Protein AF-0000000077253679 (afdb_homodimer)

Secondary structure (DSSP, 8-state):
---------------------------------------------------------------------------------STT-S---------S---STTS------------SS----------------------------PPPPEEEEEHHHHHHHTTB-TTT--B--GGGEEEEP--TT--EEEEE-TT--EEEEESS---TTTTSHHHHHHHHHHHHHT--HHHHHHHHHHHTB----HHHHHHHIIIIIHHHHHHHHHHHHHHHHHHHHT-SSEEEEEEEEESSSTT--SEEEEEEEETTT--EEEEEEEEGGGSSSGGGHHHHHHHHHHHHHHHTT--EEEEEE---HHHHHHHHHH-TTSEEEE-HHHHHHHHHHHHHHHHTSTT-HHHHTTHHHHHHHHHHHHHTSTT-HHHHHHHHHTHHHHTTT--B-SS-SS--B-SSPPPPHHHHHHS-PPPTTSHHHHHHHHHHT-HHHHHHHTT-TT----HHHHHHHHHHHHHS-TTS---HHHHHHHHHHHHHHHHTTTTPPBPBB-SSTTBTPBPEEEEEETTTTEEEEEEPBPPPP-HHHHHHHHHHHHHHHH----/---------------------------------------------------------------------------------TTT-S------------TTSTT------------SS----------------------------PPPPEEEEEHHHHHHHTTB-TTT--B--GGGEEEEP--TT--EEEEE-TT--EEEEESS---TTTTSHHHHHHHHHHHHHT--HHHHHHHHHHHTB----HHHHHHHIIIIIHHHHHHHHHHHHHHHHHHHHT-S-EEEEEEEEESSSGGG-SEEEEEEEETTT--EEEEEEEEGGGSSSGGGHHHHHHHHHHHHHHHTT--EEEEEE---HHHHHHHHHH-TTSEEEE-HHHHHHHHHHHHHHHHTSTT-HHHHTTHHHHHHHHHHHHHTSTT-HHHHHHHHHTHHHHTTT--B-SS-SS--B-SSPPPPHHHHHHS-PPPTTSHHHHHHHHHHT-HHHHHHHTT-TT----HHHHHHHHHHHHHS-TTS---HHHHHHHHHHHHHHHHHSTTPPBPBB-SSTTBTSBPEEEEEETTTTEEEEEEPBPPPP-HHHHHHHHHHHHHHHHTT--

Radius of gyration: 37.74 Å; Cα contacts (8 Å, |Δi|>4): 1632; chains: 2; bounding box: 94×123×132 Å

pLDDT: mean 73.48, std 30.89, range [13.9, 98.5]

Foldseek 3Di:
DDPPDDCPPPDDDDDDDPDDDDDDDPPDDDDPPPCVDDDDPDPDDPPVPPDPCPDPPPPPCPPPPPPLPPCPVPPCPDPALFPPDDPPVPCPVLCPVCLVVVVDDDFPPDDDDDDDPDDPDPPPPPPPDDPPPPPPPPDDDPVLCFDDDDDDDDPVRVVVVLQADPPPRAGWDPVQWDWDDDLFQKTKTWTAGPVGDTDIDISADDFPPLSGPCQLVVLLVCQLQQHDVVVVVVVCVVVVHRGHDPVSSVVSCVPFVLVLLVVLLVVVLVVVLVVLLVDQEWEKEKDKDFLAPDQDGQKIKIWIATLSLLATNDIDIFGQVVDPGPLCRRVVRVVVGVVVSVVSVGNYAEYEYQPDPSVVVCCVPVPVNHAYAYALVSLLVVLLVLQVVLCPDPQQVVSVVCSVVLSVQLLVLLQPQQLDLLSSLVSSLCVLQVLQVHAADDDGDPDGGHPHDDHDPVSVVVDDGDDPPTSNSVSVNCSSVPPVSSVNSNRSNNNRHCVSVSVLVSLLCSNRPSVDDDDPSSNVSSNSSSSVQSSQFPPADFDFDCDDPRGPPGRWHWDQSPVVRDTDTDTHGDDGDDVSVSVSSSSSSVCSNPPVPD/DDDDDDDDDDDDDDDDDDDDYDDDDDDDDDDDDDDPDDDDDDPDDPPVDPDPCPPPPPPPCPPPPPPLPPPPVPPFPQQCPQQDRGCPVPCPVLCPVCLCPPVPDDFPPDDDDDDPPDDPDPPPPPPPDDPPPPPPPPPDPPVLCFDDDDDDDDPVRVVVVLQADPPPRAGWDPVQWDWDDDLFQKTKTWTAGPVGDTDIDISADDFPPLSGPCQLVVLLVCQLQQHDVVVVVVVCVVVVHRGHDPVSSVVSCVPFVLVLLVVLLVVVLVVVLVVLLVDQEWEKEKDKDFLAPDQDGQKIKIWIATLSLLATNDIDIFGQVVDPGPLCRRVVRVVVGVVVSVVSVGNYAEYEYQPDPSVVVCCVPVPVNHAYAYALVSLLVVLLVLQVVLCVDPQQVVSVVCSVVLSVQLLVLLVPQQLDLLSSLVSSLCVLQVLQPHAAADDGDPDGGRNRHDDDPVVVVPDDGDDPPTSNSVSVNCSSVPPVSSVNSNRSNNNRHCVSVSVLVSLLCSNRPSVDDDDPSSNVSSNSSSSVQSSQFPPADFDADCDDPRGPPGDWRWDQSPVVNDTDTDTHGDDGDDVSVSVSSVSSSVCSNPPVPD

Structure (mmCIF, N/CA/C/O backbone):
data_AF-0000000077253679-model_v1
#
loop_
_entity.id
_entity.type
_entity.pdbx_description
1 polymer 'Uncharacterized protein'
#
loop_
_atom_site.group_PDB
_atom_site.id
_atom_site.type_symbol
_atom_site.label_atom_id
_atom_site.label_alt_id
_atom_site.label_comp_id
_atom_site.label_asym_id
_atom_site.label_entity_id
_atom_site.label_seq_id
_atom_site.pdbx_PDB_ins_code
_atom_site.Cartn_x
_atom_site.Cartn_y
_atom_site.Cartn_z
_atom_site.occupancy
_atom_site.B_iso_or_equiv
_atom_site.auth_seq_id
_atom_site.auth_comp_id
_atom_site.auth_asym_id
_atom_site.auth_atom_id
_atom_site.pdbx_PDB_model_num
ATOM 1 N N . MET A 1 1 ? 0.491 -15.852 -62.094 1 17.28 1 MET A N 1
ATOM 2 C CA . MET A 1 1 ? 0.49 -14.469 -62.562 1 17.28 1 MET A CA 1
ATOM 3 C C . MET A 1 1 ? 0.121 -13.508 -61.438 1 17.28 1 MET A C 1
ATOM 5 O O . MET A 1 1 ? -0.646 -13.859 -60.531 1 17.28 1 MET A O 1
ATOM 9 N N . LEU A 1 2 ? 0.632 -12.109 -61.312 1 17.41 2 LEU A N 1
ATOM 10 C CA . LEU A 1 2 ? 1.216 -11 -60.562 1 17.41 2 LEU A CA 1
ATOM 11 C C . LEU A 1 2 ? 0.136 -10.023 -60.125 1 17.41 2 LEU A C 1
ATOM 13 O O . LEU A 1 2 ? 0.186 -9.516 -59 1 17.41 2 LEU A O 1
ATOM 17 N N . GLU A 1 3 ? -0.979 -9.617 -60.781 1 16.23 3 GLU A N 1
ATOM 18 C CA . GLU A 1 3 ? -1.181 -8.227 -61.156 1 16.23 3 GLU A CA 1
ATOM 19 C C . GLU A 1 3 ? -2.02 -7.484 -60.125 1 16.23 3 GLU A C 1
ATOM 21 O O . GLU A 1 3 ? -3.252 -7.527 -60.156 1 16.23 3 GLU A O 1
ATOM 26 N N . LEU A 1 4 ? -1.916 -7.57 -58.812 1 18.44 4 LEU A N 1
ATOM 27 C CA . LEU A 1 4 ? -2.861 -7.066 -57.844 1 18.44 4 LEU A CA 1
ATOM 28 C C . LEU A 1 4 ? -2.848 -5.543 -57.781 1 18.44 4 LEU A C 1
ATOM 30 O O . LEU A 1 4 ? -1.921 -4.941 -57.25 1 18.44 4 LEU A O 1
ATOM 34 N N . ALA A 1 5 ? -3.115 -4.844 -58.906 1 16.78 5 ALA A N 1
ATOM 35 C CA . ALA A 1 5 ? -2.893 -3.438 -59.219 1 16.78 5 ALA A CA 1
ATOM 36 C C . ALA A 1 5 ? -3.584 -2.525 -58.219 1 16.78 5 ALA A C 1
ATOM 38 O O . ALA A 1 5 ? -4.59 -2.904 -57.625 1 16.78 5 ALA A O 1
ATOM 39 N N . VAL A 1 6 ? -3.072 -1.157 -57.906 1 16.86 6 VAL A N 1
ATOM 40 C CA . VAL A 1 6 ? -2.625 0.014 -57.156 1 16.86 6 VAL A CA 1
ATOM 41 C C . VAL A 1 6 ? -3.682 1.113 -57.219 1 16.86 6 VAL A C 1
ATOM 43 O O . VAL A 1 6 ? -3.652 2.072 -56.469 1 16.86 6 VAL A O 1
ATOM 46 N N . ALA A 1 7 ? -4.844 1.039 -58 1 16.19 7 ALA A N 1
ATOM 47 C CA . ALA A 1 7 ? -5.164 2.279 -58.719 1 16.19 7 ALA A CA 1
ATOM 48 C C . ALA A 1 7 ? -5.828 3.285 -57.781 1 16.19 7 ALA A C 1
ATOM 50 O O . ALA A 1 7 ? -6.902 3.02 -57.219 1 16.19 7 ALA A O 1
ATOM 51 N N . ALA A 1 8 ? -5.016 4.262 -57.094 1 17.5 8 ALA A N 1
ATOM 52 C CA . ALA A 1 8 ? -5.051 5.391 -56.156 1 17.5 8 ALA A CA 1
ATOM 53 C C . ALA A 1 8 ? -5.918 6.523 -56.688 1 17.5 8 ALA A C 1
ATOM 55 O O . ALA A 1 8 ? -5.398 7.492 -57.25 1 17.5 8 ALA A O 1
ATOM 56 N N . HIS A 1 9 ? -7.07 6.301 -57.188 1 16.66 9 HIS A N 1
ATOM 57 C CA . HIS A 1 9 ? -7.609 7.414 -57.969 1 16.66 9 HIS A CA 1
ATOM 58 C C . HIS A 1 9 ? -7.84 8.641 -57.062 1 16.66 9 HIS A C 1
ATOM 60 O O . HIS A 1 9 ? -8.508 8.547 -56.031 1 16.66 9 HIS A O 1
ATOM 66 N N . LEU A 1 10 ? -6.965 9.742 -57.125 1 17.7 10 LEU A N 1
ATOM 67 C CA . LEU A 1 10 ? -6.641 11.055 -56.594 1 17.7 10 LEU A CA 1
ATOM 68 C C . LEU A 1 10 ? -7.77 12.047 -56.844 1 17.7 10 LEU A C 1
ATOM 70 O O . LEU A 1 10 ? -7.613 13.242 -56.594 1 17.7 10 LEU A O 1
ATOM 74 N N . ASP A 1 11 ? -9 11.68 -56.75 1 15.98 11 ASP A N 1
ATOM 75 C CA . ASP A 1 11 ? -9.828 12.688 -57.406 1 15.98 11 ASP A CA 1
ATOM 76 C C . ASP A 1 11 ? -9.742 14.023 -56.688 1 15.98 11 ASP A C 1
ATOM 78 O O . ASP A 1 11 ? -9.758 14.07 -55.438 1 15.98 11 ASP A O 1
ATOM 82 N N . THR A 1 12 ? -9.375 15.203 -57.312 1 17.55 12 THR A N 1
ATOM 83 C CA . THR A 1 12 ? -8.883 16.578 -57.281 1 17.55 12 THR A CA 1
ATOM 84 C C . THR A 1 12 ? -9.898 17.5 -56.656 1 17.55 12 THR A C 1
ATOM 86 O O . THR A 1 12 ? -9.562 18.266 -55.75 1 17.55 12 THR A O 1
ATOM 89 N N . PRO A 1 13 ? -10.875 18.062 -57.375 1 16.86 13 PRO A N 1
ATOM 90 C CA . PRO A 1 13 ? -10.828 19.5 -57.656 1 16.86 13 PRO A CA 1
ATOM 91 C C . PRO A 1 13 ? -11.625 20.328 -56.625 1 16.86 13 PRO A C 1
ATOM 93 O O . PRO A 1 13 ? -11.109 21.312 -56.094 1 16.86 13 PRO A O 1
ATOM 96 N N . THR A 1 14 ? -13.023 20.344 -56.656 1 15.98 14 THR A N 1
ATOM 97 C CA . THR A 1 14 ? -13.602 21.516 -57.312 1 15.98 14 THR A CA 1
ATOM 98 C C . THR A 1 14 ? -13.977 22.578 -56.281 1 15.98 14 THR A C 1
ATOM 100 O O . THR A 1 14 ? -13.617 23.75 -56.438 1 15.98 14 THR A O 1
ATOM 103 N N . PRO A 1 15 ? -15.289 22.656 -55.812 1 16.33 15 PRO A N 1
ATOM 104 C CA . PRO A 1 15 ? -16.094 23.797 -56.25 1 16.33 15 PRO A CA 1
ATOM 105 C C . PRO A 1 15 ? -16.125 24.938 -55.25 1 16.33 15 PRO A C 1
ATOM 107 O O . PRO A 1 15 ? -15.742 24.75 -54.094 1 16.33 15 PRO A O 1
ATOM 110 N N . LYS A 1 16 ? -17.297 25.688 -55.062 1 16.98 16 LYS A N 1
ATOM 111 C CA . LYS A 1 16 ? -17.75 27.047 -55.375 1 16.98 16 LYS A CA 1
ATOM 112 C C . LYS A 1 16 ? -17.75 27.922 -54.125 1 16.98 16 LYS A C 1
ATOM 114 O O . LYS A 1 16 ? -17.688 27.422 -53.031 1 16.98 16 LYS A O 1
ATOM 119 N N . SER A 1 17 ? -18.672 28.953 -54.125 1 16.48 17 SER A N 1
ATOM 120 C CA . SER A 1 17 ? -18.766 30.406 -54.219 1 16.48 17 SER A CA 1
ATOM 121 C C . SER A 1 17 ? -19.344 31 -52.938 1 16.48 17 SER A C 1
ATOM 123 O O . SER A 1 17 ? -19.828 32.125 -52.938 1 16.48 17 SER A O 1
ATOM 125 N N . VAL A 1 18 ? -19.047 30.484 -51.812 1 17.02 18 VAL A N 1
ATOM 126 C CA . VAL A 1 18 ? -19.984 30.859 -50.75 1 17.02 18 VAL A CA 1
ATOM 127 C C . VAL A 1 18 ? -19.922 32.375 -50.531 1 17.02 18 VAL A C 1
ATOM 129 O O . VAL A 1 18 ? -18.828 32.938 -50.312 1 17.02 18 VAL A O 1
ATOM 132 N N . ASP A 1 19 ? -21.047 33.062 -50.688 1 16.06 19 ASP A N 1
ATOM 133 C CA . ASP A 1 19 ? -21.406 34.469 -50.844 1 16.06 19 ASP A CA 1
ATOM 134 C C . ASP A 1 19 ? -21.172 35.25 -49.562 1 16.06 19 ASP A C 1
ATOM 136 O O . ASP A 1 19 ? -21.312 34.719 -48.469 1 16.06 19 ASP A O 1
ATOM 140 N N . PRO A 1 20 ? -20.891 36.594 -49.594 1 16.91 20 PRO A N 1
ATOM 141 C CA . PRO A 1 20 ? -20.172 37.688 -48.938 1 16.91 20 PRO A CA 1
ATOM 142 C C . PRO A 1 20 ? -20.984 38.344 -47.812 1 16.91 20 PRO A C 1
ATOM 144 O O . PRO A 1 20 ? -20.406 38.906 -46.906 1 16.91 20 PRO A O 1
ATOM 147 N N . GLN A 1 21 ? -22.406 38.312 -47.781 1 15.22 21 GLN A N 1
ATOM 148 C CA . GLN A 1 21 ? -22.891 39.688 -47.75 1 15.22 21 GLN A CA 1
ATOM 149 C C . GLN A 1 21 ? -22.719 40.312 -46.344 1 15.22 21 GLN A C 1
ATOM 151 O O . GLN A 1 21 ? -22.078 41.344 -46.188 1 15.22 21 GLN A O 1
ATOM 156 N N . SER A 1 22 ? -23.969 40.812 -45.688 1 15.41 22 SER A N 1
ATOM 157 C CA . SER A 1 22 ? -24.438 42.188 -45.562 1 15.41 22 SER A CA 1
ATOM 158 C C . SER A 1 22 ? -24.094 42.781 -44.188 1 15.41 22 SER A C 1
ATOM 160 O O . SER A 1 22 ? -23.453 43.812 -44.094 1 15.41 22 SER A O 1
ATOM 162 N N . SER A 1 23 ? -25.141 42.844 -43.25 1 15.89 23 SER A N 1
ATOM 163 C CA . SER A 1 23 ? -25.734 44.125 -42.875 1 15.89 23 SER A CA 1
ATOM 164 C C . SER A 1 23 ? -25.078 44.656 -41.594 1 15.89 23 SER A C 1
ATOM 166 O O . SER A 1 23 ? -24.422 43.938 -40.844 1 15.89 23 SER A O 1
ATOM 168 N N . VAL A 1 24 ? -25.906 45.562 -40.875 1 16.62 24 VAL A N 1
ATOM 169 C CA . VAL A 1 24 ? -25.938 46.938 -40.375 1 16.62 24 VAL A CA 1
ATOM 170 C C . VAL A 1 24 ? -25.516 47 -38.906 1 16.62 24 VAL A C 1
ATOM 172 O O . VAL A 1 24 ? -25.688 46 -38.188 1 16.62 24 VAL A O 1
ATOM 175 N N . LEU A 1 25 ? -25.016 48.125 -38.375 1 16.55 25 LEU A N 1
ATOM 176 C CA . LEU A 1 25 ? -24 48.812 -37.594 1 16.55 25 LEU A CA 1
ATOM 177 C C . LEU A 1 25 ? -24.453 48.969 -36.156 1 16.55 25 LEU A C 1
ATOM 179 O O . LEU A 1 25 ? -23.641 48.844 -35.219 1 16.55 25 LEU A O 1
ATOM 183 N N . THR A 1 26 ? -25.797 49.156 -35.781 1 16.03 26 THR A N 1
ATOM 184 C CA . THR A 1 26 ? -26.047 50.469 -35.156 1 16.03 26 THR A CA 1
ATOM 185 C C . THR A 1 26 ? -25.875 50.375 -33.625 1 16.03 26 THR A C 1
ATOM 187 O O . THR A 1 26 ? -26.688 49.75 -32.938 1 16.03 26 THR A O 1
ATOM 190 N N . MET A 1 27 ? -24.75 50.125 -33.062 1 17.03 27 MET A N 1
ATOM 191 C CA . MET A 1 27 ? -24.547 49.812 -31.656 1 17.03 27 MET A CA 1
ATOM 192 C C . MET A 1 27 ? -24.844 51.031 -30.781 1 17.03 27 MET A C 1
ATOM 194 O O . MET A 1 27 ? -24.125 52 -30.812 1 17.03 27 MET A O 1
ATOM 198 N N . GLN A 1 28 ? -26.141 51.312 -30.703 1 16.12 28 GLN A N 1
ATOM 199 C CA . GLN A 1 28 ? -26.594 52.531 -30.078 1 16.12 28 GLN A CA 1
ATOM 200 C C . GLN A 1 28 ? -26 52.688 -28.688 1 16.12 28 GLN A C 1
ATOM 202 O O . GLN A 1 28 ? -25.797 51.719 -27.969 1 16.12 28 GLN A O 1
ATOM 207 N N . GLY A 1 29 ? -25.609 53.938 -28.281 1 16 29 GLY A N 1
ATOM 208 C CA . GLY A 1 29 ? -24.688 54.719 -27.484 1 16 29 GLY A CA 1
ATOM 209 C C . GLY A 1 29 ? -25.078 54.75 -26.016 1 16 29 GLY A C 1
ATOM 210 O O . GLY A 1 29 ? -24.219 54.938 -25.141 1 16 29 GLY A O 1
ATOM 211 N N . ALA A 1 30 ? -26.484 54.688 -25.734 1 16.06 30 ALA A N 1
ATOM 212 C CA . ALA A 1 30 ? -26.891 55.844 -24.938 1 16.06 30 ALA A CA 1
ATOM 213 C C . ALA A 1 30 ? -26.375 55.75 -23.5 1 16.06 30 ALA A C 1
ATOM 215 O O . ALA A 1 30 ? -25.953 54.656 -23.062 1 16.06 30 ALA A O 1
ATOM 216 N N . ASP A 1 31 ? -26.953 56.562 -22.625 1 16.14 31 ASP A N 1
ATOM 217 C CA . ASP A 1 31 ? -26.703 57.625 -21.656 1 16.14 31 ASP A CA 1
ATOM 218 C C . ASP A 1 31 ? -26.75 57.094 -20.219 1 16.14 31 ASP A C 1
ATOM 220 O O . ASP A 1 31 ? -27.812 56.688 -19.734 1 16.14 31 ASP A O 1
ATOM 224 N N . ILE A 1 32 ? -25.875 56.156 -19.875 1 17.09 32 ILE A N 1
ATOM 225 C CA . ILE A 1 32 ? -25.875 55.438 -18.594 1 17.09 32 ILE A CA 1
ATOM 226 C C . ILE A 1 32 ? -25.781 56.438 -17.438 1 17.09 32 ILE A C 1
ATOM 228 O O . ILE A 1 32 ? -24.734 57.062 -17.234 1 17.09 32 ILE A O 1
ATOM 232 N N . HIS A 1 33 ? -26.953 57.188 -17.406 1 16.44 33 HIS A N 1
ATOM 233 C CA . HIS A 1 33 ? -26.969 58.281 -16.438 1 16.44 33 HIS A CA 1
ATOM 234 C C . HIS A 1 33 ? -26.531 57.812 -15.062 1 16.44 33 HIS A C 1
ATOM 236 O O . HIS A 1 33 ? -27.016 56.781 -14.578 1 16.44 33 HIS A O 1
ATOM 242 N N . MET A 1 34 ? -25.406 58.281 -14.648 1 17.33 34 MET A N 1
ATOM 243 C CA . MET A 1 34 ? -24.438 58.094 -13.57 1 17.33 34 MET A CA 1
ATOM 244 C C . MET A 1 34 ? -25.047 58.469 -12.227 1 17.33 34 MET A C 1
ATOM 246 O O . MET A 1 34 ? -24.344 58.531 -11.219 1 17.33 34 MET A O 1
ATOM 250 N N . GLY A 1 35 ? -26.5 58.406 -12.211 1 16.06 35 GLY A N 1
ATOM 251 C CA . GLY A 1 35 ? -26.844 59.344 -11.148 1 16.06 35 GLY A CA 1
ATOM 252 C C . GLY A 1 35 ? -26.234 58.969 -9.812 1 16.06 35 GLY A C 1
ATOM 253 O O . GLY A 1 35 ? -26.375 57.844 -9.359 1 16.06 35 GLY A O 1
ATOM 254 N N . ILE A 1 36 ? -25.25 59.656 -9.375 1 17.28 36 ILE A N 1
ATOM 255 C CA . ILE A 1 36 ? -24.266 59.625 -8.297 1 17.28 36 ILE A CA 1
ATOM 256 C C . ILE A 1 36 ? -24.953 59.844 -6.957 1 17.28 36 ILE A C 1
ATOM 258 O O . ILE A 1 36 ? -24.312 59.75 -5.902 1 17.28 36 ILE A O 1
ATOM 262 N N . THR A 1 37 ? -26.359 59.812 -6.996 1 16.36 37 THR A N 1
ATOM 263 C CA . THR A 1 37 ? -26.672 60.781 -5.949 1 16.36 37 THR A CA 1
ATOM 264 C C . THR A 1 37 ? -26.047 60.375 -4.625 1 16.36 37 THR A C 1
ATOM 266 O O . THR A 1 37 ? -25.75 59.188 -4.414 1 16.36 37 THR A O 1
ATOM 269 N N . LYS A 1 38 ? -26.172 61.375 -3.656 1 17.55 38 LYS A N 1
ATOM 270 C CA . LYS A 1 38 ? -25.5 62.031 -2.557 1 17.55 38 LYS A CA 1
ATOM 271 C C . LYS A 1 38 ? -25.484 61.188 -1.297 1 17.55 38 LYS A C 1
ATOM 273 O O . LYS A 1 38 ? -26.219 60.188 -1.216 1 17.55 38 LYS A O 1
ATOM 278 N N . SER A 1 39 ? -25.641 61.844 -0.185 1 16.95 39 SER A N 1
ATOM 279 C CA . SER A 1 39 ? -24.828 62.125 0.988 1 16.95 39 SER A CA 1
ATOM 280 C C . SER A 1 39 ? -25.266 61.281 2.189 1 16.95 39 SER A C 1
ATOM 282 O O . SER A 1 39 ? -24.422 60.781 2.93 1 16.95 39 SER A O 1
ATOM 284 N N . SER A 1 40 ? -26.594 61.188 2.516 1 17.2 40 SER A N 1
ATOM 285 C CA . SER A 1 40 ? -26.906 61.688 3.854 1 17.2 40 SER A CA 1
ATOM 286 C C . SER A 1 40 ? -26.625 60.625 4.914 1 17.2 40 SER A C 1
ATOM 288 O O . SER A 1 40 ? -26.828 59.438 4.672 1 17.2 40 SER A O 1
ATOM 290 N N . SER A 1 41 ? -25.938 61 6.008 1 18.66 41 SER A N 1
ATOM 291 C CA . SER A 1 41 ? -25.172 60.531 7.156 1 18.66 41 SER A CA 1
ATOM 292 C C . SER A 1 41 ? -26.062 59.875 8.188 1 18.66 41 SER A C 1
ATOM 294 O O . SER A 1 41 ? -25.578 59.406 9.234 1 18.66 41 SER A O 1
ATOM 296 N N . VAL A 1 42 ? -27.406 59.719 7.898 1 18.2 42 VAL A N 1
ATOM 297 C CA . VAL A 1 42 ? -28.141 59.938 9.141 1 18.2 42 VAL A CA 1
ATOM 298 C C . VAL A 1 42 ? -27.844 58.781 10.102 1 18.2 42 VAL A C 1
ATOM 300 O O . VAL A 1 42 ? -27.797 57.625 9.695 1 18.2 42 VAL A O 1
ATOM 303 N N . SER A 1 43 ? -27.422 59.125 11.312 1 17.44 43 SER A N 1
ATOM 304 C CA . SER A 1 43 ? -26.797 58.562 12.523 1 17.44 43 SER A CA 1
ATOM 305 C C . SER A 1 43 ? -27.734 57.594 13.234 1 17.44 43 SER A C 1
ATOM 307 O O . SER A 1 43 ? -27.297 56.875 14.125 1 17.44 43 SER A O 1
ATOM 309 N N . VAL A 1 44 ? -29.062 57.469 12.656 1 18.08 44 VAL A N 1
ATOM 310 C CA . VAL A 1 44 ? -29.969 57.438 13.797 1 18.08 44 VAL A CA 1
ATOM 311 C C . VAL A 1 44 ? -29.703 56.188 14.617 1 18.08 44 VAL A C 1
ATOM 313 O O . VAL A 1 44 ? -29.141 55.219 14.117 1 18.08 44 VAL A O 1
ATOM 316 N N . GLN A 1 45 ? -30.422 56.156 15.773 1 18.09 45 GLN A N 1
ATOM 317 C CA . GLN A 1 45 ? -30.484 55.781 17.188 1 18.09 45 GLN A CA 1
ATOM 318 C C . GLN A 1 45 ? -30.891 54.312 17.328 1 18.09 45 GLN A C 1
ATOM 320 O O . GLN A 1 45 ? -31.875 53.875 16.734 1 18.09 45 GLN A O 1
ATOM 325 N N . CYS A 1 46 ? -29.938 53.469 17.562 1 17.25 46 CYS A N 1
ATOM 326 C CA . CYS A 1 46 ? -29.797 52 17.594 1 17.25 46 CYS A CA 1
ATOM 327 C C . CYS A 1 46 ? -30.766 51.375 18.594 1 17.25 46 CYS A C 1
ATOM 329 O O . CYS A 1 46 ? -30.391 50.469 19.344 1 17.25 46 CYS A O 1
ATOM 331 N N . SER A 1 47 ? -31.969 52.062 18.75 1 17.83 47 SER A N 1
ATOM 332 C CA . SER A 1 47 ? -32.531 51.594 20.016 1 17.83 47 SER A CA 1
ATOM 333 C C . SER A 1 47 ? -32.906 50.094 19.938 1 17.83 47 SER A C 1
ATOM 335 O O . SER A 1 47 ? -33.562 49.656 19.016 1 17.83 47 SER A O 1
ATOM 337 N N . PRO A 1 48 ? -32.156 49.281 20.562 1 17.78 48 PRO A N 1
ATOM 338 C CA . PRO A 1 48 ? -32.062 47.844 20.531 1 17.78 48 PRO A CA 1
ATOM 339 C C . PRO A 1 48 ? -33.344 47.156 20.969 1 17.78 48 PRO A C 1
ATOM 341 O O . PRO A 1 48 ? -33.375 45.938 21.188 1 17.78 48 PRO A O 1
ATOM 344 N N . LYS A 1 49 ? -34.5 47.594 20.484 1 17.94 49 LYS A N 1
ATOM 345 C CA . LYS A 1 49 ? -35.688 47.125 21.203 1 17.94 49 LYS A CA 1
ATOM 346 C C . LYS A 1 49 ? -35.781 45.594 21.141 1 17.94 49 LYS A C 1
ATOM 348 O O . LYS A 1 49 ? -35.562 45 20.078 1 17.94 49 LYS A O 1
ATOM 353 N N . MET A 1 50 ? -35.875 44.906 22.281 1 18.78 50 MET A N 1
ATOM 354 C CA . MET A 1 50 ? -35.844 43.562 22.859 1 18.78 50 MET A CA 1
ATOM 355 C C . MET A 1 50 ? -37.062 42.75 22.406 1 18.78 50 MET A C 1
ATOM 357 O O . MET A 1 50 ? -38.031 42.625 23.125 1 18.78 50 MET A O 1
ATOM 361 N N . VAL A 1 51 ? -37.5 42.938 21.125 1 17.05 51 VAL A N 1
ATOM 362 C CA . VAL A 1 51 ? -38.875 42.469 20.969 1 17.05 51 VAL A CA 1
ATOM 363 C C . VAL A 1 51 ? -38.938 40.969 21.172 1 17.05 51 VAL A C 1
ATOM 365 O O . VAL A 1 51 ? -38.062 40.25 20.734 1 17.05 51 VAL A O 1
ATOM 368 N N . ASP A 1 52 ? -39.844 40.438 22.109 1 17.91 52 ASP A N 1
ATOM 369 C CA . ASP A 1 52 ? -40.25 39.219 22.781 1 17.91 52 ASP A CA 1
ATOM 370 C C . ASP A 1 52 ? -40.906 38.219 21.797 1 17.91 52 ASP A C 1
ATOM 372 O O . ASP A 1 52 ? -41.375 37.156 22.203 1 17.91 52 ASP A O 1
ATOM 376 N N . ALA A 1 53 ? -40.406 38 20.562 1 17.45 53 ALA A N 1
ATOM 377 C CA . ALA A 1 53 ? -41.281 37.375 19.562 1 17.45 53 ALA A CA 1
ATOM 378 C C . ALA A 1 53 ? -41.594 35.938 19.953 1 17.45 53 ALA A C 1
ATOM 380 O O . ALA A 1 53 ? -40.719 35.094 20.016 1 17.45 53 ALA A O 1
ATOM 381 N N . SER A 1 54 ? -42.656 35.625 20.719 1 18.16 54 SER A N 1
ATOM 382 C CA . SER A 1 54 ? -43.25 34.406 21.297 1 18.16 54 SER A CA 1
ATOM 383 C C . SER A 1 54 ? -43.781 33.469 20.203 1 18.16 54 SER A C 1
ATOM 385 O O . SER A 1 54 ? -44.438 32.5 20.5 1 18.16 54 SER A O 1
ATOM 387 N N . THR A 1 55 ? -43.375 33.5 18.938 1 17.67 55 THR A N 1
ATOM 388 C CA . THR A 1 55 ? -44.281 32.875 18 1 17.67 55 THR A CA 1
ATOM 389 C C . THR A 1 55 ? -44.438 31.375 18.312 1 17.67 55 THR A C 1
ATOM 391 O O . THR A 1 55 ? -43.438 30.688 18.578 1 17.67 55 THR A O 1
ATOM 394 N N . GLN A 1 56 ? -45.594 30.828 18.5 1 18.3 56 GLN A N 1
ATOM 395 C CA . GLN A 1 56 ? -46.312 29.641 18.906 1 18.3 56 GLN A CA 1
ATOM 396 C C . GLN A 1 56 ? -46.188 28.531 17.875 1 18.3 56 GLN A C 1
ATOM 398 O O . GLN A 1 56 ? -47.031 28.438 16.953 1 18.3 56 GLN A O 1
ATOM 403 N N . THR A 1 57 ? -45.094 28.297 17.203 1 18.16 57 THR A N 1
ATOM 404 C CA . THR A 1 57 ? -45.281 27.406 16.062 1 18.16 57 THR A CA 1
ATOM 405 C C . THR A 1 57 ? -45.688 26.016 16.531 1 18.16 57 THR A C 1
ATOM 407 O O . THR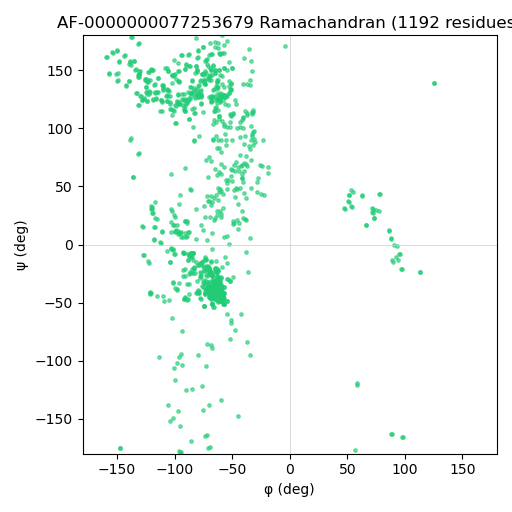 A 1 57 ? -45.156 25.5 17.516 1 18.16 57 THR A O 1
ATOM 410 N N . ASP A 1 58 ? -46.844 25.516 16.203 1 18.94 58 ASP A N 1
ATOM 411 C CA . ASP A 1 58 ? -47.625 24.297 16.406 1 18.94 58 ASP A CA 1
ATOM 412 C C . ASP A 1 58 ? -46.906 23.078 15.828 1 18.94 58 ASP A C 1
ATOM 414 O O . ASP A 1 58 ? -46.781 22.953 14.609 1 18.94 58 ASP A O 1
ATOM 418 N N . THR A 1 59 ? -45.75 22.719 16.297 1 18.69 59 THR A N 1
ATOM 419 C CA . THR A 1 59 ? -44.906 21.656 15.75 1 18.69 59 THR A CA 1
ATOM 420 C C . THR A 1 59 ? -45.625 20.297 15.852 1 18.69 59 THR A C 1
ATOM 422 O O . THR A 1 59 ? -45.938 19.844 16.953 1 18.69 59 THR A O 1
ATOM 425 N N . GLN A 1 60 ? -46.5 19.969 14.914 1 19.58 60 GLN A N 1
ATOM 426 C CA . GLN A 1 60 ? -47.094 18.641 14.836 1 19.58 60 GLN A CA 1
ATOM 427 C C . GLN A 1 60 ? -46 17.562 14.859 1 19.58 60 GLN A C 1
ATOM 429 O O . GLN A 1 60 ? -45.031 17.625 14.102 1 19.58 60 GLN A O 1
ATOM 434 N N . THR A 1 61 ? -45.781 16.844 15.93 1 19.97 61 THR A N 1
ATOM 435 C CA . THR A 1 61 ? -44.844 15.867 16.469 1 19.97 61 THR A CA 1
ATOM 436 C C . THR A 1 61 ? -44.906 14.562 15.68 1 19.97 61 THR A C 1
ATOM 438 O O . THR A 1 61 ? -44.312 13.562 16.094 1 19.97 61 THR A O 1
ATOM 441 N N . SER A 1 62 ? -45.031 14.617 14.336 1 19.69 62 SER A N 1
ATOM 442 C CA . SER A 1 62 ? -45.156 13.25 13.836 1 19.69 62 SER A CA 1
ATOM 443 C C . SER A 1 62 ? -43.969 12.391 14.258 1 19.69 62 SER A C 1
ATOM 445 O O . SER A 1 62 ? -42.812 12.766 14.047 1 19.69 62 SER A O 1
ATOM 447 N N . ASP A 1 63 ? -44.031 11.469 15.25 1 20.41 63 ASP A N 1
ATOM 448 C CA . ASP A 1 63 ? -43.25 10.641 16.172 1 20.41 63 ASP A CA 1
ATOM 449 C C . ASP A 1 63 ? -42.531 9.539 15.414 1 20.41 63 ASP A C 1
ATOM 451 O O . ASP A 1 63 ? -41.75 8.773 16.016 1 20.41 63 ASP A O 1
ATOM 455 N N . VAL A 1 64 ? -42.844 9.062 14.227 1 21.47 64 VAL A N 1
ATOM 456 C CA . VAL A 1 64 ? -42.469 7.66 14.039 1 21.47 64 VAL A CA 1
ATOM 457 C C . VAL A 1 64 ? -40.969 7.539 13.898 1 21.47 64 VAL A C 1
ATOM 459 O O . VAL A 1 64 ? -40.375 8.031 12.93 1 21.47 64 VAL A O 1
ATOM 462 N N . ALA A 1 65 ? -40.25 7.719 14.984 1 22.38 65 ALA A N 1
ATOM 463 C CA . ALA A 1 65 ? -38.781 7.574 15.047 1 22.38 65 ALA A CA 1
ATOM 464 C C . ALA A 1 65 ? -38.344 6.195 14.555 1 22.38 65 ALA A C 1
ATOM 466 O O . ALA A 1 65 ? -38.875 5.172 15.023 1 22.38 65 ALA A O 1
ATOM 467 N N . VAL A 1 66 ? -38.156 6 13.32 1 20.77 66 VAL A N 1
ATOM 468 C CA . VAL A 1 66 ? -37.656 4.785 12.695 1 20.77 66 VAL A CA 1
ATOM 469 C C . VAL A 1 66 ? -36.5 4.23 13.523 1 20.77 66 VAL A C 1
ATOM 471 O O . VAL A 1 66 ? -35.438 4.84 13.594 1 20.77 66 VAL A O 1
ATOM 474 N N . GLN A 1 67 ? -36.719 3.717 14.789 1 22.61 67 GLN A N 1
ATOM 475 C CA . GLN A 1 67 ? -35.75 3.059 15.656 1 22.61 67 GLN A CA 1
ATOM 476 C C . GLN A 1 67 ? -35.188 1.814 14.992 1 22.61 67 GLN A C 1
ATOM 478 O O . GLN A 1 67 ? -35.906 0.874 14.68 1 22.61 67 GLN A O 1
ATOM 483 N N . SER A 1 68 ? -34.438 1.89 14.008 1 22.81 68 SER A N 1
ATOM 484 C CA . SER A 1 68 ? -33.75 0.677 13.57 1 22.81 68 SER A CA 1
ATOM 485 C C . SER A 1 68 ? -33.188 -0.094 14.758 1 22.81 68 SER A C 1
ATOM 487 O O . SER A 1 68 ? -32.594 0.495 15.656 1 22.81 68 SER A O 1
ATOM 489 N N . ASP A 1 69 ? -33.844 -1.179 15.234 1 23.47 69 ASP A N 1
ATOM 490 C CA . ASP A 1 69 ? -33.688 -2.115 16.344 1 23.47 69 ASP A CA 1
ATOM 491 C C . ASP A 1 69 ? -32.281 -2.721 16.344 1 23.47 69 ASP A C 1
ATOM 493 O O . ASP A 1 69 ? -32.031 -3.771 16.938 1 23.47 69 ASP A O 1
ATOM 497 N N . VAL A 1 70 ? -31.453 -2.416 15.516 1 22.42 70 VAL A N 1
ATOM 498 C CA . VAL A 1 70 ? -30.234 -3.203 15.719 1 22.42 70 VAL A CA 1
ATOM 499 C C . VAL A 1 70 ? -29.812 -3.127 17.188 1 22.42 70 VAL A C 1
ATOM 501 O O . VAL A 1 70 ? -29.562 -2.037 17.703 1 22.42 70 VAL A O 1
ATOM 504 N N . ALA A 1 71 ? -30.328 -4.094 18 1 22.45 71 ALA A N 1
ATOM 505 C CA . ALA A 1 71 ? -30.031 -4.367 19.406 1 22.45 71 ALA A CA 1
ATOM 506 C C . ALA A 1 71 ? -28.531 -4.246 19.688 1 22.45 71 ALA A C 1
ATOM 508 O O . ALA A 1 71 ? -27.734 -5.078 19.234 1 22.45 71 ALA A O 1
ATOM 509 N N . LEU A 1 72 ? -28.031 -3.178 19.625 1 23.05 72 LEU A N 1
ATOM 510 C CA . LEU A 1 72 ? -26.719 -3.008 20.266 1 23.05 72 LEU A CA 1
ATOM 511 C C . LEU A 1 72 ? -26.719 -3.596 21.672 1 23.05 72 LEU A C 1
ATOM 513 O O . LEU A 1 72 ? -27.469 -3.133 22.547 1 23.05 72 LEU A O 1
ATOM 517 N N . GLN A 1 73 ? -26.922 -4.965 21.812 1 22.73 73 GLN A N 1
ATOM 518 C CA . GLN A 1 73 ? -26.781 -5.559 23.141 1 22.73 73 GLN A CA 1
ATOM 519 C C . GLN A 1 73 ? -25.703 -4.836 23.953 1 22.73 73 GLN A C 1
ATOM 521 O O . GLN A 1 73 ? -24.516 -5 23.703 1 22.73 73 GLN A O 1
ATOM 526 N N . TRP A 1 74 ? -26.094 -3.73 24.312 1 21.91 74 TRP A N 1
ATOM 527 C CA . TRP A 1 74 ? -25.422 -2.879 25.297 1 21.91 74 TRP A CA 1
ATOM 528 C C . TRP A 1 74 ? -25.391 -3.545 26.672 1 21.91 74 TRP A C 1
ATOM 530 O O . TRP A 1 74 ? -26.438 -3.82 27.25 1 21.91 74 TRP A O 1
ATOM 540 N N . ARG A 1 75 ? -24.797 -4.734 26.922 1 23.72 75 ARG A N 1
ATOM 541 C CA . ARG A 1 75 ? -24.766 -5.133 28.328 1 23.72 75 ARG A CA 1
ATOM 542 C C . ARG A 1 75 ? -24.5 -3.934 29.234 1 23.72 75 ARG A C 1
ATOM 544 O O . ARG A 1 75 ? -23.688 -3.074 28.906 1 23.72 75 ARG A O 1
ATOM 551 N N . GLY A 1 76 ? -25.453 -3.617 30.031 1 22.27 76 GLY A N 1
ATOM 552 C CA . GLY A 1 76 ? -25.672 -2.668 31.109 1 22.27 76 GLY A CA 1
ATOM 553 C C . GLY A 1 76 ? -24.5 -2.578 32.062 1 22.27 76 GLY A C 1
ATOM 554 O O . GLY A 1 76 ? -24.344 -3.432 32.938 1 22.27 76 GLY A O 1
ATOM 555 N N . VAL A 1 77 ? -23.312 -2.438 31.656 1 24.2 77 VAL A N 1
ATOM 556 C CA . VAL A 1 77 ? -22.453 -2.137 32.781 1 24.2 77 VAL A CA 1
ATOM 557 C C . VAL A 1 77 ? -23.047 -0.977 33.594 1 24.2 77 VAL A C 1
ATOM 559 O O . VAL A 1 77 ? -23.594 -0.033 33.031 1 24.2 77 VAL A O 1
ATOM 562 N N . GLY A 1 78 ? -23.484 -1.238 34.75 1 22 78 GLY A N 1
ATOM 563 C CA . GLY A 1 78 ? -23.922 -0.293 35.75 1 22 78 GLY A CA 1
ATOM 564 C C . GLY A 1 78 ? -23.156 1.019 35.719 1 22 78 GLY A C 1
ATOM 565 O O . GLY A 1 78 ? -21.938 1.027 35.625 1 22 78 GLY A O 1
ATOM 566 N N . ILE A 1 79 ? -23.734 1.986 35.188 1 23.66 79 ILE A N 1
ATOM 567 C CA . ILE A 1 79 ? -23.422 3.402 35.031 1 23.66 79 ILE A CA 1
ATOM 568 C C . ILE A 1 79 ? -23.125 4.016 36.406 1 23.66 79 ILE A C 1
ATOM 570 O O . ILE A 1 79 ? -24.047 4.332 37.156 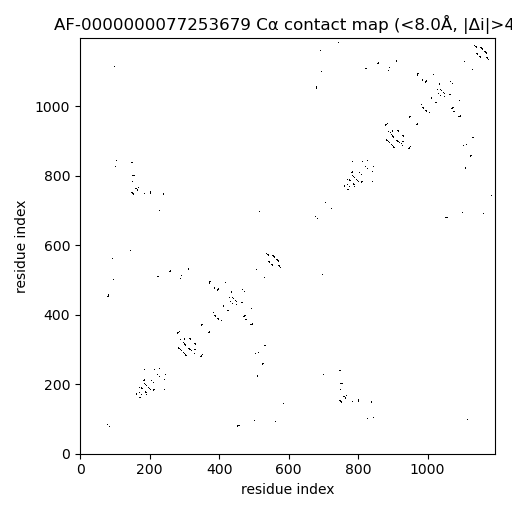1 23.66 79 ILE A O 1
ATOM 574 N N . ASP A 1 80 ? -22.219 3.305 37.281 1 22.33 80 ASP A N 1
ATOM 575 C CA . ASP A 1 80 ? -22.016 4.113 38.469 1 22.33 80 ASP A CA 1
ATOM 576 C C . ASP A 1 80 ? -21.547 5.523 38.125 1 22.33 80 ASP A C 1
ATOM 578 O O . ASP A 1 80 ? -20.672 5.695 37.281 1 22.33 80 ASP A O 1
ATOM 582 N N . HIS A 1 81 ? -22.312 6.535 38.125 1 23.59 81 HIS A N 1
ATOM 583 C CA . HIS A 1 81 ? -22.078 7.977 38.094 1 23.59 81 HIS A CA 1
ATOM 584 C C . HIS A 1 81 ? -20.828 8.344 38.906 1 23.59 81 HIS A C 1
ATOM 586 O O . HIS A 1 81 ? -20.594 9.523 39.188 1 23.59 81 HIS A O 1
ATOM 592 N N . SER A 1 82 ? -20.391 7.551 39.875 1 24.78 82 SER A N 1
ATOM 593 C CA . SER A 1 82 ? -19.141 7.902 40.531 1 24.78 82 SER A CA 1
ATOM 594 C C . SER A 1 82 ? -17.984 8.031 39.562 1 24.78 82 SER A C 1
ATOM 596 O O . SER A 1 82 ? -17.875 7.227 38.625 1 24.78 82 SER A O 1
ATOM 598 N N . TYR A 1 83 ? -17.094 9.281 39.5 1 24.19 83 TYR A N 1
ATOM 599 C CA . TYR A 1 83 ? -16.438 9.68 38.25 1 24.19 83 TYR A CA 1
ATOM 600 C C . TYR A 1 83 ? -15.984 8.469 37.469 1 24.19 83 TYR A C 1
ATOM 602 O O . TYR A 1 83 ? -16.25 8.375 36.25 1 24.19 83 TYR A O 1
ATOM 610 N N . CYS A 1 84 ? -14.789 7.93 37.812 1 22.8 84 CYS A N 1
ATOM 611 C CA . CYS A 1 84 ? -13.719 7.09 37.312 1 22.8 84 CYS A CA 1
ATOM 612 C C . CYS A 1 84 ? -14.18 5.648 37.156 1 22.8 84 CYS A C 1
ATOM 614 O O . CYS A 1 84 ? -13.383 4.766 36.812 1 22.8 84 CYS A O 1
ATOM 616 N N . SER A 1 85 ? -15.211 5.273 37.844 1 22.2 85 SER A N 1
ATOM 617 C CA . SER A 1 85 ? -14.938 3.848 37.969 1 22.2 85 SER A CA 1
ATOM 618 C C . SER A 1 85 ? -15.031 3.139 36.625 1 22.2 85 SER A C 1
ATOM 620 O O . SER A 1 85 ? -14.188 2.311 36.281 1 22.2 85 SER A O 1
ATOM 622 N N . LYS A 1 86 ? -16.312 2.678 36.344 1 23.02 86 LYS A N 1
ATOM 623 C CA . LYS A 1 86 ? -16.391 1.569 35.375 1 23.02 86 LYS A CA 1
ATOM 624 C C . LYS A 1 86 ? -16.031 2.023 33.969 1 23.02 86 LYS A C 1
ATOM 626 O O . LYS A 1 86 ? -16.391 3.129 33.562 1 23.02 86 LYS A O 1
ATOM 631 N N . SER A 1 87 ? -15.07 1.276 33.406 1 23.92 87 SER A N 1
ATOM 632 C CA . SER A 1 87 ? -14.328 1.376 32.156 1 23.92 87 SER A CA 1
ATOM 633 C C . SER A 1 87 ? -15.281 1.556 30.953 1 23.92 87 SER A C 1
ATOM 635 O O . SER A 1 87 ? -16.062 0.664 30.656 1 23.92 87 SER A O 1
ATOM 637 N N . VAL A 1 88 ? -16.078 2.637 31 1 23.45 88 VAL A N 1
ATOM 638 C CA . VAL A 1 88 ? -16.75 2.934 29.75 1 23.45 88 VAL A CA 1
ATOM 639 C C . VAL A 1 88 ? -15.852 2.553 28.578 1 23.45 88 VAL A C 1
ATOM 641 O O . VAL A 1 88 ? -14.734 3.064 28.438 1 23.45 88 VAL A O 1
ATOM 644 N N . GLU A 1 89 ? -16.078 1.319 28.234 1 25.88 89 GLU A N 1
ATOM 645 C CA . GLU A 1 89 ? -15.414 0.838 27.016 1 25.88 89 GLU A CA 1
ATOM 646 C C . GLU A 1 89 ? -15.602 1.818 25.859 1 25.88 89 GLU A C 1
ATOM 648 O O . GLU A 1 89 ? -16.719 2 25.375 1 25.88 89 GLU A O 1
ATOM 653 N N . THR A 1 90 ? -15.375 3.102 26.125 1 24.62 90 THR A N 1
ATOM 654 C CA . THR A 1 90 ? -15.242 4 24.984 1 24.62 90 THR A CA 1
ATOM 655 C C . THR A 1 90 ? -14.82 3.232 23.734 1 24.62 90 THR A C 1
ATOM 657 O O . THR A 1 90 ? -13.836 2.492 23.75 1 24.62 90 THR A O 1
ATOM 660 N N . VAL A 1 91 ? -15.844 2.816 23.062 1 24.69 91 VAL A N 1
ATOM 661 C CA . VAL A 1 91 ? -15.594 2.318 21.719 1 24.69 91 VAL A CA 1
ATOM 662 C C . VAL A 1 91 ? -14.633 3.254 20.984 1 24.69 91 VAL A C 1
ATOM 664 O O . VAL A 1 91 ? -15.055 4.262 20.422 1 24.69 91 VAL A O 1
ATOM 667 N N . GLU A 1 92 ? -13.93 4.062 21.734 1 26.44 92 GLU A N 1
ATOM 668 C CA . GLU A 1 92 ? -12.922 4.645 20.859 1 26.44 92 GLU A CA 1
ATOM 669 C C . GLU A 1 92 ? -12.367 3.605 19.891 1 26.44 92 GLU A C 1
ATOM 671 O O . GLU A 1 92 ? -11.727 2.637 20.297 1 26.44 92 GLU A O 1
ATOM 676 N N . THR A 1 93 ? -13.273 3.318 19.047 1 26.92 93 THR A N 1
ATOM 677 C CA . THR A 1 93 ? -12.734 2.516 17.953 1 26.92 93 THR A CA 1
ATOM 678 C C . THR A 1 93 ? -11.32 2.965 17.594 1 26.92 93 THR A C 1
ATOM 680 O O . THR A 1 93 ? -11.094 4.141 17.312 1 26.92 93 THR A O 1
ATOM 683 N N . ASP A 1 94 ? -10.445 2.781 18.406 1 27.23 94 ASP A N 1
ATOM 684 C CA . ASP A 1 94 ? -9.039 2.791 18.016 1 27.23 94 ASP A CA 1
ATOM 685 C C . ASP A 1 94 ? -8.875 2.496 16.531 1 27.23 94 ASP A C 1
ATOM 687 O O . ASP A 1 94 ? -8.742 1.338 16.125 1 27.23 94 ASP A O 1
ATOM 691 N N . PHE A 1 95 ? -9.766 3.145 15.891 1 26.81 95 PHE A N 1
ATOM 692 C CA . PHE A 1 95 ? -9.539 2.955 14.461 1 26.81 95 PHE A CA 1
ATOM 693 C C . PHE A 1 95 ? -8.078 3.205 14.109 1 26.81 95 PHE A C 1
ATOM 695 O O . PHE A 1 95 ? -7.699 4.328 13.766 1 26.81 95 PHE A O 1
ATOM 702 N N . GLU A 1 96 ? -7.23 3.189 15.039 1 28.66 96 GLU A N 1
ATOM 703 C CA . GLU A 1 96 ? -5.98 2.924 14.336 1 28.66 96 GLU A CA 1
ATOM 704 C C . GLU A 1 96 ? -6.215 2.045 13.109 1 28.66 96 GLU A C 1
ATOM 706 O O . GLU A 1 96 ? -6.832 0.983 13.211 1 28.66 96 GLU A O 1
ATOM 711 N N . ALA A 1 97 ? -6.527 2.68 12.094 1 28.22 97 ALA A N 1
ATOM 712 C CA . ALA A 1 97 ? -6.684 1.936 10.844 1 28.22 97 ALA A CA 1
ATOM 713 C C . ALA A 1 97 ? -5.988 0.581 10.93 1 28.22 97 ALA A C 1
ATOM 715 O O . ALA A 1 97 ? -4.758 0.512 11.016 1 28.22 97 ALA A O 1
ATOM 716 N N . ASN A 1 98 ? -6.441 -0.29 11.742 1 26.95 98 ASN A N 1
ATOM 717 C CA . ASN A 1 98 ? -6.137 -1.716 11.766 1 26.95 98 ASN A CA 1
ATOM 718 C C . ASN A 1 98 ? -5.793 -2.242 10.383 1 26.95 98 ASN A C 1
ATOM 720 O O . ASN A 1 98 ? -6.684 -2.607 9.609 1 26.95 98 ASN A O 1
ATOM 724 N N . SER A 1 99 ? -5.094 -1.566 9.836 1 27.8 99 SER A N 1
ATOM 725 C CA . SER A 1 99 ? -4.477 -2.266 8.711 1 27.8 99 SER A CA 1
ATOM 726 C C . SER A 1 99 ? -4.164 -3.715 9.07 1 27.8 99 SER A C 1
ATOM 728 O O . SER A 1 99 ? -3.412 -4.387 8.359 1 27.8 99 SER A O 1
ATOM 730 N N . GLN A 1 100 ? -4.367 -4.078 10.328 1 26.44 100 GLN A N 1
ATOM 731 C CA . GLN A 1 100 ? -4.027 -5.445 10.703 1 26.44 100 GLN A CA 1
ATOM 732 C C . GLN A 1 100 ? -4.668 -6.457 9.75 1 26.44 100 GLN A C 1
ATOM 734 O O . GLN A 1 100 ? -4.035 -7.445 9.375 1 26.44 100 GLN A O 1
ATOM 739 N N . ASP A 1 101 ? -6.078 -6.414 9.859 1 28.97 101 ASP A N 1
ATOM 740 C CA . ASP A 1 101 ? -6.734 -7.539 9.203 1 28.97 101 ASP A CA 1
ATOM 741 C C . ASP A 1 101 ? -6.492 -7.52 7.699 1 28.97 101 ASP A C 1
ATOM 743 O O . ASP A 1 101 ? -7.234 -8.141 6.938 1 28.97 101 ASP A O 1
ATOM 747 N N . LEU A 1 102 ? -6.043 -6.438 7.281 1 29.91 102 LEU A N 1
ATOM 748 C CA . LEU A 1 102 ? -6.219 -6.656 5.852 1 29.91 102 LEU A CA 1
ATOM 749 C C . LEU A 1 102 ? -5.805 -8.07 5.461 1 29.91 102 LEU A C 1
ATOM 751 O O . LEU A 1 102 ? -6.422 -8.688 4.586 1 29.91 102 LEU A O 1
ATOM 755 N N . PHE A 1 103 ? -4.355 -8.414 5.766 1 30 103 PHE A N 1
ATOM 756 C CA . PHE A 1 103 ? -4.008 -9.812 5.543 1 30 103 PHE A CA 1
ATOM 757 C C . PHE A 1 103 ? -3.914 -10.562 6.867 1 30 103 PHE A C 1
ATOM 759 O O . PHE A 1 103 ? -2.816 -10.883 7.328 1 30 103 PHE A O 1
ATOM 766 N N . CYS A 1 104 ? -4.488 -10.102 8.023 1 26.69 104 CYS A N 1
ATOM 767 C CA . CYS A 1 104 ? -4.398 -10.797 9.297 1 26.69 104 CYS A CA 1
ATOM 768 C C . CYS A 1 104 ? -4.566 -12.305 9.109 1 26.69 104 CYS A C 1
ATOM 770 O O . CYS A 1 104 ? -5.594 -12.758 8.609 1 26.69 104 CYS A O 1
ATOM 772 N N . SER A 1 105 ? -3.447 -13.078 9.25 1 24.14 105 SER A N 1
ATOM 773 C CA . SER A 1 105 ? -3.412 -14.414 9.836 1 24.14 105 SER A CA 1
ATOM 774 C C . SER A 1 105 ? -3.932 -14.398 11.273 1 24.14 105 SER A C 1
ATOM 776 O O . SER A 1 105 ? -4.02 -13.344 11.898 1 24.14 105 SER A O 1
ATOM 778 N N . ASN A 1 106 ? -3.992 -15.617 12.062 1 21.69 106 ASN A N 1
ATOM 779 C CA . ASN A 1 106 ? -4.551 -16.172 13.289 1 21.69 106 ASN A CA 1
ATOM 780 C C . ASN A 1 106 ? -4.023 -15.445 14.523 1 21.69 106 ASN A C 1
ATOM 782 O O . ASN A 1 106 ? -2.994 -14.773 14.461 1 21.69 106 ASN A O 1
ATOM 786 N N . ASN A 1 107 ? -4.738 -15.766 15.844 1 22.44 107 ASN A N 1
ATOM 787 C CA . ASN A 1 107 ? -5.137 -15.609 17.234 1 22.44 107 ASN A CA 1
ATOM 788 C C . ASN A 1 107 ? -3.992 -15.945 18.188 1 22.44 107 ASN A C 1
ATOM 790 O O . ASN A 1 107 ? -3.857 -17.094 18.625 1 22.44 107 ASN A O 1
ATOM 794 N N . ASN A 1 108 ? -2.725 -15.719 18.25 1 22.47 108 ASN A N 1
ATOM 795 C CA . ASN A 1 108 ? -2.039 -16.297 19.406 1 22.47 108 ASN A CA 1
ATOM 796 C C . ASN A 1 108 ? -2.484 -15.648 20.703 1 22.47 108 ASN A C 1
ATOM 798 O O . ASN A 1 108 ? -2.322 -14.445 20.891 1 22.47 108 ASN A O 1
ATOM 802 N N . SER A 1 109 ? -3.34 -16.312 21.531 1 21.97 109 SER A N 1
ATOM 803 C CA . SER A 1 109 ? -3.863 -16.203 22.891 1 21.97 109 SER A CA 1
ATOM 804 C C . SER A 1 109 ? -2.738 -16.219 23.922 1 21.97 109 SER A C 1
ATOM 806 O O . SER A 1 109 ? -2.234 -17.281 24.266 1 21.97 109 SER A O 1
ATOM 808 N N . SER A 1 110 ? -1.569 -15.641 24 1 23.22 110 SER A N 1
ATOM 809 C CA . SER A 1 110 ? -0.725 -15.766 25.188 1 23.22 110 SER A CA 1
ATOM 810 C C . SER A 1 110 ? -1.479 -15.359 26.453 1 23.22 110 SER A C 1
ATOM 812 O O . SER A 1 110 ? -2.121 -14.305 26.484 1 23.22 110 SER A O 1
ATOM 814 N N . GLU A 1 111 ? -1.59 -16.375 27.406 1 21.36 111 GLU A N 1
ATOM 815 C CA . GLU A 1 111 ? -1.947 -16.438 28.812 1 21.36 111 GLU A CA 1
ATOM 816 C C . GLU A 1 111 ? -1.113 -15.461 29.641 1 21.36 111 GLU A C 1
ATOM 818 O O . GLU A 1 111 ? 0.021 -15.141 29.281 1 21.36 111 GLU A O 1
ATOM 823 N N . MET A 1 112 ? -1.502 -14.992 30.812 1 21.84 112 MET A N 1
ATOM 824 C CA . MET A 1 112 ? -1.318 -14.062 31.922 1 21.84 112 MET A CA 1
ATOM 825 C C . MET A 1 112 ? -0.26 -14.578 32.875 1 21.84 112 MET A C 1
ATOM 827 O O . MET A 1 112 ? -0.021 -13.969 33.938 1 21.84 112 MET A O 1
ATOM 831 N N . SER A 1 113 ? 0.642 -15.688 32.906 1 20.86 113 SER A N 1
ATOM 832 C CA . SER A 1 113 ? 1.059 -15.953 34.281 1 20.86 113 SER A CA 1
ATOM 833 C C . SER A 1 113 ? 1.956 -14.844 34.812 1 20.86 113 SER A C 1
ATOM 835 O O . SER A 1 113 ? 2.598 -14.133 34.031 1 20.86 113 SER A O 1
ATOM 837 N N . PRO A 1 114 ? 2.416 -14.797 36.25 1 21.22 114 PRO A N 1
ATOM 838 C CA . PRO A 1 114 ? 2.912 -13.891 37.281 1 21.22 114 PRO A CA 1
ATOM 839 C C . PRO A 1 114 ? 4.344 -13.422 37.031 1 21.22 114 PRO A C 1
ATOM 841 O O . PRO A 1 114 ? 4.633 -12.227 37.125 1 21.22 114 PRO A O 1
ATOM 844 N N . GLN A 1 115 ? 5.551 -14.219 37.469 1 20.12 115 GLN A N 1
ATOM 845 C CA . GLN A 1 115 ? 6.402 -13.727 38.562 1 20.12 115 GLN A CA 1
ATOM 846 C C . GLN A 1 115 ? 7.188 -12.492 38.094 1 20.12 115 GLN A C 1
ATOM 848 O O . GLN A 1 115 ? 7.082 -11.43 38.719 1 20.12 115 GLN A O 1
ATOM 853 N N . CYS A 1 116 ? 8.742 -12.383 38.531 1 20.39 116 CYS A N 1
ATOM 854 C CA . CYS A 1 116 ? 10.188 -12.195 38.562 1 20.39 116 CYS A CA 1
ATOM 855 C C . CYS A 1 116 ? 10.734 -11.914 37.156 1 20.39 116 CYS A C 1
ATOM 857 O O . CYS A 1 116 ? 10.102 -12.266 36.156 1 20.39 116 CYS A O 1
ATOM 859 N N . SER A 1 117 ? 12.227 -11.477 37.094 1 23.48 117 SER A N 1
ATOM 860 C CA . SER A 1 117 ? 13.172 -10.82 36.188 1 23.48 117 SER A CA 1
ATOM 861 C C . SER A 1 117 ? 13.25 -11.531 34.844 1 23.48 117 SER A C 1
ATOM 863 O O . SER A 1 117 ? 14.117 -11.219 34.031 1 23.48 117 SER A O 1
ATOM 865 N N . GLN A 1 118 ? 12.656 -12.758 34.719 1 19.86 118 GLN A N 1
ATOM 866 C CA . GLN A 1 118 ? 13.078 -13.922 33.938 1 19.86 118 GLN A CA 1
ATOM 867 C C . GLN A 1 118 ? 13.109 -13.625 32.469 1 19.86 118 GLN A C 1
ATOM 869 O O . GLN A 1 118 ? 12.461 -12.688 31.984 1 19.86 118 GLN A O 1
ATOM 874 N N . SER A 1 119 ? 13.68 -14.711 31.625 1 20.84 119 SER A N 1
ATOM 875 C CA . SER A 1 119 ? 14.273 -15.047 30.328 1 20.84 119 SER A CA 1
ATOM 876 C C . SER A 1 119 ? 13.32 -14.742 29.188 1 20.84 119 SER A C 1
ATOM 878 O O . SER A 1 119 ? 12.102 -14.789 29.359 1 20.84 119 SER A O 1
ATOM 880 N N . ASP A 1 120 ? 13.844 -14.055 28.234 1 21.59 120 ASP A N 1
ATOM 881 C CA . ASP A 1 120 ? 13.422 -13.656 26.891 1 21.59 120 ASP A CA 1
ATOM 882 C C . ASP A 1 120 ? 12.719 -14.805 26.172 1 21.59 120 ASP A C 1
ATOM 884 O O . ASP A 1 120 ? 13.375 -15.742 25.703 1 21.59 120 ASP A O 1
ATOM 888 N N . SER A 1 121 ? 11.617 -15.328 26.797 1 23.08 121 SER A N 1
ATOM 889 C CA . SER A 1 121 ? 10.891 -16.531 26.391 1 23.08 121 SER A CA 1
ATOM 890 C C . SER A 1 121 ? 10.695 -16.562 24.875 1 23.08 121 SER A C 1
ATOM 892 O O . SER A 1 121 ? 10.195 -15.609 24.281 1 23.08 121 SER A O 1
ATOM 894 N N . GLU A 1 122 ? 11.492 -17.438 24.234 1 20.66 122 GLU A N 1
ATOM 895 C CA . GLU A 1 122 ? 11.508 -17.969 22.875 1 20.66 122 GLU A CA 1
ATOM 896 C C . GLU A 1 122 ? 10.094 -18.25 22.375 1 20.66 122 GLU A C 1
ATOM 898 O O . GLU A 1 122 ? 9.164 -18.391 23.172 1 20.66 122 GLU A O 1
ATOM 903 N N . PHE A 1 123 ? 9.984 -18.344 21.109 1 20.81 123 PHE A N 1
ATOM 904 C CA . PHE A 1 123 ? 8.852 -18.609 20.234 1 20.81 123 PHE A CA 1
ATOM 905 C C . PHE A 1 123 ? 8.148 -19.891 20.641 1 20.81 123 PHE A C 1
ATOM 907 O O . PHE A 1 123 ? 8.719 -20.984 20.547 1 20.81 123 PHE A O 1
ATOM 914 N N . ILE A 1 124 ? 7.719 -19.938 21.969 1 22.64 124 ILE A N 1
ATOM 915 C CA . ILE A 1 124 ? 7.047 -21.219 22.203 1 22.64 124 ILE A CA 1
ATOM 916 C C . ILE A 1 124 ? 5.969 -21.438 21.141 1 22.64 124 ILE A C 1
ATOM 918 O O . ILE A 1 124 ? 5.105 -20.578 20.953 1 22.64 124 ILE A O 1
ATOM 922 N N . LEU A 1 125 ? 6.215 -22.422 20.312 1 21.36 125 LEU A N 1
ATOM 923 C CA . LEU A 1 125 ? 5.379 -23.109 19.328 1 21.36 125 LEU A CA 1
ATOM 924 C C . LEU A 1 125 ? 4.023 -23.484 19.922 1 21.36 125 LEU A C 1
ATOM 926 O O . LEU A 1 125 ? 3.943 -24.344 20.812 1 21.36 125 LEU A O 1
ATOM 930 N N . SER A 1 126 ? 3.385 -22.547 20.562 1 22.91 126 SER A N 1
ATOM 931 C CA . SER A 1 126 ? 2.125 -23.094 21.062 1 22.91 126 SER A CA 1
ATOM 932 C C . SER A 1 126 ? 1.463 -24 20.047 1 22.91 126 SER A C 1
ATOM 934 O O . SER A 1 126 ? 1.451 -23.688 18.844 1 22.91 126 SER A O 1
ATOM 936 N N . SER A 1 127 ? 1.458 -25.297 20.344 1 20.98 127 SER A N 1
ATOM 937 C CA . SER A 1 127 ? 0.747 -26.406 19.703 1 20.98 127 SER A CA 1
ATOM 938 C C . SER A 1 127 ? -0.719 -26.062 19.469 1 20.98 127 SER A C 1
ATOM 940 O O . SER A 1 127 ? -1.526 -26.078 20.406 1 20.98 127 SER A O 1
ATOM 942 N N . SER A 1 128 ? -1.056 -24.953 19.078 1 22.72 128 SER A N 1
ATOM 943 C CA . SER A 1 128 ? -2.494 -24.922 18.844 1 22.72 128 SER A CA 1
ATOM 944 C C . SER A 1 128 ? -2.982 -26.25 18.25 1 22.72 128 SER A C 1
ATOM 946 O O . SER A 1 128 ? -2.295 -26.859 17.438 1 22.72 128 SER A O 1
ATOM 948 N N . PRO A 1 129 ? -3.779 -27.016 19.094 1 23.78 129 PRO A N 1
ATOM 949 C CA . PRO A 1 129 ? -4.41 -28.172 18.469 1 23.78 129 PRO A CA 1
ATOM 950 C C . PRO A 1 129 ? -4.809 -27.922 17.016 1 23.78 129 PRO A C 1
ATOM 952 O O . PRO A 1 129 ? -4.969 -26.766 16.609 1 23.78 129 PRO A O 1
ATOM 955 N N . GLY A 1 130 ? -4.539 -28.906 16.203 1 21.28 130 GLY A N 1
ATOM 956 C CA . GLY A 1 130 ? -4.844 -29.141 14.805 1 21.28 130 GLY A CA 1
ATOM 957 C C . GLY A 1 130 ? -6.25 -28.703 14.422 1 21.28 130 GLY A C 1
ATOM 958 O O . GLY A 1 130 ? -7.23 -29.281 14.898 1 21.28 130 GLY A O 1
ATOM 959 N N . LEU A 1 131 ? -6.574 -27.484 14.5 1 21.91 131 LEU A N 1
ATOM 960 C CA . LEU A 1 131 ? -7.848 -27.344 13.797 1 21.91 131 LEU A CA 1
ATOM 961 C C . LEU A 1 131 ? -7.953 -28.344 12.656 1 21.91 131 LEU A C 1
ATOM 963 O O . LEU A 1 131 ? -7.059 -28.438 11.812 1 21.91 131 LEU A O 1
ATOM 967 N N . SER A 1 132 ? -8.625 -29.406 12.961 1 21.56 132 SER A N 1
ATOM 968 C CA . SER A 1 132 ? -9.086 -30.375 11.969 1 21.56 132 SER A CA 1
ATOM 969 C C . SER A 1 132 ? -9.406 -29.688 10.641 1 21.56 132 SER A C 1
ATOM 971 O O . SER A 1 132 ? -9.781 -28.516 10.625 1 21.56 132 SER A O 1
ATOM 973 N N . GLN A 1 133 ? -8.609 -30.031 9.672 1 23.14 133 GLN A N 1
ATOM 974 C CA . GLN A 1 133 ? -9.055 -29.875 8.297 1 23.14 133 GLN A CA 1
ATOM 975 C C . GLN A 1 133 ? -10.578 -29.984 8.188 1 23.14 133 GLN A C 1
ATOM 977 O O . GLN A 1 133 ? -11.133 -31.078 8.352 1 23.14 133 GLN A O 1
ATOM 982 N N . SER A 1 134 ? -11.266 -29.172 8.977 1 23.53 134 SER A N 1
ATOM 983 C CA . SER A 1 134 ? -12.641 -29.359 8.531 1 23.53 134 SER A CA 1
ATOM 984 C C . SER A 1 134 ? -12.703 -29.641 7.039 1 23.53 134 SER A C 1
ATOM 986 O O . SER A 1 134 ? -12.125 -28.922 6.234 1 23.53 134 SER A O 1
ATOM 988 N N . THR A 1 135 ? -12.703 -30.844 6.754 1 23.84 135 THR A N 1
ATOM 989 C CA . THR A 1 135 ? -13.211 -31.344 5.484 1 23.84 135 THR A CA 1
ATOM 990 C C . THR A 1 135 ? -14.344 -30.469 4.961 1 23.84 135 THR A C 1
ATOM 992 O O . THR A 1 135 ? -15.289 -30.172 5.691 1 23.84 135 THR A O 1
ATOM 995 N N . PHE A 1 136 ? -13.93 -29.484 4.18 1 24.97 136 PHE A N 1
ATOM 996 C CA . PHE A 1 136 ? -15.016 -29 3.338 1 24.97 136 PHE A CA 1
ATOM 997 C C . PHE A 1 136 ? -16.078 -30.078 3.139 1 24.97 136 PHE A C 1
ATOM 999 O O . PHE A 1 136 ? -15.797 -31.125 2.529 1 24.97 136 PHE A O 1
ATOM 1006 N N . GLU A 1 137 ? -16.734 -30.391 4.199 1 24.88 137 GLU A N 1
ATOM 1007 C CA . GLU A 1 137 ? -17.938 -31.156 3.873 1 24.88 137 GLU A CA 1
ATOM 1008 C C . GLU A 1 137 ? -18.516 -30.719 2.531 1 24.88 137 GLU A C 1
ATOM 1010 O O . GLU A 1 137 ? -18.578 -29.531 2.229 1 24.88 137 GLU A O 1
ATOM 1015 N N . SER A 1 138 ? -18.438 -31.703 1.644 1 24.72 138 SER A N 1
ATOM 1016 C CA . SER A 1 138 ? -19.203 -31.75 0.402 1 24.72 138 SER A CA 1
ATOM 1017 C C . SER A 1 138 ? -20.625 -31.25 0.609 1 24.72 138 SER A C 1
ATOM 1019 O O . SER A 1 138 ? -21.469 -31.969 1.163 1 24.72 138 SER A O 1
ATOM 1021 N N . GLN A 1 139 ? -20.906 -30.203 1.274 1 25.95 139 GLN A N 1
ATOM 1022 C CA . GLN A 1 139 ? -22.328 -29.969 1.077 1 25.95 139 GLN A CA 1
ATOM 1023 C C . GLN A 1 139 ? -22.766 -30.422 -0.313 1 25.95 139 GLN A C 1
ATOM 1025 O O . GLN A 1 139 ? -21.953 -30.516 -1.231 1 25.95 139 GLN A O 1
ATOM 1030 N N . THR A 1 140 ? -24.062 -30.859 -0.374 1 26.2 140 THR A N 1
ATOM 1031 C CA . THR A 1 140 ? -24.875 -31.297 -1.491 1 26.2 140 THR A CA 1
ATOM 1032 C C . THR A 1 140 ? -24.578 -30.484 -2.746 1 26.2 140 THR A C 1
ATOM 1034 O O . THR A 1 140 ? -24.219 -29.312 -2.66 1 26.2 140 THR A O 1
ATOM 1037 N N . SER A 1 141 ? -24.5 -31.188 -3.887 1 28.95 141 SER A N 1
ATOM 1038 C CA . SER A 1 141 ? -24.25 -31.172 -5.324 1 28.95 141 SER A CA 1
ATOM 1039 C C . SER A 1 141 ? -25.047 -30.078 -6.012 1 28.95 141 SER A C 1
ATOM 1041 O O . SER A 1 141 ? -26.031 -30.344 -6.707 1 28.95 141 SER A O 1
ATOM 1043 N N . SER A 1 142 ? -25.5 -29.094 -5.324 1 31.61 142 SER A N 1
ATOM 1044 C CA . SER A 1 142 ? -26.016 -28.375 -6.484 1 31.61 142 SER A CA 1
ATOM 1045 C C . SER A 1 142 ? -24.938 -28.156 -7.531 1 31.61 142 SER A C 1
ATOM 1047 O O . SER A 1 142 ? -23.75 -28.109 -7.199 1 31.61 142 SER A O 1
ATOM 1049 N N . THR A 1 143 ? -25.031 -28.453 -8.766 1 35.09 143 THR A N 1
ATOM 1050 C CA . THR A 1 143 ? -24.188 -28.391 -9.953 1 35.09 143 THR A CA 1
ATOM 1051 C C . THR A 1 143 ? -23.359 -27.109 -9.953 1 35.09 143 THR A C 1
ATOM 1053 O O . THR A 1 143 ? -23.672 -26.156 -10.664 1 35.09 143 THR A O 1
ATOM 1056 N N . THR A 1 144 ? -23.078 -26.391 -8.859 1 41.94 144 THR A N 1
ATOM 1057 C CA . THR A 1 144 ? -22.312 -25.156 -8.945 1 41.94 144 THR A CA 1
ATOM 1058 C C . THR A 1 144 ? -20.891 -25.438 -9.43 1 41.94 144 THR A C 1
ATOM 1060 O O . THR A 1 144 ? -20.141 -26.188 -8.797 1 41.94 144 THR A O 1
ATOM 1063 N N . SER A 1 145 ? -20.547 -25.375 -10.695 1 50.25 145 SER A N 1
ATOM 1064 C CA . SER A 1 145 ? -19.359 -25.656 -11.484 1 50.25 145 SER A CA 1
ATOM 1065 C C . SER A 1 145 ? -18.125 -24.969 -10.898 1 50.25 145 SER A C 1
ATOM 1067 O O . SER A 1 145 ? -17.938 -23.766 -11.055 1 50.25 145 SER A O 1
ATOM 1069 N N . ILE A 1 146 ? -17.656 -25.297 -9.719 1 61.25 146 ILE A N 1
ATOM 1070 C CA . ILE A 1 146 ? -16.328 -24.922 -9.258 1 61.25 146 ILE A CA 1
ATOM 1071 C C . ILE A 1 146 ? -15.281 -25.328 -10.289 1 61.25 146 ILE A C 1
ATOM 1073 O O . ILE A 1 146 ? -15.383 -26.391 -10.898 1 61.25 146 ILE A O 1
ATOM 1077 N N . PRO A 1 147 ? -14.359 -24.297 -10.547 1 70.81 147 PRO A N 1
ATOM 1078 C CA . PRO A 1 147 ? -13.305 -24.688 -11.484 1 70.81 147 PRO A CA 1
ATOM 1079 C C . PRO A 1 147 ? -12.617 -26 -11.086 1 70.81 147 PRO A C 1
ATOM 1081 O O . PRO A 1 147 ? -12.57 -26.344 -9.906 1 70.81 147 PRO A O 1
ATOM 1084 N N . SER A 1 148 ? -12.367 -26.797 -12 1 86.88 148 SER A N 1
ATOM 1085 C CA . SER A 1 148 ? -11.625 -28.047 -11.781 1 86.88 148 SER A CA 1
ATOM 1086 C C . SER A 1 148 ? -10.336 -27.781 -11.008 1 86.88 148 SER A C 1
ATOM 1088 O O . SER A 1 148 ? -9.789 -26.688 -11.055 1 86.88 148 SER A O 1
ATOM 1090 N N . ARG A 1 149 ? -9.922 -28.844 -10.266 1 93.06 149 ARG A N 1
ATOM 1091 C CA . ARG A 1 149 ? -8.672 -28.734 -9.523 1 93.06 149 ARG A CA 1
ATOM 1092 C C . ARG A 1 149 ? -7.488 -28.547 -10.461 1 93.06 149 ARG A C 1
ATOM 1094 O O . ARG A 1 149 ? -7.438 -29.156 -11.531 1 93.06 149 ARG A O 1
ATOM 1101 N N . THR A 1 150 ? -6.637 -27.734 -9.984 1 96.56 150 THR A N 1
ATOM 1102 C CA . THR A 1 150 ? -5.426 -27.469 -10.75 1 96.56 150 THR A CA 1
ATOM 1103 C C . THR A 1 150 ? -4.18 -27.812 -9.93 1 96.56 150 THR A C 1
ATOM 1105 O O . THR A 1 150 ? -4.184 -27.672 -8.703 1 96.56 150 THR A O 1
ATOM 1108 N N . PHE A 1 151 ? -3.111 -28.25 -10.664 1 96.81 151 PHE A N 1
ATOM 1109 C CA . PHE A 1 151 ? -1.901 -28.703 -9.977 1 96.81 151 PHE A CA 1
ATOM 1110 C C . PHE A 1 151 ? -0.666 -28.062 -10.594 1 96.81 151 PHE A C 1
ATOM 1112 O O . PHE A 1 151 ? -0.641 -27.766 -11.789 1 96.81 151 PHE A O 1
ATOM 1119 N N . LEU A 1 152 ? 0.256 -27.812 -9.734 1 96.31 152 LEU A N 1
ATOM 1120 C CA . LEU A 1 152 ? 1.602 -27.469 -10.18 1 96.31 152 LEU A CA 1
ATOM 1121 C C . LEU A 1 152 ? 2.414 -28.719 -10.484 1 96.31 152 LEU A C 1
ATOM 1123 O O . LEU A 1 152 ? 2.678 -29.531 -9.594 1 96.31 152 LEU A O 1
ATOM 1127 N N . VAL A 1 153 ? 2.814 -28.859 -11.727 1 97.44 153 VAL A N 1
ATOM 1128 C CA . VAL A 1 153 ? 3.557 -30.047 -12.125 1 97.44 153 VAL A CA 1
ATOM 1129 C C . VAL A 1 153 ? 4.891 -29.641 -12.75 1 97.44 153 VAL A C 1
ATOM 1131 O O . VAL A 1 153 ? 4.93 -28.797 -13.641 1 97.44 153 VAL A O 1
ATOM 1134 N N . PHE A 1 154 ? 5.918 -30.25 -12.266 1 96.56 154 PHE A N 1
ATOM 1135 C CA . PHE A 1 154 ? 7.246 -29.969 -12.789 1 96.56 154 PHE A CA 1
ATOM 1136 C C . PHE A 1 154 ? 7.488 -30.734 -14.086 1 96.56 154 PHE A C 1
ATOM 1138 O O . PHE A 1 154 ? 6.965 -31.828 -14.273 1 96.56 154 PHE A O 1
ATOM 1145 N N . GLU A 1 155 ? 8.273 -30.156 -14.898 1 95.56 155 GLU A N 1
ATOM 1146 C CA . GLU A 1 155 ? 8.5 -30.688 -16.234 1 95.56 155 GLU A CA 1
ATOM 1147 C C . GLU A 1 155 ? 9.023 -32.125 -16.188 1 95.56 155 GLU A C 1
ATOM 1149 O O . GLU A 1 155 ? 8.57 -33 -16.938 1 95.56 155 GLU A O 1
ATOM 1154 N N . GLU A 1 156 ? 9.969 -32.438 -15.312 1 93.31 156 GLU A N 1
ATOM 1155 C CA . GLU A 1 156 ? 10.547 -33.781 -15.195 1 93.31 156 GLU A CA 1
ATOM 1156 C C . GLU A 1 156 ? 9.492 -34.781 -14.773 1 93.31 156 GLU A C 1
ATOM 1158 O O . GLU A 1 156 ? 9.508 -35.938 -15.227 1 93.31 156 GLU A O 1
ATOM 1163 N N . GLN A 1 157 ? 8.656 -34.406 -13.914 1 95.19 157 GLN A N 1
ATOM 1164 C CA . GLN A 1 157 ? 7.582 -35.281 -13.461 1 95.19 157 GLN A CA 1
ATOM 1165 C C . GLN A 1 157 ? 6.543 -35.5 -14.555 1 95.19 157 GLN A C 1
ATOM 1167 O O . GLN A 1 157 ? 5.941 -36.562 -14.648 1 95.19 157 GLN A O 1
ATOM 1172 N N . LEU A 1 158 ? 6.281 -34.469 -15.273 1 95.5 158 LEU A N 1
ATOM 1173 C CA . LEU A 1 158 ? 5.344 -34.594 -16.391 1 95.5 158 LEU A CA 1
ATOM 1174 C C . LEU A 1 158 ? 5.875 -35.531 -17.453 1 95.5 158 LEU A C 1
ATOM 1176 O O . LEU A 1 158 ? 5.113 -36.312 -18.031 1 95.5 158 LEU A O 1
ATOM 1180 N N . LYS A 1 159 ? 7.125 -35.5 -17.719 1 93.81 159 LYS A N 1
ATOM 1181 C CA . LYS A 1 159 ? 7.762 -36.375 -18.719 1 93.81 159 LYS A CA 1
ATOM 1182 C C . LYS A 1 159 ? 7.605 -37.844 -18.344 1 93.81 159 LYS A C 1
ATOM 1184 O O . LYS A 1 159 ? 7.477 -38.688 -19.219 1 93.81 159 LYS A O 1
ATOM 1189 N N . GLU A 1 160 ? 7.582 -38.094 -17.078 1 93.75 160 GLU A N 1
ATOM 1190 C CA . GLU A 1 160 ? 7.383 -39.438 -16.625 1 93.75 160 GLU A CA 1
ATOM 1191 C C . GLU A 1 160 ? 6.031 -40 -17.078 1 93.75 160 GLU A C 1
ATOM 1193 O O . GLU A 1 160 ? 5.914 -41.188 -17.422 1 93.75 160 GLU A O 1
ATOM 1198 N N . LEU A 1 161 ? 5.098 -39.125 -17.109 1 94.31 161 LEU A N 1
ATOM 1199 C CA . LEU A 1 161 ? 3.756 -39.531 -17.5 1 94.31 161 LEU A CA 1
ATOM 1200 C C . LEU A 1 161 ? 3.602 -39.562 -19.016 1 94.31 161 LEU A C 1
ATOM 1202 O O . LEU A 1 161 ? 2.699 -40.219 -19.531 1 94.31 161 LEU A O 1
ATOM 1206 N N . LEU A 1 162 ? 4.465 -38.875 -19.672 1 94.62 162 LEU A N 1
ATOM 1207 C CA . LEU A 1 162 ? 4.355 -38.719 -21.125 1 94.62 162 LEU A CA 1
ATOM 1208 C C . LEU A 1 162 ? 5.211 -39.781 -21.844 1 94.62 162 LEU A C 1
ATOM 1210 O O . LEU A 1 162 ? 5.336 -39.75 -23.062 1 94.62 162 LEU A O 1
ATOM 1214 N N . ASN A 1 163 ? 5.695 -40.719 -21.141 1 93.56 163 ASN A N 1
ATOM 1215 C CA . ASN A 1 163 ? 6.57 -41.719 -21.734 1 93.56 163 ASN A CA 1
ATOM 1216 C C . ASN A 1 163 ? 5.766 -42.844 -22.406 1 93.56 163 ASN A C 1
ATOM 1218 O O . ASN A 1 163 ? 6.312 -43.625 -23.172 1 93.56 163 ASN A O 1
ATOM 1222 N N . ARG A 1 164 ? 4.512 -42.875 -22.109 1 94.5 164 ARG A N 1
ATOM 1223 C CA . ARG A 1 164 ? 3.635 -43.906 -22.688 1 94.5 164 ARG A CA 1
ATOM 1224 C C . ARG A 1 164 ? 2.447 -43.25 -23.391 1 94.5 164 ARG A C 1
ATOM 1226 O O . ARG A 1 164 ? 1.898 -42.25 -22.906 1 94.5 164 ARG A O 1
ATOM 1233 N N . CYS A 1 165 ? 2.107 -43.812 -24.453 1 94.75 165 CYS A N 1
ATOM 1234 C CA . CYS A 1 165 ? 0.979 -43.312 -25.234 1 94.75 165 CYS A CA 1
ATOM 1235 C C . CYS A 1 165 ? -0.327 -43.469 -24.469 1 94.75 165 CYS A C 1
ATOM 1237 O O . CYS A 1 165 ? -0.638 -44.562 -23.984 1 94.75 165 CYS A O 1
ATOM 1239 N N . ALA A 1 166 ? -1.114 -42.5 -24.438 1 91.88 166 ALA A N 1
ATOM 1240 C CA . ALA A 1 166 ? -2.381 -42.5 -23.703 1 91.88 166 ALA A CA 1
ATOM 1241 C C . ALA A 1 166 ? -3.424 -43.344 -24.438 1 91.88 166 ALA A C 1
ATOM 1243 O O . ALA A 1 166 ? -4.375 -43.844 -23.828 1 91.88 166 ALA A O 1
ATOM 1244 N N . LYS A 1 167 ? -3.238 -43.562 -25.656 1 92.19 167 LYS A N 1
ATOM 1245 C CA . LYS A 1 167 ? -4.211 -44.281 -26.469 1 92.19 167 LYS A CA 1
ATOM 1246 C C . LYS A 1 167 ? -3.908 -45.781 -26.484 1 92.19 167 LYS A C 1
ATOM 1248 O O . LYS A 1 167 ? -4.809 -46.594 -26.297 1 92.19 167 LYS A O 1
ATOM 1253 N N . CYS A 1 168 ? -2.617 -46.125 -26.703 1 93.69 168 CYS A N 1
ATOM 1254 C CA . CYS A 1 168 ? -2.338 -47.562 -26.938 1 93.69 168 CYS A CA 1
ATOM 1255 C C . CYS A 1 168 ? -1.331 -48.062 -25.922 1 93.69 168 CYS A C 1
ATOM 1257 O O . CYS A 1 168 ? -1.114 -49.281 -25.828 1 93.69 168 CYS A O 1
ATOM 1259 N N . GLY A 1 169 ? -0.636 -47.219 -25.188 1 93.44 169 GLY A N 1
ATOM 1260 C CA . GLY A 1 169 ? 0.291 -47.656 -24.156 1 93.44 169 GLY A CA 1
ATOM 1261 C C . GLY A 1 169 ? 1.708 -47.844 -24.672 1 93.44 169 GLY A C 1
ATOM 1262 O O . GLY A 1 169 ? 2.617 -48.125 -23.891 1 93.44 169 GLY A O 1
ATOM 1263 N N . ALA A 1 170 ? 1.882 -47.594 -25.938 1 94.94 170 ALA A N 1
ATOM 1264 C CA . ALA A 1 170 ? 3.209 -47.75 -26.531 1 94.94 170 ALA A CA 1
ATOM 1265 C C . ALA A 1 170 ? 4.16 -46.656 -26.031 1 94.94 170 ALA A C 1
ATOM 1267 O O . ALA A 1 170 ? 3.725 -45.656 -25.484 1 94.94 170 ALA A O 1
ATOM 1268 N N . VAL A 1 171 ? 5.422 -46.906 -26.219 1 95 171 VAL A N 1
ATOM 1269 C CA . VAL A 1 171 ? 6.453 -45.969 -25.75 1 95 171 VAL A CA 1
ATOM 1270 C C . VAL A 1 171 ? 6.477 -44.75 -26.641 1 95 171 VAL A C 1
ATOM 1272 O O . VAL A 1 171 ? 6.242 -44.812 -27.844 1 95 171 VAL A O 1
ATOM 1275 N N . ILE A 1 172 ? 6.684 -43.656 -25.984 1 95.06 172 ILE A N 1
ATOM 1276 C CA . ILE A 1 172 ? 6.863 -42.375 -26.688 1 95.06 172 ILE A CA 1
ATOM 1277 C C . ILE A 1 172 ? 8.305 -41.906 -26.516 1 95.06 172 ILE A C 1
ATOM 1279 O O . ILE A 1 172 ? 8.781 -41.719 -25.406 1 95.06 172 ILE A O 1
ATOM 1283 N N . VAL A 1 173 ? 9 -41.656 -27.609 1 92.62 173 VAL A N 1
ATOM 1284 C CA . VAL A 1 173 ? 10.367 -41.125 -27.547 1 92.62 173 VAL A CA 1
ATOM 1285 C C . VAL A 1 173 ? 10.344 -39.625 -27.422 1 92.62 173 VAL A C 1
ATOM 1287 O O . VAL A 1 173 ? 9.461 -38.938 -27.953 1 92.62 173 VAL A O 1
ATOM 1290 N N . PRO A 1 174 ? 11.281 -39.094 -26.609 1 89.81 174 PRO A N 1
ATOM 1291 C CA . PRO A 1 174 ? 11.297 -37.656 -26.328 1 89.81 174 PRO A CA 1
ATOM 1292 C C . PRO A 1 174 ? 11.273 -36.812 -27.594 1 89.81 174 PRO A C 1
ATOM 1294 O O . PRO A 1 174 ? 10.688 -35.719 -27.609 1 89.81 174 PRO A O 1
ATOM 1297 N N . GLU A 1 175 ? 11.82 -37.25 -28.641 1 89.06 175 GLU A N 1
ATOM 1298 C CA . GLU A 1 175 ? 11.883 -36.5 -29.891 1 89.06 175 GLU A CA 1
ATOM 1299 C C . GLU A 1 175 ? 10.5 -36.344 -30.516 1 89.06 175 GLU A C 1
ATOM 1301 O O . GLU A 1 175 ? 10.266 -35.438 -31.312 1 89.06 175 GLU A O 1
ATOM 1306 N N . ASP A 1 176 ? 9.672 -37.25 -30.141 1 89.25 176 ASP A N 1
ATOM 1307 C CA . ASP A 1 176 ? 8.336 -37.25 -30.719 1 89.25 176 ASP A CA 1
ATOM 1308 C C . ASP A 1 176 ? 7.359 -36.469 -29.875 1 89.25 176 ASP A C 1
ATOM 1310 O O . ASP A 1 176 ? 6.148 -36.5 -30.094 1 89.25 176 ASP A O 1
ATOM 1314 N N . LEU A 1 177 ? 7.867 -35.844 -28.891 1 92.38 177 LEU A N 1
ATOM 1315 C CA . LEU A 1 177 ? 7.102 -34.875 -28.094 1 92.38 177 LEU A CA 1
ATOM 1316 C C . LEU A 1 177 ? 7.395 -33.469 -28.531 1 92.38 177 LEU A C 1
ATOM 1318 O O . LEU A 1 177 ? 8.414 -32.875 -28.156 1 92.38 177 LEU A O 1
ATOM 1322 N N . LYS A 1 178 ? 6.477 -32.844 -29.25 1 92.81 178 LYS A N 1
ATOM 1323 C CA . LYS A 1 178 ? 6.688 -31.484 -29.766 1 92.81 178 LYS A CA 1
ATOM 1324 C C . LYS A 1 178 ? 5.77 -30.484 -29.062 1 92.81 178 LYS A C 1
ATOM 1326 O O . LYS A 1 178 ? 4.547 -30.656 -29.047 1 92.81 178 LYS A O 1
ATOM 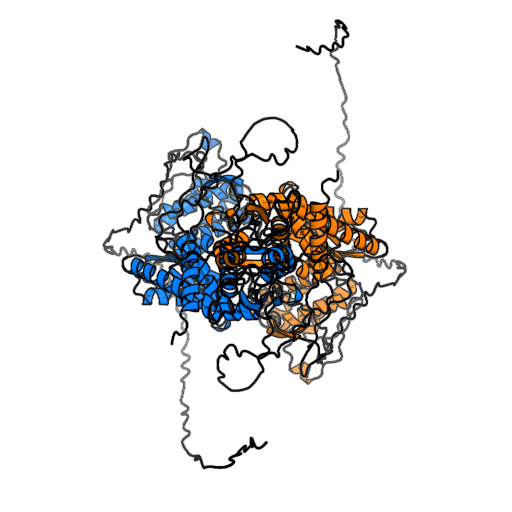1331 N N . GLU A 1 179 ? 6.375 -29.484 -28.453 1 93.5 179 GLU A N 1
ATOM 1332 C CA . GLU A 1 179 ? 5.605 -28.438 -27.781 1 93.5 179 GLU A CA 1
ATOM 1333 C C . GLU A 1 179 ? 5.164 -27.359 -28.75 1 93.5 179 GLU A C 1
ATOM 1335 O O . GLU A 1 179 ? 5.961 -26.875 -29.562 1 93.5 179 GLU A O 1
ATOM 1340 N N . ILE A 1 180 ? 3.918 -27.016 -28.672 1 86.31 180 ILE A N 1
ATOM 1341 C CA . ILE A 1 180 ? 3.406 -25.875 -29.406 1 86.31 180 ILE A CA 1
ATOM 1342 C C . ILE A 1 180 ? 3.578 -24.609 -28.562 1 86.31 180 ILE A C 1
ATOM 1344 O O . ILE A 1 180 ? 3.105 -24.531 -27.438 1 86.31 180 ILE A O 1
ATOM 1348 N N . GLN A 1 181 ? 4.129 -23.594 -29.203 1 79.75 181 GLN A N 1
ATOM 1349 C CA . GLN A 1 181 ? 4.496 -22.406 -28.453 1 79.75 181 GLN A CA 1
ATOM 1350 C C . GLN A 1 181 ? 3.381 -21.359 -28.5 1 79.75 181 GLN A C 1
ATOM 1352 O O . GLN A 1 181 ? 2.436 -21.484 -29.281 1 79.75 181 GLN A O 1
ATOM 1357 N N . LYS A 1 182 ? 3.373 -20.359 -27.625 1 73.75 182 LYS A N 1
ATOM 1358 C CA . LYS A 1 182 ? 2.572 -19.141 -27.594 1 73.75 182 LYS A CA 1
ATOM 1359 C C . LYS A 1 182 ? 1.156 -19.438 -27.094 1 73.75 182 LYS A C 1
ATOM 1361 O O . LYS A 1 182 ? 0.18 -18.969 -27.688 1 73.75 182 LYS A O 1
ATOM 1366 N N . ASP A 1 183 ? 1.086 -20.234 -26.062 1 80.38 183 ASP A N 1
ATOM 1367 C CA . ASP A 1 183 ? -0.238 -20.531 -25.531 1 80.38 183 ASP A CA 1
ATOM 1368 C C . ASP A 1 183 ? -0.352 -20.078 -24.078 1 80.38 183 ASP A C 1
ATOM 1370 O O . ASP A 1 183 ? -1.055 -20.703 -23.281 1 80.38 183 ASP A O 1
ATOM 1374 N N . GLY A 1 184 ? 0.406 -19 -23.797 1 91.19 184 GLY A N 1
ATOM 1375 C CA . GLY A 1 184 ? 0.302 -18.5 -22.438 1 91.19 184 GLY A CA 1
ATOM 1376 C C . GLY A 1 184 ? 0.663 -19.531 -21.375 1 91.19 184 GLY A C 1
ATOM 1377 O O . GLY A 1 184 ? 1.73 -20.141 -21.453 1 91.19 184 GLY A O 1
ATOM 1378 N N . SER A 1 185 ? -0.324 -19.828 -20.516 1 94.88 185 SER A N 1
ATOM 1379 C CA . SER A 1 185 ? -0.068 -20.766 -19.438 1 94.88 185 SER A CA 1
ATOM 1380 C C . SER A 1 185 ? -0.326 -22.203 -19.875 1 94.88 185 SER A C 1
ATOM 1382 O O . SER A 1 185 ? 0.056 -23.141 -19.188 1 94.88 185 SER A O 1
ATOM 1384 N N . GLN A 1 186 ? -0.909 -22.391 -21.016 1 94.75 186 GLN A N 1
ATOM 1385 C CA . GLN A 1 186 ? -1.247 -23.719 -21.5 1 94.75 186 GLN A CA 1
ATOM 1386 C C . GLN A 1 186 ? -0.044 -24.391 -22.156 1 94.75 186 GLN A C 1
ATOM 1388 O O . GLN A 1 186 ? 0.605 -23.797 -23.031 1 94.75 186 GLN A O 1
ATOM 1393 N N . LEU A 1 187 ? 0.25 -25.547 -21.703 1 95.38 187 LEU A N 1
ATOM 1394 C CA . LEU A 1 187 ? 1.207 -26.406 -22.391 1 95.38 187 LEU A CA 1
ATOM 1395 C C . LEU A 1 187 ? 0.499 -27.312 -23.391 1 95.38 187 LEU A C 1
ATOM 1397 O O . LEU A 1 187 ? -0.402 -28.078 -23.031 1 95.38 187 LEU A O 1
ATOM 1401 N N . THR A 1 188 ? 0.84 -27.188 -24.609 1 94.56 188 THR A N 1
ATOM 1402 C CA . THR A 1 188 ? 0.295 -28.031 -25.672 1 94.56 188 THR A CA 1
ATOM 1403 C C . THR A 1 188 ? 1.395 -28.875 -26.312 1 94.56 188 THR A C 1
ATOM 1405 O O . THR A 1 188 ? 2.4 -28.344 -26.781 1 94.56 188 THR A O 1
ATOM 1408 N N . LEU A 1 189 ? 1.14 -30.188 -26.312 1 95.38 189 LEU A N 1
ATOM 1409 C CA . LEU A 1 189 ? 2.117 -31.125 -26.859 1 95.38 189 LEU A CA 1
ATOM 1410 C C . LEU A 1 189 ? 1.509 -31.938 -28 1 95.38 189 LEU A C 1
ATOM 1412 O O . LEU A 1 189 ? 0.384 -32.438 -27.875 1 95.38 189 LEU A O 1
ATOM 1416 N N . GLU A 1 190 ? 2.221 -32 -29.078 1 95.81 190 GLU A N 1
ATOM 1417 C CA . GLU A 1 190 ? 1.918 -32.969 -30.141 1 95.81 190 GLU A CA 1
ATOM 1418 C C . GLU A 1 190 ? 2.723 -34.25 -29.953 1 95.81 190 GLU A C 1
ATOM 1420 O O . GLU A 1 190 ? 3.955 -34.219 -29.953 1 95.81 190 GLU A O 1
ATOM 1425 N N . ILE A 1 191 ? 1.988 -35.344 -29.891 1 95.69 191 ILE A N 1
ATOM 1426 C CA . ILE A 1 191 ? 2.629 -36.562 -29.469 1 95.69 191 ILE A CA 1
ATOM 1427 C C . ILE A 1 191 ? 2.434 -37.656 -30.547 1 95.69 191 ILE A C 1
ATOM 1429 O O . ILE A 1 191 ? 1.329 -37.812 -31.062 1 95.69 191 ILE A O 1
ATOM 1433 N N . THR A 1 192 ? 3.514 -38.281 -30.891 1 96.44 192 THR A N 1
ATOM 1434 C CA . THR A 1 192 ? 3.488 -39.469 -31.734 1 96.44 192 THR A CA 1
ATOM 1435 C C . THR A 1 192 ? 4.184 -40.625 -31.047 1 96.44 192 THR A C 1
ATOM 1437 O O . THR A 1 192 ? 5.34 -40.531 -30.641 1 96.44 192 THR A O 1
ATOM 1440 N N . CYS A 1 193 ? 3.428 -41.719 -30.906 1 95.56 193 CYS A N 1
ATOM 1441 C CA . CYS A 1 193 ? 4.008 -42.844 -30.203 1 95.56 193 CYS A CA 1
ATOM 1442 C C . CYS A 1 193 ? 4.629 -43.844 -31.172 1 95.56 193 CYS A C 1
ATOM 1444 O O . CYS A 1 193 ? 4.617 -43.625 -32.375 1 95.56 193 CYS A O 1
ATOM 1446 N N . ALA A 1 194 ? 5.184 -44.938 -30.672 1 94.5 194 ALA A N 1
ATOM 1447 C CA . ALA A 1 194 ? 5.867 -45.969 -31.453 1 94.5 194 ALA A CA 1
ATOM 1448 C C . ALA A 1 194 ? 4.887 -46.719 -32.344 1 94.5 194 ALA A C 1
ATOM 1450 O O . ALA A 1 194 ? 5.277 -47.25 -33.406 1 94.5 194 ALA A O 1
ATOM 1451 N N . ASN A 1 195 ? 3.641 -46.781 -32 1 95.62 195 ASN A N 1
ATOM 1452 C CA . ASN A 1 195 ? 2.615 -47.406 -32.812 1 95.62 195 ASN A CA 1
ATOM 1453 C C . ASN A 1 195 ? 1.968 -46.438 -33.781 1 95.62 195 ASN A C 1
ATOM 1455 O O . ASN A 1 195 ? 0.891 -46.688 -34.312 1 95.62 195 ASN A O 1
ATOM 1459 N N . ASN A 1 196 ? 2.5 -45.188 -33.875 1 94.44 196 ASN A N 1
ATOM 1460 C CA . ASN A 1 196 ? 2.109 -44.156 -34.812 1 94.44 196 ASN A CA 1
ATOM 1461 C C . ASN A 1 196 ? 0.761 -43.531 -34.469 1 94.44 196 ASN A C 1
ATOM 1463 O O . ASN A 1 196 ? 0.005 -43.094 -35.344 1 94.44 196 ASN A O 1
ATOM 1467 N N . CYS A 1 197 ? 0.4 -43.656 -33.188 1 94.94 197 CYS A N 1
ATOM 1468 C CA . CYS A 1 197 ? -0.703 -42.844 -32.688 1 94.94 197 CYS A CA 1
ATOM 1469 C C . CYS A 1 197 ? -0.305 -41.375 -32.656 1 94.94 197 CYS A C 1
ATOM 1471 O O . CYS A 1 197 ? 0.757 -41.031 -32.125 1 94.94 197 CYS A O 1
ATOM 1473 N N . THR A 1 198 ? -1.08 -40.531 -33.281 1 95.5 198 THR A N 1
ATOM 1474 C CA . THR A 1 198 ? -0.8 -39.125 -33.219 1 95.5 198 THR A CA 1
ATOM 1475 C C . THR A 1 198 ? -1.96 -38.375 -32.562 1 95.5 198 THR A C 1
ATOM 1477 O O . THR A 1 198 ? -3.117 -38.531 -32.969 1 95.5 198 THR A O 1
ATOM 1480 N N . TYR A 1 199 ? -1.672 -37.594 -31.5 1 94.5 199 TYR A N 1
ATOM 1481 C CA . TYR A 1 199 ? -2.701 -36.781 -30.859 1 94.5 199 TYR A CA 1
ATOM 1482 C C . TYR A 1 199 ? -2.09 -35.562 -30.156 1 94.5 199 TYR A C 1
ATOM 1484 O O . TYR A 1 199 ? -0.867 -35.469 -30.047 1 94.5 199 TYR A O 1
ATOM 1492 N N . ARG A 1 200 ? -2.961 -34.688 -29.844 1 93.56 200 ARG A N 1
ATOM 1493 C CA . ARG A 1 200 ? -2.566 -33.469 -29.141 1 93.56 200 ARG A CA 1
ATOM 1494 C C . ARG A 1 200 ? -3.023 -33.531 -27.672 1 93.56 200 ARG A C 1
ATOM 1496 O O . ARG A 1 200 ? -4.16 -33.906 -27.391 1 93.56 200 ARG A O 1
ATOM 1503 N N . TRP A 1 201 ? -2.086 -33.281 -26.781 1 94.94 201 TRP A N 1
ATOM 1504 C CA . TRP A 1 201 ? -2.424 -33.156 -25.359 1 94.94 201 TRP A CA 1
ATOM 1505 C C . TRP A 1 201 ? -2.252 -31.734 -24.891 1 94.94 201 TRP A C 1
ATOM 1507 O O . TRP A 1 201 ? -1.273 -31.062 -25.234 1 94.94 201 TRP A O 1
ATOM 1517 N N . GLN A 1 202 ? -3.217 -31.281 -24.109 1 94.38 202 GLN A N 1
ATOM 1518 C CA . GLN A 1 202 ? -3.186 -29.938 -23.531 1 94.38 202 GLN A CA 1
ATOM 1519 C C . GLN A 1 202 ? -3.303 -29.984 -22.016 1 94.38 202 GLN A C 1
ATOM 1521 O O . GLN A 1 202 ? -4.055 -30.797 -21.469 1 94.38 202 GLN A O 1
ATOM 1526 N N . SER A 1 203 ? -2.533 -29.125 -21.344 1 95.56 203 SER A N 1
ATOM 1527 C CA . SER A 1 203 ? -2.502 -29.125 -19.875 1 95.56 203 SER A CA 1
ATOM 1528 C C . SER A 1 203 ? -3.783 -28.531 -19.297 1 95.56 203 SER A C 1
ATOM 1530 O O . SER A 1 203 ? -4.008 -28.594 -18.094 1 95.56 203 SER A O 1
ATOM 1532 N N . GLN A 1 204 ? -4.555 -27.938 -20.172 1 93.88 204 GLN A N 1
ATOM 1533 C CA . GLN A 1 204 ? -5.777 -27.266 -19.75 1 93.88 204 GLN A CA 1
ATOM 1534 C C . GLN A 1 204 ? -6.918 -27.531 -20.734 1 93.88 204 GLN A C 1
ATOM 1536 O O . GLN A 1 204 ? -6.68 -27.812 -21.906 1 93.88 204 GLN A O 1
ATOM 1541 N N . PRO A 1 205 ? -8.18 -27.406 -20.156 1 90.69 205 PRO A N 1
ATOM 1542 C CA . PRO A 1 205 ? -9.305 -27.516 -21.094 1 90.69 205 PRO A CA 1
ATOM 1543 C C . PRO A 1 205 ? -9.328 -26.375 -22.109 1 90.69 205 PRO A C 1
ATOM 1545 O O . PRO A 1 205 ? -8.875 -25.266 -21.812 1 90.69 205 PRO A O 1
ATOM 1548 N N . SER A 1 206 ? -9.781 -26.703 -23.219 1 84.25 206 SER A N 1
ATOM 1549 C CA . SER A 1 206 ? -9.867 -25.688 -24.266 1 84.25 206 SER A CA 1
ATOM 1550 C C . SER A 1 206 ? -11.062 -24.766 -24.047 1 84.25 206 SER A C 1
ATOM 1552 O O . SER A 1 206 ? -12.117 -25.203 -23.594 1 84.25 206 SER A O 1
ATOM 1554 N N . LEU A 1 207 ? -10.812 -23.547 -24.141 1 83.12 207 LEU A N 1
ATOM 1555 C CA . LEU A 1 207 ? -11.859 -22.531 -24.094 1 83.12 207 LEU A CA 1
ATOM 1556 C C . LEU A 1 207 ? -11.711 -21.547 -25.25 1 83.12 207 LEU A C 1
ATOM 1558 O O . LEU A 1 207 ? -10.648 -20.953 -25.422 1 83.12 207 LEU A O 1
ATOM 1562 N N . SER A 1 208 ? -12.688 -21.516 -26 1 75.06 208 SER A N 1
ATOM 1563 C CA . SER A 1 208 ? -12.641 -20.719 -27.219 1 75.06 208 SER A CA 1
ATOM 1564 C C . SER A 1 208 ? -12.227 -19.281 -26.906 1 75.06 208 SER A C 1
ATOM 1566 O O . SER A 1 208 ? -12.711 -18.672 -25.953 1 75.06 208 SER A O 1
ATOM 1568 N N . GLY A 1 209 ? -11.305 -18.797 -27.609 1 72.12 209 GLY A N 1
ATOM 1569 C CA . GLY A 1 209 ? -10.945 -17.391 -27.562 1 72.12 209 GLY A CA 1
ATOM 1570 C C . GLY A 1 209 ? -9.891 -17.078 -26.531 1 72.12 209 GLY A C 1
ATOM 1571 O O . GLY A 1 209 ? -9.352 -15.969 -26.5 1 72.12 209 GLY A O 1
ATOM 1572 N N . THR A 1 210 ? -9.648 -18.016 -25.594 1 75.88 210 THR A N 1
ATOM 1573 C CA . THR A 1 210 ? -8.758 -17.656 -24.5 1 75.88 210 THR A CA 1
ATOM 1574 C C . THR A 1 210 ? -7.449 -18.438 -24.578 1 75.88 210 THR A C 1
ATOM 1576 O O . THR A 1 210 ? -6.527 -18.203 -23.797 1 75.88 210 THR A O 1
ATOM 1579 N N . ARG A 1 211 ? -7.297 -19.281 -25.609 1 77.88 211 ARG A N 1
ATOM 1580 C CA . ARG A 1 211 ? -6.117 -20.109 -25.781 1 77.88 211 ARG A CA 1
ATOM 1581 C C . ARG A 1 211 ? -5.809 -20.906 -24.516 1 77.88 211 ARG A C 1
ATOM 1583 O O . ARG A 1 211 ? -4.656 -20.984 -24.094 1 77.88 211 ARG A O 1
ATOM 1590 N N . GLY A 1 212 ? -6.922 -21.328 -23.859 1 86.56 212 GLY A N 1
ATOM 1591 C CA . GLY A 1 212 ? -6.797 -22.125 -22.641 1 86.56 212 GLY A CA 1
ATOM 1592 C C . GLY A 1 212 ? -7.551 -21.531 -21.469 1 86.56 212 GLY A C 1
ATOM 1593 O O . GLY A 1 212 ? -7.539 -20.312 -21.266 1 86.56 212 GLY A O 1
ATOM 1594 N N . THR A 1 213 ? -8.172 -22.406 -20.75 1 92.06 213 THR A N 1
ATOM 1595 C CA . THR A 1 213 ? -8.977 -22.031 -19.609 1 92.06 213 THR A CA 1
ATOM 1596 C C . THR A 1 213 ? -8.109 -21.406 -18.516 1 92.06 213 THR A C 1
ATOM 1598 O O . THR A 1 213 ? -8.539 -20.5 -17.797 1 92.06 213 THR A O 1
ATOM 1601 N N . GLY A 1 214 ? -6.949 -21.922 -18.453 1 94 214 GLY A N 1
ATOM 1602 C CA . GLY A 1 214 ? -6.035 -21.453 -17.422 1 94 214 GLY A CA 1
ATOM 1603 C C . GLY A 1 214 ? -5.645 -19.984 -17.609 1 94 214 GLY A C 1
ATOM 1604 O O . GLY A 1 214 ? -5.402 -19.281 -16.625 1 94 214 GLY A O 1
ATOM 1605 N N . ASN A 1 215 ? -5.559 -19.531 -18.812 1 95.19 215 ASN A N 1
ATOM 1606 C CA . ASN A 1 215 ? -5.219 -18.141 -19.078 1 95.19 215 ASN A CA 1
ATOM 1607 C C . ASN A 1 215 ? -6.266 -17.188 -18.5 1 95.19 215 ASN A C 1
ATOM 1609 O O . ASN A 1 215 ? -5.922 -16.188 -17.875 1 95.19 215 ASN A O 1
ATOM 1613 N N . LEU A 1 216 ? -7.453 -17.547 -18.719 1 95 216 LEU A N 1
ATOM 1614 C CA . LEU A 1 216 ? -8.555 -16.719 -18.234 1 95 216 LEU A CA 1
ATOM 1615 C C . LEU A 1 216 ? -8.656 -16.766 -16.719 1 95 216 LEU A C 1
ATOM 1617 O O . LEU A 1 216 ? -8.82 -15.734 -16.062 1 95 216 LEU A O 1
ATOM 1621 N N . LEU A 1 217 ? -8.555 -17.938 -16.203 1 95.88 217 LEU A N 1
ATOM 1622 C CA . LEU A 1 217 ? -8.68 -18.109 -14.766 1 95.88 217 LEU A CA 1
ATOM 1623 C C . LEU A 1 217 ? -7.523 -17.438 -14.039 1 95.88 217 LEU A C 1
ATOM 1625 O O . LEU A 1 217 ? -7.703 -16.891 -12.945 1 95.88 217 LEU A O 1
ATOM 1629 N N . LEU A 1 218 ? -6.383 -17.531 -14.617 1 96.69 218 LEU A N 1
ATOM 1630 C CA . LEU A 1 218 ? -5.234 -16.828 -14.047 1 96.69 218 LEU A CA 1
ATOM 1631 C C . LEU A 1 218 ? -5.477 -15.32 -14.008 1 96.69 218 LEU A C 1
ATOM 1633 O O . LEU A 1 218 ? -5.223 -14.672 -12.992 1 96.69 218 LEU A O 1
ATOM 1637 N N . CYS A 1 219 ? -5.93 -14.828 -15.078 1 96.81 219 CYS A N 1
ATOM 1638 C CA . CYS A 1 219 ? -6.211 -13.406 -15.18 1 96.81 219 CYS A CA 1
ATOM 1639 C C . CYS A 1 219 ? -7.199 -12.961 -14.102 1 96.81 219 CYS A C 1
ATOM 1641 O O . CYS A 1 219 ? -6.934 -12.016 -13.359 1 96.81 219 CYS A O 1
ATOM 1643 N N . ALA A 1 220 ? -8.281 -13.664 -14.008 1 97.62 220 ALA A N 1
ATOM 1644 C CA . ALA A 1 220 ? -9.312 -13.328 -13.031 1 97.62 220 ALA A CA 1
ATOM 1645 C C . ALA A 1 220 ? -8.789 -13.484 -11.602 1 97.62 220 ALA A C 1
ATOM 1647 O O . ALA A 1 220 ? -9.047 -12.633 -10.742 1 97.62 220 ALA A O 1
ATOM 1648 N N . SER A 1 221 ? -8.07 -14.562 -11.383 1 97.88 221 SER A N 1
ATOM 1649 C CA . SER A 1 221 ? -7.57 -14.836 -10.039 1 97.88 221 SER A CA 1
ATOM 1650 C C . SER A 1 221 ? -6.602 -13.75 -9.578 1 97.88 221 SER A C 1
ATOM 1652 O O . SER A 1 221 ? -6.586 -13.383 -8.398 1 97.88 221 SER A O 1
ATOM 1654 N N . VAL A 1 222 ? -5.797 -13.281 -10.461 1 98 222 VAL A N 1
ATOM 1655 C CA . VAL A 1 222 ? -4.855 -12.211 -10.141 1 98 222 VAL A CA 1
ATOM 1656 C C . VAL A 1 222 ? -5.621 -10.953 -9.742 1 98 222 VAL A C 1
ATOM 1658 O O . VAL A 1 222 ? -5.383 -10.391 -8.664 1 98 222 VAL A O 1
ATOM 1661 N N . LEU A 1 223 ? -6.582 -10.578 -10.492 1 97.81 223 LEU A N 1
ATOM 1662 C CA . LEU A 1 223 ? -7.328 -9.352 -10.234 1 97.81 223 LEU A CA 1
ATOM 1663 C C . LEU A 1 223 ? -8.195 -9.5 -8.992 1 97.81 223 LEU A C 1
ATOM 1665 O O . LEU A 1 223 ? -8.242 -8.602 -8.148 1 97.81 223 LEU A O 1
ATOM 1669 N N . PHE A 1 224 ? -8.859 -10.656 -8.82 1 97.88 224 PHE A N 1
ATOM 1670 C CA . PHE A 1 224 ? -9.812 -10.875 -7.738 1 97.88 224 PHE A CA 1
ATOM 1671 C C . PHE A 1 224 ? -9.102 -10.953 -6.395 1 97.88 224 PHE A C 1
ATOM 1673 O O . PHE A 1 224 ? -9.703 -10.711 -5.348 1 97.88 224 PHE A O 1
ATOM 1680 N N . SER A 1 225 ? -7.871 -11.32 -6.43 1 96.88 225 SER A N 1
ATOM 1681 C CA . SER A 1 225 ? -7.125 -11.445 -5.18 1 96.88 225 SER A CA 1
ATOM 1682 C C . SER A 1 225 ? -6.469 -10.117 -4.801 1 96.88 225 SER A C 1
ATOM 1684 O O . SER A 1 225 ? -5.965 -9.969 -3.686 1 96.88 225 SER A O 1
ATOM 1686 N N . GLY A 1 226 ? -6.41 -9.18 -5.691 1 95.19 226 GLY A N 1
ATOM 1687 C CA . GLY A 1 226 ? -5.781 -7.898 -5.43 1 95.19 226 GLY A CA 1
ATOM 1688 C C . GLY A 1 226 ? -4.289 -7.898 -5.688 1 95.19 226 GLY A C 1
ATOM 1689 O O . GLY A 1 226 ? -3.58 -6.977 -5.277 1 95.19 226 GLY A O 1
ATOM 1690 N N . ILE A 1 227 ? -3.783 -8.93 -6.324 1 96.38 227 ILE A N 1
ATOM 1691 C CA . ILE A 1 227 ? -2.367 -9.008 -6.668 1 96.38 227 ILE A CA 1
ATOM 1692 C C . ILE A 1 227 ? -2.094 -8.188 -7.926 1 96.38 227 ILE A C 1
ATOM 1694 O O . ILE A 1 227 ? -2.82 -8.297 -8.914 1 96.38 227 ILE A O 1
ATOM 1698 N N . HIS A 1 228 ? -1.11 -7.348 -7.809 1 94 228 HIS A N 1
ATOM 1699 C CA . HIS A 1 228 ? -0.697 -6.625 -9.008 1 94 228 HIS A CA 1
ATOM 1700 C C . HIS A 1 228 ? -0.012 -7.555 -10 1 94 228 HIS A C 1
ATOM 1702 O O . HIS A 1 228 ? 0.778 -8.414 -9.609 1 94 228 HIS A O 1
ATOM 1708 N N . PHE A 1 229 ? -0.252 -7.32 -11.227 1 95.75 229 PHE A N 1
ATOM 1709 C CA . PHE A 1 229 ? 0.231 -8.25 -12.242 1 95.75 229 PHE A CA 1
ATOM 1710 C C . PHE A 1 229 ? 1.754 -8.305 -12.242 1 95.75 229 PHE A C 1
ATOM 1712 O O . PHE A 1 229 ? 2.344 -9.359 -12.477 1 95.75 229 PHE A O 1
ATOM 1719 N N . SER A 1 230 ? 2.387 -7.184 -12.008 1 93 230 SER A N 1
ATOM 1720 C CA . SER A 1 230 ? 3.846 -7.176 -12.023 1 93 230 SER A CA 1
ATOM 1721 C C . SER A 1 230 ? 4.41 -8.102 -10.953 1 93 230 SER A C 1
ATOM 1723 O O . SER A 1 230 ? 5.43 -8.766 -11.164 1 93 230 SER A O 1
ATOM 1725 N N . LYS A 1 231 ? 3.832 -8.133 -9.797 1 94.5 231 LYS A N 1
ATOM 1726 C CA . LYS A 1 231 ? 4.258 -9.039 -8.742 1 94.5 231 LYS A CA 1
ATOM 1727 C C . LYS A 1 231 ? 3.996 -10.5 -9.125 1 94.5 231 LYS A C 1
ATOM 1729 O O . LYS A 1 231 ? 4.805 -11.375 -8.82 1 94.5 231 LYS A O 1
ATOM 1734 N N . PHE A 1 232 ? 2.848 -10.625 -9.766 1 97.38 232 PHE A N 1
ATOM 1735 C CA . PHE A 1 232 ? 2.508 -11.961 -10.234 1 97.38 232 PHE A CA 1
ATOM 1736 C C . PHE A 1 232 ? 3.523 -12.453 -11.266 1 97.38 232 PHE A C 1
ATOM 1738 O O . PHE A 1 232 ? 3.945 -13.609 -11.227 1 97.38 232 PHE A O 1
ATOM 1745 N N . GLN A 1 233 ? 3.883 -11.594 -12.133 1 96.44 233 GLN A N 1
ATOM 1746 C CA . GLN A 1 233 ? 4.875 -11.945 -13.148 1 96.44 233 GLN A CA 1
ATOM 1747 C C . GLN A 1 233 ? 6.199 -12.344 -12.5 1 96.44 233 GLN A C 1
ATOM 1749 O O . GLN A 1 233 ? 6.836 -13.305 -12.93 1 96.44 233 GLN A O 1
ATOM 1754 N N . ARG A 1 234 ? 6.609 -11.625 -11.547 1 95.75 234 ARG A N 1
ATOM 1755 C CA . ARG A 1 234 ? 7.828 -11.961 -10.812 1 95.75 234 ARG A CA 1
ATOM 1756 C C . ARG A 1 234 ? 7.695 -13.297 -10.102 1 95.75 234 ARG A C 1
ATOM 1758 O O . ARG A 1 234 ? 8.633 -14.102 -10.094 1 95.75 234 ARG A O 1
ATOM 1765 N N . PHE A 1 235 ? 6.578 -13.477 -9.523 1 97.5 235 PHE A N 1
ATOM 1766 C CA . PHE A 1 235 ? 6.273 -14.734 -8.867 1 97.5 235 PHE A CA 1
ATOM 1767 C C . PHE A 1 235 ? 6.445 -15.906 -9.828 1 97.5 235 PHE A C 1
ATOM 1769 O O . PHE A 1 235 ? 7.102 -16.891 -9.5 1 97.5 235 PHE A O 1
ATOM 1776 N N . CYS A 1 236 ? 5.867 -15.773 -11.023 1 97.56 236 CYS A N 1
ATOM 1777 C CA . CYS A 1 236 ? 5.938 -16.828 -12.039 1 97.56 236 CYS A CA 1
ATOM 1778 C C . CYS A 1 236 ? 7.371 -17.031 -12.508 1 97.56 236 CYS A C 1
ATOM 1780 O O . CYS A 1 236 ? 7.805 -18.172 -12.719 1 97.56 236 CYS A O 1
ATOM 1782 N N . SER A 1 237 ? 8.086 -15.93 -12.633 1 95.88 237 SER A N 1
ATOM 1783 C CA . SER A 1 237 ? 9.477 -16.016 -13.078 1 95.88 237 SER A CA 1
ATOM 1784 C C . SER A 1 237 ? 10.336 -16.734 -12.047 1 95.88 237 SER A C 1
ATOM 1786 O O . SER A 1 237 ? 11.188 -17.562 -12.406 1 95.88 237 SER A O 1
ATOM 1788 N N . ASN A 1 238 ? 10.094 -16.484 -10.828 1 95.31 238 ASN A N 1
ATOM 1789 C CA . ASN A 1 238 ? 10.844 -17.141 -9.766 1 95.31 238 ASN A CA 1
ATOM 1790 C C . ASN A 1 238 ? 10.578 -18.641 -9.742 1 95.31 238 ASN A C 1
ATOM 1792 O O . ASN A 1 238 ? 11.484 -19.438 -9.484 1 95.31 238 ASN A O 1
ATOM 1796 N N . LEU A 1 239 ? 9.336 -18.953 -10.008 1 95.25 239 LEU A N 1
ATOM 1797 C CA . LEU A 1 239 ? 8.922 -20.344 -9.977 1 95.25 239 LEU A CA 1
ATOM 1798 C C . LEU A 1 239 ? 9.188 -21.031 -11.32 1 95.25 239 LEU A C 1
ATOM 1800 O O . LEU A 1 239 ? 9.016 -22.234 -11.453 1 95.25 239 LEU A O 1
ATOM 1804 N N . ASN A 1 240 ? 9.602 -20.234 -12.305 1 95.44 240 ASN A N 1
ATOM 1805 C CA . ASN A 1 240 ? 9.695 -20.703 -13.68 1 95.44 240 ASN A CA 1
ATOM 1806 C C . ASN A 1 240 ? 8.398 -21.359 -14.148 1 95.44 240 ASN A C 1
ATOM 1808 O O . ASN A 1 240 ? 8.414 -22.453 -14.688 1 95.44 240 ASN A O 1
ATOM 1812 N N . LEU A 1 241 ? 7.309 -20.734 -13.797 1 96.88 241 LEU A N 1
ATOM 1813 C CA . LEU A 1 241 ? 5.965 -21.188 -14.164 1 96.88 241 LEU A CA 1
ATOM 1814 C C . LEU A 1 241 ? 5.547 -20.594 -15.5 1 96.88 241 LEU A C 1
ATOM 1816 O O . LEU A 1 241 ? 5.582 -19.375 -15.688 1 96.88 241 LEU A O 1
ATOM 1820 N N . LYS A 1 242 ? 5.195 -21.469 -16.422 1 96.12 242 LYS A N 1
ATOM 1821 C CA . LYS A 1 242 ? 4.625 -20.984 -17.688 1 96.12 242 LYS A CA 1
ATOM 1822 C C . LYS A 1 242 ? 3.334 -20.203 -17.438 1 96.12 242 LYS A C 1
ATOM 1824 O O . LYS A 1 242 ? 2.414 -20.719 -16.797 1 96.12 242 LYS A O 1
ATOM 1829 N N . SER A 1 243 ? 3.314 -18.938 -17.906 1 95.12 243 SER A N 1
ATOM 1830 C CA . SER A 1 243 ? 2.164 -18.094 -17.594 1 95.12 243 SER A CA 1
ATOM 1831 C C . SER A 1 243 ? 1.869 -17.125 -18.719 1 95.12 243 SER A C 1
ATOM 1833 O O . SER A 1 243 ? 2.443 -17.219 -19.797 1 95.12 243 SER A O 1
ATOM 1835 N N . ILE A 1 244 ? 0.934 -16.281 -18.5 1 95.25 244 ILE A N 1
ATOM 1836 C CA . ILE A 1 244 ? 0.477 -15.344 -19.516 1 95.25 244 ILE A CA 1
ATOM 1837 C C . ILE A 1 244 ? 1.332 -14.078 -19.484 1 95.25 244 ILE A C 1
ATOM 1839 O O . ILE A 1 244 ? 1.859 -13.719 -18.422 1 95.25 244 ILE A O 1
ATOM 1843 N N . SER A 1 245 ? 1.407 -13.43 -20.625 1 94.38 245 SER A N 1
ATOM 1844 C CA . SER A 1 245 ? 2.086 -12.141 -20.703 1 94.38 245 SER A CA 1
ATOM 1845 C C . SER A 1 245 ? 1.193 -11.008 -20.203 1 94.38 245 SER A C 1
ATOM 1847 O O . SER A 1 245 ? -0.003 -11.203 -19.984 1 94.38 245 SER A O 1
ATOM 1849 N N . GLU A 1 246 ? 1.773 -9.875 -19.984 1 94.19 246 GLU A N 1
ATOM 1850 C CA . GLU A 1 246 ? 1.013 -8.711 -19.531 1 94.19 246 GLU A CA 1
ATOM 1851 C C . GLU A 1 246 ? -0.023 -8.297 -20.578 1 94.19 246 GLU A C 1
ATOM 1853 O O . GLU A 1 246 ? -1.145 -7.922 -20.234 1 94.19 246 GLU A O 1
ATOM 1858 N N . ASP A 1 247 ? 0.367 -8.391 -21.812 1 92.81 247 ASP A N 1
ATOM 1859 C CA . ASP A 1 247 ? -0.554 -8.016 -22.875 1 92.81 247 ASP A CA 1
ATOM 1860 C C . ASP A 1 247 ? -1.777 -8.93 -22.891 1 92.81 247 ASP A C 1
ATOM 1862 O O . ASP A 1 247 ? -2.906 -8.461 -23.047 1 92.81 247 ASP A O 1
ATOM 1866 N N . THR A 1 248 ? -1.482 -10.18 -22.781 1 93.75 248 THR A N 1
ATOM 1867 C CA . THR A 1 248 ? -2.586 -11.133 -22.719 1 93.75 248 THR A CA 1
ATOM 1868 C C . THR A 1 248 ? -3.459 -10.867 -21.5 1 93.75 248 THR A C 1
ATOM 1870 O O . THR A 1 248 ? -4.688 -10.93 -21.578 1 93.75 248 THR A O 1
ATOM 1873 N N . TYR A 1 249 ? -2.854 -10.539 -20.438 1 96.19 249 TYR A N 1
ATOM 1874 C CA . TYR A 1 249 ? -3.566 -10.211 -19.219 1 96.19 249 TYR A CA 1
ATOM 1875 C C . TYR A 1 249 ? -4.504 -9.031 -19.422 1 96.19 249 TYR A C 1
ATOM 1877 O O . TYR A 1 249 ? -5.676 -9.086 -19.047 1 96.19 249 TYR A O 1
ATOM 1885 N N . LEU A 1 250 ? -4.004 -8.016 -20 1 96.12 250 LEU A N 1
ATOM 1886 C CA . LEU A 1 250 ? -4.781 -6.805 -20.219 1 96.12 250 LEU A CA 1
ATOM 1887 C C . LEU A 1 250 ? -5.953 -7.066 -21.156 1 96.12 250 LEU A C 1
ATOM 1889 O O . LEU A 1 250 ? -7.055 -6.562 -20.938 1 96.12 250 LEU A O 1
ATOM 1893 N N . LEU A 1 251 ? -5.691 -7.836 -22.094 1 94.88 251 LEU A N 1
ATOM 1894 C CA . LEU A 1 251 ? -6.727 -8.156 -23.062 1 94.88 251 LEU A CA 1
ATOM 1895 C C . LEU A 1 251 ? -7.84 -8.984 -22.438 1 94.88 251 LEU A C 1
ATOM 1897 O O . LEU A 1 251 ? -9.023 -8.656 -22.578 1 94.88 251 LEU A O 1
ATOM 1901 N N . LEU A 1 252 ? -7.477 -10.031 -21.766 1 95.19 252 LEU A N 1
ATOM 1902 C CA . LEU A 1 252 ? -8.461 -10.906 -21.141 1 95.19 252 LEU A CA 1
ATOM 1903 C C . LEU A 1 252 ? -9.25 -10.172 -20.062 1 95.19 252 LEU A C 1
ATOM 1905 O O . LEU A 1 252 ? -10.453 -10.391 -19.906 1 95.19 252 LEU A O 1
ATOM 1909 N N . ARG A 1 253 ? -8.609 -9.398 -19.344 1 96.44 253 ARG A N 1
ATOM 1910 C CA . ARG A 1 253 ? -9.234 -8.602 -18.297 1 96.44 253 ARG A CA 1
ATOM 1911 C C . ARG A 1 253 ? -10.344 -7.723 -18.859 1 96.44 253 ARG A C 1
ATOM 1913 O O . ARG A 1 253 ? -11.469 -7.715 -18.344 1 96.44 253 ARG A O 1
ATOM 1920 N N . LYS A 1 254 ? -10.031 -6.992 -19.891 1 96.19 254 LYS A N 1
ATOM 1921 C CA . LYS A 1 254 ? -10.977 -6.055 -20.5 1 96.19 254 LYS A CA 1
ATOM 1922 C C . LYS A 1 254 ? -12.125 -6.793 -21.172 1 96.19 254 LYS A C 1
ATOM 1924 O O . LYS A 1 254 ? -13.289 -6.395 -21.047 1 96.19 254 LYS A O 1
ATOM 1929 N N . LYS A 1 255 ? -11.781 -7.828 -21.781 1 94.75 255 LYS A N 1
ATOM 1930 C CA . LYS A 1 255 ? -12.75 -8.516 -22.625 1 94.75 255 LYS A CA 1
ATOM 1931 C C . LYS A 1 255 ? -13.695 -9.367 -21.797 1 94.75 255 LYS A C 1
ATOM 1933 O O . LYS A 1 255 ? -14.891 -9.453 -22.094 1 94.75 255 LYS A O 1
ATOM 1938 N N . TYR A 1 256 ? -13.164 -10.023 -20.766 1 95.06 256 TYR A N 1
ATOM 1939 C CA . TYR A 1 256 ? -13.984 -11.031 -20.109 1 95.06 256 TYR A CA 1
ATOM 1940 C C . TYR A 1 256 ? -14.188 -10.703 -18.641 1 95.06 256 TYR A C 1
ATOM 1942 O O . TYR A 1 256 ? -15.297 -10.828 -18.109 1 95.06 256 TYR A O 1
ATOM 1950 N N . VAL A 1 257 ? -13.195 -10.258 -17.938 1 97.25 257 VAL A N 1
ATOM 1951 C CA . VAL A 1 257 ? -13.234 -10.148 -16.484 1 97.25 257 VAL A CA 1
ATOM 1952 C C . VAL A 1 257 ? -14.031 -8.914 -16.078 1 97.25 257 VAL A C 1
ATOM 1954 O O . VAL A 1 257 ? -14.914 -8.992 -15.219 1 97.25 257 VAL A O 1
ATOM 1957 N N . PHE A 1 258 ? -13.797 -7.77 -16.688 1 97.94 258 PHE A N 1
ATOM 1958 C CA . PHE A 1 258 ? -14.453 -6.516 -16.344 1 97.94 258 PHE A CA 1
ATOM 1959 C C . PHE A 1 258 ? -15.969 -6.637 -16.516 1 97.94 258 PHE A C 1
ATOM 1961 O O . PHE A 1 258 ? -16.734 -6.262 -15.625 1 97.94 258 PHE A O 1
ATOM 1968 N N . PRO A 1 259 ? -16.406 -7.199 -17.578 1 97.31 259 PRO A N 1
ATOM 1969 C CA . PRO A 1 259 ? -17.859 -7.32 -17.75 1 97.31 259 PRO A CA 1
ATOM 1970 C C . PRO A 1 259 ? -18.516 -8.172 -16.656 1 97.31 259 PRO A C 1
ATOM 1972 O O . PRO A 1 259 ? -19.625 -7.879 -16.219 1 97.31 259 PRO A O 1
ATOM 1975 N N . VAL A 1 260 ? -17.828 -9.188 -16.25 1 97.38 260 VAL A N 1
ATOM 1976 C CA . VAL A 1 260 ? -18.391 -10.062 -15.227 1 97.38 260 VAL A CA 1
ATOM 1977 C C . VAL A 1 260 ? -18.484 -9.32 -13.898 1 97.38 260 VAL A C 1
ATOM 1979 O O . VAL A 1 260 ? -19.453 -9.469 -13.156 1 97.38 260 VAL A O 1
ATOM 1982 N N . ILE A 1 261 ? -17.453 -8.578 -13.562 1 98.12 261 ILE A N 1
ATOM 1983 C CA . ILE A 1 261 ? -17.469 -7.766 -12.344 1 98.12 261 ILE A CA 1
ATOM 1984 C C . ILE A 1 261 ? -18.641 -6.785 -12.391 1 98.12 261 ILE A C 1
ATOM 1986 O O . ILE A 1 261 ? -19.391 -6.652 -11.422 1 98.12 261 ILE A O 1
ATOM 1990 N N . LYS A 1 262 ? -18.766 -6.141 -13.516 1 98.12 262 LYS A N 1
ATOM 1991 C CA . LYS A 1 262 ? -19.828 -5.152 -13.688 1 98.12 262 LYS A CA 1
ATOM 1992 C C . LYS A 1 262 ? -21.203 -5.793 -13.539 1 98.12 262 LYS A C 1
ATOM 1994 O O . LYS A 1 262 ? -22.078 -5.238 -12.883 1 98.12 262 LYS A O 1
ATOM 1999 N N . LYS A 1 263 ? -21.344 -6.898 -14.125 1 97.56 263 LYS A N 1
ATOM 2000 C CA . LYS A 1 263 ? -22.609 -7.613 -14.047 1 97.56 263 LYS A CA 1
ATOM 2001 C C . LYS A 1 263 ? -22.953 -7.957 -12.602 1 97.56 263 LYS A C 1
ATOM 2003 O O . LYS A 1 263 ? -24.094 -7.746 -12.164 1 97.56 263 LYS A O 1
ATOM 2008 N N . MET A 1 264 ? -22.031 -8.5 -11.922 1 97.88 264 MET A N 1
ATOM 2009 C CA . MET A 1 264 ? -22.25 -8.859 -10.523 1 97.88 264 MET A CA 1
ATOM 2010 C C . MET A 1 264 ? -22.594 -7.625 -9.695 1 97.88 264 MET A C 1
ATOM 2012 O O . MET A 1 264 ? -23.484 -7.672 -8.852 1 97.88 264 MET A O 1
ATOM 2016 N N . TRP A 1 265 ? -21.906 -6.559 -9.914 1 98.19 265 TRP A N 1
ATOM 2017 C CA . TRP A 1 265 ? -22.141 -5.32 -9.18 1 98.19 265 TRP A CA 1
ATOM 2018 C C . TRP A 1 265 ? -23.531 -4.766 -9.492 1 98.19 265 TRP A C 1
ATOM 2020 O O . TRP A 1 265 ? -24.266 -4.375 -8.578 1 98.19 265 TRP A O 1
ATOM 2030 N N . ASP A 1 266 ? -23.875 -4.742 -10.75 1 97.69 266 ASP A N 1
ATOM 2031 C CA . ASP A 1 266 ? -25.172 -4.23 -11.156 1 97.69 266 ASP A CA 1
ATOM 2032 C C . ASP A 1 266 ? -26.297 -5.012 -10.492 1 97.69 266 ASP A C 1
ATOM 2034 O O . ASP A 1 266 ? -27.281 -4.422 -10.031 1 97.69 266 ASP A O 1
ATOM 2038 N N . ASN A 1 267 ? -26.109 -6.273 -10.445 1 97.06 267 ASN A N 1
ATOM 2039 C CA . ASN A 1 267 ? -27.125 -7.109 -9.805 1 97.06 267 ASN A CA 1
ATOM 2040 C C . ASN A 1 267 ? -27.234 -6.805 -8.312 1 97.06 267 ASN A C 1
ATOM 2042 O O . ASN A 1 267 ? -28.344 -6.672 -7.781 1 97.06 267 ASN A O 1
ATOM 2046 N N . GLU A 1 268 ? -26.141 -6.73 -7.695 1 96.69 268 GLU A N 1
ATOM 2047 C CA . GLU A 1 268 ? -26.109 -6.434 -6.266 1 96.69 268 GLU A CA 1
ATOM 2048 C C . GLU A 1 268 ? -26.703 -5.055 -5.98 1 96.69 268 GLU A C 1
ATOM 2050 O O . GLU A 1 268 ? -27.484 -4.891 -5.047 1 96.69 268 GLU A O 1
ATOM 2055 N N . GLN A 1 269 ? -26.281 -4.102 -6.723 1 96.94 269 GLN A N 1
ATOM 2056 C CA . GLN A 1 269 ? -26.766 -2.734 -6.543 1 96.94 269 GLN A CA 1
ATOM 2057 C C . GLN A 1 269 ? -28.281 -2.648 -6.746 1 96.94 269 GLN A C 1
ATOM 2059 O O . GLN A 1 269 ? -28.969 -1.964 -5.996 1 96.94 269 GLN A O 1
ATOM 2064 N N . ASN A 1 270 ? -28.75 -3.346 -7.77 1 96.19 270 ASN A N 1
ATOM 2065 C CA . ASN A 1 270 ? -30.188 -3.35 -8.047 1 96.19 270 ASN A CA 1
ATOM 2066 C C . ASN A 1 270 ? -30.984 -3.943 -6.895 1 96.19 270 ASN A C 1
ATOM 2068 O O . ASN A 1 270 ? -32.031 -3.428 -6.535 1 96.19 270 ASN A O 1
ATOM 2072 N N . MET A 1 271 ? -30.453 -4.977 -6.367 1 96.06 271 MET A N 1
ATOM 2073 C CA . MET A 1 271 ? -31.125 -5.59 -5.223 1 96.06 271 MET A CA 1
ATOM 2074 C C . MET A 1 271 ? -31.141 -4.637 -4.031 1 96.06 271 MET A C 1
ATOM 2076 O O . MET A 1 271 ? -32.156 -4.508 -3.35 1 96.06 271 MET A O 1
ATOM 2080 N N . LEU A 1 272 ? -30.078 -4.012 -3.832 1 95.94 272 LEU A N 1
ATOM 2081 C CA . LEU A 1 272 ? -29.969 -3.076 -2.719 1 95.94 272 LEU A CA 1
ATOM 2082 C C . LEU A 1 272 ? -30.875 -1.869 -2.936 1 95.94 272 LEU A C 1
ATOM 2084 O O . LEU A 1 272 ? -31.531 -1.406 -2.002 1 95.94 272 LEU A O 1
ATOM 2088 N N . MET A 1 273 ? -30.938 -1.388 -4.16 1 95.75 273 MET A N 1
ATOM 2089 C CA . MET A 1 273 ? -31.781 -0.243 -4.492 1 95.75 273 MET A CA 1
ATOM 2090 C C . MET A 1 273 ? -33.25 -0.573 -4.277 1 95.75 273 MET A C 1
ATOM 2092 O O . MET A 1 273 ? -34 0.262 -3.789 1 95.75 273 MET A O 1
ATOM 2096 N N . THR A 1 274 ? -33.562 -1.736 -4.578 1 95.12 274 THR A N 1
ATOM 2097 C CA . THR A 1 274 ? -34.938 -2.176 -4.379 1 95.12 274 THR A CA 1
ATOM 2098 C C . THR A 1 274 ? -35.281 -2.215 -2.895 1 95.12 274 THR A C 1
ATOM 2100 O O . THR A 1 274 ? -36.375 -1.798 -2.496 1 95.12 274 THR A O 1
ATOM 2103 N N . THR A 1 275 ? -34.375 -2.639 -2.158 1 94.75 275 THR A N 1
ATOM 2104 C CA . THR A 1 275 ? -34.562 -2.684 -0.713 1 94.75 275 THR A CA 1
ATOM 2105 C C . THR A 1 275 ? -34.688 -1.274 -0.139 1 94.75 275 THR A C 1
ATOM 2107 O O . THR A 1 275 ? -35.531 -1.011 0.72 1 94.75 275 THR A O 1
ATOM 2110 N N . LEU A 1 276 ? -33.906 -0.415 -0.579 1 95.75 276 LEU A N 1
ATOM 2111 C CA . LEU A 1 276 ? -33.875 0.954 -0.074 1 95.75 276 LEU A CA 1
ATOM 2112 C C . LEU A 1 276 ? -35.125 1.714 -0.489 1 95.75 276 LEU A C 1
ATOM 2114 O O . LEU A 1 276 ? -35.625 2.576 0.25 1 95.75 276 LEU A O 1
ATOM 2118 N N . LYS A 1 277 ? -35.625 1.351 -1.653 1 93.81 277 LYS A N 1
ATOM 2119 C CA . LYS A 1 277 ? -36.844 1.999 -2.156 1 93.81 277 LYS A CA 1
ATOM 2120 C C . LYS A 1 277 ? -38.031 1.727 -1.242 1 93.81 277 LYS A C 1
ATOM 2122 O O . LYS A 1 277 ? -38.938 2.551 -1.138 1 93.81 277 LYS A O 1
ATOM 2127 N N . SER A 1 278 ? -37.938 0.668 -0.616 1 91.94 278 SER A N 1
ATOM 2128 C CA . SER A 1 278 ? -39.062 0.266 0.243 1 91.94 278 SER A CA 1
ATOM 2129 C C . SER A 1 278 ? -38.969 0.936 1.61 1 91.94 278 SER A C 1
ATOM 2131 O O . SER A 1 278 ? -39.938 0.938 2.371 1 91.94 278 SER A O 1
ATOM 2133 N N . GLN A 1 279 ? -37.906 1.577 1.81 1 90.69 279 GLN A N 1
ATOM 2134 C CA . GLN A 1 279 ? -37.719 2.248 3.092 1 90.69 279 GLN A CA 1
ATOM 2135 C C . GLN A 1 279 ? -38.094 3.725 3.002 1 90.69 279 GLN A C 1
ATOM 2137 O O . GLN A 1 279 ? -37.875 4.363 1.972 1 90.69 279 GLN A O 1
ATOM 2142 N N . SER A 1 280 ? -38.719 4.234 4.031 1 85.44 280 SER A N 1
ATOM 2143 C CA . SER A 1 280 ? -39.188 5.617 4.004 1 85.44 280 SER A CA 1
ATOM 2144 C C . SER A 1 280 ? -38.094 6.582 4.457 1 85.44 280 SER A C 1
ATOM 2146 O O . SER A 1 280 ? -38.125 7.762 4.109 1 85.44 280 SER A O 1
ATOM 2148 N N . ASP A 1 281 ? -37.156 6.145 5.191 1 90.44 281 ASP A N 1
ATOM 2149 C CA . ASP A 1 281 ? -36.156 7.047 5.73 1 90.44 281 ASP A CA 1
ATOM 2150 C C . ASP A 1 281 ? -34.75 6.43 5.648 1 90.44 281 ASP A C 1
ATOM 2152 O O . ASP A 1 281 ? -34.219 5.949 6.652 1 90.44 281 ASP A O 1
ATOM 2156 N N . VAL A 1 282 ? -34.156 6.734 4.488 1 95.69 282 VAL A N 1
ATOM 2157 C CA . VAL A 1 282 ? -32.844 6.145 4.277 1 95.69 282 VAL A CA 1
ATOM 2158 C C . VAL A 1 282 ? -31.766 7.098 4.773 1 95.69 282 VAL A C 1
ATOM 2160 O O . VAL A 1 282 ? -31.812 8.305 4.508 1 95.69 282 VAL A O 1
ATOM 2163 N N . VAL A 1 283 ? -30.859 6.59 5.578 1 95.81 283 VAL A N 1
ATOM 2164 C CA . VAL A 1 283 ? -29.719 7.348 6.078 1 95.81 283 VAL A CA 1
ATOM 2165 C C . VAL A 1 283 ? -28.438 6.879 5.379 1 95.81 283 VAL A C 1
ATOM 2167 O O . VAL A 1 283 ? -28.109 5.691 5.414 1 95.81 283 VAL A O 1
ATOM 2170 N N . LEU A 1 284 ? -27.766 7.832 4.754 1 96.44 284 LEU A N 1
ATOM 2171 C CA . LEU A 1 284 ? -26.547 7.512 4.012 1 96.44 284 LEU A CA 1
ATOM 2172 C C . LEU A 1 284 ? -25.328 8.164 4.664 1 96.44 284 LEU A C 1
ATOM 2174 O O . LEU A 1 284 ? -25.422 9.266 5.207 1 96.44 284 LEU A O 1
ATOM 2178 N N . CYS A 1 285 ? -24.25 7.449 4.637 1 96 285 CYS A N 1
ATOM 2179 C CA . CYS A 1 285 ? -22.938 7.988 4.965 1 96 285 CYS A CA 1
ATOM 2180 C C . CYS A 1 285 ? -22.062 8.078 3.721 1 96 285 CYS A C 1
ATOM 2182 O O . CYS A 1 285 ? -22.016 7.145 2.92 1 96 285 CYS A O 1
ATOM 2184 N N . GLY A 1 286 ? -21.391 9.211 3.521 1 95.75 286 GLY A N 1
ATOM 2185 C CA . GLY A 1 286 ? -20.594 9.398 2.326 1 95.75 286 GLY A CA 1
ATOM 2186 C C . GLY A 1 286 ? -19.188 9.922 2.621 1 95.75 286 GLY A C 1
ATOM 2187 O O . GLY A 1 286 ? -19 10.688 3.564 1 95.75 286 GLY A O 1
ATOM 2188 N N . ASP A 1 287 ? -18.203 9.453 1.829 1 94.44 287 ASP A N 1
ATOM 2189 C CA . ASP A 1 287 ? -16.828 9.922 1.926 1 94.44 287 ASP A CA 1
ATOM 2190 C C . ASP A 1 287 ? -16.078 9.688 0.619 1 94.44 287 ASP A C 1
ATOM 2192 O O . ASP A 1 287 ? -16.391 8.758 -0.123 1 94.44 287 ASP A O 1
ATOM 2196 N N . GLY A 1 288 ? -15.156 10.625 0.354 1 93 288 GLY A N 1
ATOM 2197 C CA . GLY A 1 288 ? -14.32 10.5 -0.826 1 93 288 GLY A CA 1
ATOM 2198 C C . GLY A 1 288 ? -12.914 10.008 -0.511 1 93 288 GLY A C 1
ATOM 2199 O O . GLY A 1 288 ? -12.352 10.344 0.533 1 93 288 GLY A O 1
ATOM 2200 N N . ARG A 1 289 ? -12.422 9.234 -1.469 1 91.94 289 ARG A N 1
ATOM 2201 C CA . ARG A 1 289 ? -11.055 8.75 -1.356 1 91.94 289 ARG A CA 1
ATOM 2202 C C . ARG A 1 289 ? -10.273 9.016 -2.639 1 91.94 289 ARG A C 1
ATOM 2204 O O . ARG A 1 289 ? -10.688 8.602 -3.723 1 91.94 289 ARG A O 1
ATOM 2211 N N . CYS A 1 290 ? -9.156 9.633 -2.434 1 90.06 290 CYS A N 1
ATOM 2212 C CA . CYS A 1 290 ? -8.281 9.906 -3.572 1 90.06 290 CYS A CA 1
ATOM 2213 C C . CYS A 1 290 ? -7.305 8.766 -3.795 1 90.06 290 CYS A C 1
ATOM 2215 O O . CYS A 1 290 ? -7.004 8.008 -2.869 1 90.06 290 CYS A O 1
ATOM 2217 N N . ASP A 1 291 ? -6.832 8.609 -4.996 1 85.88 291 ASP A N 1
ATOM 2218 C CA . ASP A 1 291 ? -5.965 7.504 -5.379 1 85.88 291 ASP A CA 1
ATOM 2219 C C . ASP A 1 291 ? -4.539 7.723 -4.883 1 85.88 291 ASP A C 1
ATOM 2221 O O . ASP A 1 291 ? -3.754 6.773 -4.785 1 85.88 291 ASP A O 1
ATOM 2225 N N . SER A 1 292 ? -4.191 8.93 -4.676 1 79.38 292 SER A N 1
ATOM 2226 C CA . SER A 1 292 ? -2.842 9.219 -4.199 1 79.38 292 SER A CA 1
ATOM 2227 C C . SER A 1 292 ? -2.867 10.219 -3.047 1 79.38 292 SER A C 1
ATOM 2229 O O . SER A 1 292 ? -3.834 10.961 -2.885 1 79.38 292 SER A O 1
ATOM 2231 N N . PRO A 1 293 ? -1.801 9.953 -2.277 1 67.81 293 PRO A N 1
ATOM 2232 C CA . PRO A 1 293 ? -1.734 10.945 -1.201 1 67.81 293 PRO A CA 1
ATOM 2233 C C . PRO A 1 293 ? -1.386 12.344 -1.708 1 67.81 293 PRO A C 1
ATOM 2235 O O . PRO A 1 293 ? -0.737 12.484 -2.748 1 67.81 293 PRO A O 1
ATOM 2238 N N . GLY A 1 294 ? -1.796 13.32 -1.122 1 58.47 294 GLY A N 1
ATOM 2239 C CA . GLY A 1 294 ? -1.402 14.688 -1.42 1 58.47 294 GLY A CA 1
ATOM 2240 C C . GLY A 1 294 ? -2.271 15.344 -2.479 1 58.47 294 GLY A C 1
ATOM 2241 O O . GLY A 1 294 ? -3.436 14.977 -2.648 1 58.47 294 GLY A O 1
ATOM 2242 N N . HIS A 1 295 ? -1.849 16.344 -3.027 1 57.16 295 HIS A N 1
ATOM 2243 C CA . HIS A 1 295 ? -2.625 17.188 -3.928 1 57.16 295 HIS A CA 1
ATOM 2244 C C . HIS A 1 295 ? -2.473 16.734 -5.375 1 57.16 295 HIS A C 1
ATOM 2246 O O . HIS A 1 295 ? -2.895 17.438 -6.297 1 57.16 295 HIS A O 1
ATOM 2252 N N . CYS A 1 296 ? -2.061 15.5 -5.523 1 64.38 296 CYS A N 1
ATOM 2253 C CA . CYS A 1 296 ? -1.777 15.086 -6.895 1 64.38 296 CYS A CA 1
ATOM 2254 C C . CYS A 1 296 ? -2.648 13.906 -7.297 1 64.38 296 CYS A C 1
ATOM 2256 O O . CYS A 1 296 ? -2.316 13.18 -8.234 1 64.38 296 CYS A O 1
ATOM 2258 N N . ALA A 1 297 ? -3.77 13.922 -6.777 1 78.44 297 ALA A N 1
ATOM 2259 C CA . ALA A 1 297 ? -4.605 12.758 -7.055 1 78.44 297 ALA A CA 1
ATOM 2260 C C . ALA A 1 297 ? -5.242 12.859 -8.438 1 78.44 297 ALA A C 1
ATOM 2262 O O . ALA A 1 297 ? -5.656 13.938 -8.859 1 78.44 297 ALA A O 1
ATOM 2263 N N . LYS A 1 298 ? -5.25 11.789 -9.203 1 84.56 298 LYS A N 1
ATOM 2264 C CA . LYS A 1 298 ? -5.867 11.711 -10.523 1 84.56 298 LYS A CA 1
ATOM 2265 C C . LYS A 1 298 ? -7.34 11.312 -10.414 1 84.56 298 LYS A C 1
ATOM 2267 O O . LYS A 1 298 ? -8.156 11.734 -11.234 1 84.56 298 LYS A O 1
ATOM 2272 N N . TYR A 1 299 ? -7.609 10.523 -9.484 1 92.31 299 TYR A N 1
ATOM 2273 C CA . TYR A 1 299 ? -8.977 10.031 -9.328 1 92.31 299 TYR A CA 1
ATOM 2274 C C . TYR A 1 299 ? -9.445 10.188 -7.891 1 92.31 299 TYR A C 1
ATOM 2276 O O . TYR A 1 299 ? -8.641 10.148 -6.957 1 92.31 299 TYR A O 1
ATOM 2284 N N . CYS A 1 300 ? -10.695 10.438 -7.762 1 95.12 300 CYS A N 1
ATOM 2285 C CA . CYS A 1 300 ? -11.375 10.398 -6.473 1 95.12 300 CYS A CA 1
ATOM 2286 C C . CYS A 1 300 ? -12.617 9.523 -6.539 1 95.12 300 CYS A C 1
ATOM 2288 O O . CYS A 1 300 ? -13.43 9.656 -7.453 1 95.12 300 CYS A O 1
ATOM 2290 N N . THR A 1 301 ? -12.648 8.57 -5.664 1 96.5 301 THR A N 1
ATOM 2291 C CA . THR A 1 301 ? -13.836 7.727 -5.57 1 96.5 301 THR A CA 1
ATOM 2292 C C . THR A 1 301 ? -14.711 8.148 -4.398 1 96.5 301 THR A C 1
ATOM 2294 O O . THR A 1 301 ? -14.281 8.109 -3.244 1 96.5 301 THR A O 1
ATOM 2297 N N . TYR A 1 302 ? -15.875 8.602 -4.719 1 97.25 302 TYR A N 1
ATOM 2298 C CA . TYR A 1 302 ? -16.828 8.945 -3.668 1 97.25 302 TYR A CA 1
ATOM 2299 C C . TYR A 1 302 ? -17.812 7.805 -3.432 1 97.25 302 TYR A C 1
ATOM 2301 O O . TYR A 1 302 ? -18.453 7.316 -4.371 1 97.25 302 TYR A O 1
ATOM 2309 N N . THR A 1 303 ? -17.984 7.383 -2.195 1 97.75 303 THR A N 1
ATOM 2310 C CA . THR A 1 303 ? -18.797 6.207 -1.879 1 97.75 303 THR A CA 1
ATOM 2311 C C . THR A 1 303 ? -19.891 6.551 -0.875 1 97.75 303 THR A C 1
ATOM 2313 O O . THR A 1 303 ? -19.641 7.289 0.084 1 97.75 303 THR A O 1
ATOM 2316 N N . PHE A 1 304 ? -21.078 6.082 -1.128 1 97.69 304 PHE A N 1
ATOM 2317 C CA . PHE A 1 304 ? -22.188 6.152 -0.174 1 97.69 304 PHE A CA 1
ATOM 2318 C C . PHE A 1 304 ? -22.469 4.781 0.43 1 97.69 304 PHE A C 1
ATOM 2320 O O . PHE A 1 304 ? -22.547 3.785 -0.291 1 97.69 304 PHE A O 1
ATOM 2327 N N . LEU A 1 305 ? -22.609 4.738 1.7 1 97 305 LEU A N 1
ATOM 2328 C CA . LEU A 1 305 ? -22.984 3.547 2.461 1 97 305 LEU A CA 1
ATOM 2329 C C . LEU A 1 305 ? -24.312 3.742 3.17 1 97 305 LEU A C 1
ATOM 2331 O O . LEU A 1 305 ? -24.594 4.82 3.705 1 97 305 LEU A O 1
ATOM 2335 N N . ASP A 1 306 ? -25.094 2.709 3.115 1 96.06 306 ASP A N 1
ATOM 2336 C CA . ASP A 1 306 ? -26.328 2.703 3.904 1 96.06 306 ASP A CA 1
ATOM 2337 C C . ASP A 1 306 ? -26.031 2.355 5.363 1 96.06 306 ASP A C 1
ATOM 2339 O O . ASP A 1 306 ? -25.406 1.334 5.652 1 96.06 306 ASP A O 1
ATOM 2343 N N . THR A 1 307 ? -26.531 3.154 6.242 1 92.88 307 THR A N 1
ATOM 2344 C CA . THR A 1 307 ? -26.203 2.986 7.656 1 92.88 307 THR A CA 1
ATOM 2345 C C . THR A 1 307 ? -26.906 1.754 8.227 1 92.88 307 THR A C 1
ATOM 2347 O O . THR A 1 307 ? -26.375 1.1 9.133 1 92.88 307 THR A O 1
ATOM 2350 N N . ARG A 1 308 ? -28.016 1.444 7.742 1 90.94 308 ARG A N 1
ATOM 2351 C CA . ARG A 1 308 ? -28.781 0.318 8.273 1 90.94 308 ARG A CA 1
ATOM 2352 C C . ARG A 1 308 ? -28.172 -1.01 7.836 1 90.94 308 ARG A C 1
ATOM 2354 O O . ARG A 1 308 ? -27.844 -1.856 8.672 1 90.94 308 ARG A O 1
ATOM 2361 N N . SER A 1 309 ? -28 -1.117 6.57 1 92.94 309 SER A N 1
ATOM 2362 C CA . SER A 1 309 ? -27.453 -2.369 6.055 1 92.94 309 SER A CA 1
ATOM 2363 C C . SER A 1 309 ? -25.938 -2.393 6.148 1 92.94 309 SER A C 1
ATOM 2365 O O . SER A 1 309 ? -25.312 -3.455 6.043 1 92.94 309 SER A O 1
ATOM 2367 N N . GLN A 1 310 ? -25.297 -1.205 6.242 1 94.5 310 GLN A N 1
ATOM 2368 C CA . GLN A 1 310 ? -23.844 -1.021 6.277 1 94.5 310 GLN A CA 1
ATOM 2369 C C . GLN A 1 310 ? -23.219 -1.423 4.949 1 94.5 310 GLN A C 1
ATOM 2371 O O . GLN A 1 310 ? -22.016 -1.7 4.891 1 94.5 310 GLN A O 1
ATOM 2376 N N . LYS A 1 311 ? -24.047 -1.519 3.963 1 96.81 311 LYS A N 1
ATOM 2377 C CA . LYS A 1 311 ? -23.562 -1.905 2.643 1 96.81 311 LYS A CA 1
ATOM 2378 C C . LYS A 1 311 ? -23.312 -0.68 1.767 1 96.81 311 LYS A C 1
ATOM 2380 O O . LYS A 1 311 ? -23.969 0.352 1.937 1 96.81 311 LYS A O 1
ATOM 2385 N N . VAL A 1 312 ? -22.344 -0.797 0.872 1 98 312 VAL A N 1
ATOM 2386 C CA . VAL A 1 312 ? -22.094 0.235 -0.131 1 98 312 VAL A CA 1
ATOM 2387 C C . VAL A 1 312 ? -23.25 0.271 -1.124 1 98 312 VAL A C 1
ATOM 2389 O O . VAL A 1 312 ? -23.562 -0.738 -1.762 1 98 312 VAL A O 1
ATOM 2392 N N . VAL A 1 313 ? -23.844 1.397 -1.233 1 97.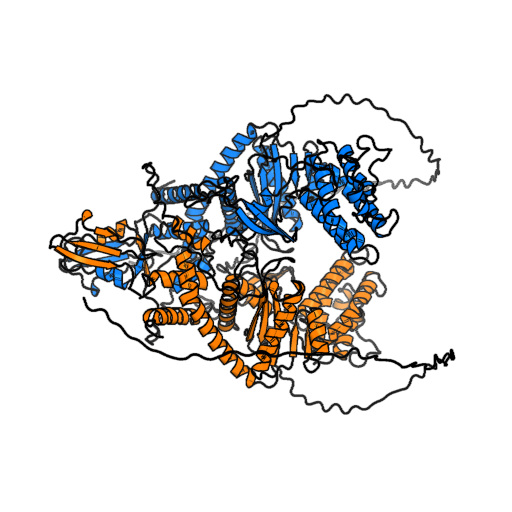56 313 VAL A N 1
ATOM 2393 C CA . VAL A 1 313 ? -25 1.565 -2.105 1 97.56 313 VAL A CA 1
ATOM 2394 C C . VAL A 1 313 ? -24.547 1.945 -3.51 1 97.56 313 VAL A C 1
ATOM 2396 O O . VAL A 1 313 ? -25.031 1.395 -4.5 1 97.56 313 VAL A O 1
ATOM 2399 N N . ASP A 1 314 ? -23.672 2.875 -3.545 1 97.75 314 ASP A N 1
ATOM 2400 C CA . ASP A 1 314 ? -23.141 3.354 -4.82 1 97.75 314 ASP A CA 1
ATOM 2401 C C . ASP A 1 314 ? -21.812 4.07 -4.629 1 97.75 314 ASP A C 1
ATOM 2403 O O . ASP A 1 314 ? -21.438 4.414 -3.504 1 97.75 314 ASP A O 1
ATOM 2407 N N . PHE A 1 315 ? -21.141 4.164 -5.699 1 98.31 315 PHE A N 1
ATOM 2408 C CA . PHE A 1 315 ? -19.922 4.953 -5.727 1 98.31 315 PHE A CA 1
ATOM 2409 C C . PHE A 1 315 ? -19.703 5.566 -7.102 1 98.31 315 PHE A C 1
ATOM 2411 O O . PHE A 1 315 ? -20.266 5.105 -8.094 1 98.31 315 PHE A O 1
ATOM 2418 N N . LYS A 1 316 ? -18.906 6.648 -7.133 1 98.12 316 LYS A N 1
ATOM 2419 C CA . LYS A 1 316 ? -18.516 7.301 -8.383 1 98.12 316 LYS A CA 1
ATOM 2420 C C . LYS A 1 316 ? -17.031 7.594 -8.422 1 98.12 316 LYS A C 1
ATOM 2422 O O . LYS A 1 316 ? -16.453 8.047 -7.43 1 98.12 316 LYS A O 1
ATOM 2427 N N . VAL A 1 317 ? -16.469 7.184 -9.523 1 97.44 317 VAL A N 1
ATOM 2428 C CA . VAL A 1 317 ? -15.078 7.508 -9.773 1 97.44 317 VAL A CA 1
ATOM 2429 C C . VAL A 1 317 ? -14.984 8.773 -10.625 1 97.44 317 VAL A C 1
ATOM 2431 O O . VAL A 1 317 ? -15.477 8.805 -11.75 1 97.44 317 VAL A O 1
ATOM 2434 N N . VAL A 1 318 ? -14.297 9.773 -10.031 1 96.62 318 VAL A N 1
ATOM 2435 C CA . VAL A 1 318 ? -14.172 11.055 -10.727 1 96.62 318 VAL A CA 1
ATOM 2436 C C . VAL A 1 318 ? -12.711 11.312 -11.078 1 96.62 318 VAL A C 1
ATOM 2438 O O . VAL A 1 318 ? -11.82 11.148 -10.234 1 96.62 318 VAL A O 1
ATOM 2441 N N . SER A 1 319 ? -12.492 11.672 -12.297 1 93.06 319 SER A N 1
ATOM 2442 C CA . SER A 1 319 ? -11.148 12.039 -12.75 1 93.06 319 SER A CA 1
ATOM 2443 C C . SER A 1 319 ? -10.906 13.539 -12.586 1 93.06 319 SER A C 1
ATOM 2445 O O . SER A 1 319 ? -11.836 14.344 -12.703 1 93.06 319 SER A O 1
ATOM 2447 N N . VAL A 1 320 ? -9.719 13.859 -12.391 1 88.88 320 VAL A N 1
ATOM 2448 C CA . VAL A 1 320 ? -9.344 15.258 -12.211 1 88.88 320 VAL A CA 1
ATOM 2449 C C . VAL A 1 320 ? -9.641 16.031 -13.484 1 88.88 320 VAL A C 1
ATOM 2451 O O . VAL A 1 320 ? -9.914 17.234 -13.438 1 88.88 320 VAL A O 1
ATOM 2454 N N . THR A 1 321 ? -9.688 15.336 -14.594 1 86.44 321 THR A N 1
ATOM 2455 C CA . THR A 1 321 ? -9.93 15.977 -15.875 1 86.44 321 THR A CA 1
ATOM 2456 C C . THR A 1 321 ? -11.391 16.391 -16 1 86.44 321 THR A C 1
ATOM 2458 O O . THR A 1 321 ? -11.734 17.219 -16.859 1 86.44 321 THR A O 1
ATOM 2461 N N . GLN A 1 322 ? -12.211 15.93 -15.148 1 89.19 322 GLN A N 1
ATOM 2462 C CA . GLN A 1 322 ? -13.641 16.219 -15.219 1 89.19 322 GLN A CA 1
ATOM 2463 C C . GLN A 1 322 ? -13.992 17.438 -14.375 1 89.19 322 GLN A C 1
ATOM 2465 O O . GLN A 1 322 ? -15.133 17.906 -14.391 1 89.19 322 GLN A O 1
ATOM 2470 N N . VAL A 1 323 ? -13.008 17.891 -13.656 1 91 323 VAL A N 1
ATOM 2471 C CA . VAL A 1 323 ? -13.266 19 -12.742 1 91 323 VAL A CA 1
ATOM 2472 C C . VAL A 1 323 ? -12.203 20.078 -12.93 1 91 323 VAL A C 1
ATOM 2474 O O . VAL A 1 323 ? -11.234 19.875 -13.672 1 91 323 VAL A O 1
ATOM 2477 N N . ALA A 1 324 ? -12.438 21.188 -12.242 1 79.69 324 ALA A N 1
ATOM 2478 C CA . ALA A 1 324 ? -11.531 22.328 -12.375 1 79.69 324 ALA A CA 1
ATOM 2479 C C . ALA A 1 324 ? -10.211 22.062 -11.656 1 79.69 324 ALA A C 1
ATOM 2481 O O . ALA A 1 324 ? -9.141 22.422 -12.156 1 79.69 324 ALA A O 1
ATOM 2482 N N . ASN A 1 325 ? -10.352 21.484 -10.531 1 78 325 ASN A N 1
ATOM 2483 C CA . ASN A 1 325 ? -9.164 21.141 -9.758 1 78 325 ASN A CA 1
ATOM 2484 C C . ASN A 1 325 ? -9.391 19.906 -8.891 1 78 325 ASN A C 1
ATOM 2486 O O . ASN A 1 325 ? -10.523 19.438 -8.766 1 78 325 ASN A O 1
ATOM 2490 N N . SER A 1 326 ? -8.328 19.406 -8.398 1 80.5 326 SER A N 1
ATOM 2491 C CA . SER A 1 326 ? -8.375 18.141 -7.66 1 80.5 326 SER A CA 1
ATOM 2492 C C . SER A 1 326 ? -9.242 18.266 -6.414 1 80.5 326 SER A C 1
ATOM 2494 O O . SER A 1 326 ? -9.805 17.281 -5.941 1 80.5 326 SER A O 1
ATOM 2496 N N . ASN A 1 327 ? -9.422 19.438 -5.961 1 81 327 ASN A N 1
ATOM 2497 C CA . ASN A 1 327 ? -10.219 19.641 -4.754 1 81 327 ASN A CA 1
ATOM 2498 C C . ASN A 1 327 ? -11.711 19.547 -5.047 1 81 327 ASN A C 1
ATOM 2500 O O . ASN A 1 327 ? -12.516 19.359 -4.133 1 81 327 ASN A O 1
ATOM 2504 N N . ALA A 1 328 ? -12.031 19.625 -6.266 1 90.56 328 ALA A N 1
ATOM 2505 C CA . ALA A 1 328 ? -13.438 19.641 -6.66 1 90.56 328 ALA A CA 1
ATOM 2506 C C . ALA A 1 328 ? -13.922 18.219 -6.965 1 90.56 328 ALA A C 1
ATOM 2508 O O . ALA A 1 328 ? -15.117 18 -7.164 1 90.56 328 ALA A O 1
ATOM 2509 N N . MET A 1 329 ? -13.031 17.312 -6.953 1 92.88 329 MET A N 1
ATOM 2510 C CA . MET A 1 329 ? -13.391 15.953 -7.336 1 92.88 329 MET A CA 1
ATOM 2511 C C . MET A 1 329 ? -14.359 15.344 -6.332 1 92.88 329 MET A C 1
ATOM 2513 O O . MET A 1 329 ? -15.32 14.68 -6.719 1 92.88 329 MET A O 1
ATOM 2517 N N . GLU A 1 330 ? -14.078 15.586 -5.098 1 94.06 330 GLU A N 1
ATOM 2518 C CA . GLU A 1 330 ? -14.922 15.016 -4.059 1 94.06 330 GLU A CA 1
ATOM 2519 C C . GLU A 1 330 ? -16.359 15.531 -4.164 1 94.06 330 GLU A C 1
ATOM 2521 O O . GLU A 1 330 ? -17.312 14.758 -4.047 1 94.06 330 GLU A O 1
ATOM 2526 N N . LEU A 1 331 ? -16.531 16.812 -4.398 1 95.69 331 LEU A N 1
ATOM 2527 C CA . LEU A 1 331 ? -17.844 17.406 -4.543 1 95.69 331 LEU A CA 1
ATOM 2528 C C . LEU A 1 331 ? -18.578 16.828 -5.75 1 95.69 331 LEU A C 1
ATOM 2530 O O . LEU A 1 331 ? -19.766 16.469 -5.656 1 95.69 331 LEU A O 1
ATOM 2534 N N . LYS A 1 332 ? -17.891 16.781 -6.82 1 96.88 332 LYS A N 1
ATOM 2535 C CA . LYS A 1 332 ? -18.5 16.219 -8.016 1 96.88 332 LYS A CA 1
ATOM 2536 C C . LYS A 1 332 ? -18.953 14.781 -7.777 1 96.88 332 LYS A C 1
ATOM 2538 O O . LYS A 1 332 ? -20.047 14.391 -8.172 1 96.88 332 LYS A O 1
ATOM 2543 N N . GLY A 1 333 ? -18.047 14.016 -7.148 1 97.25 333 GLY A N 1
ATOM 2544 C CA . GLY A 1 333 ? -18.406 12.648 -6.816 1 97.25 333 GLY A CA 1
ATOM 2545 C C . GLY A 1 333 ? -19.625 12.555 -5.914 1 97.25 333 GLY A C 1
ATOM 2546 O O . GLY A 1 333 ? -20.484 11.695 -6.117 1 97.25 333 GLY A O 1
ATOM 2547 N N . PHE A 1 334 ? -19.703 13.445 -4.961 1 97.56 334 PHE A N 1
ATOM 2548 C CA . PHE A 1 334 ? -20.844 13.508 -4.055 1 97.56 334 PHE A CA 1
ATOM 2549 C C . PHE A 1 334 ? -22.125 13.781 -4.828 1 97.56 334 PHE A C 1
ATOM 2551 O O . PHE A 1 334 ? -23.109 13.062 -4.664 1 97.56 334 PHE A O 1
ATOM 2558 N N . LYS A 1 335 ? -22.062 14.727 -5.668 1 97.5 335 LYS A N 1
ATOM 2559 C CA . LYS A 1 335 ? -23.234 15.133 -6.43 1 97.5 335 LYS A CA 1
ATOM 2560 C C . LYS A 1 335 ? -23.703 14.016 -7.367 1 97.5 335 LYS A C 1
ATOM 2562 O O . LYS A 1 335 ? -24.891 13.695 -7.426 1 97.5 335 LYS A O 1
ATOM 2567 N N . ASP A 1 336 ? -22.766 13.438 -8.047 1 97.56 336 ASP A N 1
ATOM 2568 C CA . ASP A 1 336 ? -23.078 12.406 -9.023 1 97.56 336 ASP A CA 1
ATOM 2569 C C . ASP A 1 336 ? -23.672 11.172 -8.344 1 97.56 336 ASP A C 1
ATOM 2571 O O . ASP A 1 336 ? -24.641 10.586 -8.836 1 97.56 336 ASP A O 1
ATOM 2575 N N . ALA A 1 337 ? -23.031 10.805 -7.266 1 97.69 337 ALA A N 1
ATOM 2576 C CA . ALA A 1 337 ? -23.5 9.617 -6.551 1 97.69 337 ALA A CA 1
ATOM 2577 C C . ALA A 1 337 ? -24.875 9.844 -5.945 1 97.69 337 ALA A C 1
ATOM 2579 O O . ALA A 1 337 ? -25.75 8.969 -6.016 1 97.69 337 ALA A O 1
ATOM 2580 N N . LEU A 1 338 ? -25.078 10.977 -5.352 1 97.44 338 LEU A N 1
ATOM 2581 C CA . LEU A 1 338 ? -26.375 11.305 -4.758 1 97.44 338 LEU A CA 1
ATOM 2582 C C . LEU A 1 338 ? -27.469 11.344 -5.82 1 97.44 338 LEU A C 1
ATOM 2584 O O . LEU A 1 338 ? -28.547 10.805 -5.617 1 97.44 338 LEU A O 1
ATOM 2588 N N . LYS A 1 339 ? -27.156 11.961 -6.926 1 96.75 339 LYS A N 1
ATOM 2589 C CA . LYS A 1 339 ? -28.109 12.047 -8.031 1 96.75 339 LYS A CA 1
ATOM 2590 C C . LYS A 1 339 ? -28.5 10.656 -8.516 1 96.75 339 LYS A C 1
ATOM 2592 O O . LYS A 1 339 ? -29.672 10.391 -8.758 1 96.75 339 LYS A O 1
ATOM 2597 N N . ALA A 1 340 ? -27.547 9.844 -8.633 1 96.44 340 ALA A N 1
ATOM 2598 C CA . ALA A 1 340 ? -27.797 8.484 -9.109 1 96.44 340 ALA A CA 1
ATOM 2599 C C . ALA A 1 340 ? -28.719 7.734 -8.164 1 96.44 340 ALA A C 1
ATOM 2601 O O . ALA A 1 340 ? -29.609 6.988 -8.602 1 96.44 340 ALA A O 1
ATOM 2602 N N . ILE A 1 341 ? -28.531 7.91 -6.891 1 96.62 341 ILE A N 1
ATOM 2603 C CA . ILE A 1 341 ? -29.359 7.227 -5.891 1 96.62 341 ILE A CA 1
ATOM 2604 C C . ILE A 1 341 ? -30.766 7.809 -5.898 1 96.62 341 ILE A C 1
ATOM 2606 O O . ILE A 1 341 ? -31.75 7.066 -5.836 1 96.62 341 ILE A O 1
ATOM 2610 N N . GLU A 1 342 ? -30.859 9.062 -6.031 1 94.94 342 GLU A N 1
ATOM 2611 C CA . GLU A 1 342 ? -32.156 9.727 -6.047 1 94.94 342 GLU A CA 1
ATOM 2612 C C . GLU A 1 342 ? -32.938 9.383 -7.309 1 94.94 342 GLU A C 1
ATOM 2614 O O . GLU A 1 342 ? -34.156 9.266 -7.273 1 94.94 342 GLU A O 1
ATOM 2619 N N . GLU A 1 343 ? -32.219 9.266 -8.367 1 94.56 343 GLU A N 1
ATOM 2620 C CA . GLU A 1 343 ? -32.875 8.906 -9.625 1 94.56 343 GLU A CA 1
ATOM 2621 C C . GLU A 1 343 ? -33.469 7.508 -9.562 1 94.56 343 GLU A C 1
ATOM 2623 O O . GLU A 1 343 ? -34.344 7.176 -10.344 1 94.56 343 GLU A O 1
ATOM 2628 N N . ASN A 1 344 ? -33 6.754 -8.695 1 94 344 ASN A N 1
ATOM 2629 C CA . ASN A 1 344 ? -33.594 5.426 -8.484 1 94 344 ASN A CA 1
ATOM 2630 C C . ASN A 1 344 ? -34.75 5.461 -7.488 1 94 344 ASN A C 1
ATOM 2632 O O . ASN A 1 344 ? -35.125 4.426 -6.953 1 94 344 ASN A O 1
ATOM 2636 N N . ASP A 1 345 ? -35.219 6.605 -7.113 1 92.06 345 ASP A N 1
ATOM 2637 C CA . ASP A 1 345 ? -36.406 6.848 -6.309 1 92.06 345 ASP A CA 1
ATOM 2638 C C . ASP A 1 345 ? -36.188 6.441 -4.855 1 92.06 345 ASP A C 1
ATOM 2640 O O . ASP A 1 345 ? -37.062 5.863 -4.219 1 92.06 345 ASP A O 1
ATOM 2644 N N . VAL A 1 346 ? -35 6.543 -4.375 1 95.31 346 VAL A N 1
ATOM 2645 C CA . VAL A 1 346 ? -34.719 6.293 -2.969 1 95.31 346 VAL A CA 1
ATOM 2646 C C . VAL A 1 346 ? -34.938 7.566 -2.156 1 95.31 346 VAL A C 1
ATOM 2648 O O . VAL A 1 346 ? -34.469 8.641 -2.527 1 95.31 346 VAL A O 1
ATOM 2651 N N . SER A 1 347 ? -35.688 7.402 -1.092 1 94.44 347 SER A N 1
ATOM 2652 C CA . SER A 1 347 ? -35.969 8.539 -0.226 1 94.44 347 SER A CA 1
ATOM 2653 C C . SER A 1 347 ? -34.875 8.711 0.838 1 94.44 347 SER A C 1
ATOM 2655 O O . SER A 1 347 ? -34.875 7.984 1.837 1 94.44 347 SER A O 1
ATOM 2657 N N . ILE A 1 348 ? -34.094 9.703 0.668 1 96.06 348 ILE A N 1
ATOM 2658 C CA . ILE A 1 348 ? -33 9.953 1.585 1 96.06 348 ILE A CA 1
ATOM 2659 C C . ILE A 1 348 ? -33.406 11.008 2.609 1 96.06 348 ILE A C 1
ATOM 2661 O O . ILE A 1 348 ? -33.812 12.117 2.242 1 96.06 348 ILE A O 1
ATOM 2665 N N . SER A 1 349 ? -33.312 10.648 3.85 1 94.94 349 SER A N 1
ATOM 2666 C CA . SER A 1 349 ? -33.688 11.57 4.914 1 94.94 349 SER A CA 1
ATOM 2667 C C . SER A 1 349 ? -32.469 12.281 5.496 1 94.94 349 SER A C 1
ATOM 2669 O O . SER A 1 349 ? -32.531 13.461 5.836 1 94.94 349 SER A O 1
ATOM 2671 N N . THR A 1 350 ? -31.438 11.492 5.598 1 95.62 350 THR A N 1
ATOM 2672 C CA . THR A 1 350 ? -30.266 12.016 6.289 1 95.62 350 THR A CA 1
ATOM 2673 C C . THR A 1 350 ? -28.984 11.594 5.57 1 95.62 350 THR A C 1
ATOM 2675 O O . THR A 1 350 ? -28.875 10.461 5.086 1 95.62 350 THR A O 1
ATOM 2678 N N . ILE A 1 351 ? -28.016 12.516 5.504 1 96.38 351 ILE A N 1
ATOM 2679 C CA . ILE A 1 351 ? -26.688 12.234 4.953 1 96.38 351 ILE A CA 1
ATOM 2680 C C . ILE A 1 351 ? -25.609 12.633 5.957 1 96.38 351 ILE A C 1
ATOM 2682 O O . ILE A 1 351 ? -25.625 13.75 6.477 1 96.38 351 ILE A O 1
ATOM 2686 N N . SER A 1 352 ? -24.766 11.711 6.27 1 95.62 352 SER A N 1
ATOM 2687 C CA . SER A 1 352 ? -23.641 11.992 7.145 1 95.62 352 SER A CA 1
ATOM 2688 C C . SER A 1 352 ? -22.328 12.078 6.355 1 95.62 352 SER A C 1
ATOM 2690 O O . SER A 1 352 ? -22.062 11.242 5.496 1 95.62 352 SER A O 1
ATOM 2692 N N . THR A 1 353 ? -21.5 13.125 6.578 1 93.5 353 THR A N 1
ATOM 2693 C CA . THR A 1 353 ? -20.234 13.32 5.879 1 93.5 353 THR A CA 1
ATOM 2694 C C . THR A 1 353 ? -19.141 13.766 6.848 1 93.5 353 THR A C 1
ATOM 2696 O O . THR A 1 353 ? -19.375 13.867 8.055 1 93.5 353 THR A O 1
ATOM 2699 N N . ASP A 1 354 ? -17.781 14 6.41 1 87.5 354 ASP A N 1
ATOM 2700 C CA . ASP A 1 354 ? -16.641 14.375 7.238 1 87.5 354 ASP A CA 1
ATOM 2701 C C . ASP A 1 354 ? -16.531 15.898 7.355 1 87.5 354 ASP A C 1
ATOM 2703 O O . ASP A 1 354 ? -15.445 16.438 7.566 1 87.5 354 ASP A O 1
ATOM 2707 N N . ARG A 1 355 ? -17.469 16.688 7.102 1 86.62 355 ARG A N 1
ATOM 2708 C CA . ARG A 1 355 ? -17.516 18.141 7.27 1 86.62 355 ARG A CA 1
ATOM 2709 C C . ARG A 1 355 ? -16.75 18.844 6.156 1 86.62 355 ARG A C 1
ATOM 2711 O O . ARG A 1 355 ? -16.078 19.844 6.402 1 86.62 355 ARG A O 1
ATOM 2718 N N . HIS A 1 356 ? -16.688 18.266 5.078 1 88.88 356 HIS A N 1
ATOM 2719 C CA . HIS A 1 356 ? -16.078 18.938 3.941 1 88.88 356 HIS A CA 1
ATOM 2720 C C . HIS A 1 356 ? -16.812 20.219 3.598 1 88.88 356 HIS A C 1
ATOM 2722 O O . HIS A 1 356 ? -18.031 20.203 3.357 1 88.88 356 HIS A O 1
ATOM 2728 N N . PRO A 1 357 ? -16.125 21.328 3.531 1 89.94 357 PRO A N 1
ATOM 2729 C CA . PRO A 1 357 ? -16.812 22.625 3.393 1 89.94 357 PRO A CA 1
ATOM 2730 C C . PRO A 1 357 ? -17.656 22.719 2.121 1 89.94 357 PRO A C 1
ATOM 2732 O O . PRO A 1 357 ? -18.75 23.266 2.143 1 89.94 357 PRO A O 1
ATOM 2735 N N . GLN A 1 358 ? -17.156 22.172 1.056 1 92.44 358 GLN A N 1
ATOM 2736 C CA . GLN A 1 358 ? -17.891 22.25 -0.202 1 92.44 358 GLN A CA 1
ATOM 2737 C C . GLN A 1 358 ? -19.172 21.422 -0.14 1 92.44 358 GLN A C 1
ATOM 2739 O O . GLN A 1 358 ? -20.203 21.812 -0.715 1 92.44 358 GLN A O 1
ATOM 2744 N N . ILE A 1 359 ? -19.078 20.328 0.522 1 95.06 359 ILE A N 1
ATOM 2745 C CA . ILE A 1 359 ? -20.25 19.469 0.643 1 95.06 359 ILE A CA 1
ATOM 2746 C C . ILE A 1 359 ? -21.25 20.094 1.608 1 95.06 359 ILE A C 1
ATOM 2748 O O . ILE A 1 359 ? -22.453 20.031 1.388 1 95.06 359 ILE A O 1
ATOM 2752 N N . VAL A 1 360 ? -20.75 20.719 2.689 1 94.19 360 VAL A N 1
ATOM 2753 C CA . VAL A 1 360 ? -21.609 21.422 3.633 1 94.19 360 VAL A CA 1
ATOM 2754 C C . VAL A 1 360 ? -22.406 22.5 2.902 1 94.19 360 VAL A C 1
ATOM 2756 O O . VAL A 1 360 ? -23.609 22.625 3.09 1 94.19 360 VAL A O 1
ATOM 2759 N N . LYS A 1 361 ? -21.672 23.25 2.104 1 94.5 361 LYS A N 1
ATOM 2760 C CA . LYS A 1 361 ? -22.344 24.281 1.324 1 94.5 361 LYS A CA 1
ATOM 2761 C C . LYS A 1 361 ? -23.375 23.672 0.369 1 94.5 361 LYS A C 1
ATOM 2763 O O . LYS A 1 361 ? -24.484 24.188 0.247 1 94.5 361 LYS A O 1
ATOM 2768 N N . GLU A 1 362 ? -22.953 22.609 -0.301 1 96 362 GLU A N 1
ATOM 2769 C CA . GLU A 1 362 ? -23.844 21.938 -1.242 1 96 362 GLU A CA 1
ATOM 2770 C C . GLU A 1 362 ? -25.109 21.469 -0.555 1 96 362 GLU A C 1
ATOM 2772 O O . GLU A 1 362 ? -26.219 21.625 -1.092 1 96 362 GLU A O 1
ATOM 2777 N N . MET A 1 363 ? -25.016 20.922 0.574 1 96.44 363 MET A N 1
ATOM 2778 C CA . MET A 1 363 ? -26.156 20.406 1.327 1 96.44 363 MET A CA 1
ATOM 2779 C C . MET A 1 363 ? -27.078 21.547 1.775 1 96.44 363 MET A C 1
ATOM 2781 O O . MET A 1 363 ? -28.297 21.438 1.688 1 96.44 363 MET A O 1
ATOM 2785 N N . ARG A 1 364 ? -26.547 22.578 2.186 1 94.44 364 ARG A N 1
ATOM 2786 C CA . ARG A 1 364 ? -27.297 23.719 2.693 1 94.44 364 ARG A CA 1
ATOM 2787 C C . ARG A 1 364 ? -28.078 24.406 1.575 1 94.44 364 ARG A C 1
ATOM 2789 O O . ARG A 1 364 ? -29.234 24.781 1.76 1 94.44 364 ARG A O 1
ATOM 2796 N N . VAL A 1 365 ? -27.469 24.484 0.394 1 96.12 365 VAL A N 1
ATOM 2797 C CA . VAL A 1 365 ? -28.016 25.297 -0.689 1 96.12 365 VAL A CA 1
ATOM 2798 C C . VAL A 1 365 ? -28.953 24.453 -1.548 1 96.12 365 VAL A C 1
ATOM 2800 O O . VAL A 1 365 ? -30.062 24.875 -1.873 1 96.12 365 VAL A O 1
ATOM 2803 N N . ASN A 1 366 ? -28.484 23.281 -1.854 1 95.5 366 ASN A N 1
ATOM 2804 C CA . ASN A 1 366 ? -29.188 22.531 -2.883 1 95.5 366 ASN A CA 1
ATOM 2805 C C . ASN A 1 366 ? -30.031 21.406 -2.277 1 95.5 366 ASN A C 1
ATOM 2807 O O . ASN A 1 366 ? -30.922 20.875 -2.936 1 95.5 366 ASN A O 1
ATOM 2811 N N . HIS A 1 367 ? -29.766 21.078 -1.023 1 96.06 367 HIS A N 1
ATOM 2812 C CA . HIS A 1 367 ? -30.516 20 -0.403 1 96.06 367 HIS A CA 1
ATOM 2813 C C . HIS A 1 367 ? -30.953 20.359 1.009 1 96.06 367 HIS A C 1
ATOM 2815 O O . HIS A 1 367 ? -30.703 19.609 1.956 1 96.06 367 HIS A O 1
ATOM 2821 N N . PRO A 1 368 ? -31.688 21.406 1.168 1 93.81 368 PRO A N 1
ATOM 2822 C CA . PRO A 1 368 ? -32.094 21.844 2.508 1 93.81 368 PRO A CA 1
ATOM 2823 C C . PRO A 1 368 ? -33.125 20.906 3.15 1 93.81 368 PRO A C 1
ATOM 2825 O O . PRO A 1 368 ? -33.281 20.891 4.375 1 93.81 368 PRO A O 1
ATOM 2828 N N . GLU A 1 369 ? -33.75 20.141 2.377 1 93 369 GLU A N 1
ATOM 2829 C CA . GLU A 1 369 ? -34.812 19.234 2.871 1 93 369 GLU A CA 1
ATOM 2830 C C . GLU A 1 369 ? -34.188 18.016 3.557 1 93 369 GLU A C 1
ATOM 2832 O O . GLU A 1 369 ? -34.875 17.312 4.309 1 93 369 GLU A O 1
ATOM 2837 N N . LYS A 1 370 ? -33 17.766 3.322 1 94.94 370 LYS A N 1
ATOM 2838 C CA . LYS A 1 370 ? -32.344 16.609 3.918 1 94.94 370 LYS A CA 1
ATOM 2839 C C . LYS A 1 370 ? -31.531 17.031 5.148 1 94.94 370 LYS A C 1
ATOM 2841 O O . LYS A 1 370 ? -30.906 18.094 5.156 1 94.94 370 LYS A O 1
ATOM 2846 N N . SER A 1 371 ? -31.547 16.203 6.102 1 94.69 371 SER A N 1
ATOM 2847 C CA . SER A 1 371 ? -30.734 16.453 7.285 1 94.69 371 SER A CA 1
ATOM 2848 C C . SER A 1 371 ? -29.266 16.125 7.031 1 94.69 371 SER A C 1
ATOM 2850 O O . SER A 1 371 ? -28.953 15.047 6.535 1 94.69 371 SER A O 1
ATOM 2852 N N . HIS A 1 372 ? -28.438 17.062 7.305 1 96.06 372 HIS A N 1
ATOM 2853 C CA . HIS A 1 372 ? -27 16.844 7.125 1 96.06 372 HIS A CA 1
ATOM 2854 C C . HIS A 1 372 ? -26.312 16.609 8.461 1 96.06 372 HIS A C 1
ATOM 2856 O O . HIS A 1 372 ? -26.297 17.484 9.32 1 96.06 372 HIS A O 1
ATOM 2862 N N . GLU A 1 373 ? -25.766 15.453 8.641 1 95.38 373 GLU A N 1
ATOM 2863 C CA . GLU A 1 373 ? -25.047 15.078 9.852 1 95.38 373 GLU A CA 1
ATOM 2864 C C . GLU A 1 373 ? -23.531 15.023 9.602 1 95.38 373 GLU A C 1
ATOM 2866 O O . GLU A 1 373 ? -23.094 14.805 8.477 1 95.38 373 GLU A O 1
ATOM 2871 N N . PHE A 1 374 ? -22.812 15.281 10.68 1 94.44 374 PHE A N 1
ATOM 2872 C CA . PHE A 1 374 ? -21.359 15.133 10.648 1 94.44 374 PHE A CA 1
ATOM 2873 C C . PHE A 1 374 ? -20.938 13.875 11.398 1 94.44 374 PHE A C 1
ATOM 2875 O O . PHE A 1 374 ? -21.609 13.445 12.336 1 94.44 374 PHE A O 1
ATOM 2882 N N . ASP A 1 375 ? -19.828 13.336 10.898 1 89.81 375 ASP A N 1
ATOM 2883 C CA . ASP A 1 375 ? -19.219 12.242 11.656 1 89.81 375 ASP A CA 1
ATOM 2884 C C . ASP A 1 375 ? -18.703 12.734 13.008 1 89.81 375 ASP A C 1
ATOM 2886 O O . ASP A 1 375 ? -17.766 13.531 13.062 1 89.81 375 ASP A O 1
ATOM 2890 N N . PRO A 1 376 ? -19.266 12.266 14.07 1 89.44 376 PRO A N 1
ATOM 2891 C CA . PRO A 1 376 ? -18.844 12.727 15.391 1 89.44 376 PRO A CA 1
ATOM 2892 C C . PRO A 1 376 ? -17.375 12.461 15.68 1 89.44 376 PRO A C 1
ATOM 2894 O O . PRO A 1 376 ? -16.734 13.219 16.422 1 89.44 376 PRO A O 1
ATOM 2897 N N . TRP A 1 377 ? -16.906 11.492 15.094 1 87.62 377 TRP A N 1
ATOM 2898 C CA . TRP A 1 377 ? -15.508 11.148 15.312 1 87.62 377 TRP A CA 1
ATOM 2899 C C . TRP A 1 377 ? -14.594 12.258 14.805 1 87.62 377 TRP A C 1
ATOM 2901 O O . TRP A 1 377 ? -13.602 12.602 15.445 1 87.62 377 TRP A O 1
ATOM 2911 N N . HIS A 1 378 ? -14.898 12.695 13.688 1 87.62 378 HIS A N 1
ATOM 2912 C CA . HIS A 1 378 ? -14.078 13.758 13.117 1 87.62 378 HIS A CA 1
ATOM 2913 C C . HIS A 1 378 ? -14.148 15.023 13.961 1 87.62 378 HIS A C 1
ATOM 2915 O O . HIS A 1 378 ? -13.148 15.734 14.117 1 87.62 378 HIS A O 1
ATOM 2921 N N . VAL A 1 379 ? -15.266 15.266 14.484 1 90.88 379 VAL A N 1
ATOM 2922 C CA . VAL A 1 379 ? -15.43 16.422 15.359 1 90.88 379 VAL A CA 1
ATOM 2923 C C . VAL A 1 379 ? -14.656 16.203 16.656 1 90.88 379 VAL A C 1
ATOM 2925 O O . VAL A 1 379 ? -13.914 17.094 17.094 1 90.88 379 VAL A O 1
ATOM 2928 N N . ALA A 1 380 ? -14.805 15.062 17.188 1 91.06 380 ALA A N 1
ATOM 2929 C CA . ALA A 1 380 ? -14.102 14.711 18.406 1 91.06 380 ALA A CA 1
ATOM 2930 C C . ALA A 1 380 ? -12.586 14.797 18.219 1 91.06 380 ALA A C 1
ATOM 2932 O O . ALA A 1 380 ? -11.867 15.273 19.109 1 91.06 380 ALA A O 1
ATOM 2933 N N . LYS A 1 381 ? -12.203 14.32 17.125 1 87.31 381 LYS A N 1
ATOM 2934 C CA . LYS A 1 381 ? -10.773 14.375 16.812 1 87.31 381 LYS A CA 1
ATOM 2935 C C . LYS A 1 381 ? -10.281 15.82 16.734 1 87.31 381 LYS A C 1
ATOM 2937 O O . LYS A 1 381 ? -9.188 16.125 17.219 1 87.31 381 LYS A O 1
ATOM 2942 N N . GLY A 1 382 ? -11.055 16.656 16.141 1 89.88 382 GLY A N 1
ATOM 2943 C CA . GLY A 1 382 ? -10.711 18.078 16.078 1 89.88 382 GLY A CA 1
ATOM 2944 C C . GLY A 1 382 ? -10.602 18.719 17.453 1 89.88 382 GLY A C 1
ATOM 2945 O O . GLY A 1 382 ? -9.664 19.469 17.703 1 89.88 382 GLY A O 1
ATOM 2946 N N . VAL A 1 383 ? -11.484 18.344 18.266 1 93.69 383 VAL A N 1
ATOM 2947 C CA . VAL A 1 383 ? -11.492 18.875 19.625 1 93.69 383 VAL A CA 1
ATOM 2948 C C . VAL A 1 383 ? -10.297 18.344 20.406 1 93.69 383 VAL A C 1
ATOM 2950 O O . VAL A 1 383 ? -9.617 19.094 21.109 1 93.69 383 VAL A O 1
ATOM 2953 N N . SER A 1 384 ? -10.078 17.109 20.234 1 91.81 384 SER A N 1
ATOM 2954 C CA . SER A 1 384 ? -8.953 16.469 20.922 1 91.81 384 SER A CA 1
ATOM 2955 C C . SER A 1 384 ? -7.633 17.125 20.531 1 91.81 384 SER A C 1
ATOM 2957 O O . SER A 1 384 ? -6.766 17.344 21.375 1 91.81 384 SER A O 1
ATOM 2959 N N . LYS A 1 385 ? -7.52 17.391 19.312 1 89.44 385 LYS A N 1
ATOM 2960 C CA . LYS A 1 385 ? -6.293 18.016 18.828 1 89.44 385 LYS A CA 1
ATOM 2961 C C . LYS A 1 385 ? -6.09 19.391 19.453 1 89.44 385 LYS A C 1
ATOM 2963 O O . LYS A 1 385 ? -4.977 19.734 19.859 1 89.44 385 LYS A O 1
ATOM 2968 N N . LYS A 1 386 ? -7.117 20.141 19.516 1 92.88 386 LYS A N 1
ATOM 2969 C CA . LYS A 1 386 ? -7.047 21.469 20.125 1 92.88 386 LYS A CA 1
ATOM 2970 C C . LYS A 1 386 ? -6.719 21.375 21.609 1 92.88 386 LYS A C 1
ATOM 2972 O O . LYS A 1 386 ? -5.906 22.156 22.125 1 92.88 386 LYS A O 1
ATOM 2977 N N . LEU A 1 387 ? -7.34 20.438 22.266 1 93.94 387 LEU A N 1
ATOM 2978 C CA . LEU A 1 387 ? -7.105 20.25 23.688 1 93.94 387 LEU A CA 1
ATOM 2979 C C . LEU A 1 387 ? -5.664 19.812 23.953 1 93.94 387 LEU A C 1
ATOM 2981 O O . LEU A 1 387 ? -5.031 20.297 24.906 1 93.94 387 LEU A O 1
ATOM 2985 N N . ASN A 1 388 ? -5.23 18.938 23.125 1 90.62 388 ASN A N 1
ATOM 2986 C CA . ASN A 1 388 ? -3.85 18.484 23.266 1 90.62 388 ASN A CA 1
ATOM 2987 C C . ASN A 1 388 ? -2.857 19.625 23.062 1 90.62 388 ASN A C 1
ATOM 2989 O O . ASN A 1 388 ? -1.861 19.719 23.781 1 90.62 388 ASN A O 1
ATOM 2993 N N . ALA A 1 389 ? -3.121 20.406 22.047 1 90.62 389 ALA A N 1
ATOM 2994 C CA . ALA A 1 389 ? -2.26 21.547 21.766 1 90.62 389 ALA A CA 1
ATOM 2995 C C . ALA A 1 389 ? -2.23 22.516 22.953 1 90.62 389 ALA A C 1
ATOM 2997 O O . ALA A 1 389 ? -1.166 23 23.344 1 90.62 389 ALA A O 1
ATOM 2998 N N . GLU A 1 390 ? -3.355 22.734 23.516 1 92 390 GLU A N 1
ATOM 2999 C CA . GLU A 1 390 ? -3.453 23.625 24.656 1 92 390 GLU A CA 1
ATOM 3000 C C . GLU A 1 390 ? -2.844 22.984 25.906 1 92 390 GLU A C 1
ATOM 3002 O O . GLU A 1 390 ? -2.256 23.672 26.734 1 92 390 GLU A O 1
ATOM 3007 N N . GLY A 1 391 ? -3.037 21.766 26.047 1 90.19 391 GLY A N 1
ATOM 3008 C CA . GLY A 1 391 ? -2.521 21.047 27.203 1 90.19 391 GLY A CA 1
ATOM 3009 C C . GLY A 1 391 ? -1.007 21.047 27.266 1 90.19 391 GLY A C 1
ATOM 3010 O O . GLY A 1 391 ? -0.433 20.844 28.344 1 90.19 391 GLY A O 1
ATOM 3011 N N . LYS A 1 392 ? -0.397 21.266 26.172 1 87.38 392 LYS A N 1
ATOM 3012 C CA . LYS A 1 392 ? 1.062 21.281 26.141 1 87.38 392 LYS A CA 1
ATOM 3013 C C . LYS A 1 392 ? 1.616 22.656 26.5 1 87.38 392 LYS A C 1
ATOM 3015 O O . LYS A 1 392 ? 2.803 22.781 26.797 1 87.38 392 LYS A O 1
ATOM 3020 N N . LYS A 1 393 ? 0.781 23.609 26.562 1 89.38 393 LYS A N 1
ATOM 3021 C CA . LYS A 1 393 ? 1.223 24.953 26.906 1 89.38 393 LYS A CA 1
ATOM 3022 C C . LYS A 1 393 ? 1.505 25.078 28.406 1 89.38 393 LYS A C 1
ATOM 3024 O O . LYS A 1 393 ? 0.91 24.359 29.219 1 89.38 393 LYS A O 1
ATOM 3029 N N . LYS A 1 394 ? 2.475 25.906 28.688 1 86.19 394 LYS A N 1
ATOM 3030 C CA . LYS A 1 394 ? 2.838 26.125 30.078 1 86.19 394 LYS A CA 1
ATOM 3031 C C . LYS A 1 394 ? 1.637 26.609 30.891 1 86.19 394 LYS A C 1
ATOM 3033 O O . LYS A 1 394 ? 0.936 27.531 30.484 1 86.19 394 LYS A O 1
ATOM 3038 N N . GLY A 1 395 ? 1.261 26 32.031 1 85.75 395 GLY A N 1
ATOM 3039 C CA . GLY A 1 395 ? 0.164 26.375 32.906 1 85.75 395 GLY A CA 1
ATOM 3040 C C . GLY A 1 395 ? -1.12 25.625 32.625 1 85.75 395 GLY A C 1
ATOM 3041 O O . GLY A 1 395 ? -2.094 25.734 33.375 1 85.75 395 GLY A O 1
ATOM 3042 N N . CYS A 1 396 ? -1.121 24.859 31.516 1 91.69 396 CYS A N 1
ATOM 3043 C CA . CYS A 1 396 ? -2.334 24.141 31.125 1 91.69 396 CYS A CA 1
ATOM 3044 C C . CYS A 1 396 ? -2.135 22.641 31.188 1 91.69 396 CYS A C 1
ATOM 3046 O O . CYS A 1 396 ? -2.861 21.891 30.531 1 91.69 396 CYS A O 1
ATOM 3048 N N . GLU A 1 397 ? -1.213 22.234 31.922 1 87.88 397 GLU A N 1
ATOM 3049 C CA . GLU A 1 397 ? -0.843 20.812 31.984 1 87.88 397 GLU A CA 1
ATOM 3050 C C . GLU A 1 397 ? -1.961 19.969 32.594 1 87.88 397 GLU A C 1
ATOM 3052 O O . GLU A 1 397 ? -2.135 18.812 32.219 1 87.88 397 GLU A O 1
ATOM 3057 N N . GLU A 1 398 ? -2.705 20.609 33.406 1 88.81 398 GLU A N 1
ATOM 3058 C CA . GLU A 1 398 ? -3.791 19.906 34.062 1 88.81 398 GLU A CA 1
ATOM 3059 C C . GLU A 1 398 ? -4.891 19.531 33.062 1 88.81 398 GLU A C 1
ATOM 3061 O O . GLU A 1 398 ? -5.637 18.578 33.281 1 88.81 398 GLU A O 1
ATOM 3066 N N . LEU A 1 399 ? -4.938 20.234 32.031 1 92.06 399 LEU A N 1
ATOM 3067 C CA . LEU A 1 399 ? -5.953 19.984 31.016 1 92.06 399 LEU A CA 1
ATOM 3068 C C . LEU A 1 399 ? -5.723 18.641 30.328 1 92.06 399 LEU A C 1
ATOM 3070 O O . LEU A 1 399 ? -6.676 18 29.891 1 92.06 399 LEU A O 1
ATOM 3074 N N . GLY A 1 400 ? -4.523 18.234 30.234 1 87.88 400 GLY A N 1
ATOM 3075 C CA . GLY A 1 400 ? -4.16 16.984 29.594 1 87.88 400 GLY A CA 1
ATOM 3076 C C . GLY A 1 400 ? -4.848 15.781 30.203 1 87.88 400 GLY A C 1
ATOM 3077 O O . GLY A 1 400 ? -5.293 14.883 29.484 1 87.88 400 GLY A O 1
ATOM 3078 N N . SER A 1 401 ? -5.043 15.773 31.484 1 85.69 401 SER A N 1
ATOM 3079 C CA . SER A 1 401 ? -5.629 14.633 32.188 1 85.69 401 SER A CA 1
ATOM 3080 C C . SER A 1 401 ? -7.137 14.562 31.969 1 85.69 401 SER A C 1
ATOM 3082 O O . SER A 1 401 ? -7.758 13.523 32.188 1 85.69 401 SER A O 1
ATOM 3084 N N . TRP A 1 402 ? -7.664 15.656 31.484 1 92.25 402 TRP A N 1
ATOM 3085 C CA . TRP A 1 402 ? -9.117 15.727 31.344 1 92.25 402 TRP A CA 1
ATOM 3086 C C . TRP A 1 402 ? -9.523 15.477 29.891 1 92.25 402 TRP A C 1
ATOM 3088 O O . TRP A 1 402 ? -10.719 15.359 29.594 1 92.25 402 TRP A O 1
ATOM 3098 N N . ILE A 1 403 ? -8.648 15.328 28.969 1 91.31 403 ILE A N 1
ATOM 3099 C CA . ILE A 1 403 ? -8.953 15.281 27.547 1 91.31 403 ILE A CA 1
ATOM 3100 C C . ILE A 1 403 ? -9.883 14.102 27.25 1 91.31 403 ILE A C 1
ATOM 3102 O O . ILE A 1 403 ? -10.906 14.258 26.594 1 91.31 403 ILE A O 1
ATOM 3106 N N . THR A 1 404 ? -9.57 12.961 27.75 1 88 404 THR A N 1
ATOM 3107 C CA . THR A 1 404 ? -10.391 11.781 27.516 1 88 404 THR A CA 1
ATOM 3108 C C . THR A 1 404 ? -11.805 11.984 28.047 1 88 404 THR A C 1
ATOM 3110 O O . THR A 1 404 ? -12.781 11.625 27.375 1 88 404 THR A O 1
ATOM 3113 N N . SER A 1 405 ? -11.852 12.57 29.156 1 90.38 405 SER A N 1
ATOM 3114 C CA . SER A 1 405 ? -13.148 12.805 29.781 1 90.38 405 SER A CA 1
ATOM 3115 C C . SER A 1 405 ? -13.977 13.805 28.984 1 90.38 405 SER A C 1
ATOM 3117 O O . SER A 1 405 ? -15.188 13.656 28.844 1 90.38 405 SER A O 1
ATOM 3119 N N . VAL A 1 406 ? -13.352 14.766 28.516 1 94.12 406 VAL A N 1
ATOM 3120 C CA . VAL A 1 406 ? -14.031 15.797 27.75 1 94.12 406 VAL A CA 1
ATOM 3121 C C . VAL A 1 406 ? -14.562 15.188 26.438 1 94.12 406 VAL A C 1
ATOM 3123 O O . VAL A 1 406 ? -15.695 15.469 26.047 1 94.12 406 VAL A O 1
ATOM 3126 N N . ILE A 1 407 ? -13.773 14.375 25.828 1 93.25 407 ILE A N 1
ATOM 3127 C CA . ILE A 1 407 ? -14.164 13.75 24.562 1 93.25 407 ILE A CA 1
ATOM 3128 C C . ILE A 1 407 ? -15.32 12.773 24.812 1 93.25 407 ILE A C 1
ATOM 3130 O O . ILE A 1 407 ? -16.266 12.734 24.031 1 93.25 407 ILE A O 1
ATOM 3134 N N . ASN A 1 408 ? -15.25 12.047 25.859 1 91.75 408 ASN A N 1
ATOM 3135 C CA . ASN A 1 408 ? -16.359 11.164 26.219 1 91.75 408 ASN A CA 1
ATOM 3136 C C . ASN A 1 408 ? -17.641 11.938 26.469 1 91.75 408 ASN A C 1
ATOM 3138 O O . ASN A 1 408 ? -18.734 11.477 26.125 1 91.75 408 ASN A O 1
ATOM 3142 N N . HIS A 1 409 ? -17.438 13.023 27.062 1 94.75 409 HIS A N 1
ATOM 3143 C CA . HIS A 1 409 ? -18.578 13.891 27.312 1 94.75 409 HIS A CA 1
ATOM 3144 C C . HIS A 1 409 ? -19.219 14.352 26.016 1 94.75 409 HIS A C 1
ATOM 3146 O O . HIS A 1 409 ? -20.453 14.461 25.922 1 94.75 409 HIS A O 1
ATOM 3152 N N . LEU A 1 410 ? -18.422 14.633 25.078 1 95.12 410 LEU A N 1
ATOM 3153 C CA . LEU A 1 410 ? -18.953 15.023 23.781 1 95.12 410 LEU A CA 1
ATOM 3154 C C . LEU A 1 410 ? -19.797 13.906 23.172 1 95.12 410 LEU A C 1
ATOM 3156 O O . LEU A 1 410 ? -20.906 14.156 22.688 1 95.12 410 LEU A O 1
ATOM 3160 N N . TRP A 1 411 ? -19.281 12.766 23.219 1 92.5 411 TRP A N 1
ATOM 3161 C CA . TRP A 1 411 ? -20 11.602 22.688 1 92.5 411 TRP A CA 1
ATOM 3162 C C . TRP A 1 411 ? -21.297 11.383 23.438 1 92.5 411 TRP A C 1
ATOM 3164 O O . TRP A 1 411 ? -22.344 11.156 22.828 1 92.5 411 TRP A O 1
ATOM 3174 N N . TRP A 1 412 ? -21.203 11.453 24.656 1 93.25 412 TRP A N 1
ATOM 3175 C CA . TRP A 1 412 ? -22.391 11.289 25.5 1 93.25 412 TRP A CA 1
ATOM 3176 C C . TRP A 1 412 ? -23.438 12.344 25.156 1 93.25 412 TRP A C 1
ATOM 3178 O O . TRP A 1 412 ? -24.625 12.039 25.078 1 93.25 412 TRP A O 1
ATOM 3188 N N . SER A 1 413 ? -22.969 13.523 25.016 1 95.06 413 SER A N 1
ATOM 3189 C CA . SER A 1 413 ? -23.875 14.617 24.688 1 95.06 413 SER A CA 1
ATOM 3190 C C . SER A 1 413 ? -24.594 14.359 23.375 1 95.06 413 SER A C 1
ATOM 3192 O O . SER A 1 413 ? -25.797 14.578 23.266 1 95.06 413 SER A O 1
ATOM 3194 N N . ALA A 1 414 ? -23.875 13.898 22.438 1 93.81 414 ALA A N 1
ATOM 3195 C CA . ALA A 1 414 ? -24.438 13.648 21.109 1 93.81 414 ALA A CA 1
ATOM 3196 C C . ALA A 1 414 ? -25.391 12.461 21.141 1 93.81 414 ALA A C 1
ATOM 3198 O O . ALA A 1 414 ? -26.453 12.492 20.5 1 93.81 414 ALA A O 1
ATOM 3199 N N . GLN A 1 415 ? -25.125 11.492 21.891 1 92.31 415 GLN A N 1
ATOM 3200 C CA . GLN A 1 415 ? -25.891 10.258 21.922 1 92.31 415 GLN A CA 1
ATOM 3201 C C . GLN A 1 415 ? -27.188 10.438 22.703 1 92.31 415 GLN A C 1
ATOM 3203 O O . GLN A 1 415 ? -28.188 9.75 22.453 1 92.31 415 GLN A O 1
ATOM 3208 N N . THR A 1 416 ? -27.172 11.352 23.609 1 92.81 416 THR A N 1
ATOM 3209 C CA . THR A 1 416 ? -28.297 11.438 24.531 1 92.81 416 THR A CA 1
ATOM 3210 C C . THR A 1 416 ? -29.109 12.695 24.281 1 92.81 416 THR A C 1
ATOM 3212 O O . THR A 1 416 ? -29.969 13.062 25.094 1 92.81 416 THR A O 1
ATOM 3215 N N . CYS A 1 417 ? -28.875 13.359 23.25 1 93.19 417 CYS A N 1
ATOM 3216 C CA . CYS A 1 417 ? -29.578 14.609 22.984 1 93.19 417 CYS A CA 1
ATOM 3217 C C . CYS A 1 417 ? -30.938 14.344 22.312 1 93.19 417 CYS A C 1
ATOM 3219 O O . CYS A 1 417 ? -31.703 15.273 22.094 1 93.19 417 CYS A O 1
ATOM 3221 N N . GLU A 1 418 ? -31.219 13.164 21.953 1 90.19 418 GLU A N 1
ATOM 3222 C CA . GLU A 1 418 ? -32.5 12.766 21.391 1 90.19 418 GLU A CA 1
ATOM 3223 C C . GLU A 1 418 ? -32.844 13.633 20.188 1 90.19 418 GLU A C 1
ATOM 3225 O O . GLU A 1 418 ? -34 14.078 20.062 1 90.19 418 GLU A O 1
ATOM 3230 N N . GLY A 1 419 ? -31.953 14.078 19.453 1 90.88 419 GLY A N 1
ATOM 3231 C CA . GLY A 1 419 ? -32.188 14.805 18.219 1 90.88 419 GLY A CA 1
ATOM 3232 C C . GLY A 1 419 ? -32.344 16.297 18.422 1 90.88 419 GLY A C 1
ATOM 3233 O O . GLY A 1 419 ? -32.594 17.031 17.453 1 90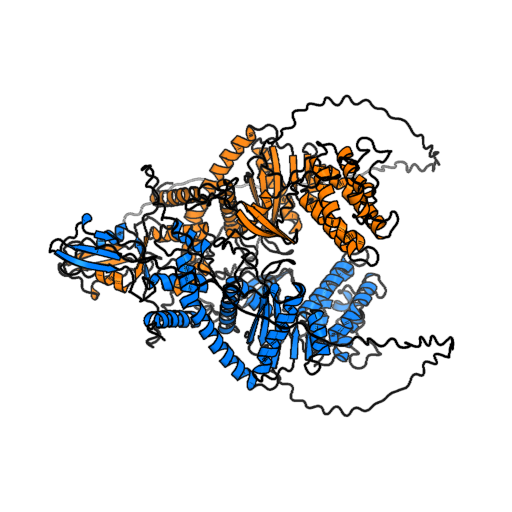.88 419 GLY A O 1
ATOM 3234 N N . ASP A 1 420 ? -32.156 16.781 19.625 1 93.62 420 ASP A N 1
ATOM 3235 C CA . ASP A 1 420 ? -32.312 18.188 19.953 1 93.62 420 ASP A CA 1
ATOM 3236 C C . ASP A 1 420 ? -30.984 18.906 19.984 1 93.62 420 ASP A C 1
ATOM 3238 O O . ASP A 1 420 ? -30.156 18.656 20.875 1 93.62 420 ASP A O 1
ATOM 3242 N N . ALA A 1 421 ? -30.906 19.891 19.109 1 94.56 421 ALA A N 1
ATOM 3243 C CA . ALA A 1 421 ? -29.641 20.594 18.969 1 94.56 421 ALA A CA 1
ATOM 3244 C C . ALA A 1 421 ? -29.359 21.469 20.203 1 94.56 421 ALA A C 1
ATOM 3246 O O . ALA A 1 421 ? -28.219 21.609 20.625 1 94.56 421 ALA A O 1
ATOM 3247 N N . VAL A 1 422 ? -30.375 22.031 20.766 1 95.06 422 VAL A N 1
ATOM 3248 C CA . VAL A 1 422 ? -30.219 22.906 21.922 1 95.06 422 VAL A CA 1
ATOM 3249 C C . VAL A 1 422 ? -29.797 22.078 23.141 1 95.06 422 VAL A C 1
ATOM 3251 O O . VAL A 1 422 ? -28.875 22.453 23.875 1 95.06 422 VAL A O 1
ATOM 3254 N N . LEU A 1 423 ? -30.5 21 23.281 1 95.38 423 LEU A N 1
ATOM 3255 C CA . LEU A 1 423 ? -30.141 20.094 24.375 1 95.38 423 LEU A CA 1
ATOM 3256 C C . LEU A 1 423 ? -28.688 19.625 24.219 1 95.38 423 LEU A C 1
ATOM 3258 O O . LEU A 1 423 ? -27.953 19.547 25.203 1 95.38 423 LEU A O 1
ATOM 3262 N N . LEU A 1 424 ? -28.281 19.297 23.062 1 96.69 424 LEU A N 1
ATOM 3263 C CA . LEU A 1 424 ? -26.922 18.844 22.797 1 96.69 424 LEU A CA 1
ATOM 3264 C C . LEU A 1 424 ? -25.906 19.906 23.203 1 96.69 424 LEU A C 1
ATOM 3266 O O . LEU A 1 424 ? -24.922 19.609 23.859 1 96.69 424 LEU A O 1
ATOM 3270 N N . LYS A 1 425 ? -26.141 21.141 22.859 1 96.44 425 LYS A N 1
ATOM 3271 C CA . LYS A 1 425 ? -25.234 22.25 23.172 1 96.44 425 LYS A CA 1
ATOM 3272 C C . LYS A 1 425 ? -25.125 22.469 24.672 1 96.44 425 LYS A C 1
ATOM 3274 O O . LYS A 1 425 ? -24.031 22.641 25.203 1 96.44 425 LYS A O 1
ATOM 3279 N N . GLU A 1 426 ? -26.266 22.406 25.266 1 95.88 426 GLU A N 1
ATOM 3280 C CA . GLU A 1 426 ? -26.281 22.625 26.719 1 95.88 426 GLU A CA 1
ATOM 3281 C C . GLU A 1 426 ? -25.531 21.516 27.453 1 95.88 426 GLU A C 1
ATOM 3283 O O . GLU A 1 426 ? -24.781 21.781 28.406 1 95.88 426 GLU A O 1
ATOM 3288 N N . LYS A 1 427 ? -25.75 20.359 26.984 1 95.94 427 LYS A N 1
ATOM 3289 C CA . LYS A 1 427 ? -25.016 19.234 27.578 1 95.94 427 LYS A CA 1
ATOM 3290 C C . LYS A 1 427 ? -23.516 19.375 27.359 1 95.94 427 LYS A C 1
ATOM 3292 O O . LYS A 1 427 ? -22.719 19.188 28.281 1 95.94 427 LYS A O 1
ATOM 3297 N N . TRP A 1 428 ? -23.156 19.719 26.156 1 96.75 428 TRP A N 1
ATOM 3298 C CA . TRP A 1 428 ? -21.75 19.891 25.812 1 96.75 428 TRP A CA 1
ATOM 3299 C C . TRP A 1 428 ? -21.109 20.984 26.656 1 96.75 428 TRP A C 1
ATOM 3301 O O . TRP A 1 428 ? -20.047 20.781 27.25 1 96.75 428 TRP A O 1
ATOM 3311 N N . ILE A 1 429 ? -21.766 22.078 26.828 1 96 429 ILE A N 1
ATOM 3312 C CA . ILE A 1 429 ? -21.234 23.25 27.531 1 96 429 ILE A CA 1
ATOM 3313 C C . ILE A 1 429 ? -21.141 22.953 29.031 1 96 429 ILE A C 1
ATOM 3315 O O . ILE A 1 429 ? -20.281 23.516 29.719 1 96 429 ILE A O 1
ATOM 3319 N N . SER A 1 430 ? -21.891 22.016 29.484 1 95.06 430 SER A N 1
ATOM 3320 C CA . SER A 1 430 ? -21.938 21.719 30.922 1 95.06 430 SER A CA 1
ATOM 3321 C C . SER A 1 430 ? -20.625 21.125 31.406 1 95.06 430 SER A C 1
ATOM 3323 O O . SER A 1 430 ? -20.375 21.078 32.594 1 95.06 430 SER A O 1
ATOM 3325 N N . VAL A 1 431 ? -19.844 20.719 30.453 1 95.81 431 VAL A N 1
ATOM 3326 C CA . VAL A 1 431 ? -18.562 20.125 30.828 1 95.81 431 VAL A CA 1
ATOM 3327 C C . VAL A 1 431 ? -17.703 21.141 31.562 1 95.81 431 VAL A C 1
ATOM 3329 O O . VAL A 1 431 ? -16.906 20.781 32.438 1 95.81 431 VAL A O 1
ATOM 3332 N N . ILE A 1 432 ? -17.922 22.438 31.25 1 94.69 432 ILE A N 1
ATOM 3333 C CA . ILE A 1 432 ? -17.188 23.531 31.875 1 94.69 432 ILE A CA 1
ATOM 3334 C C . ILE A 1 432 ? -17.438 23.547 33.375 1 94.69 432 ILE A C 1
ATOM 3336 O O . ILE A 1 432 ? -16.516 23.75 34.156 1 94.69 432 ILE A O 1
ATOM 3340 N N . HIS A 1 433 ? -18.641 23.234 33.719 1 92.88 433 HIS A N 1
ATOM 3341 C CA . HIS A 1 433 ? -19.016 23.188 35.156 1 92.88 433 HIS A CA 1
ATOM 3342 C C . HIS A 1 433 ? -18.578 21.875 35.781 1 92.88 433 HIS A C 1
ATOM 3344 O O . HIS A 1 433 ? -18.016 21.875 36.875 1 92.88 433 HIS A O 1
ATOM 3350 N N . HIS A 1 434 ? -18.766 20.859 35.062 1 92.75 434 HIS A N 1
ATOM 3351 C CA . HIS A 1 434 ? -18.5 19.531 35.562 1 92.75 434 HIS A CA 1
ATOM 3352 C C . HIS A 1 434 ? -17.047 19.375 35.969 1 92.75 434 HIS A C 1
ATOM 3354 O O . HIS A 1 434 ? -16.734 18.828 37.031 1 92.75 434 HIS A O 1
ATOM 3360 N N . ILE A 1 435 ? -16.188 19.859 35.188 1 93.06 435 ILE A N 1
ATOM 3361 C CA . ILE A 1 435 ? -14.75 19.641 35.375 1 93.06 435 ILE A CA 1
ATOM 3362 C C . ILE A 1 435 ? -14.25 20.453 36.594 1 93.06 435 ILE A C 1
ATOM 3364 O O . ILE A 1 435 ? -13.188 20.172 37.125 1 93.06 435 ILE A O 1
ATOM 3368 N N . THR A 1 436 ? -14.984 21.469 37 1 92.62 436 THR A N 1
ATOM 3369 C CA . THR A 1 436 ? -14.648 22.281 38.156 1 92.62 436 THR A CA 1
ATOM 3370 C C . THR A 1 436 ? -15.422 21.812 39.406 1 92.62 436 THR A C 1
ATOM 3372 O O . THR A 1 436 ? -15.508 22.531 40.375 1 92.62 436 THR A O 1
ATOM 3375 N N . ASN A 1 437 ? -16.031 20.703 39.344 1 91.56 437 ASN A N 1
ATOM 3376 C CA . ASN A 1 437 ? -16.75 20.047 40.438 1 91.56 437 ASN A CA 1
ATOM 3377 C C . ASN A 1 437 ? -18.062 20.781 40.75 1 91.56 437 ASN A C 1
ATOM 3379 O O . ASN A 1 437 ? -18.469 20.844 41.906 1 91.56 437 ASN A O 1
ATOM 3383 N N . ARG A 1 438 ? -18.578 21.406 39.812 1 91 438 ARG A N 1
ATOM 3384 C CA . ARG A 1 438 ? -19.922 21.984 39.875 1 91 438 ARG A CA 1
ATOM 3385 C C . ARG A 1 438 ? -20.922 21.141 39.094 1 91 438 ARG A C 1
ATOM 3387 O O . ARG A 1 438 ? -20.781 20.969 37.875 1 91 438 ARG A O 1
ATOM 3394 N N . HIS A 1 439 ? -21.969 20.641 39.75 1 92.19 439 HIS A N 1
ATOM 3395 C CA . HIS A 1 439 ? -22.812 19.641 39.125 1 92.19 439 HIS A CA 1
ATOM 3396 C C . HIS A 1 439 ? -24.25 20.156 38.969 1 92.19 439 HIS A C 1
ATOM 3398 O O . HIS A 1 439 ? -25.141 19.406 38.562 1 92.19 439 HIS A O 1
ATOM 3404 N N . ASP A 1 440 ? -24.453 21.375 39.312 1 90.69 440 ASP A N 1
ATOM 3405 C CA . ASP A 1 440 ? -25.734 22.031 39.094 1 90.69 440 ASP A CA 1
ATOM 3406 C C . ASP A 1 440 ? -25.531 23.5 38.688 1 90.69 440 ASP A C 1
ATOM 3408 O O . ASP A 1 440 ? -24.625 24.156 39.188 1 90.69 440 ASP A O 1
ATOM 3412 N N . TRP A 1 441 ? -26.312 23.922 37.688 1 88.81 441 TRP A N 1
ATOM 3413 C CA . TRP A 1 441 ? -26.172 25.297 37.188 1 88.81 441 TRP A CA 1
ATOM 3414 C C . TRP A 1 441 ? -27.516 25.812 36.656 1 88.81 441 TRP A C 1
ATOM 3416 O O . TRP A 1 441 ? -28.297 25.047 36.062 1 88.81 441 TRP A O 1
ATOM 3426 N N . PRO A 1 442 ? -27.766 27.062 36.938 1 84.06 442 PRO A N 1
ATOM 3427 C CA . PRO A 1 442 ? -29 27.656 36.406 1 84.06 442 PRO A CA 1
ATOM 3428 C C . PRO A 1 442 ? -28.797 28.25 35 1 84.06 442 PRO A C 1
ATOM 3430 O O . PRO A 1 442 ? -27.688 28.266 34.469 1 84.06 442 PRO A O 1
ATOM 3433 N N . GLY A 1 443 ? -29.984 28.531 34.219 1 79.19 443 GLY A N 1
ATOM 3434 C CA . GLY A 1 443 ? -29.891 29.391 33.031 1 79.19 443 GLY A CA 1
ATOM 3435 C C . GLY A 1 443 ? -30.156 28.656 31.75 1 79.19 443 GLY A C 1
ATOM 3436 O O . GLY A 1 443 ? -30.562 29.266 30.75 1 79.19 443 GLY A O 1
ATOM 3437 N N . ASN A 1 444 ? -29.938 27.328 31.781 1 86.38 444 ASN A N 1
ATOM 3438 C CA . ASN A 1 444 ? -30.172 26.578 30.562 1 86.38 444 ASN A CA 1
ATOM 3439 C C . ASN A 1 444 ? -31.656 26.281 30.359 1 86.38 444 ASN A C 1
ATOM 3441 O O . ASN A 1 444 ? -32.469 26.5 31.266 1 86.38 444 ASN A O 1
ATOM 3445 N N . ARG A 1 445 ? -32.031 25.984 29.219 1 88.62 445 ARG A N 1
ATOM 3446 C CA . ARG A 1 445 ? -33.438 25.672 28.906 1 88.62 445 ARG A CA 1
ATOM 3447 C C . ARG A 1 445 ? -33.781 24.25 29.328 1 88.62 445 ARG A C 1
ATOM 3449 O O . ARG A 1 445 ? -34.844 24 29.906 1 88.62 445 ARG A O 1
ATOM 3456 N N . HIS A 1 446 ? -32.875 23.328 29.078 1 91.06 446 HIS A N 1
ATOM 3457 C CA . HIS A 1 446 ? -33.25 21.922 29.234 1 91.06 446 HIS A CA 1
ATOM 3458 C C . HIS A 1 446 ? -32.344 21.219 30.25 1 91.06 446 HIS A C 1
ATOM 3460 O O . HIS A 1 446 ? -32.812 20.406 31.047 1 91.06 446 HIS A O 1
ATOM 3466 N N . TYR A 1 447 ? -31.062 21.469 30.234 1 93.06 447 TYR A N 1
ATOM 3467 C CA . TYR A 1 447 ? -30.094 20.688 31 1 93.06 447 TYR A CA 1
ATOM 3468 C C . TYR A 1 447 ? -29.5 21.516 32.125 1 93.06 447 TYR A C 1
ATOM 3470 O O . TYR A 1 447 ? -28.703 22.438 31.906 1 93.06 447 TYR A O 1
ATOM 3478 N N . HIS A 1 448 ? -29.75 21.141 33.438 1 92.56 448 HIS A N 1
ATOM 3479 C CA . HIS A 1 448 ? -29.391 22 34.562 1 92.56 448 HIS A CA 1
ATOM 3480 C C . HIS A 1 448 ? -28.547 21.266 35.594 1 92.56 448 HIS A C 1
ATOM 3482 O O . HIS A 1 448 ? -28.062 21.859 36.562 1 92.56 448 HIS A O 1
ATOM 3488 N N . GLN A 1 449 ? -28.453 20 35.406 1 91.88 449 GLN A N 1
ATOM 3489 C CA . GLN A 1 449 ? -27.672 19.219 36.344 1 91.88 449 GLN A CA 1
ATOM 3490 C C . GLN A 1 449 ? -27.031 18 35.656 1 91.88 449 GLN A C 1
ATOM 3492 O O . GLN A 1 449 ? -27.562 17.5 34.656 1 91.88 449 GLN A O 1
ATOM 3497 N N . CYS A 1 450 ? -25.859 17.641 36.156 1 90.19 450 CYS A N 1
ATOM 3498 C CA . CYS A 1 450 ? -25.172 16.484 35.594 1 90.19 450 CYS A CA 1
ATOM 3499 C C . CYS A 1 450 ? -26.016 15.219 35.75 1 90.19 450 CYS A C 1
ATOM 3501 O O . CYS A 1 450 ? -26.766 15.086 36.719 1 90.19 450 CYS A O 1
ATOM 3503 N N . ALA A 1 451 ? -25.938 14.32 34.812 1 87.44 451 ALA A N 1
ATOM 3504 C CA . ALA A 1 451 ? -26.75 13.109 34.75 1 87.44 451 ALA A CA 1
ATOM 3505 C C . ALA A 1 451 ? -26.094 11.977 35.562 1 87.44 451 ALA A C 1
ATOM 3507 O O . ALA A 1 451 ? -25.859 10.891 35 1 87.44 451 ALA A O 1
ATOM 3508 N N . HIS A 1 452 ? -25.688 12.164 36.688 1 85.19 452 HIS A N 1
ATOM 3509 C CA . HIS A 1 452 ? -25.141 11.141 37.562 1 85.19 452 HIS A CA 1
ATOM 3510 C C . HIS A 1 452 ? -25.531 11.398 39 1 85.19 452 HIS A C 1
ATOM 3512 O O . HIS A 1 452 ? -25.938 12.508 39.375 1 85.19 452 HIS A O 1
ATOM 3518 N N . GLN A 1 453 ? -25.453 10.484 39.875 1 82.19 453 GLN A N 1
ATOM 3519 C CA . GLN A 1 453 ? -25.719 10.602 41.312 1 82.19 453 GLN A CA 1
ATOM 3520 C C . GLN A 1 453 ? -24.625 11.414 42 1 82.19 453 GLN A C 1
ATOM 3522 O O . GLN A 1 453 ? -23.5 11.523 41.469 1 82.19 453 GLN A O 1
ATOM 3527 N N . PRO A 1 454 ? -25.062 12.008 43.094 1 82.56 454 PRO A N 1
ATOM 3528 C CA . PRO A 1 454 ? -24.031 12.758 43.844 1 82.56 454 PRO A CA 1
ATOM 3529 C C . PRO A 1 454 ? -22.797 11.922 44.125 1 82.56 454 PRO A C 1
ATOM 3531 O O . PRO A 1 454 ? -22.891 10.727 44.406 1 82.56 454 PRO A O 1
ATOM 3534 N N . LEU A 1 455 ? -21.688 12.531 43.875 1 83.19 455 LEU A N 1
ATOM 3535 C CA . LEU A 1 455 ? -20.406 11.852 44.031 1 83.19 455 LEU A CA 1
ATOM 3536 C C . LEU A 1 455 ? -20.109 11.57 45.5 1 83.19 455 LEU A C 1
ATOM 3538 O O . LEU A 1 455 ? -20.453 12.367 46.375 1 83.19 455 LEU A O 1
ATOM 3542 N N . ASP A 1 456 ? -19.547 10.43 45.656 1 81.31 456 ASP A N 1
ATOM 3543 C CA . ASP A 1 456 ? -19.109 10.109 47.031 1 81.31 456 ASP A CA 1
ATOM 3544 C C . ASP A 1 456 ? -17.984 11.023 47.469 1 81.31 456 ASP A C 1
ATOM 3546 O O . ASP A 1 456 ? -17.281 11.602 46.625 1 81.31 456 ASP A O 1
ATOM 3550 N N . GLU A 1 457 ? -17.844 11.242 48.781 1 79.69 457 GLU A N 1
ATOM 3551 C CA . GLU A 1 457 ? -16.859 12.164 49.344 1 79.69 457 GLU A CA 1
ATOM 3552 C C . GLU A 1 457 ? -15.438 11.773 48.969 1 79.69 457 GLU A C 1
ATOM 3554 O O . GLU A 1 457 ? -14.602 12.633 48.688 1 79.69 457 GLU A O 1
ATOM 3559 N N . GLU A 1 458 ? -15.172 10.562 48.875 1 75.5 458 GLU A N 1
ATOM 3560 C CA . GLU A 1 458 ? -13.828 10.094 48.562 1 75.5 458 GLU A CA 1
ATOM 3561 C C . GLU A 1 458 ? -13.461 10.414 47.125 1 75.5 458 GLU A C 1
ATOM 3563 O O . GLU A 1 458 ? -12.344 10.859 46.844 1 75.5 458 GLU A O 1
ATOM 3568 N N . THR A 1 459 ? -14.398 10.219 46.281 1 76.94 459 THR A N 1
ATOM 3569 C CA . THR A 1 459 ? -14.156 10.492 44.875 1 76.94 459 THR A CA 1
ATOM 3570 C C . THR A 1 459 ? -13.977 11.992 44.625 1 76.94 459 THR A C 1
ATOM 3572 O O . THR A 1 459 ? -13.148 12.406 43.812 1 76.94 459 THR A O 1
ATOM 3575 N N . GLN A 1 460 ? -14.711 12.75 45.344 1 77.75 460 GLN A N 1
ATOM 3576 C CA . GLN A 1 460 ? -14.625 14.195 45.188 1 77.75 460 GLN A CA 1
ATOM 3577 C C . GLN A 1 460 ? -13.258 14.711 45.625 1 7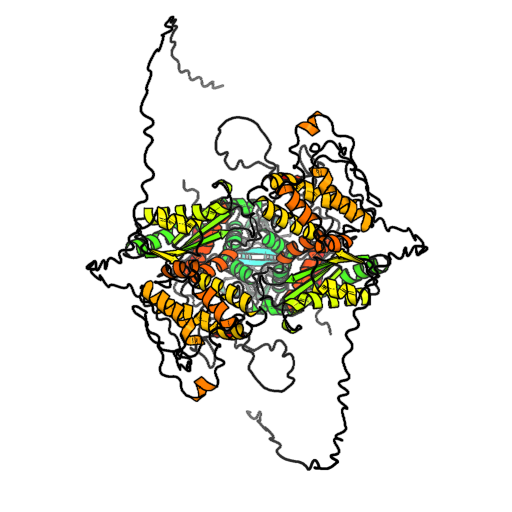7.75 460 GLN A C 1
ATOM 3579 O O . GLN A 1 460 ? -12.719 15.648 45.031 1 77.75 460 GLN A O 1
ATOM 3584 N N . ARG A 1 461 ? -12.766 14.016 46.625 1 75.56 461 ARG A N 1
ATOM 3585 C CA . ARG A 1 461 ? -11.492 14.477 47.188 1 75.56 461 ARG A CA 1
ATOM 3586 C C . ARG A 1 461 ? -10.32 13.977 46.375 1 75.56 461 ARG A C 1
ATOM 3588 O O . ARG A 1 461 ? -9.305 14.664 46.25 1 75.56 461 ARG A O 1
ATOM 3595 N N . SER A 1 462 ? -10.5 12.93 45.688 1 77.69 462 SER A N 1
ATOM 3596 C CA . SER A 1 462 ? -9.367 12.281 45.031 1 77.69 462 SER A CA 1
ATOM 3597 C C . SER A 1 462 ? -9.195 12.797 43.594 1 77.69 462 SER A C 1
ATOM 3599 O O . SER A 1 462 ? -8.086 12.789 43.062 1 77.69 462 SER A O 1
ATOM 3601 N N . LYS A 1 463 ? -10.266 13.32 43.062 1 82.81 463 LYS A N 1
ATOM 3602 C CA . LYS A 1 463 ? -10.195 13.781 41.688 1 82.81 463 LYS A CA 1
ATOM 3603 C C . LYS A 1 463 ? -9.547 15.164 41.594 1 82.81 463 LYS A C 1
ATOM 3605 O O . LYS A 1 463 ? -9.805 16.031 42.438 1 82.81 463 LYS A O 1
ATOM 3610 N N . LEU A 1 464 ? -8.641 15.328 40.688 1 83.81 464 LEU A N 1
ATOM 3611 C CA . LEU A 1 464 ? -7.957 16.609 40.5 1 83.81 464 LEU A CA 1
ATOM 3612 C C . LEU A 1 464 ? -8.797 17.547 39.625 1 83.81 464 LEU A C 1
ATOM 3614 O O . LEU A 1 464 ? -8.617 17.609 38.406 1 83.81 464 LEU A O 1
ATOM 3618 N N . TRP A 1 465 ? -9.656 18.297 40.344 1 91.06 465 TRP A N 1
ATOM 3619 C CA . TRP A 1 465 ? -10.555 19.219 39.688 1 91.06 465 TRP A CA 1
ATOM 3620 C C . TRP A 1 465 ? -9.781 20.438 39.156 1 91.06 465 TRP A C 1
ATOM 3622 O O . TRP A 1 465 ? -8.789 20.844 39.75 1 91.06 465 TRP A O 1
ATOM 3632 N N . LEU A 1 466 ? -10.266 20.969 38.031 1 92.44 466 LEU A N 1
ATOM 3633 C CA . LEU A 1 466 ? -9.68 22.203 37.531 1 92.44 466 LEU A CA 1
ATOM 3634 C C . LEU A 1 466 ? -10.164 23.406 38.312 1 92.44 466 LEU A C 1
ATOM 3636 O O . LEU A 1 466 ? -11.336 23.484 38.688 1 92.44 466 LEU A O 1
ATOM 3640 N N . LYS A 1 467 ? -9.219 24.328 38.531 1 91.38 467 LYS A N 1
ATOM 3641 C CA . LYS A 1 467 ? -9.609 25.562 39.219 1 91.38 467 LYS A CA 1
ATOM 3642 C C . LYS A 1 467 ? -10.281 26.531 38.25 1 91.38 467 LYS A C 1
ATOM 3644 O O . LYS A 1 467 ? -9.734 26.844 37.188 1 91.38 467 LYS A O 1
ATOM 3649 N N . PRO A 1 468 ? -11.492 26.969 38.688 1 92.81 468 PRO A N 1
ATOM 3650 C CA . PRO A 1 468 ? -12.156 27.953 37.844 1 92.81 468 PRO A CA 1
ATOM 3651 C C . PRO A 1 468 ? -11.32 29.203 37.594 1 92.81 468 PRO A C 1
ATOM 3653 O O . PRO A 1 468 ? -10.742 29.75 38.562 1 92.81 468 PRO A O 1
ATOM 3656 N N . GLY A 1 469 ? -11.125 29.609 36.406 1 91.62 469 GLY A N 1
ATOM 3657 C CA . GLY A 1 469 ? -10.383 30.812 36.094 1 91.62 469 GLY A CA 1
ATOM 3658 C C . GLY A 1 469 ? -8.914 30.562 35.812 1 91.62 469 GLY A C 1
ATOM 3659 O O . GLY A 1 469 ? -8.188 31.469 35.406 1 91.62 469 GLY A O 1
ATOM 3660 N N . SER A 1 470 ? -8.461 29.422 36.125 1 93 470 SER A N 1
ATOM 3661 C CA . SER A 1 470 ? -7.078 29.078 35.812 1 93 470 SER A CA 1
ATOM 3662 C C . SER A 1 470 ? -6.824 29.125 34.312 1 93 470 SER A C 1
ATOM 3664 O O . SER A 1 470 ? -7.766 29.203 33.531 1 93 470 SER A O 1
ATOM 3666 N N . GLU A 1 471 ? -5.652 29.156 33.938 1 93.44 471 GLU A N 1
ATOM 3667 C CA . GLU A 1 471 ? -5.293 29.172 32.531 1 93.44 471 GLU A CA 1
ATOM 3668 C C . GLU A 1 471 ? -5.836 27.938 31.812 1 93.44 471 GLU A C 1
ATOM 3670 O O . GLU A 1 471 ? -6.32 28.031 30.688 1 93.44 471 GLU A O 1
ATOM 3675 N N . ALA A 1 472 ? -5.727 26.844 32.469 1 94 472 ALA A N 1
ATOM 3676 C CA . ALA A 1 472 ? -6.246 25.609 31.922 1 94 472 ALA A CA 1
ATOM 3677 C C . ALA A 1 472 ? -7.758 25.672 31.734 1 94 472 ALA A C 1
ATOM 3679 O O . ALA A 1 472 ? -8.289 25.25 30.703 1 94 472 ALA A O 1
ATOM 3680 N N . HIS A 1 473 ? -8.414 26.188 32.688 1 95.12 473 HIS A N 1
ATOM 3681 C CA . HIS A 1 473 ? -9.867 26.312 32.625 1 95.12 473 HIS A CA 1
ATOM 3682 C C . HIS A 1 473 ? -10.281 27.281 31.531 1 95.12 473 HIS A C 1
ATOM 3684 O O . HIS A 1 473 ? -11.234 27.031 30.781 1 95.12 473 HIS A O 1
ATOM 3690 N N . ASN A 1 474 ? -9.617 28.375 31.391 1 94.75 474 ASN A N 1
ATOM 3691 C CA . ASN A 1 474 ? -9.922 29.359 30.359 1 94.75 474 ASN A CA 1
ATOM 3692 C C . ASN A 1 474 ? -9.711 28.781 28.953 1 94.75 474 ASN A C 1
ATOM 3694 O O . ASN A 1 474 ? -10.477 29.078 28.047 1 94.75 474 ASN A O 1
ATOM 3698 N N . ALA A 1 475 ? -8.688 28.016 28.875 1 95.25 475 ALA A N 1
ATOM 3699 C CA . ALA A 1 475 ? -8.422 27.359 27.594 1 95.25 475 ALA A CA 1
ATOM 3700 C C . ALA A 1 475 ? -9.562 26.406 27.234 1 95.25 475 ALA A C 1
ATOM 3702 O O . ALA A 1 475 ? -9.984 26.359 26.078 1 95.25 475 ALA A O 1
ATOM 3703 N N . LEU A 1 476 ? -9.992 25.719 28.172 1 96.19 476 LEU A N 1
ATOM 3704 C CA . LEU A 1 476 ? -11.109 24.812 27.953 1 96.19 476 LEU A CA 1
ATOM 3705 C C . LEU A 1 476 ? -12.359 25.578 27.547 1 96.19 476 LEU A C 1
ATOM 3707 O O . LEU A 1 476 ? -13.055 25.188 26.594 1 96.19 476 LEU A O 1
ATOM 3711 N N . VAL A 1 477 ? -12.664 26.625 28.266 1 95.75 477 VAL A N 1
ATOM 3712 C CA . VAL A 1 477 ? -13.844 27.438 27.984 1 95.75 477 VAL A CA 1
ATOM 3713 C C . VAL A 1 477 ? -13.789 27.953 26.547 1 95.75 477 VAL A C 1
ATOM 3715 O O . VAL A 1 477 ? -14.789 27.938 25.828 1 95.75 477 VAL A O 1
ATOM 3718 N N . LYS A 1 478 ? -12.656 28.359 26.141 1 95.44 478 LYS A N 1
ATOM 3719 C CA . LYS A 1 478 ? -12.484 28.891 24.797 1 95.44 478 LYS A CA 1
ATOM 3720 C C . LYS A 1 478 ? -12.781 27.828 23.75 1 95.44 478 LYS A C 1
ATOM 3722 O O . LYS A 1 478 ? -13.438 28.094 22.734 1 95.44 478 LYS A O 1
ATOM 3727 N N . ILE A 1 479 ? -12.359 26.594 23.953 1 96.38 479 ILE A N 1
ATOM 3728 C CA . ILE A 1 479 ? -12.539 25.5 23 1 96.38 479 ILE A CA 1
ATOM 3729 C C . ILE A 1 479 ? -14 25.062 23 1 96.38 479 ILE A C 1
ATOM 3731 O O . ILE A 1 479 ? -14.586 24.844 21.938 1 96.38 479 ILE A O 1
ATOM 3735 N N . VAL A 1 480 ? -14.562 24.969 24.188 1 96.56 480 VAL A N 1
ATOM 3736 C CA . VAL A 1 480 ? -15.922 24.453 24.328 1 96.56 480 VAL A CA 1
ATOM 3737 C C . VAL A 1 480 ? -16.922 25.469 23.781 1 96.56 480 VAL A C 1
ATOM 3739 O O . VAL A 1 480 ? -17.922 25.109 23.172 1 96.56 480 VAL A O 1
ATOM 3742 N N . MET A 1 481 ? -16.578 26.703 23.922 1 95.75 481 MET A N 1
ATOM 3743 C CA . MET A 1 481 ? -17.5 27.766 23.547 1 95.75 481 MET A CA 1
ATOM 3744 C C . MET A 1 481 ? -17.203 28.281 22.141 1 95.75 481 MET A C 1
ATOM 3746 O O . MET A 1 481 ? -17.766 29.281 21.703 1 95.75 481 MET A O 1
ATOM 3750 N N . ASP A 1 482 ? -16.344 27.594 21.453 1 95.12 482 ASP A N 1
ATOM 3751 C CA . ASP A 1 482 ? -16.016 28 20.094 1 95.12 482 ASP A CA 1
ATOM 3752 C C . ASP A 1 482 ? -17.281 28.062 19.219 1 95.12 482 ASP A C 1
ATOM 3754 O O . ASP A 1 482 ? -18.016 27.078 19.125 1 95.12 482 ASP A O 1
ATOM 3758 N N . LYS A 1 483 ? -17.484 29.172 18.547 1 92.94 483 LYS A N 1
ATOM 3759 C CA . LYS A 1 483 ? -18.703 29.422 17.797 1 92.94 483 LYS A CA 1
ATOM 3760 C C . LYS A 1 483 ? -18.875 28.406 16.656 1 92.94 483 LYS A C 1
ATOM 3762 O O . LYS A 1 483 ? -19.984 27.938 16.391 1 92.94 483 LYS A O 1
ATOM 3767 N N . ARG A 1 484 ? -17.797 28.156 16 1 91.88 484 ARG A N 1
ATOM 3768 C CA . ARG A 1 484 ? -17.844 27.219 14.891 1 91.88 484 ARG A CA 1
ATOM 3769 C C . ARG A 1 484 ? -18.172 25.812 15.375 1 91.88 484 ARG A C 1
ATOM 3771 O O . ARG A 1 484 ? -18.938 25.094 14.742 1 91.88 484 ARG A O 1
ATOM 3778 N N . LEU A 1 485 ? -17.547 25.453 16.438 1 94.94 485 LEU A N 1
ATOM 3779 C CA . LEU A 1 485 ? -17.812 24.125 17.016 1 94.94 485 LEU A CA 1
ATOM 3780 C C . LEU A 1 485 ? -19.266 24 17.438 1 94.94 485 LEU A C 1
ATOM 3782 O O . LEU A 1 485 ? -19.906 22.984 17.172 1 94.94 485 LEU A O 1
ATOM 3786 N N . LEU A 1 486 ? -19.766 25.016 18.094 1 95.25 486 LEU A N 1
ATOM 3787 C CA . LEU A 1 486 ? -21.156 24.984 18.562 1 95.25 486 LEU A CA 1
ATOM 3788 C C . LEU A 1 486 ? -22.125 24.891 17.391 1 95.25 486 LEU A C 1
ATOM 3790 O O . LEU A 1 486 ? -23.156 24.234 17.484 1 95.25 486 LEU A O 1
ATOM 3794 N N . LYS A 1 487 ? -21.75 25.484 16.281 1 93 487 LYS A N 1
ATOM 3795 C CA . LYS A 1 487 ? -22.562 25.359 15.086 1 93 487 LYS A CA 1
ATOM 3796 C C . LYS A 1 487 ? -22.5 23.938 14.516 1 93 487 LYS A C 1
ATOM 3798 O O . LYS A 1 487 ? -23.5 23.406 14.039 1 93 487 LYS A O 1
ATOM 3803 N N . ASP A 1 488 ? -21.359 23.375 14.57 1 93.12 488 ASP A N 1
ATOM 3804 C CA . ASP A 1 488 ? -21.156 22.031 14.07 1 93.12 488 ASP A CA 1
ATOM 3805 C C . ASP A 1 488 ? -21.969 21.016 14.883 1 93.12 488 ASP A C 1
ATOM 3807 O O . ASP A 1 488 ? -22.406 19.984 14.352 1 93.12 488 ASP A O 1
ATOM 3811 N N . LEU A 1 489 ? -22.156 21.344 16.156 1 94.94 489 LEU A N 1
ATOM 3812 C CA . LEU A 1 489 ? -22.859 20.422 17.031 1 94.94 489 LEU A CA 1
ATOM 3813 C C . LEU A 1 489 ? -24.297 20.234 16.578 1 94.94 489 LEU A C 1
ATOM 3815 O O . LEU A 1 489 ? -24.922 19.203 16.875 1 94.94 489 LEU A O 1
ATOM 3819 N N . GLU A 1 490 ? -24.797 21.172 15.875 1 93.94 490 GLU A N 1
ATOM 3820 C CA . GLU A 1 490 ? -26.156 21.078 15.359 1 93.94 490 GLU A CA 1
ATOM 3821 C C . GLU A 1 490 ? -26.281 19.922 14.367 1 93.94 490 GLU A C 1
ATOM 3823 O O . GLU A 1 490 ? -27.375 19.406 14.133 1 93.94 490 GLU A O 1
ATOM 3828 N N . HIS A 1 491 ? -25.156 19.516 13.852 1 95.06 491 HIS A N 1
ATOM 3829 C CA . HIS A 1 491 ? -25.125 18.453 12.859 1 95.06 491 HIS A CA 1
ATOM 3830 C C . HIS A 1 491 ? -24.719 17.125 13.484 1 95.06 491 HIS A C 1
ATOM 3832 O O . HIS A 1 491 ? -24.328 16.188 12.781 1 95.06 491 HIS A O 1
ATOM 3838 N N . LEU A 1 492 ? -24.781 17 14.82 1 95.19 492 LEU A N 1
ATOM 3839 C CA . LEU A 1 492 ? -24.422 15.773 15.508 1 95.19 492 LEU A CA 1
ATOM 3840 C C . LEU A 1 492 ? -25.625 15.195 16.25 1 95.19 492 LEU A C 1
ATOM 3842 O O . LEU A 1 492 ? -25.469 14.312 17.094 1 95.19 492 LEU A O 1
ATOM 3846 N N . THR A 1 493 ? -26.797 15.633 15.969 1 93.69 493 THR A N 1
ATOM 3847 C CA . THR A 1 493 ? -27.969 15.344 16.766 1 93.69 493 THR A CA 1
ATOM 3848 C C . THR A 1 493 ? -28.406 13.891 16.594 1 93.69 493 THR A C 1
ATOM 3850 O O . THR A 1 493 ? -28.984 13.297 17.516 1 93.69 493 THR A O 1
ATOM 3853 N N . LYS A 1 494 ? -28.094 13.336 15.477 1 91.44 494 LYS A N 1
ATOM 3854 C CA . LYS A 1 494 ? -28.484 11.953 15.234 1 91.44 494 LYS A CA 1
ATOM 3855 C C . LYS A 1 494 ? -27.328 10.992 15.484 1 91.44 494 LYS A C 1
ATOM 3857 O O . LYS A 1 494 ? -27.516 9.773 15.469 1 91.44 494 LYS A O 1
ATOM 3862 N N . CYS A 1 495 ? -26.125 11.414 15.711 1 89.56 495 CYS A N 1
ATOM 3863 C CA . CYS A 1 495 ? -24.922 10.656 16.047 1 89.56 495 CYS A CA 1
ATOM 3864 C C . CYS A 1 495 ? -24.672 9.547 15.031 1 89.56 495 CYS A C 1
ATOM 3866 O O . CYS A 1 495 ? -24.484 8.391 15.406 1 89.56 495 CYS A O 1
ATOM 3868 N N . VAL A 1 496 ? -24.766 9.906 13.781 1 86.94 496 VAL A N 1
ATOM 3869 C CA . VAL A 1 496 ? -24.5 8.953 12.719 1 86.94 496 VAL A CA 1
ATOM 3870 C C . VAL A 1 496 ? -22.984 8.875 12.469 1 86.94 496 VAL A C 1
ATOM 3872 O O . VAL A 1 496 ? -22.375 9.844 12.023 1 86.94 496 VAL A O 1
ATOM 3875 N N . HIS A 1 497 ? -22.453 7.723 12.797 1 82.06 497 HIS A N 1
ATOM 3876 C CA . HIS A 1 497 ? -21.016 7.574 12.68 1 82.06 497 HIS A CA 1
ATOM 3877 C C . HIS A 1 497 ? -20.641 6.832 11.398 1 82.06 497 HIS A C 1
ATOM 3879 O O . HIS A 1 497 ? -21.375 5.953 10.945 1 82.06 497 HIS A O 1
ATOM 3885 N N . THR A 1 498 ? -19.5 7.199 10.812 1 77.75 498 THR A N 1
ATOM 3886 C CA . THR A 1 498 ? -19.047 6.691 9.523 1 77.75 498 THR A CA 1
ATOM 3887 C C . THR A 1 498 ? -17.953 5.637 9.711 1 77.75 498 THR A C 1
ATOM 3889 O O . THR A 1 498 ? -17.094 5.465 8.844 1 77.75 498 THR A O 1
ATOM 3892 N N . THR A 1 499 ? -17.922 4.898 10.789 1 80.31 499 THR A N 1
ATOM 3893 C CA . THR A 1 499 ? -16.906 3.906 11.07 1 80.31 499 THR A CA 1
ATOM 3894 C C . THR A 1 499 ? -16.875 2.828 9.992 1 80.31 499 THR A C 1
ATOM 3896 O O . THR A 1 499 ? -15.812 2.383 9.57 1 80.31 499 THR A O 1
ATOM 3899 N N . THR A 1 500 ? -18.047 2.441 9.555 1 86.88 500 THR A N 1
ATOM 3900 C CA . THR A 1 500 ? -18.141 1.401 8.539 1 86.88 500 THR A CA 1
ATOM 3901 C C . THR A 1 500 ? -17.5 1.861 7.234 1 86.88 500 THR A C 1
ATOM 3903 O O . THR A 1 500 ? -16.906 1.057 6.508 1 86.88 500 THR A O 1
ATOM 3906 N N . LEU A 1 501 ? -17.594 3.088 7.02 1 91.38 501 LEU A N 1
ATOM 3907 C CA . LEU A 1 501 ? -16.984 3.635 5.812 1 91.38 501 LEU A CA 1
ATOM 3908 C C . LEU A 1 501 ? -15.453 3.551 5.883 1 91.38 501 LEU A C 1
ATOM 3910 O O . LEU A 1 501 ? -14.797 3.311 4.871 1 91.38 501 LEU A O 1
ATOM 3914 N N . GLU A 1 502 ? -14.93 3.723 7.016 1 86.12 502 GLU A N 1
ATOM 3915 C CA . GLU A 1 502 ? -13.484 3.584 7.199 1 86.12 502 GLU A CA 1
ATOM 3916 C C . GLU A 1 502 ? -13.039 2.141 6.984 1 86.12 502 GLU A C 1
ATOM 3918 O O . GLU A 1 502 ? -11.977 1.893 6.418 1 86.12 502 GLU A O 1
ATOM 3923 N N . VAL A 1 503 ? -13.828 1.255 7.5 1 88.12 503 VAL A N 1
ATOM 3924 C CA . VAL A 1 503 ? -13.555 -0.162 7.293 1 88.12 503 VAL A CA 1
ATOM 3925 C C . VAL A 1 503 ? -13.562 -0.477 5.797 1 88.12 503 VAL A C 1
ATOM 3927 O O . VAL A 1 503 ? -12.664 -1.148 5.289 1 88.12 503 VAL A O 1
ATOM 3930 N N . TYR A 1 504 ? -14.539 0.072 5.141 1 94.81 504 TYR A N 1
ATOM 3931 C CA . TYR A 1 504 ? -14.633 -0.117 3.697 1 94.81 504 TYR A CA 1
ATOM 3932 C C . TYR A 1 504 ? -13.406 0.452 2.994 1 94.81 504 TYR A C 1
ATOM 3934 O O . TYR A 1 504 ? -12.844 -0.187 2.104 1 94.81 504 TYR A O 1
ATOM 3942 N N . HIS A 1 505 ? -13 1.575 3.354 1 91.31 505 HIS A N 1
ATOM 3943 C CA . HIS A 1 505 ? -11.875 2.225 2.686 1 91.31 505 HIS A CA 1
ATOM 3944 C C . HIS A 1 505 ? -10.578 1.457 2.918 1 91.31 505 HIS A C 1
ATOM 3946 O O . HIS A 1 505 ? -9.703 1.439 2.053 1 91.31 505 HIS A O 1
ATOM 3952 N N . SER A 1 506 ? -10.492 0.853 4.066 1 87.69 506 SER A N 1
ATOM 3953 C CA . SER A 1 506 ? -9.344 -0.016 4.301 1 87.69 506 SER A CA 1
ATOM 3954 C C . SER A 1 506 ? -9.359 -1.221 3.365 1 87.69 506 SER A C 1
ATOM 3956 O O . SER A 1 506 ? -8.336 -1.576 2.781 1 87.69 506 SER A O 1
ATOM 3958 N N . MET A 1 507 ? -10.523 -1.803 3.246 1 90.25 507 MET A N 1
ATOM 3959 C CA . MET A 1 507 ? -10.695 -2.941 2.35 1 90.25 507 MET A CA 1
ATOM 3960 C C . MET A 1 507 ? -10.477 -2.527 0.898 1 90.25 507 MET A C 1
ATOM 3962 O O . MET A 1 507 ? -9.938 -3.299 0.102 1 90.25 507 MET A O 1
ATOM 3966 N N . TYR A 1 508 ? -10.883 -1.293 0.651 1 94.88 508 TYR A N 1
ATOM 3967 C CA . TYR A 1 508 ? -10.719 -0.699 -0.671 1 94.88 508 TYR A CA 1
ATOM 3968 C C . TYR A 1 508 ? -9.273 -0.777 -1.128 1 94.88 508 TYR A C 1
ATOM 3970 O O . TYR A 1 508 ? -8.992 -1.039 -2.301 1 94.88 508 TYR A O 1
ATOM 3978 N N . LEU A 1 509 ? -8.375 -0.766 -0.288 1 91.75 509 LEU A N 1
ATOM 3979 C CA . LEU A 1 509 ? -6.953 -0.702 -0.59 1 91.75 509 LEU A CA 1
ATOM 3980 C C . LEU A 1 509 ? -6.418 -2.074 -0.986 1 91.75 509 LEU A C 1
ATOM 3982 O O . LEU A 1 509 ? -5.328 -2.182 -1.549 1 91.75 509 LEU A O 1
ATOM 3986 N N . LYS A 1 510 ? -7.148 -3.08 -0.672 1 91.62 510 LYS A N 1
ATOM 3987 C CA . LYS A 1 510 ? -6.781 -4.418 -1.124 1 91.62 510 LYS A CA 1
ATOM 3988 C C . LYS A 1 510 ? -6.723 -4.488 -2.646 1 91.62 510 LYS A C 1
ATOM 3990 O O . LYS A 1 510 ? -5.832 -5.129 -3.213 1 91.62 510 LYS A O 1
ATOM 3995 N N . TYR A 1 511 ? -7.621 -3.791 -3.207 1 94.94 511 TYR A N 1
ATOM 3996 C CA . TYR A 1 511 ? -7.762 -3.865 -4.656 1 94.94 511 TYR A CA 1
ATOM 3997 C C . TYR A 1 511 ? -7.117 -2.658 -5.328 1 94.94 511 TYR A C 1
ATOM 3999 O O . TYR A 1 511 ? -6.629 -2.754 -6.457 1 94.94 511 TYR A O 1
ATOM 4007 N N . LEU A 1 512 ? -7.176 -1.537 -4.629 1 94.25 512 LEU A N 1
ATOM 4008 C CA . LEU A 1 512 ? -6.676 -0.282 -5.176 1 94.25 512 LEU A CA 1
ATOM 4009 C C . LEU A 1 512 ? -5.766 0.425 -4.176 1 94.25 512 LEU A C 1
ATOM 4011 O O . LEU A 1 512 ? -6.141 1.454 -3.609 1 94.25 512 LEU A O 1
ATOM 4015 N N . PRO A 1 513 ? -4.598 -0.016 -4.094 1 87.44 513 PRO A N 1
ATOM 4016 C CA . PRO A 1 513 ? -3.668 0.63 -3.166 1 87.44 513 PRO A CA 1
ATOM 4017 C C . PRO A 1 513 ? -3.279 2.039 -3.605 1 87.44 513 PRO A C 1
ATOM 4019 O O . PRO A 1 513 ? -3.195 2.314 -4.805 1 87.44 513 PRO A O 1
ATOM 4022 N N . LYS A 1 514 ? -3.023 3.086 -2.74 1 75.56 514 LYS A N 1
ATOM 4023 C CA . LYS A 1 514 ? -2.783 4.5 -3.008 1 75.56 514 LYS A CA 1
ATOM 4024 C C . LYS A 1 514 ? -1.455 4.707 -3.732 1 75.56 514 LYS A C 1
ATOM 4026 O O . LYS A 1 514 ? -1.29 5.676 -4.477 1 75.56 514 LYS A O 1
ATOM 4031 N N . ARG A 1 515 ? -0.459 3.918 -3.66 1 71.06 515 ARG A N 1
ATOM 4032 C CA . ARG A 1 515 ? 0.861 4.188 -4.223 1 71.06 515 ARG A CA 1
ATOM 4033 C C . ARG A 1 515 ? 1.045 3.477 -5.559 1 71.06 515 ARG A C 1
ATOM 4035 O O . ARG A 1 515 ? 2.139 3.482 -6.125 1 71.06 515 ARG A O 1
ATOM 4042 N N . THR A 1 516 ? -0.075 2.965 -6.02 1 78.81 516 THR A N 1
ATOM 4043 C CA . THR A 1 516 ? -0.075 2.34 -7.34 1 78.81 516 THR A CA 1
ATOM 4044 C C . THR A 1 516 ? -0.992 3.096 -8.297 1 78.81 516 THR A C 1
ATOM 4046 O O . THR A 1 516 ? -2.109 3.467 -7.93 1 78.81 516 THR A O 1
ATOM 4049 N N . HIS A 1 517 ? -0.483 3.369 -9.43 1 81.31 517 HIS A N 1
ATOM 4050 C CA . HIS A 1 517 ? -1.277 4.098 -10.414 1 81.31 517 HIS A CA 1
ATOM 4051 C C . HIS A 1 517 ? -2.119 3.146 -11.258 1 81.31 517 HIS A C 1
ATOM 4053 O O . HIS A 1 517 ? -1.594 2.191 -11.836 1 81.31 517 HIS A O 1
ATOM 4059 N N . PHE A 1 518 ? -3.346 3.428 -11.273 1 90.44 518 PHE A N 1
ATOM 4060 C CA . PHE A 1 518 ? -4.273 2.627 -12.062 1 90.44 518 PHE A CA 1
ATOM 4061 C C . PHE A 1 518 ? -4.984 3.49 -13.094 1 90.44 518 PHE A C 1
ATOM 4063 O O . PHE A 1 518 ? -5.172 4.691 -12.891 1 90.44 518 PHE A O 1
ATOM 4070 N N . GLY A 1 519 ? -5.348 2.859 -14.219 1 90.06 519 GLY A N 1
ATOM 4071 C CA . GLY A 1 519 ? -6.219 3.521 -15.18 1 90.06 519 GLY A CA 1
ATOM 4072 C C . GLY A 1 519 ? -7.664 3.578 -14.727 1 90.06 519 GLY A C 1
ATOM 4073 O O . GLY A 1 519 ? -8.039 2.953 -13.734 1 90.06 519 GLY A O 1
ATOM 4074 N N . TYR A 1 520 ? -8.445 4.336 -15.453 1 94.25 520 TYR A N 1
ATOM 4075 C CA . TYR A 1 520 ? -9.828 4.578 -15.07 1 94.25 520 TYR A CA 1
ATOM 4076 C C . TYR A 1 520 ? -10.602 3.27 -14.969 1 94.25 520 TYR A C 1
ATOM 4078 O O . TYR A 1 520 ? -11.344 3.053 -14.008 1 94.25 520 TYR A O 1
ATOM 4086 N N . ASP A 1 521 ? -10.445 2.404 -15.93 1 95.38 521 ASP A N 1
ATOM 4087 C CA . ASP A 1 521 ? -11.188 1.149 -15.953 1 95.38 521 ASP A CA 1
ATOM 4088 C C . ASP A 1 521 ? -10.867 0.296 -14.727 1 95.38 521 ASP A C 1
ATOM 4090 O O . ASP A 1 521 ? -11.758 -0.326 -14.148 1 95.38 521 ASP A O 1
ATOM 4094 N N . VAL A 1 522 ? -9.648 0.288 -14.43 1 96 522 VAL A N 1
ATOM 4095 C CA . VAL A 1 522 ? -9.234 -0.493 -13.273 1 96 522 VAL A CA 1
ATOM 4096 C C . VAL A 1 522 ? -9.781 0.151 -12 1 96 522 VAL A C 1
ATOM 4098 O O . VAL A 1 522 ? -10.219 -0.547 -11.078 1 96 522 VAL A O 1
ATOM 4101 N N . MET A 1 523 ? -9.758 1.501 -11.953 1 96.56 523 MET A N 1
ATOM 4102 C CA . MET A 1 523 ? -10.312 2.207 -10.805 1 96.56 523 MET A CA 1
ATOM 4103 C C . MET A 1 523 ? -11.789 1.859 -10.609 1 96.56 523 MET A C 1
ATOM 4105 O O . MET A 1 523 ? -12.234 1.626 -9.492 1 96.56 523 MET A O 1
ATOM 4109 N N . LEU A 1 524 ? -12.438 1.851 -11.703 1 97.75 524 LEU A N 1
ATOM 4110 C CA . LEU A 1 524 ? -13.875 1.578 -11.672 1 97.75 524 LEU A CA 1
ATOM 4111 C C . LEU A 1 524 ? -14.148 0.145 -11.234 1 97.75 524 LEU A C 1
ATOM 4113 O O . LEU A 1 524 ? -14.891 -0.083 -10.273 1 97.75 524 LEU A O 1
ATOM 4117 N N . HIS A 1 525 ? -13.57 -0.792 -11.859 1 98.31 525 HIS A N 1
ATOM 4118 C CA . HIS A 1 525 ? -13.859 -2.195 -11.594 1 98.31 525 HIS A CA 1
ATOM 4119 C C . HIS A 1 525 ? -13.242 -2.648 -10.281 1 98.31 525 HIS A C 1
ATOM 4121 O O . HIS A 1 525 ? -13.797 -3.51 -9.594 1 98.31 525 HIS A O 1
ATOM 4127 N N . GLY A 1 526 ? -12.062 -2.057 -9.961 1 97.56 526 GLY A N 1
ATOM 4128 C CA . GLY A 1 526 ? -11.516 -2.291 -8.633 1 97.56 526 GLY A CA 1
ATOM 4129 C C . GLY A 1 526 ? -12.422 -1.806 -7.52 1 97.56 526 GLY A C 1
ATOM 4130 O O . GLY A 1 526 ? -12.531 -2.449 -6.477 1 97.56 526 GLY A O 1
ATOM 4131 N N . SER A 1 527 ? -13.07 -0.686 -7.762 1 98 527 SER A N 1
ATOM 4132 C CA . SER A 1 527 ? -14.039 -0.167 -6.797 1 98 527 SER A CA 1
ATOM 4133 C C . SER A 1 527 ? -15.242 -1.092 -6.668 1 98 527 SER A C 1
ATOM 4135 O O . SER A 1 527 ? -15.758 -1.298 -5.57 1 98 527 SER A O 1
ATOM 4137 N N . MET A 1 528 ? -15.633 -1.621 -7.785 1 98.5 528 MET A N 1
ATOM 4138 C CA . MET A 1 528 ? -16.734 -2.58 -7.758 1 98.5 528 MET A CA 1
ATOM 4139 C C . MET A 1 528 ? -16.359 -3.811 -6.938 1 98.5 528 MET A C 1
ATOM 4141 O O . MET A 1 528 ? -17.156 -4.289 -6.129 1 98.5 528 MET A O 1
ATOM 4145 N N . LEU A 1 529 ? -15.188 -4.277 -7.164 1 98.06 529 LEU A N 1
ATOM 4146 C CA . LEU A 1 529 ? -14.719 -5.445 -6.426 1 98.06 529 LEU A CA 1
ATOM 4147 C C . LEU A 1 529 ? -14.664 -5.156 -4.93 1 98.06 529 LEU A C 1
ATOM 4149 O O . LEU A 1 529 ? -15.055 -6 -4.117 1 98.06 529 LEU A O 1
ATOM 4153 N N . ALA A 1 530 ? -14.148 -4.012 -4.602 1 97.81 530 ALA A N 1
ATOM 4154 C CA . ALA A 1 530 ? -14.078 -3.613 -3.197 1 97.81 530 ALA A CA 1
ATOM 4155 C C . ALA A 1 530 ? -15.469 -3.547 -2.576 1 97.81 530 ALA A C 1
ATOM 4157 O O . ALA A 1 530 ? -15.68 -4.027 -1.461 1 97.81 530 ALA A O 1
ATOM 4158 N N . ALA A 1 531 ? -16.375 -2.941 -3.285 1 98.12 531 ALA A N 1
ATOM 4159 C CA . ALA A 1 531 ? -17.75 -2.824 -2.795 1 98.12 531 ALA A CA 1
ATOM 4160 C C . ALA A 1 531 ? -18.375 -4.199 -2.604 1 98.12 531 ALA A C 1
ATOM 4162 O O . ALA A 1 531 ? -19.016 -4.457 -1.58 1 98.12 531 ALA A O 1
ATOM 4163 N N . LEU A 1 532 ? -18.172 -5.062 -3.58 1 97.94 532 LEU A N 1
ATOM 4164 C CA . LEU A 1 532 ? -18.703 -6.422 -3.488 1 97.94 532 LEU A CA 1
ATOM 4165 C C . LEU A 1 532 ? -18.109 -7.16 -2.295 1 97.94 532 LEU A C 1
ATOM 4167 O O . LEU A 1 532 ? -18.828 -7.824 -1.547 1 97.94 532 LEU A O 1
ATOM 4171 N N . ASP A 1 533 ? -16.828 -7.082 -2.143 1 96.94 533 ASP A N 1
ATOM 4172 C CA . ASP A 1 533 ? -16.141 -7.727 -1.029 1 96.94 533 ASP A CA 1
ATOM 4173 C C . ASP A 1 533 ? -16.672 -7.227 0.312 1 96.94 533 ASP A C 1
ATOM 4175 O O . ASP A 1 533 ? -16.953 -8.023 1.214 1 96.94 533 ASP A O 1
ATOM 4179 N N . HIS A 1 534 ? -16.875 -5.969 0.389 1 97.19 534 HIS A N 1
ATOM 4180 C CA . HIS A 1 534 ? -17.406 -5.383 1.614 1 97.19 534 HIS A CA 1
ATOM 4181 C C . HIS A 1 534 ? -18.844 -5.824 1.855 1 97.19 534 HIS A C 1
ATOM 4183 O O . HIS A 1 534 ? -19.172 -6.281 2.949 1 97.19 534 HIS A O 1
ATOM 4189 N N . ASN A 1 535 ? -19.688 -5.688 0.879 1 96.94 535 ASN A N 1
ATOM 4190 C CA . ASN A 1 535 ? -21.109 -5.953 1.004 1 96.94 535 ASN A CA 1
ATOM 4191 C C . ASN A 1 535 ? -21.375 -7.402 1.397 1 96.94 535 ASN A C 1
ATOM 4193 O O . ASN A 1 535 ? -22.344 -7.688 2.111 1 96.94 535 ASN A O 1
ATOM 4197 N N . HIS A 1 536 ? -20.578 -8.273 0.987 1 96.06 536 HIS A N 1
ATOM 4198 C CA . HIS A 1 536 ? -20.797 -9.688 1.284 1 96.06 536 HIS A CA 1
ATOM 4199 C C . HIS A 1 536 ? -20.172 -10.07 2.625 1 96.06 536 HIS A C 1
ATOM 4201 O O . HIS A 1 536 ? -20.391 -11.18 3.121 1 96.06 536 HIS A O 1
ATOM 4207 N N . ASN A 1 537 ? -19.438 -9.172 3.191 1 94.06 537 ASN A N 1
ATOM 4208 C CA . ASN A 1 537 ? -18.719 -9.531 4.406 1 94.06 537 ASN A CA 1
ATOM 4209 C C . ASN A 1 537 ? -18.969 -8.531 5.531 1 94.06 537 ASN A C 1
ATOM 4211 O O . ASN A 1 537 ? -18.172 -8.422 6.465 1 94.06 537 ASN A O 1
ATOM 4215 N N . VAL A 1 538 ? -19.984 -7.809 5.266 1 91.19 538 VAL A N 1
ATOM 4216 C CA . VAL A 1 538 ? -20.375 -6.902 6.336 1 91.19 538 VAL A CA 1
ATOM 4217 C C . VAL A 1 538 ? -21.219 -7.66 7.371 1 91.19 538 VAL A C 1
ATOM 4219 O O . VAL A 1 538 ? -21.859 -8.656 7.043 1 91.19 538 VAL A O 1
ATOM 4222 N N . ASN A 1 539 ? -21.172 -7.336 8.664 1 85.5 539 ASN A N 1
ATOM 4223 C CA . ASN A 1 539 ? -21.953 -7.895 9.766 1 85.5 539 ASN A CA 1
ATOM 4224 C C . ASN A 1 539 ? -21.672 -9.383 9.953 1 85.5 539 ASN A C 1
ATOM 4226 O O . ASN A 1 539 ? -22.594 -10.18 10.094 1 85.5 539 ASN A O 1
ATOM 4230 N N . ARG A 1 540 ? -20.406 -9.688 9.859 1 88.31 540 ARG A N 1
ATOM 4231 C CA . ARG A 1 540 ? -20.016 -11.062 10.117 1 88.31 540 ARG A CA 1
ATOM 4232 C C . ARG A 1 540 ? -20.156 -11.414 11.594 1 88.31 540 ARG A C 1
ATOM 4234 O O . ARG A 1 540 ? -19.906 -10.578 12.461 1 88.31 540 ARG A O 1
ATOM 4241 N N . GLU A 1 541 ? -20.531 -12.586 11.789 1 88.44 541 GLU A N 1
ATOM 4242 C CA . GLU A 1 541 ? -20.688 -13.047 13.156 1 88.44 541 GLU A CA 1
ATOM 4243 C C . GLU A 1 541 ? -19.328 -13.266 13.828 1 88.44 541 GLU A C 1
ATOM 4245 O O . GLU A 1 541 ? -18.312 -13.391 13.148 1 88.44 541 GLU A O 1
ATOM 4250 N N . GLN A 1 542 ? -19.422 -13.234 15.086 1 89.19 542 GLN A N 1
ATOM 4251 C CA . GLN A 1 542 ? -18.203 -13.492 15.844 1 89.19 542 GLN A CA 1
ATOM 4252 C C . GLN A 1 542 ? -17.828 -14.969 15.797 1 89.19 542 GLN A C 1
ATOM 4254 O O . GLN A 1 542 ? -18.703 -15.844 15.875 1 89.19 542 GLN A O 1
ATOM 4259 N N . ALA A 1 543 ? -16.562 -15.219 15.641 1 88.56 543 ALA A N 1
ATOM 4260 C CA . ALA A 1 543 ? -16.062 -16.594 15.57 1 88.56 543 ALA A CA 1
ATOM 4261 C C . ALA A 1 543 ? -16.062 -17.234 16.953 1 88.56 543 ALA A C 1
ATOM 4263 O O . ALA A 1 543 ? -15.922 -16.562 17.969 1 88.56 543 ALA A O 1
ATOM 4264 N N . ALA A 1 544 ? -16.281 -18.453 16.969 1 88.94 544 ALA A N 1
ATOM 4265 C CA . ALA A 1 544 ? -16.234 -19.25 18.188 1 88.94 544 ALA A CA 1
ATOM 4266 C C . ALA A 1 544 ? -15.188 -20.359 18.062 1 88.94 544 ALA A C 1
ATOM 4268 O O . ALA A 1 544 ? -14.797 -20.734 16.953 1 88.94 544 ALA A O 1
ATOM 4269 N N . TYR A 1 545 ? -14.656 -20.719 19.156 1 85.75 545 TYR A N 1
ATOM 4270 C CA . TYR A 1 545 ? -13.734 -21.844 19.141 1 85.75 545 TYR A CA 1
ATOM 4271 C C . TYR A 1 545 ? -14.438 -23.125 18.703 1 85.75 545 TYR A C 1
ATOM 4273 O O . TYR A 1 545 ? -15.547 -23.406 19.141 1 85.75 545 TYR A O 1
ATOM 4281 N N . LEU A 1 546 ? -13.828 -23.797 17.734 1 81.56 546 LEU A N 1
ATOM 4282 C CA . LEU A 1 546 ? -14.461 -24.969 17.156 1 81.56 546 LEU A CA 1
ATOM 4283 C C . LEU A 1 546 ? -14.016 -26.234 17.875 1 81.56 546 LEU A C 1
ATOM 4285 O O . LEU A 1 546 ? -14.672 -27.281 17.781 1 81.56 546 LEU A O 1
ATOM 4289 N N . ASP A 1 547 ? -12.875 -26.141 18.391 1 76.19 547 ASP A N 1
ATOM 4290 C CA . ASP A 1 547 ? -12.359 -27.328 19.062 1 76.19 547 ASP A CA 1
ATOM 4291 C C . ASP A 1 547 ? -11.734 -26.953 20.422 1 76.19 547 ASP A C 1
ATOM 4293 O O . ASP A 1 547 ? -11.453 -25.781 20.688 1 76.19 547 ASP A O 1
ATOM 4297 N N . GLY A 1 548 ? -11.664 -27.984 21.312 1 74.56 548 GLY A N 1
ATOM 4298 C CA . GLY A 1 548 ? -10.992 -27.812 22.594 1 74.56 548 GLY A CA 1
ATOM 4299 C C . GLY A 1 548 ? -11.953 -27.516 23.734 1 74.56 548 GLY A C 1
ATOM 4300 O O . GLY A 1 548 ? -13.164 -27.672 23.578 1 74.56 548 GLY A O 1
ATOM 4301 N N . GLU A 1 549 ? -11.414 -27.078 24.828 1 76 549 GLU A N 1
ATOM 4302 C CA . GLU A 1 549 ? -12.188 -26.859 26.047 1 76 549 GLU A CA 1
ATOM 4303 C C . GLU A 1 549 ? -13.047 -25.609 25.938 1 76 549 GLU A C 1
ATOM 4305 O O . GLU A 1 549 ? -14.078 -25.5 26.609 1 76 549 GLU A O 1
ATOM 4310 N N . ALA A 1 550 ? -12.664 -24.75 25.078 1 79.69 550 ALA A N 1
ATOM 4311 C CA . ALA A 1 550 ? -13.375 -23.484 24.969 1 79.69 550 ALA A CA 1
ATOM 4312 C C . ALA A 1 550 ? -14.344 -23.484 23.797 1 79.69 550 ALA A C 1
ATOM 4314 O O . ALA A 1 550 ? -14.703 -22.438 23.266 1 79.69 550 ALA A O 1
ATOM 4315 N N . VAL A 1 551 ? -14.758 -24.734 23.453 1 83.5 551 VAL A N 1
ATOM 4316 C CA . VAL A 1 551 ? -15.633 -24.875 22.297 1 83.5 551 VAL A CA 1
ATOM 4317 C C . VAL A 1 551 ? -16.922 -24.062 22.531 1 83.5 551 VAL A C 1
ATOM 4319 O O . VAL A 1 551 ? -17.516 -24.141 23.594 1 83.5 551 VAL A O 1
ATOM 4322 N N . GLY A 1 552 ? -17.266 -23.188 21.547 1 83.31 552 GLY A N 1
ATOM 4323 C CA . GLY A 1 552 ? -18.484 -22.391 21.625 1 83.31 552 GLY A CA 1
ATOM 4324 C C . GLY A 1 552 ? -18.25 -21 22.156 1 83.31 552 GLY A C 1
ATOM 4325 O O . GLY A 1 552 ? -19.109 -20.125 22 1 83.31 552 GLY A O 1
ATOM 4326 N N . GLN A 1 553 ? -17.203 -20.844 22.828 1 87.38 553 GLN A N 1
ATOM 4327 C CA . GLN A 1 553 ? -16.906 -19.531 23.359 1 87.38 553 GLN A CA 1
ATOM 4328 C C . GLN A 1 553 ? -16.422 -18.578 22.266 1 87.38 553 GLN A C 1
ATOM 4330 O O . GLN A 1 553 ? -15.734 -18.984 21.344 1 87.38 553 GLN A O 1
ATOM 4335 N N . PRO A 1 554 ? -16.953 -17.375 22.438 1 89.62 554 PRO A N 1
ATOM 4336 C CA . PRO A 1 554 ? -16.531 -16.391 21.438 1 89.62 554 PRO A CA 1
ATOM 4337 C C . PRO A 1 554 ? -15.031 -16.109 21.484 1 89.62 554 PRO A C 1
ATOM 4339 O O . PRO A 1 554 ? -14.43 -16.109 22.562 1 89.62 554 PRO A O 1
ATOM 4342 N N . ARG A 1 555 ? -14.477 -15.984 20.344 1 88.06 555 ARG A N 1
ATOM 4343 C CA . ARG A 1 555 ? -13.047 -15.719 20.203 1 88.06 555 ARG A CA 1
ATOM 4344 C C . ARG A 1 555 ? -12.766 -14.219 20.266 1 88.06 555 ARG A C 1
ATOM 4346 O O . ARG A 1 555 ? -13.5 -13.414 19.703 1 88.06 555 ARG A O 1
ATOM 4353 N N . TYR A 1 556 ? -11.711 -13.812 21.031 1 84.38 556 TYR A N 1
ATOM 4354 C CA . TYR A 1 556 ? -11.281 -12.43 21.125 1 84.38 556 TYR A CA 1
ATOM 4355 C C . TYR A 1 556 ? -9.797 -12.289 20.781 1 84.38 556 TYR A C 1
ATOM 4357 O O . TYR A 1 556 ? -9.016 -13.227 20.984 1 84.38 556 TYR A O 1
ATOM 4365 N N . LYS A 1 557 ? -9.484 -11.219 20.109 1 78.88 557 LYS A N 1
ATOM 4366 C CA . LYS A 1 557 ? -8.086 -10.844 19.875 1 78.88 557 LYS A CA 1
ATOM 4367 C C . LYS A 1 557 ? -7.688 -9.664 20.766 1 78.88 557 LYS A C 1
ATOM 4369 O O . LYS A 1 557 ? -8.414 -8.672 20.859 1 78.88 557 LYS A O 1
ATOM 4374 N N . ILE A 1 558 ? -6.602 -9.82 21.484 1 73.75 558 ILE A N 1
ATOM 4375 C CA . ILE A 1 558 ? -6.137 -8.773 22.375 1 73.75 558 ILE A CA 1
ATOM 4376 C C . ILE A 1 558 ? -5.141 -7.871 21.641 1 73.75 558 ILE A C 1
ATOM 4378 O O . ILE A 1 558 ? -4.188 -8.359 21.031 1 73.75 558 ILE A O 1
ATOM 4382 N N . SER A 1 559 ? -5.531 -6.656 21.5 1 69.44 559 SER A N 1
ATOM 4383 C CA . SER A 1 559 ? -4.625 -5.715 20.844 1 69.44 559 SER A CA 1
ATOM 4384 C C . SER A 1 559 ? -4.461 -4.445 21.672 1 69.44 559 SER A C 1
ATOM 4386 O O . SER A 1 559 ? -5.324 -4.109 22.484 1 69.44 559 SER A O 1
ATOM 4388 N N . TRP A 1 560 ? -3.314 -3.877 21.547 1 62.19 560 TRP A N 1
ATOM 4389 C CA . TRP A 1 560 ? -3.016 -2.629 22.234 1 62.19 560 TRP A CA 1
ATOM 4390 C C . TRP A 1 560 ? -3.658 -1.442 21.531 1 62.19 560 TRP A C 1
ATOM 4392 O O . TRP A 1 560 ? -3.537 -1.304 20.312 1 62.19 560 TRP A O 1
ATOM 4402 N N . SER A 1 561 ? -4.488 -0.77 22.312 1 61.16 561 SER A N 1
ATOM 4403 C CA . SER A 1 561 ? -5.074 0.471 21.812 1 61.16 561 SER A CA 1
ATOM 4404 C C . SER A 1 561 ? -4.207 1.674 22.172 1 61.16 561 SER A C 1
ATOM 4406 O O . SER A 1 561 ? -4.055 2.004 23.344 1 61.16 561 SER A O 1
ATOM 4408 N N . LYS A 1 562 ? -3.691 2.26 21.109 1 56.09 562 LYS A N 1
ATOM 4409 C CA . LYS A 1 562 ? -2.84 3.422 21.344 1 56.09 562 LYS A CA 1
ATOM 4410 C C . LYS A 1 562 ? -3.643 4.582 21.938 1 56.09 562 LYS A C 1
ATOM 4412 O O . LYS A 1 562 ? -3.135 5.332 22.781 1 56.09 562 LYS A O 1
ATOM 4417 N N . VAL A 1 563 ? -4.82 4.605 21.422 1 53.91 563 VAL A N 1
ATOM 4418 C CA . VAL A 1 563 ? -5.695 5.688 21.859 1 53.91 563 VAL A CA 1
ATOM 4419 C C . VAL A 1 563 ? -5.98 5.535 23.359 1 53.91 563 VAL A C 1
ATOM 4421 O O . VAL A 1 563 ? -5.91 6.508 24.109 1 53.91 563 VAL A O 1
ATOM 4424 N N . HIS A 1 564 ? -6.125 4.258 23.75 1 56.19 564 HIS A N 1
ATOM 4425 C CA . HIS A 1 564 ? -6.543 4.004 25.125 1 56.19 564 HIS A CA 1
ATOM 4426 C C . HIS A 1 564 ? -5.367 3.555 26 1 56.19 564 HIS A C 1
ATOM 4428 O O . HIS A 1 564 ? -5.496 3.436 27.219 1 56.19 564 HIS A O 1
ATOM 4434 N N . LYS A 1 565 ? -4.23 3.428 25.297 1 57.47 565 LYS A N 1
ATOM 4435 C CA . LYS A 1 565 ? -3.033 2.955 25.984 1 57.47 565 LYS A CA 1
ATOM 4436 C C . LYS A 1 565 ? -3.336 1.723 26.828 1 57.47 565 LYS A C 1
ATOM 4438 O O . LYS A 1 565 ? -2.928 1.646 27.984 1 57.47 565 LYS A O 1
ATOM 4443 N N . SER A 1 566 ? -4.25 0.986 26.344 1 62.28 566 SER A N 1
ATOM 4444 C CA . SER A 1 566 ? -4.621 -0.244 27.031 1 62.28 566 SER A CA 1
ATOM 4445 C C . SER A 1 566 ? -4.859 -1.383 26.047 1 62.28 566 SER A C 1
ATOM 4447 O O . SER A 1 566 ? -5.055 -1.145 24.844 1 62.28 566 SER A O 1
ATOM 4449 N N . PHE A 1 567 ? -4.715 -2.564 26.641 1 67.62 567 PHE A N 1
ATOM 4450 C CA . PHE A 1 567 ? -5.043 -3.74 25.828 1 67.62 567 PHE A CA 1
ATOM 4451 C C . PHE A 1 567 ? -6.555 -3.926 25.734 1 67.62 567 PHE A C 1
ATOM 4453 O O . PHE A 1 567 ? -7.273 -3.723 26.719 1 67.62 567 PHE A O 1
ATOM 4460 N N . ARG A 1 568 ? -6.984 -4.059 24.609 1 72.06 568 ARG A N 1
ATOM 4461 C CA . ARG A 1 568 ? -8.406 -4.277 24.406 1 72.06 568 ARG A CA 1
ATOM 4462 C C . ARG A 1 568 ? -8.656 -5.594 23.672 1 72.06 568 ARG A C 1
ATOM 4464 O O . ARG A 1 568 ? -7.863 -5.992 22.812 1 72.06 568 ARG A O 1
ATOM 4471 N N . ALA A 1 569 ? -9.727 -6.238 24.125 1 76.81 569 ALA A N 1
ATOM 4472 C CA . ALA A 1 569 ? -10.172 -7.449 23.438 1 76.81 569 ALA A CA 1
ATOM 4473 C C . ALA A 1 569 ? -11.164 -7.117 22.328 1 76.81 569 ALA A C 1
ATOM 4475 O O . ALA A 1 569 ? -12.195 -6.488 22.578 1 76.81 569 ALA A O 1
ATOM 4476 N N . ARG A 1 570 ? -10.852 -7.492 21.156 1 77.62 570 ARG A N 1
ATOM 4477 C CA . ARG A 1 570 ? -11.75 -7.285 20.031 1 77.62 570 ARG A CA 1
ATOM 4478 C C . ARG A 1 570 ? -12.328 -8.609 19.547 1 77.62 570 ARG A C 1
ATOM 4480 O O . ARG A 1 570 ? -11.625 -9.617 19.484 1 77.62 570 ARG A O 1
ATOM 4487 N N . PRO A 1 571 ? -13.609 -8.531 19.281 1 81.38 571 PRO A N 1
ATOM 4488 C CA . PRO A 1 571 ? -14.195 -9.766 18.734 1 81.38 571 PRO A CA 1
ATOM 4489 C C . PRO A 1 571 ? -13.602 -10.164 17.391 1 81.38 571 PRO A C 1
ATOM 4491 O O . PRO A 1 571 ? -13.312 -9.305 16.562 1 81.38 571 PRO A O 1
ATOM 4494 N N . VAL A 1 572 ? -13.336 -11.453 17.328 1 86.38 572 VAL A N 1
ATOM 4495 C CA . VAL A 1 572 ? -12.844 -12 16.062 1 86.38 572 VAL A CA 1
ATOM 4496 C C . VAL A 1 572 ? -14.023 -12.469 15.211 1 86.38 572 VAL A C 1
ATOM 4498 O O . VAL A 1 572 ? -14.859 -13.25 15.68 1 86.38 572 VAL A O 1
ATOM 4501 N N . ALA A 1 573 ? -14.078 -11.953 14.031 1 86 573 ALA A N 1
ATOM 4502 C CA . ALA A 1 573 ? -15.172 -12.32 13.141 1 86 573 ALA A CA 1
ATOM 4503 C C . ALA A 1 573 ? -14.891 -13.648 12.445 1 86 573 ALA A C 1
ATOM 4505 O O . ALA A 1 573 ? -13.734 -14.062 12.328 1 86 573 ALA A O 1
ATOM 4506 N N . VAL A 1 574 ? -15.93 -14.336 12.07 1 87.31 574 VAL A N 1
ATOM 4507 C CA . VAL A 1 574 ? -15.797 -15.547 11.266 1 87.31 574 VAL A CA 1
ATOM 4508 C C . VAL A 1 574 ? -15.094 -15.219 9.953 1 87.31 574 VAL A C 1
ATOM 4510 O O . VAL A 1 574 ? -14.977 -14.047 9.57 1 87.31 574 VAL A O 1
ATOM 4513 N N . GLU A 1 575 ? -14.641 -16.266 9.297 1 86.94 575 GLU A N 1
ATOM 4514 C CA . GLU A 1 575 ? -13.93 -16.078 8.031 1 86.94 575 GLU A CA 1
ATOM 4515 C C . GLU A 1 575 ? -14.82 -15.422 6.988 1 86.94 575 GLU A C 1
ATOM 4517 O O . GLU A 1 575 ? -16.047 -15.594 7.008 1 86.94 575 GLU A O 1
ATOM 4522 N N . LYS A 1 576 ? -14.227 -14.703 6.137 1 91.44 576 LYS A N 1
ATOM 4523 C CA . LYS A 1 576 ? -14.953 -14 5.078 1 91.44 576 LYS A CA 1
ATOM 4524 C C . LYS A 1 576 ? -15.602 -14.992 4.117 1 91.44 576 LYS A C 1
ATOM 4526 O O . LYS A 1 576 ? -15.094 -16.094 3.91 1 91.44 576 LYS A O 1
ATOM 4531 N N . ASP A 1 577 ? -16.672 -14.531 3.598 1 91.44 577 ASP A N 1
ATOM 4532 C CA . ASP A 1 577 ? -17.406 -15.289 2.586 1 91.44 577 ASP A CA 1
ATOM 4533 C C . ASP A 1 577 ? -17.016 -14.836 1.179 1 91.44 577 ASP A C 1
ATOM 4535 O O . ASP A 1 577 ? -17.219 -13.672 0.824 1 91.44 577 ASP A O 1
ATOM 4539 N N . TYR A 1 578 ? -16.531 -15.797 0.373 1 93.19 578 TYR A N 1
ATOM 4540 C CA . TYR A 1 578 ? -16.125 -15.453 -0.986 1 93.19 578 TYR A CA 1
ATOM 4541 C C . TYR A 1 578 ? -16.938 -16.234 -2.012 1 93.19 578 TYR A C 1
ATOM 4543 O O . TYR A 1 578 ? -16.484 -16.453 -3.141 1 93.19 578 TYR A O 1
ATOM 4551 N N . SER A 1 579 ? -18.109 -16.594 -1.625 1 92.94 579 SER A N 1
ATOM 4552 C CA . SER A 1 579 ? -18.969 -17.344 -2.533 1 92.94 579 SER A CA 1
ATOM 4553 C C . SER A 1 579 ? -19.312 -16.531 -3.777 1 92.94 579 SER A C 1
ATOM 4555 O O . SER A 1 579 ? -19.469 -17.094 -4.867 1 92.94 579 SER A O 1
ATOM 4557 N N . TYR A 1 580 ? -19.406 -15.289 -3.629 1 94.06 580 TYR A N 1
ATOM 4558 C CA . TYR A 1 580 ? -19.719 -14.43 -4.766 1 94.06 580 TYR A CA 1
ATOM 4559 C C . TYR A 1 580 ? -18.594 -14.477 -5.797 1 94.06 580 TYR A C 1
ATOM 4561 O O . TYR A 1 580 ? -18.844 -14.336 -7 1 94.06 580 TYR A O 1
ATOM 4569 N N . MET A 1 581 ? -17.406 -14.617 -5.348 1 94.62 581 MET A N 1
ATOM 4570 C CA . MET A 1 581 ? -16.281 -14.719 -6.27 1 94.62 581 MET A CA 1
ATOM 4571 C C . MET A 1 581 ? -16.344 -16.016 -7.062 1 94.62 581 MET A C 1
ATOM 4573 O O . MET A 1 581 ? -16 -16.047 -8.25 1 94.62 581 MET A O 1
ATOM 4577 N N . ALA A 1 582 ? -16.734 -17.031 -6.383 1 93.81 582 ALA A N 1
ATOM 4578 C CA . ALA A 1 582 ? -16.922 -18.312 -7.066 1 93.81 582 ALA A CA 1
ATOM 4579 C C . ALA A 1 582 ? -17.969 -18.219 -8.164 1 93.81 582 ALA A C 1
ATOM 4581 O O . ALA A 1 582 ? -17.812 -18.797 -9.242 1 93.81 582 ALA A O 1
ATOM 4582 N N . LEU A 1 583 ? -18.984 -17.469 -7.844 1 94.62 583 LEU A N 1
ATOM 4583 C CA . LEU A 1 583 ? -20.016 -17.234 -8.836 1 94.62 583 LEU A CA 1
ATOM 4584 C C . LEU A 1 583 ? -19.469 -16.453 -10.031 1 94.62 583 LEU A C 1
ATOM 4586 O O . LEU A 1 583 ? -19.812 -16.75 -11.18 1 94.62 583 LEU A O 1
ATOM 4590 N N . MET A 1 584 ? -18.656 -15.531 -9.797 1 96 584 MET A N 1
ATOM 4591 C CA . MET A 1 584 ? -18.062 -14.75 -10.875 1 96 584 MET A CA 1
ATOM 4592 C C . MET A 1 584 ? -17.141 -15.625 -11.734 1 96 584 MET A C 1
ATOM 4594 O O . MET A 1 584 ? -17.109 -15.484 -12.953 1 96 584 MET A O 1
ATOM 4598 N N . MET A 1 585 ? -16.422 -16.484 -11.102 1 94.69 585 MET A N 1
ATOM 4599 C CA . MET A 1 585 ? -15.547 -17.391 -11.836 1 94.69 585 MET A CA 1
ATOM 4600 C C . MET A 1 585 ? -16.359 -18.297 -12.75 1 94.69 585 MET A C 1
ATOM 4602 O O . MET A 1 585 ? -15.953 -18.562 -13.883 1 94.69 585 MET A O 1
ATOM 4606 N N . ARG A 1 586 ? -17.5 -18.672 -12.281 1 92 586 ARG A N 1
ATOM 4607 C CA . ARG A 1 586 ? -18.391 -19.5 -13.094 1 92 586 ARG A CA 1
ATOM 4608 C C . ARG A 1 586 ? -18.922 -18.703 -14.281 1 92 586 ARG A C 1
ATOM 4610 O O . ARG A 1 586 ? -18.984 -19.219 -15.398 1 92 586 ARG A O 1
ATOM 4617 N N . ASP A 1 587 ? -19.312 -17.531 -13.953 1 93.25 587 ASP A N 1
ATOM 4618 C CA . ASP A 1 587 ? -19.812 -16.672 -15.008 1 93.25 587 ASP A CA 1
ATOM 4619 C C . ASP A 1 587 ? -18.75 -16.422 -16.078 1 93.25 587 ASP A C 1
ATOM 4621 O O . ASP A 1 587 ? -19.078 -16.281 -17.266 1 93.25 587 ASP A O 1
ATOM 4625 N N . LEU A 1 588 ? -17.594 -16.344 -15.656 1 93.12 588 LEU A N 1
ATOM 4626 C CA . LEU A 1 588 ? -16.484 -16.125 -16.562 1 93.12 588 LEU A CA 1
ATOM 4627 C C . LEU A 1 588 ? -16.344 -17.281 -17.547 1 93.12 588 LEU A C 1
ATOM 4629 O O . LEU A 1 588 ? -16.203 -17.078 -18.75 1 93.12 588 LEU A O 1
ATOM 4633 N N . LEU A 1 589 ? -16.359 -18.453 -17.031 1 90.06 589 LEU A N 1
ATOM 4634 C CA . LEU A 1 589 ? -16.219 -19.656 -17.875 1 90.06 589 LEU A CA 1
ATOM 4635 C C . LEU A 1 589 ? -17.406 -19.797 -18.812 1 90.06 589 LEU A C 1
ATOM 4637 O O . LEU A 1 589 ? -17.219 -20.172 -19.984 1 90.06 589 LEU A O 1
ATOM 4641 N N . SER A 1 590 ? -18.531 -19.453 -18.312 1 86.75 590 SER A N 1
ATOM 4642 C CA . SER A 1 590 ? -19.719 -19.516 -19.141 1 86.75 590 SER A CA 1
ATOM 4643 C C . SER A 1 590 ? -19.688 -18.484 -20.266 1 86.75 590 SER A C 1
ATOM 4645 O O . SER A 1 590 ? -20.094 -18.766 -21.391 1 86.75 590 SER A O 1
ATOM 4647 N N . SER A 1 591 ? -19.25 -17.359 -19.906 1 83.69 591 SER A N 1
ATOM 4648 C CA . SER A 1 591 ? -19.188 -16.281 -20.891 1 83.69 591 SER A CA 1
ATOM 4649 C C . SER A 1 591 ? -18.156 -16.578 -21.969 1 83.69 591 SER A C 1
ATOM 4651 O O . SER A 1 591 ? -18.359 -16.219 -23.141 1 83.69 591 SER A O 1
ATOM 4653 N N . ALA A 1 592 ? -17.109 -17.094 -21.578 1 81.19 592 ALA A N 1
ATOM 4654 C CA . ALA A 1 592 ? -16.047 -17.391 -22.531 1 81.19 592 ALA A CA 1
ATOM 4655 C C . ALA A 1 592 ? -16.406 -18.641 -23.359 1 81.19 592 ALA A C 1
ATOM 4657 O O . ALA A 1 592 ? -15.977 -18.766 -24.516 1 81.19 592 ALA A O 1
ATOM 4658 N N . GLY A 1 593 ? -17.016 -19.562 -22.734 1 69.81 593 GLY A N 1
ATOM 4659 C CA . GLY A 1 593 ? -17.469 -20.734 -23.469 1 69.81 593 GLY A CA 1
ATOM 4660 C C . GLY A 1 593 ? -18.547 -20.438 -24.484 1 69.81 593 GLY A C 1
ATOM 4661 O O . GLY A 1 593 ? -18.594 -21.047 -25.547 1 69.81 593 GLY A O 1
ATOM 4662 N N . CYS A 1 594 ? -19.531 -19.484 -24.031 1 52.38 594 CYS A N 1
ATOM 4663 C CA . CYS A 1 594 ? -20.625 -19.125 -24.938 1 52.38 594 CYS A CA 1
ATOM 4664 C C . CYS A 1 594 ? -20.156 -18.125 -26 1 52.38 594 CYS A C 1
ATOM 4666 O O . CYS A 1 594 ? -20.875 -17.844 -26.953 1 52.38 594 CYS A O 1
ATOM 4668 N N . GLY A 1 595 ? -19.312 -17.328 -25.938 1 42.34 595 GLY A N 1
ATOM 4669 C CA . GLY A 1 595 ? -19.016 -16.266 -26.891 1 42.34 595 GLY A CA 1
ATOM 4670 C C . GLY A 1 595 ? -19.141 -16.703 -28.328 1 42.34 595 GLY A C 1
ATOM 4671 O O . GLY A 1 595 ? -18.375 -16.266 -29.188 1 42.34 595 GLY A O 1
ATOM 4672 N N . ASN A 1 596 ? -19.766 -17.625 -28.922 1 33.47 596 ASN A N 1
ATOM 4673 C CA . ASN A 1 596 ? -20.469 -17.031 -30.062 1 33.47 596 ASN A CA 1
ATOM 4674 C C . ASN A 1 596 ? -21.359 -15.875 -29.609 1 33.47 596 ASN A C 1
ATOM 4676 O O . ASN A 1 596 ? -22.594 -15.969 -29.703 1 33.47 596 ASN A O 1
ATOM 4680 N N . ILE A 1 597 ? -21.453 -15.367 -28.594 1 27.73 597 ILE A N 1
ATOM 4681 C CA . ILE A 1 597 ? -22.578 -14.453 -28.484 1 27.73 597 ILE A CA 1
ATOM 4682 C C . ILE A 1 597 ? -22.516 -13.406 -29.609 1 27.73 597 ILE A C 1
ATOM 4684 O O . ILE A 1 597 ? -21.422 -13.047 -30.062 1 27.73 597 ILE A O 1
ATOM 4688 N N . GLN A 1 598 ? -23.625 -12.43 -29.766 1 24.16 598 GLN A N 1
ATOM 4689 C CA . GLN A 1 598 ? -23.891 -11.414 -30.781 1 24.16 598 GLN A CA 1
ATOM 4690 C C . GLN A 1 598 ? -22.688 -10.492 -30.953 1 24.16 598 GLN A C 1
ATOM 4692 O O . GLN A 1 598 ? -22.125 -10 -29.969 1 24.16 598 GLN A O 1
ATOM 4697 N N . MET B 1 1 ? 14.883 -60.906 31.75 1 16.83 1 MET B N 1
ATOM 4698 C CA . MET B 1 1 ? 15.078 -60.562 33.156 1 16.83 1 MET B CA 1
ATOM 4699 C C . MET B 1 1 ? 16.062 -59.406 33.281 1 16.83 1 MET B C 1
ATOM 4701 O O . MET B 1 1 ? 16.219 -58.812 34.375 1 16.83 1 MET B O 1
ATOM 4705 N N . LEU B 1 2 ? 16.844 -59.156 32.438 1 15.78 2 LEU B N 1
ATOM 4706 C CA . LEU B 1 2 ? 18.156 -58.625 32.812 1 15.78 2 LEU B CA 1
ATOM 4707 C C . LEU B 1 2 ? 18.031 -57.156 33.219 1 15.78 2 LEU B C 1
ATOM 4709 O O . LEU B 1 2 ? 17.531 -56.344 32.438 1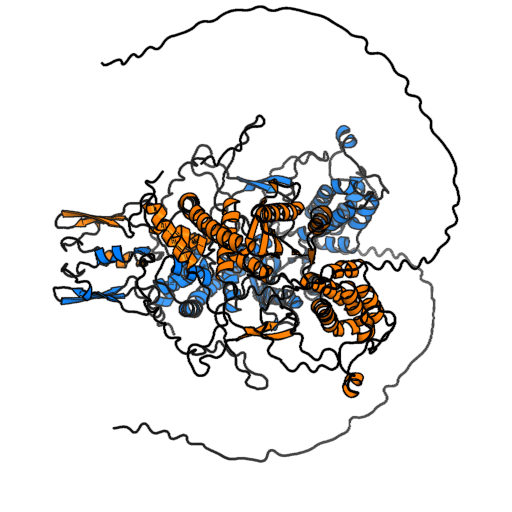 15.78 2 LEU B O 1
ATOM 4713 N N . GLU B 1 3 ? 18.281 -56.719 34.531 1 15.59 3 GLU B N 1
ATOM 4714 C CA . GLU B 1 3 ? 18.25 -55.844 35.719 1 15.59 3 GLU B CA 1
ATOM 4715 C C . GLU B 1 3 ? 19.297 -54.75 35.625 1 15.59 3 GLU B C 1
ATOM 4717 O O . GLU B 1 3 ? 20.297 -54.75 36.344 1 15.59 3 GLU B O 1
ATOM 4722 N N . LEU B 1 4 ? 19.594 -54.344 34.594 1 14.83 4 LEU B N 1
ATOM 4723 C CA . LEU B 1 4 ? 20.891 -53.688 34.719 1 14.83 4 LEU B CA 1
ATOM 4724 C C . LEU B 1 4 ? 20.828 -52.562 35.75 1 14.83 4 LEU B C 1
ATOM 4726 O O . LEU B 1 4 ? 19.938 -51.719 35.688 1 14.83 4 LEU B O 1
ATOM 4730 N N . ALA B 1 5 ? 21.656 -52.469 36.844 1 14.34 5 ALA B N 1
ATOM 4731 C CA . ALA B 1 5 ? 22.203 -52.219 38.156 1 14.34 5 ALA B CA 1
ATOM 4732 C C . ALA B 1 5 ? 22.766 -50.812 38.281 1 14.34 5 ALA B C 1
ATOM 4734 O O . ALA B 1 5 ? 22.703 -50.188 39.344 1 14.34 5 ALA B O 1
ATOM 4735 N N . VAL B 1 6 ? 23.484 -50.188 37.406 1 15.05 6 VAL B N 1
ATOM 4736 C CA . VAL B 1 6 ? 24.75 -49.812 38 1 15.05 6 VAL B CA 1
ATOM 4737 C C . VAL B 1 6 ? 24.531 -48.688 39 1 15.05 6 VAL B C 1
ATOM 4739 O O . VAL B 1 6 ? 23.641 -47.844 38.812 1 15.05 6 VAL B O 1
ATOM 4742 N N . ALA B 1 7 ? 25.453 -48.344 40.062 1 13.9 7 ALA B N 1
ATOM 4743 C CA . ALA B 1 7 ? 25.844 -48.188 41.438 1 13.9 7 ALA B CA 1
ATOM 4744 C C . ALA B 1 7 ? 26.109 -46.719 41.781 1 13.9 7 ALA B C 1
ATOM 4746 O O . ALA B 1 7 ? 25.906 -46.281 42.906 1 13.9 7 ALA B O 1
ATOM 4747 N N . ALA B 1 8 ? 26.797 -45.875 41.031 1 15.34 8 ALA B N 1
ATOM 4748 C CA . ALA B 1 8 ? 27.922 -45.375 41.844 1 15.34 8 ALA B CA 1
ATOM 4749 C C . ALA B 1 8 ? 27.422 -44.562 43.031 1 15.34 8 ALA B C 1
ATOM 4751 O O . ALA B 1 8 ? 26.312 -44 43 1 15.34 8 ALA B O 1
ATOM 4752 N N . HIS B 1 9 ? 28.281 -44.219 43.969 1 15.08 9 HIS B N 1
ATOM 4753 C CA . HIS B 1 9 ? 28.578 -44.156 45.406 1 15.08 9 HIS B CA 1
ATOM 4754 C C . HIS B 1 9 ? 28.188 -42.812 45.969 1 15.08 9 HIS B C 1
ATOM 4756 O O . HIS B 1 9 ? 27.438 -42.75 46.969 1 15.08 9 HIS B O 1
ATOM 4762 N N . LEU B 1 10 ? 29.297 -41.844 46.25 1 15.18 10 LEU B N 1
ATOM 4763 C CA . LEU B 1 10 ? 29.859 -41.594 47.562 1 15.18 10 LEU B CA 1
ATOM 4764 C C . LEU B 1 10 ? 29.141 -40.469 48.281 1 15.18 10 LEU B C 1
ATOM 4766 O O . LEU B 1 10 ? 28.391 -39.719 47.656 1 15.18 10 LEU B O 1
ATOM 4770 N N . ASP B 1 11 ? 29.953 -39.312 48.781 1 15.04 11 ASP B N 1
ATOM 4771 C CA . ASP B 1 11 ? 30.266 -39 50.156 1 15.04 11 ASP B CA 1
ATOM 4772 C C . ASP B 1 11 ? 29.297 -37.969 50.75 1 15.04 11 ASP B C 1
ATOM 4774 O O . ASP B 1 11 ? 28.641 -37.25 50 1 15.04 11 ASP B O 1
ATOM 4778 N N . THR B 1 12 ? 29.547 -37.531 52.156 1 15.46 12 THR B N 1
ATOM 4779 C CA . THR B 1 12 ? 29.016 -37.375 53.5 1 15.46 12 THR B CA 1
ATOM 4780 C C . THR B 1 12 ? 28.828 -35.906 53.844 1 15.46 12 THR B C 1
ATOM 4782 O O . THR B 1 12 ? 27.844 -35.5 54.469 1 15.46 12 THR B O 1
ATOM 4785 N N . PRO B 1 13 ? 29.75 -34.844 53.594 1 15.69 13 PRO B N 1
ATOM 4786 C CA . PRO B 1 13 ? 30.156 -34.344 54.906 1 15.69 13 PRO B CA 1
ATOM 4787 C C . PRO B 1 13 ? 29.062 -33.531 55.594 1 15.69 13 PRO B C 1
ATOM 4789 O O . PRO B 1 13 ? 28.094 -33.094 54.938 1 15.69 13 PRO B O 1
ATOM 4792 N N . THR B 1 14 ? 29.531 -32.719 56.75 1 15.83 14 THR B N 1
ATOM 4793 C CA . THR B 1 14 ? 29.297 -32.469 58.156 1 15.83 14 THR B CA 1
ATOM 4794 C C . THR B 1 14 ? 28.484 -31.172 58.344 1 15.83 14 THR B C 1
ATOM 4796 O O . THR B 1 14 ? 28.391 -30.359 57.438 1 15.83 14 THR B O 1
ATOM 4799 N N . PRO B 1 15 ? 28.766 -30.469 59.562 1 16.3 15 PRO B N 1
ATOM 4800 C CA . PRO B 1 15 ? 28.062 -30.016 60.75 1 16.3 15 PRO B CA 1
ATOM 4801 C C . PRO B 1 15 ? 27.734 -28.516 60.719 1 16.3 15 PRO B C 1
ATOM 4803 O O . PRO B 1 15 ? 26.609 -28.125 61 1 16.3 15 PRO B O 1
ATOM 4806 N N . LYS B 1 16 ? 28.75 -27.469 60.688 1 15.27 16 LYS B N 1
ATOM 4807 C CA . LYS B 1 16 ? 28.984 -26.766 61.969 1 15.27 16 LYS B CA 1
ATOM 4808 C C . LYS B 1 16 ? 28 -25.609 62.156 1 15.27 16 LYS B C 1
ATOM 4810 O O . LYS B 1 16 ? 27.406 -25.141 61.156 1 15.27 16 LYS B O 1
ATOM 4815 N N . SER B 1 17 ? 28.328 -24.688 63.281 1 15.15 17 SER B N 1
ATOM 4816 C CA . SER B 1 17 ? 27.875 -24.047 64.562 1 15.15 17 SER B CA 1
ATOM 4817 C C . SER B 1 17 ? 27.625 -22.562 64.312 1 15.15 17 SER B C 1
ATOM 4819 O O . SER B 1 17 ? 26.656 -22.016 64.875 1 15.15 17 SER B O 1
ATOM 4821 N N . VAL B 1 18 ? 28.5 -21.672 63.656 1 14.49 18 VAL B N 1
ATOM 4822 C CA . VAL B 1 18 ? 29.047 -20.672 64.562 1 14.49 18 VAL B CA 1
ATOM 4823 C C . VAL B 1 18 ? 28.016 -19.547 64.75 1 14.49 18 VAL B C 1
ATOM 4825 O O . VAL B 1 18 ? 27.156 -19.344 63.906 1 14.49 18 VAL B O 1
ATOM 4828 N N . ASP B 1 19 ? 28.422 -18.484 65.688 1 15.23 19 ASP B N 1
ATOM 4829 C CA . ASP B 1 19 ? 28.062 -17.734 66.875 1 15.23 19 ASP B CA 1
ATOM 4830 C C . ASP B 1 19 ? 27.5 -16.359 66.5 1 15.23 19 ASP B C 1
ATOM 4832 O O . ASP B 1 19 ? 26.422 -15.992 66.938 1 15.23 19 ASP B O 1
ATOM 4836 N N . PRO B 1 20 ? 28.406 -15.164 66.75 1 14.89 20 PRO B N 1
ATOM 4837 C CA . PRO B 1 20 ? 28.297 -14.211 67.875 1 14.89 20 PRO B CA 1
ATOM 4838 C C . PRO B 1 20 ? 27.578 -12.922 67.438 1 14.89 20 PRO B C 1
ATOM 4840 O O . PRO B 1 20 ? 27.312 -12.695 66.25 1 14.89 20 PRO B O 1
ATOM 4843 N N . GLN B 1 21 ? 28.391 -11.609 67.5 1 14.66 21 GLN B N 1
ATOM 4844 C CA . GLN B 1 21 ? 28.422 -10.5 68.438 1 14.66 21 GLN B CA 1
ATOM 4845 C C . GLN B 1 21 ? 27.734 -9.266 67.875 1 14.66 21 GLN B C 1
ATOM 4847 O O . GLN B 1 21 ? 27.484 -9.188 66.625 1 14.66 21 GLN B O 1
ATOM 4852 N N . SER B 1 22 ? 28.438 -7.848 68.125 1 14.9 22 SER B N 1
ATOM 4853 C CA . SER B 1 22 ? 28.25 -6.723 69.062 1 14.9 22 SER B CA 1
ATOM 4854 C C . SER B 1 22 ? 27.781 -5.48 68.312 1 14.9 22 SER B C 1
ATOM 4856 O O . SER B 1 22 ? 26.781 -4.875 68.688 1 14.9 22 SER B O 1
ATOM 4858 N N . SER B 1 23 ? 28.719 -4.41 67.875 1 14.93 23 SER B N 1
ATOM 4859 C CA . SER B 1 23 ? 28.938 -3.117 68.5 1 14.93 23 SER B CA 1
ATOM 4860 C C . SER B 1 23 ? 28.219 -2 67.75 1 14.93 23 SER B C 1
ATOM 4862 O O . SER B 1 23 ? 28.094 -2.057 66.5 1 14.93 23 SER B O 1
ATOM 4864 N N . VAL B 1 24 ? 27.656 -0.881 68.438 1 16.53 24 VAL B N 1
ATOM 4865 C CA . VAL B 1 24 ? 26.688 0.214 68.562 1 16.53 24 VAL B CA 1
ATOM 4866 C C . VAL B 1 24 ? 27.266 1.477 67.938 1 16.53 24 VAL B C 1
ATOM 4868 O O . VAL B 1 24 ? 26.578 2.494 67.812 1 16.53 24 VAL B O 1
ATOM 4871 N N . LEU B 1 25 ? 28.406 1.567 67.188 1 14.77 25 LEU B N 1
ATOM 4872 C CA . LEU B 1 25 ? 29.125 2.807 67.438 1 14.77 25 LEU B CA 1
ATOM 4873 C C . LEU B 1 25 ? 28.344 4.012 66.938 1 14.77 25 LEU B C 1
ATOM 4875 O O . LEU B 1 25 ? 27.531 3.885 66 1 14.77 25 LEU B O 1
ATOM 4879 N N . THR B 1 26 ? 28.766 5.328 67.438 1 15.5 26 THR B N 1
ATOM 4880 C CA . THR B 1 26 ? 28.531 6.668 67.938 1 15.5 26 THR B CA 1
ATOM 4881 C C . THR B 1 26 ? 28.656 7.715 66.812 1 15.5 26 THR B C 1
ATOM 4883 O O . THR B 1 26 ? 28.469 8.906 67.062 1 15.5 26 THR B O 1
ATOM 4886 N N . MET B 1 27 ? 28.625 7.473 65.5 1 14.54 27 MET B N 1
ATOM 4887 C CA . MET B 1 27 ? 29.469 8.445 64.812 1 14.54 27 MET B CA 1
ATOM 4888 C C . MET B 1 27 ? 28.875 9.836 64.875 1 14.54 27 MET B C 1
ATOM 4890 O O . MET B 1 27 ? 27.688 10.023 64.625 1 14.54 27 MET B O 1
ATOM 4894 N N . GLN B 1 28 ? 29.625 10.836 65.312 1 15.2 28 GLN B N 1
ATOM 4895 C CA . GLN B 1 28 ? 29.688 12.18 65.875 1 15.2 28 GLN B CA 1
ATOM 4896 C C . GLN B 1 28 ? 29.328 13.234 64.875 1 15.2 28 GLN B C 1
ATOM 4898 O O . GLN B 1 28 ? 28.438 14.062 65.062 1 15.2 28 GLN B O 1
ATOM 4903 N N . GLY B 1 29 ? 30.344 14.023 64.312 1 14.7 29 GLY B N 1
ATOM 4904 C CA . GLY B 1 29 ? 30.688 15.391 64.625 1 14.7 29 GLY B CA 1
ATOM 4905 C C . GLY B 1 29 ? 30.062 16.422 63.75 1 14.7 29 GLY B C 1
ATOM 4906 O O . GLY B 1 29 ? 29.375 17.328 64.188 1 14.7 29 GLY B O 1
ATOM 4907 N N . ALA B 1 30 ? 30.797 16.922 62.562 1 15.27 30 ALA B N 1
ATOM 4908 C CA . ALA B 1 30 ? 31.453 18.219 62.438 1 15.27 30 ALA B CA 1
ATOM 4909 C C . ALA B 1 30 ? 30.594 19.203 61.656 1 15.27 30 ALA B C 1
ATOM 4911 O O . ALA B 1 30 ? 29.75 18.797 60.844 1 15.27 30 ALA B O 1
ATOM 4912 N N . ASP B 1 31 ? 30.781 20.609 61.781 1 16.41 31 ASP B N 1
ATOM 4913 C CA . ASP B 1 31 ? 30.281 21.984 61.938 1 16.41 31 ASP B CA 1
ATOM 4914 C C . ASP B 1 31 ? 30.328 22.734 60.625 1 16.41 31 ASP B C 1
ATOM 4916 O O . ASP B 1 31 ? 30 23.922 60.562 1 16.41 31 ASP B O 1
ATOM 4920 N N . ILE B 1 32 ? 30.562 22.188 59.406 1 15.91 32 ILE B N 1
ATOM 4921 C CA . ILE B 1 32 ? 31.344 23.047 58.531 1 15.91 32 ILE B CA 1
ATOM 4922 C C . ILE B 1 32 ? 30.531 24.297 58.156 1 15.91 32 ILE B C 1
ATOM 4924 O O . ILE B 1 32 ? 29.406 24.172 57.656 1 15.91 32 ILE B O 1
ATOM 4928 N N . HIS B 1 33 ? 31.016 25.531 58.406 1 15.81 33 HIS B N 1
ATOM 4929 C CA . HIS B 1 33 ? 30.703 26.938 58.625 1 15.81 33 HIS B CA 1
ATOM 4930 C C . HIS B 1 33 ? 30.453 27.672 57.312 1 15.81 33 HIS B C 1
ATOM 4932 O O . HIS B 1 33 ? 29.594 28.531 57.25 1 15.81 33 HIS B O 1
ATOM 4938 N N . MET B 1 34 ? 31.266 27.422 56.188 1 15.93 34 MET B N 1
ATOM 4939 C CA . MET B 1 34 ? 31.891 28.641 55.688 1 15.93 34 MET B CA 1
ATOM 4940 C C . MET B 1 34 ? 30.844 29.562 55.062 1 15.93 34 MET B C 1
ATOM 4942 O O . MET B 1 34 ? 29.781 29.109 54.656 1 15.93 34 MET B O 1
ATOM 4946 N N . GLY B 1 35 ? 31.375 30.766 54.406 1 15.73 35 GLY B N 1
ATOM 4947 C CA . GLY B 1 35 ? 31.344 32.219 54.312 1 15.73 35 GLY B CA 1
ATOM 4948 C C . GLY B 1 35 ? 30.547 32.719 53.094 1 15.73 35 GLY B C 1
ATOM 4949 O O . GLY B 1 35 ? 30.734 32.219 52 1 15.73 35 GLY B O 1
ATOM 4950 N N . ILE B 1 36 ? 29.422 33.344 53.188 1 17.81 36 ILE B N 1
ATOM 4951 C CA . ILE B 1 36 ? 28.266 33.812 52.438 1 17.81 36 ILE B CA 1
ATOM 4952 C C . ILE B 1 36 ? 28.641 35.031 51.594 1 17.81 36 ILE B C 1
ATOM 4954 O O . ILE B 1 36 ? 27.781 35.812 51.188 1 17.81 36 ILE B O 1
ATOM 4958 N N . THR B 1 37 ? 30 34.969 51.125 1 16.38 37 THR B N 1
ATOM 4959 C CA . THR B 1 37 ? 30.375 36.344 50.812 1 16.38 37 THR B CA 1
ATOM 4960 C C . THR B 1 37 ? 29.406 36.969 49.781 1 16.38 37 THR B C 1
ATOM 4962 O O . THR B 1 37 ? 28.984 36.281 48.844 1 16.38 37 THR B O 1
ATOM 4965 N N . LYS B 1 38 ? 29.016 38.219 50.062 1 17.59 38 LYS B N 1
ATOM 4966 C CA . LYS B 1 38 ? 27.938 39.156 49.781 1 17.59 38 LYS B CA 1
ATOM 4967 C C . LYS B 1 38 ? 28.031 39.719 48.375 1 17.59 38 LYS B C 1
ATOM 4969 O O . LYS B 1 38 ? 27.031 39.781 47.656 1 17.59 38 LYS B O 1
ATOM 4974 N N . SER B 1 39 ? 29.281 40.312 47.969 1 16.05 39 SER B N 1
ATOM 4975 C CA . SER B 1 39 ? 29.125 41.75 47.812 1 16.05 39 SER B CA 1
ATOM 4976 C C . SER B 1 39 ? 28.578 42.094 46.406 1 16.05 39 SER B C 1
ATOM 4978 O O . SER B 1 39 ? 28.484 41.219 45.562 1 16.05 39 SER B O 1
ATOM 4980 N N . SER B 1 40 ? 29.344 43 45.625 1 17.28 40 SER B N 1
ATOM 4981 C CA . SER B 1 40 ? 29.141 44.344 45.094 1 17.28 40 SER B CA 1
ATOM 4982 C C . SER B 1 40 ? 28.797 44.312 43.625 1 17.28 40 SER B C 1
ATOM 4984 O O . SER B 1 40 ? 29.219 43.406 42.906 1 17.28 40 SER B O 1
ATOM 4986 N N . SER B 1 41 ? 27.828 45.156 43.125 1 18.88 41 SER B N 1
ATOM 4987 C CA . SER B 1 41 ? 26.906 45.406 42.031 1 18.88 41 SER B CA 1
ATOM 4988 C C . SER B 1 41 ? 27.625 45.969 40.812 1 18.88 41 SER B C 1
ATOM 4990 O O . SER B 1 41 ? 26.984 46.406 39.844 1 18.88 41 SER B O 1
ATOM 4992 N N . VAL B 1 42 ? 29.016 45.812 40.781 1 17.38 42 VAL B N 1
ATOM 4993 C CA . VAL B 1 42 ? 29.625 46.906 40.031 1 17.38 42 VAL B CA 1
ATOM 4994 C C . VAL B 1 42 ? 29.172 46.844 38.562 1 17.38 42 VAL B C 1
ATOM 4996 O O . VAL B 1 42 ? 29.031 45.781 38 1 17.38 42 VAL B O 1
ATOM 4999 N N . SER B 1 43 ? 28.828 48.062 38.031 1 18.2 43 SER B N 1
ATOM 5000 C CA . SER B 1 43 ? 28.172 48.781 36.969 1 18.2 43 SER B CA 1
ATOM 5001 C C . SER B 1 43 ? 29 48.719 35.688 1 18.2 43 SER B C 1
ATOM 5003 O O . SER B 1 43 ? 28.672 49.406 34.688 1 18.2 43 SER B O 1
ATOM 5005 N N . VAL B 1 44 ? 29.922 47.625 35.562 1 17.33 44 VAL B N 1
ATOM 5006 C CA . VAL B 1 44 ? 31.016 47.938 34.656 1 17.33 44 VAL B CA 1
ATOM 5007 C C . VAL B 1 44 ? 30.469 48.281 33.281 1 17.33 44 VAL B C 1
ATOM 5009 O O . VAL B 1 44 ? 29.469 47.719 32.844 1 17.33 44 VAL B O 1
ATOM 5012 N N . GLN B 1 45 ? 31.125 49.344 32.75 1 17.73 45 GLN B N 1
ATOM 5013 C CA . GLN B 1 45 ? 31.125 50.281 31.625 1 17.73 45 GLN B CA 1
ATOM 5014 C C . GLN B 1 45 ? 31.312 49.531 30.297 1 17.73 45 GLN B C 1
ATOM 5016 O O . GLN B 1 45 ? 32.188 48.688 30.172 1 17.73 45 GLN B O 1
ATOM 5021 N N . CYS B 1 46 ? 30.234 49.438 29.484 1 17.39 46 CYS B N 1
ATOM 5022 C CA . CYS B 1 46 ? 29.812 48.75 28.266 1 17.39 46 CYS B CA 1
ATOM 5023 C C . CYS B 1 46 ? 30.703 49.125 27.094 1 17.39 46 CYS B C 1
ATOM 5025 O O . CYS B 1 46 ? 30.328 48.938 25.938 1 17.39 46 CYS B O 1
ATOM 5027 N N . SER B 1 47 ? 32.031 49.469 27.453 1 17.36 47 SER B N 1
ATOM 5028 C CA . SER B 1 47 ? 32.594 50.156 26.297 1 17.36 47 SER B CA 1
ATOM 5029 C C . SER B 1 47 ? 32.688 49.25 25.078 1 17.36 47 SER B C 1
ATOM 5031 O O . SER B 1 47 ? 33.125 48.094 25.188 1 17.36 47 SER B O 1
ATOM 5033 N N . PRO B 1 48 ? 32 49.594 24.031 1 18.23 48 PRO B N 1
ATOM 5034 C CA . PRO B 1 48 ? 31.656 48.938 22.766 1 18.23 48 PRO B CA 1
ATOM 5035 C C . PRO B 1 48 ? 32.875 48.625 21.906 1 18.23 48 PRO B C 1
ATOM 5037 O O . PRO B 1 48 ? 32.75 48.219 20.75 1 18.23 48 PRO B O 1
ATOM 5040 N N . LYS B 1 49 ? 34.062 48.469 22.484 1 17.86 49 LYS B N 1
ATOM 5041 C CA . LYS B 1 49 ? 35.156 48.719 21.516 1 17.86 49 LYS B CA 1
ATOM 5042 C C . LYS B 1 49 ? 35.156 47.656 20.438 1 17.86 49 LYS B C 1
ATOM 5044 O O . LYS B 1 49 ? 34.969 46.469 20.719 1 17.86 49 LYS B O 1
ATOM 5049 N N . MET B 1 50 ? 35.156 48.062 19.172 1 18.8 50 MET B N 1
ATOM 5050 C CA . MET B 1 50 ? 35.094 47.656 17.766 1 18.8 50 MET B CA 1
ATOM 5051 C C . MET B 1 50 ? 36.281 46.812 17.375 1 18.8 50 MET B C 1
ATOM 5053 O O . MET B 1 50 ? 36.5 46.531 16.188 1 18.8 50 MET B O 1
ATOM 5057 N N . VAL B 1 51 ? 36.875 46.031 18.375 1 17.03 51 VAL B N 1
ATOM 5058 C CA . VAL B 1 51 ? 38.219 45.656 18 1 17.03 51 VAL B CA 1
ATOM 5059 C C . VAL B 1 51 ? 38.219 44.781 16.766 1 17.03 51 VAL B C 1
ATOM 5061 O O . VAL B 1 51 ? 37.312 43.938 16.594 1 17.03 51 VAL B O 1
ATOM 5064 N N . ASP B 1 52 ? 39.125 45.062 15.727 1 17.92 52 ASP B N 1
ATOM 5065 C CA . ASP B 1 52 ? 39.531 44.75 14.359 1 17.92 52 ASP B CA 1
ATOM 5066 C C . ASP B 1 52 ? 40.156 43.344 14.266 1 17.92 52 ASP B C 1
ATOM 5068 O O . ASP B 1 52 ? 40.625 42.938 13.203 1 17.92 52 ASP B O 1
ATOM 5072 N N . ALA B 1 53 ? 39.688 42.312 14.984 1 17.39 53 ALA B N 1
ATOM 5073 C CA . ALA B 1 53 ? 40.562 41.156 15.156 1 17.39 53 ALA B CA 1
ATOM 5074 C C . ALA B 1 53 ? 40.812 40.438 13.82 1 17.39 53 ALA B C 1
ATOM 5076 O O . ALA B 1 53 ? 39.875 39.906 13.203 1 17.39 53 ALA B O 1
ATOM 5077 N N . SER B 1 54 ? 41.875 40.812 13.062 1 18 54 SER B N 1
ATOM 5078 C CA . SER B 1 54 ? 42.406 40.438 11.766 1 18 54 SER B CA 1
ATOM 5079 C C . SER B 1 54 ? 42.969 39 11.812 1 18 54 SER B C 1
ATOM 5081 O O . SER B 1 54 ? 43.562 38.531 10.844 1 18 54 SER B O 1
ATOM 5083 N N . THR B 1 55 ? 42.562 38.094 12.719 1 17.62 55 THR B N 1
ATOM 5084 C CA . THR B 1 55 ? 43.5 37 12.836 1 17.62 55 THR B CA 1
ATOM 5085 C C . THR B 1 55 ? 43.594 36.25 11.516 1 17.62 55 THR B C 1
ATOM 5087 O O . THR B 1 55 ? 42.594 35.969 10.859 1 17.62 55 THR B O 1
ATOM 5090 N N . GLN B 1 56 ? 44.75 36.094 10.977 1 18.27 56 GLN B N 1
ATOM 5091 C CA . GLN B 1 56 ? 45.438 35.594 9.781 1 18.27 56 GLN B CA 1
ATOM 5092 C C . GLN B 1 56 ? 45.344 34.094 9.672 1 18.27 56 GLN B C 1
ATOM 5094 O O . GLN B 1 56 ? 46.312 33.375 9.969 1 18.27 56 GLN B O 1
ATOM 5099 N N . THR B 1 57 ? 44.281 33.406 10.078 1 18.09 57 THR B N 1
ATOM 5100 C CA . THR B 1 57 ? 44.531 31.984 10.148 1 18.09 57 THR B CA 1
ATOM 5101 C C . THR B 1 57 ? 44.875 31.422 8.773 1 18.09 57 THR B C 1
ATOM 5103 O O . THR B 1 57 ? 44.25 31.797 7.773 1 18.09 57 THR B O 1
ATOM 5106 N N . ASP B 1 58 ? 46.062 30.906 8.539 1 18.84 58 ASP B N 1
ATOM 5107 C CA . ASP B 1 58 ? 46.781 30.281 7.438 1 18.84 58 ASP B CA 1
ATOM 5108 C C . ASP B 1 58 ? 46.062 29.016 6.965 1 18.84 58 ASP B C 1
ATOM 5110 O O . ASP B 1 58 ? 46.062 28.016 7.676 1 18.84 58 ASP B O 1
ATOM 5114 N N . THR B 1 59 ? 44.844 29.078 6.508 1 18.69 59 THR B N 1
ATOM 5115 C CA . THR B 1 59 ? 44.062 27.906 6.125 1 18.69 59 THR B CA 1
ATOM 5116 C C . THR B 1 59 ? 44.75 27.156 4.977 1 18.69 59 THR B C 1
ATOM 5118 O O . THR B 1 59 ? 44.938 27.719 3.898 1 18.69 59 THR B O 1
ATOM 5121 N N . GLN B 1 60 ? 45.719 26.297 5.266 1 19.16 60 GLN B N 1
ATOM 5122 C CA . GLN B 1 60 ? 46.281 25.422 4.246 1 19.16 60 GLN B CA 1
ATOM 5123 C C . GLN B 1 60 ? 45.188 24.656 3.51 1 19.16 60 GLN B C 1
ATOM 5125 O O . GLN B 1 60 ? 44.312 24.047 4.137 1 19.16 60 GLN B O 1
ATOM 5130 N N . THR B 1 61 ? 44.781 25.031 2.318 1 19.67 61 THR B N 1
ATOM 5131 C CA . THR B 1 61 ? 43.75 24.719 1.335 1 19.67 61 THR B CA 1
ATOM 5132 C C . THR B 1 61 ? 43.906 23.297 0.818 1 19.67 61 THR B C 1
ATOM 5134 O O . THR B 1 61 ? 43.25 22.906 -0.146 1 19.67 61 THR B O 1
ATOM 5137 N N . SER B 1 62 ? 44.188 22.297 1.675 1 19.8 62 SER B N 1
ATOM 5138 C CA . SER B 1 62 ? 44.344 21.078 0.898 1 19.8 62 SER B CA 1
ATOM 5139 C C . SER B 1 62 ? 43.094 20.781 0.071 1 19.8 62 SER B C 1
ATOM 5141 O O . SER B 1 62 ? 42 20.734 0.608 1 19.8 62 SER B O 1
ATOM 5143 N N . ASP B 1 63 ? 43 21.031 -1.264 1 20.56 63 ASP B N 1
ATOM 5144 C CA . ASP B 1 63 ? 42.094 21.219 -2.383 1 20.56 63 ASP B CA 1
ATOM 5145 C C . ASP B 1 63 ? 41.406 19.906 -2.77 1 20.56 63 ASP B C 1
ATOM 5147 O O . ASP B 1 63 ? 40.594 19.859 -3.693 1 20.56 63 ASP B O 1
ATOM 5151 N N . VAL B 1 64 ? 41.844 18.672 -2.463 1 21.7 64 VAL B N 1
ATOM 5152 C CA . VAL B 1 64 ? 41.438 17.656 -3.449 1 21.7 64 VAL B CA 1
ATOM 5153 C C . VAL B 1 64 ? 39.938 17.406 -3.369 1 21.7 64 VAL B C 1
ATOM 5155 O O . VAL B 1 64 ? 39.438 16.922 -2.355 1 21.7 64 VAL B O 1
ATOM 5158 N N . ALA B 1 65 ? 39.125 18.328 -3.891 1 22.36 65 ALA B N 1
ATOM 5159 C CA . ALA B 1 65 ? 37.656 18.219 -3.982 1 22.36 65 ALA B CA 1
ATOM 5160 C C . ALA B 1 65 ? 37.25 16.938 -4.715 1 22.36 65 ALA B C 1
ATOM 5162 O O . ALA B 1 65 ? 37.75 16.656 -5.809 1 22.36 65 ALA B O 1
ATOM 5163 N N . VAL B 1 66 ? 37.062 15.875 -4.066 1 21.02 66 VAL B N 1
ATOM 5164 C CA . VAL B 1 66 ? 36.562 14.602 -4.578 1 21.02 66 VAL B CA 1
ATOM 5165 C C . VAL B 1 66 ? 35.375 14.852 -5.48 1 21.02 66 VAL B C 1
ATOM 5167 O O . VAL B 1 66 ? 34.312 15.266 -5.008 1 21.02 66 VAL B O 1
ATOM 5170 N N . GLN B 1 67 ? 35.5 15.516 -6.695 1 22.72 67 GLN B N 1
ATOM 5171 C CA . GLN B 1 67 ? 34.469 15.711 -7.703 1 22.72 67 GLN B CA 1
ATOM 5172 C C . GLN B 1 67 ? 33.938 14.375 -8.211 1 22.72 67 GLN B C 1
ATOM 5174 O O . GLN B 1 67 ? 34.688 13.539 -8.703 1 22.72 67 GLN B O 1
ATOM 5179 N N . SER B 1 68 ? 33.094 13.703 -7.559 1 22.25 68 SER B N 1
ATOM 5180 C CA . SER B 1 68 ? 32.406 12.555 -8.148 1 22.25 68 SER B CA 1
ATOM 5181 C C . SER B 1 68 ? 31.906 12.883 -9.547 1 22.25 68 SER B C 1
ATOM 5183 O O . SER B 1 68 ? 31.281 13.93 -9.758 1 22.25 68 SER B O 1
ATOM 5185 N N . ASP B 1 69 ? 32.562 12.5 -10.648 1 23.62 69 ASP B N 1
ATOM 5186 C CA . ASP B 1 69 ? 32.406 12.672 -12.086 1 23.62 69 ASP B CA 1
ATOM 5187 C C . ASP B 1 69 ? 31.047 12.164 -12.555 1 23.62 69 ASP B C 1
ATOM 5189 O O . ASP B 1 69 ? 30.859 11.852 -13.734 1 23.62 69 ASP B O 1
ATOM 5193 N N . VAL B 1 70 ? 30.141 11.781 -11.82 1 22.11 70 VAL B N 1
ATOM 5194 C CA . VAL B 1 70 ? 28.984 11.289 -12.539 1 22.11 70 VAL B CA 1
ATOM 5195 C C . VAL B 1 70 ? 28.469 12.367 -13.492 1 22.11 70 VAL B C 1
ATOM 5197 O O . VAL B 1 70 ? 28.125 13.469 -13.07 1 22.11 70 VAL B O 1
ATOM 5200 N N . ALA B 1 71 ? 28.922 12.289 -14.766 1 22.81 71 ALA B N 1
ATOM 5201 C CA . ALA B 1 71 ? 28.562 13.07 -15.945 1 22.81 71 ALA B CA 1
ATOM 5202 C C . ALA B 1 71 ? 27.047 13.188 -16.078 1 22.81 71 ALA B C 1
ATOM 5204 O O . ALA B 1 71 ? 26.359 12.195 -16.359 1 22.81 71 ALA B O 1
ATOM 5205 N N . LEU B 1 72 ? 26.375 13.867 -15.328 1 23.2 72 LEU B N 1
ATOM 5206 C CA . LEU B 1 72 ? 25 14.273 -15.578 1 23.2 72 LEU B CA 1
ATOM 5207 C C . LEU B 1 72 ? 24.844 14.852 -16.984 1 23.2 72 LEU B C 1
ATOM 5209 O O . LEU B 1 72 ? 25.422 15.883 -17.297 1 23.2 72 LEU B O 1
ATOM 5213 N N . GLN B 1 73 ? 24.969 14.023 -18.062 1 22.89 73 GLN B N 1
ATOM 5214 C CA . GLN B 1 73 ? 24.703 14.492 -19.422 1 22.89 73 GLN B CA 1
ATOM 5215 C C . GLN B 1 73 ? 23.438 15.352 -19.484 1 22.89 73 GLN B C 1
ATOM 5217 O O . GLN B 1 73 ? 22.328 14.844 -19.297 1 22.89 73 GLN B O 1
ATOM 5222 N N . TRP B 1 74 ? 23.547 16.547 -19.062 1 23.14 74 TRP B N 1
ATOM 5223 C CA . TRP B 1 74 ? 22.594 17.656 -19.078 1 23.14 74 TRP B CA 1
ATOM 5224 C C . TRP B 1 74 ? 22.266 18.094 -20.516 1 23.14 74 TRP B C 1
ATOM 5226 O O . TRP B 1 74 ? 23.172 18.5 -21.25 1 23.14 74 TRP B O 1
ATOM 5236 N N . ARG B 1 75 ? 21.641 17.344 -21.391 1 23.42 75 ARG B N 1
ATOM 5237 C CA . ARG B 1 75 ? 21.328 17.922 -22.688 1 23.42 75 ARG B CA 1
ATOM 5238 C C . ARG B 1 75 ? 20.703 19.312 -22.547 1 23.42 75 ARG B C 1
ATOM 5240 O O . ARG B 1 75 ? 19.875 19.531 -21.656 1 23.42 75 ARG B O 1
ATOM 5247 N N . GLY B 1 76 ? 21.281 20.344 -23.109 1 22.97 76 GLY B N 1
ATOM 5248 C CA . GLY B 1 76 ? 21.203 21.781 -23.281 1 22.97 76 GLY B CA 1
ATOM 5249 C C . GLY B 1 76 ? 19.859 22.25 -23.812 1 22.97 76 GLY B C 1
ATOM 5250 O O . GLY B 1 76 ? 19.578 22.156 -25 1 22.97 76 GLY B O 1
ATOM 5251 N N . VAL B 1 77 ? 18.75 21.953 -23.297 1 23.95 77 VAL B N 1
ATOM 5252 C CA . VAL B 1 77 ? 17.703 22.781 -23.891 1 23.95 77 VAL B CA 1
ATOM 5253 C C . VAL B 1 77 ? 18.062 24.25 -23.703 1 23.95 77 VAL B C 1
ATOM 5255 O O . VAL B 1 77 ? 18.641 24.641 -22.688 1 23.95 77 VAL B O 1
ATOM 5258 N N . GLY B 1 78 ? 18.203 25.016 -24.703 1 22.58 78 GLY B N 1
ATOM 5259 C CA . GLY B 1 78 ? 18.469 26.438 -24.859 1 22.58 78 GLY B CA 1
ATOM 5260 C C . GLY B 1 78 ? 17.75 27.297 -23.828 1 22.58 78 GLY B C 1
ATOM 5261 O O . GLY B 1 78 ? 16.516 27.375 -23.828 1 22.58 78 GLY B O 1
ATOM 5262 N N . ILE B 1 79 ? 18.266 27.297 -22.609 1 24.08 79 ILE B N 1
ATOM 5263 C CA . ILE B 1 79 ? 17.844 28.172 -21.531 1 24.08 79 ILE B CA 1
ATOM 5264 C C . ILE B 1 79 ? 18.047 29.625 -21.953 1 24.08 79 ILE B C 1
ATOM 5266 O O . ILE B 1 79 ? 19.156 30.016 -22.344 1 24.08 79 ILE B O 1
ATOM 5270 N N . ASP B 1 80 ? 17.156 30.328 -22.562 1 23.16 80 ASP B N 1
ATOM 5271 C CA . ASP B 1 80 ? 17.344 31.781 -22.625 1 23.16 80 ASP B CA 1
ATOM 5272 C C . ASP B 1 80 ? 17.812 32.312 -21.281 1 23.16 80 ASP B C 1
ATOM 5274 O O . ASP B 1 80 ? 17.156 32.125 -20.25 1 23.16 80 ASP B O 1
ATOM 5278 N N . HIS B 1 81 ? 19.109 32.438 -21.047 1 22.03 81 HIS B N 1
ATOM 5279 C CA . HIS B 1 81 ? 19.812 33.094 -19.953 1 22.03 81 HIS B CA 1
ATOM 5280 C C . HIS B 1 81 ? 19.281 34.5 -19.719 1 22.03 81 HIS B C 1
ATOM 5282 O O . HIS B 1 81 ? 19.828 35.25 -18.891 1 22.03 81 HIS B O 1
ATOM 5288 N N . SER B 1 82 ? 18.766 35.594 -19.938 1 25.17 82 SER B N 1
ATOM 5289 C CA . SER B 1 82 ? 19.594 36.688 -19.484 1 25.17 82 SER B CA 1
ATOM 5290 C C . SER B 1 82 ? 20.359 36.344 -18.219 1 25.17 82 SER B C 1
ATOM 5292 O O . SER B 1 82 ? 21.547 36.625 -18.109 1 25.17 82 SER B O 1
ATOM 5294 N N . TYR B 1 83 ? 20.094 36.562 -16.875 1 22.95 83 TYR B N 1
ATOM 5295 C CA . TYR B 1 83 ? 20.891 36.062 -15.766 1 22.95 83 TYR B CA 1
ATOM 5296 C C . TYR B 1 83 ? 21.125 34.562 -15.891 1 22.95 83 TYR B C 1
ATOM 5298 O O . TYR B 1 83 ? 22.25 34.094 -15.742 1 22.95 83 TYR B O 1
ATOM 5306 N N . CYS B 1 84 ? 20.156 33.75 -15.492 1 23.11 84 CYS B N 1
ATOM 5307 C CA . CYS B 1 84 ? 19.766 32.375 -15.398 1 23.11 84 CYS B CA 1
ATOM 5308 C C . CYS B 1 84 ? 19.719 31.719 -16.781 1 23.11 84 CYS B C 1
ATOM 5310 O O . CYS B 1 84 ? 18.641 31.359 -17.266 1 23.11 84 CYS B O 1
ATOM 5312 N N . SER B 1 85 ? 20.484 32.25 -17.656 1 23.44 85 SER B N 1
ATOM 5313 C CA . SER B 1 85 ? 20.219 31.594 -18.938 1 23.44 85 SER B CA 1
ATOM 5314 C C . SER B 1 85 ? 20.375 30.078 -18.812 1 23.44 85 SER B C 1
ATOM 5316 O O . SER B 1 85 ? 19.969 29.344 -19.719 1 23.44 85 SER B O 1
ATOM 5318 N N . LYS B 1 86 ? 21.594 29.766 -18.422 1 24.19 86 LYS B N 1
ATOM 5319 C CA . LYS B 1 86 ? 22.031 28.375 -18.547 1 24.19 86 LYS B CA 1
ATOM 5320 C C . LYS B 1 86 ? 21.156 27.453 -17.703 1 24.19 86 LYS B C 1
ATOM 5322 O O . LYS B 1 86 ? 20.906 27.719 -16.531 1 24.19 86 LYS B O 1
ATOM 5327 N N . SER B 1 87 ? 20.375 26.641 -18.391 1 24.81 87 SER B N 1
ATOM 5328 C CA . SER B 1 87 ? 19.312 25.734 -17.938 1 24.81 87 SER B CA 1
ATOM 5329 C C . SER B 1 87 ? 19.797 24.859 -16.797 1 24.81 87 SER B C 1
ATOM 5331 O O . SER B 1 87 ? 20.609 23.953 -17 1 24.81 87 SER B O 1
ATOM 5333 N N . VAL B 1 88 ? 20.297 25.5 -15.75 1 23.22 88 VAL B N 1
ATOM 5334 C CA . VAL B 1 88 ? 20.469 24.625 -14.594 1 23.22 88 VAL B CA 1
ATOM 5335 C C . VAL B 1 88 ? 19.297 23.672 -14.469 1 23.22 88 VAL B C 1
ATOM 5337 O O . VAL B 1 88 ? 18.141 24.109 -14.383 1 23.22 88 VAL B O 1
ATOM 5340 N N . GLU B 1 89 ? 19.469 22.609 -15.164 1 25.78 89 GLU B N 1
ATOM 5341 C CA . GLU B 1 89 ? 18.516 21.5 -15.094 1 25.78 89 GLU B CA 1
ATOM 5342 C C . GLU B 1 89 ? 18.047 21.266 -13.664 1 25.78 89 GLU B C 1
ATOM 5344 O O . GLU B 1 89 ? 18.828 20.859 -12.805 1 25.78 89 GLU B O 1
ATOM 5349 N N . THR B 1 90 ? 17.562 22.297 -13.07 1 23.61 90 THR B N 1
ATOM 5350 C CA . THR B 1 90 ? 16.953 22.031 -11.773 1 23.61 90 THR B CA 1
ATOM 5351 C C . THR B 1 90 ? 16.25 20.672 -11.773 1 23.61 90 THR B C 1
ATOM 5353 O O . THR B 1 90 ? 15.422 20.406 -12.641 1 23.61 90 THR B O 1
ATOM 5356 N N . VAL B 1 91 ? 17 19.688 -11.516 1 24.81 91 VAL B N 1
ATOM 5357 C CA . VAL B 1 91 ? 16.453 18.375 -11.164 1 24.81 91 VAL B CA 1
ATOM 5358 C C . VAL B 1 91 ? 15.266 18.547 -10.227 1 24.81 91 VAL B C 1
ATOM 5360 O O . VAL B 1 91 ? 15.438 18.75 -9.023 1 24.81 91 VAL B O 1
ATOM 5363 N N . GLU B 1 92 ? 14.617 19.656 -10.367 1 25.78 92 GLU B N 1
ATOM 5364 C CA . GLU B 1 92 ? 13.422 19.453 -9.539 1 25.78 92 GLU B CA 1
ATOM 5365 C C . GLU B 1 92 ? 12.828 18.062 -9.75 1 25.78 92 GLU B C 1
ATOM 5367 O O . GLU B 1 92 ? 12.328 17.75 -10.828 1 25.78 92 GLU B O 1
ATOM 5372 N N . THR B 1 93 ? 13.625 17.172 -9.391 1 26.42 93 THR B N 1
ATOM 5373 C CA . THR B 1 93 ? 13.039 15.836 -9.352 1 26.42 93 THR B CA 1
ATOM 5374 C C . THR B 1 93 ? 11.602 15.898 -8.844 1 26.42 93 THR B C 1
ATOM 5376 O O . THR B 1 93 ? 11.336 16.438 -7.766 1 26.42 93 THR B O 1
ATOM 5379 N N . ASP B 1 94 ? 10.781 16.422 -9.594 1 26.84 94 ASP B N 1
ATOM 5380 C CA . ASP B 1 94 ? 9.367 16.125 -9.359 1 26.84 94 ASP B CA 1
ATOM 5381 C C . ASP B 1 94 ? 9.195 14.781 -8.648 1 26.84 94 ASP B C 1
ATOM 5383 O O . ASP B 1 94 ? 9.102 13.734 -9.297 1 26.84 94 ASP B O 1
ATOM 5387 N N . PHE B 1 95 ? 10.031 14.672 -7.727 1 26.38 95 PHE B N 1
ATOM 5388 C CA . PHE B 1 95 ? 9.789 13.445 -6.988 1 26.38 95 PHE B CA 1
ATOM 5389 C C . PHE B 1 95 ? 8.312 13.32 -6.617 1 26.38 95 PHE B C 1
ATOM 5391 O O . PHE B 1 95 ? 7.895 13.766 -5.547 1 26.38 95 PHE B O 1
ATOM 5398 N N . GLU B 1 96 ? 7.488 14.031 -7.266 1 28.25 96 GLU B N 1
ATOM 5399 C CA . GLU B 1 96 ? 6.254 13.289 -7.043 1 28.25 96 GLU B CA 1
ATOM 5400 C C . GLU B 1 96 ? 6.512 11.781 -6.984 1 28.25 96 GLU B C 1
ATOM 5402 O O . GLU B 1 96 ? 7.117 11.219 -7.895 1 28.25 96 GLU B O 1
ATOM 5407 N N . ALA B 1 97 ? 6.906 11.383 -5.891 1 27.55 97 ALA B N 1
ATOM 5408 C CA . ALA B 1 97 ? 7.105 9.945 -5.695 1 27.55 97 ALA B CA 1
ATOM 5409 C C . ALA B 1 97 ? 6.348 9.141 -6.746 1 27.55 97 ALA B C 1
ATOM 5411 O O . ALA B 1 97 ? 5.113 9.086 -6.727 1 27.55 97 ALA B O 1
ATOM 5412 N N . ASN B 1 98 ? 6.656 9.297 -7.973 1 26.23 98 ASN B N 1
ATOM 5413 C CA . ASN B 1 98 ? 6.301 8.391 -9.062 1 26.23 98 ASN B CA 1
ATOM 5414 C C . ASN B 1 98 ? 6.266 6.938 -8.594 1 26.23 98 ASN B C 1
ATOM 5416 O O . ASN B 1 98 ? 7.305 6.281 -8.508 1 26.23 98 ASN B O 1
ATOM 5420 N N . SER B 1 99 ? 5.691 6.785 -7.672 1 27.41 99 SER B N 1
ATOM 5421 C CA . SER B 1 99 ? 5.293 5.391 -7.504 1 27.41 99 SER B CA 1
ATOM 5422 C C . SER B 1 99 ? 4.992 4.738 -8.844 1 27.41 99 SER B C 1
ATOM 5424 O O . SER B 1 99 ? 3.873 4.273 -9.078 1 27.41 99 SER B O 1
ATOM 5426 N N . GLN B 1 100 ? 5.223 5.406 -9.961 1 26 100 GLN B N 1
ATOM 5427 C CA . GLN B 1 100 ? 4.957 4.867 -11.289 1 26 100 GLN B CA 1
ATOM 5428 C C . GLN B 1 100 ? 5.578 3.484 -11.453 1 26 100 GLN B C 1
ATOM 5430 O O . GLN B 1 100 ? 4.973 2.594 -12.055 1 26 100 GLN B O 1
ATOM 5435 N N . ASP B 1 101 ? 6.984 3.537 -11.453 1 28.31 101 ASP B N 1
ATOM 5436 C CA . ASP B 1 101 ? 7.551 2.27 -11.906 1 28.31 101 ASP B CA 1
ATOM 5437 C C . ASP B 1 101 ? 7.09 1.115 -11.016 1 28.31 101 ASP B C 1
ATOM 5439 O O . ASP B 1 101 ? 7.672 0.03 -11.047 1 28.31 101 ASP B O 1
ATOM 5443 N N . LEU B 1 102 ? 6.664 1.418 -9.922 1 29.3 102 LEU B N 1
ATOM 5444 C CA . LEU B 1 102 ? 6.645 0.111 -9.273 1 29.3 102 LEU B CA 1
ATOM 5445 C C . LEU B 1 102 ? 5.996 -0.934 -10.18 1 29.3 102 LEU B C 1
ATOM 5447 O O . LEU B 1 102 ? 6.465 -2.072 -10.25 1 29.3 102 LEU B O 1
ATOM 5451 N N . PHE B 1 103 ? 4.496 -0.921 -10.383 1 28.19 103 PHE B N 1
ATOM 5452 C CA . PHE B 1 103 ? 4.035 -1.908 -11.352 1 28.19 103 PHE B CA 1
ATOM 5453 C C . PHE B 1 103 ? 3.871 -1.277 -12.727 1 28.19 103 PHE B C 1
ATOM 5455 O O . PHE B 1 103 ? 2.803 -0.752 -13.055 1 28.19 103 PHE B O 1
ATOM 5462 N N . CYS B 1 104 ? 4.656 -0.309 -13.219 1 26.36 104 CYS B N 1
ATOM 5463 C CA . CYS B 1 104 ? 4.594 0.363 -14.508 1 26.36 104 CYS B CA 1
ATOM 5464 C C . CYS B 1 104 ? 4.234 -0.619 -15.617 1 26.36 104 CYS B C 1
ATOM 5466 O O . CYS B 1 104 ? 4.98 -1.564 -15.883 1 26.36 104 CYS B O 1
ATOM 5468 N N . SER B 1 105 ? 2.955 -0.785 -16 1 24.52 105 SER B N 1
ATOM 5469 C CA . SER B 1 105 ? 2.588 -1.148 -17.375 1 24.52 105 SER B CA 1
ATOM 5470 C C . SER B 1 105 ? 3.127 -0.136 -18.375 1 24.52 105 SER B C 1
ATOM 5472 O O . SER B 1 105 ? 3.465 0.992 -18.016 1 24.52 105 SER B O 1
ATOM 5474 N N . ASN B 1 106 ? 3.207 -0.388 -19.797 1 21.72 106 ASN B N 1
ATOM 5475 C CA . ASN B 1 106 ? 3.719 0.175 -21.047 1 21.72 106 ASN B CA 1
ATOM 5476 C C . ASN B 1 106 ? 3.172 1.577 -21.297 1 21.72 106 ASN B C 1
ATOM 5478 O O . ASN B 1 106 ? 2.113 1.937 -20.766 1 21.72 106 ASN B O 1
ATOM 5482 N N . ASN B 1 107 ? 3.977 2.518 -22.078 1 22.08 107 ASN B N 1
ATOM 5483 C CA . ASN B 1 107 ? 4.277 3.797 -22.719 1 22.08 107 ASN B CA 1
ATOM 5484 C C . ASN B 1 107 ? 3.266 4.129 -23.812 1 22.08 107 ASN B C 1
ATOM 5486 O O . ASN B 1 107 ? 3.416 3.689 -24.953 1 22.08 107 ASN B O 1
ATOM 5490 N N . ASN B 1 108 ? 1.924 4.125 -23.859 1 22.38 108 ASN B N 1
ATOM 5491 C CA . ASN B 1 108 ? 1.322 4.57 -25.109 1 22.38 108 ASN B CA 1
ATOM 5492 C C . ASN B 1 108 ? 1.683 6.02 -25.422 1 22.38 108 ASN B C 1
ATOM 5494 O O . ASN B 1 108 ? 1.448 6.91 -24.609 1 22.38 108 ASN B O 1
ATOM 5498 N N . SER B 1 109 ? 2.508 6.258 -26.453 1 21.67 109 SER B N 1
ATOM 5499 C CA . SER B 1 109 ? 2.982 7.41 -27.219 1 21.67 109 SER B CA 1
ATOM 5500 C C . SER B 1 109 ? 1.829 8.133 -27.906 1 21.67 109 SER B C 1
ATOM 5502 O O . SER B 1 109 ? 1.318 7.676 -28.922 1 21.67 109 SER B O 1
ATOM 5504 N N . SER B 1 110 ? 0.663 8.531 -27.438 1 22.98 110 SER B N 1
ATOM 5505 C CA . SER B 1 110 ? -0.247 9.359 -28.219 1 22.98 110 SER B CA 1
ATOM 5506 C C . SER B 1 110 ? 0.474 10.562 -28.812 1 22.98 110 SER B C 1
ATOM 5508 O O . SER B 1 110 ? 1.154 11.305 -28.109 1 22.98 110 SER B O 1
ATOM 5510 N N . GLU B 1 111 ? 0.553 10.508 -30.219 1 20.78 111 GLU B N 1
ATOM 5511 C CA . GLU B 1 111 ? 0.835 11.555 -31.203 1 20.78 111 GLU B CA 1
ATOM 5512 C C . GLU B 1 111 ? -0.123 12.734 -31.031 1 20.78 111 GLU B C 1
ATOM 5514 O O . GLU B 1 111 ? -1.268 12.555 -30.609 1 20.78 111 GLU B O 1
ATOM 5519 N N . MET B 1 112 ? 0.183 13.914 -31.312 1 22 112 MET B N 1
ATOM 5520 C CA . MET B 1 112 ? -0.199 15.32 -31.297 1 22 112 MET B CA 1
ATOM 5521 C C . MET B 1 112 ? -1.237 15.625 -32.375 1 22 112 MET B C 1
ATOM 5523 O O . MET B 1 112 ? -1.625 16.781 -32.562 1 22 112 MET B O 1
ATOM 5527 N N . SER B 1 113 ? -2.039 14.734 -33.188 1 20.59 113 SER B N 1
ATOM 5528 C CA . SER B 1 113 ? -2.539 15.609 -34.25 1 20.59 113 SER B CA 1
ATOM 5529 C C . SER B 1 113 ? -3.582 16.578 -33.719 1 20.59 113 SER B C 1
ATOM 5531 O O . SER B 1 113 ? -4.207 16.328 -32.688 1 20.59 113 SER B O 1
ATOM 5533 N N . PRO B 1 114 ? -4.359 17.531 -34.656 1 21.05 114 PRO B N 1
ATOM 5534 C CA . PRO B 1 114 ? -5.102 18.781 -34.562 1 21.05 114 PRO B CA 1
ATOM 5535 C C . PRO B 1 114 ? -6.523 18.609 -34.031 1 21.05 114 PRO B C 1
ATOM 5537 O O . PRO B 1 114 ? -6.945 19.328 -33.125 1 21.05 114 PRO B O 1
ATOM 5540 N N . GLN B 1 115 ? -7.93 18.438 -34.219 1 21.75 115 GLN B N 1
ATOM 5541 C CA . GLN B 1 115 ? -8.492 19.766 -34.469 1 21.75 115 GLN B CA 1
ATOM 5542 C C . GLN B 1 115 ? -7.945 20.797 -33.5 1 21.75 115 GLN B C 1
ATOM 5544 O O . GLN B 1 115 ? -7.543 21.891 -33.906 1 21.75 115 GLN B O 1
ATOM 5549 N N . CYS B 1 116 ? -8.648 21.672 -33.188 1 21.5 116 CYS B N 1
ATOM 5550 C CA . CYS B 1 116 ? -10.094 21.609 -33 1 21.5 116 CYS B CA 1
ATOM 5551 C C . CYS B 1 116 ? -10.469 20.547 -31.984 1 21.5 116 CYS B C 1
ATOM 5553 O O . CYS B 1 116 ? -9.68 19.641 -31.703 1 21.5 116 CYS B O 1
ATOM 5555 N N . SER B 1 117 ? -11.859 20.234 -31.672 1 23.88 117 SER B N 1
ATOM 5556 C CA . SER B 1 117 ? -12.781 19.656 -30.688 1 23.88 117 SER B CA 1
ATOM 5557 C C . SER B 1 117 ? -12.453 18.203 -30.406 1 23.88 117 SER B C 1
ATOM 5559 O O . SER B 1 117 ? -13.352 17.406 -30.109 1 23.88 117 SER B O 1
ATOM 5561 N N . GLN B 1 118 ? -11.32 17.672 -30.578 1 21.08 118 GLN B N 1
ATOM 5562 C CA . GLN B 1 118 ? -10.836 16.359 -30.969 1 21.08 118 GLN B CA 1
ATOM 5563 C C . GLN B 1 118 ? -11.141 15.312 -29.906 1 21.08 118 GLN B C 1
ATOM 5565 O O . GLN B 1 118 ? -11.008 15.578 -28.719 1 21.08 118 GLN B O 1
ATOM 5570 N N . SER B 1 119 ? -11.844 14.117 -30.328 1 21.33 119 SER B N 1
ATOM 5571 C CA . SER B 1 119 ? -12.445 12.883 -29.828 1 21.33 119 SER B CA 1
ATOM 5572 C C . SER B 1 119 ? -11.516 12.156 -28.859 1 21.33 119 SER B C 1
ATOM 5574 O O . SER B 1 119 ? -10.289 12.219 -29.016 1 21.33 119 SER B O 1
ATOM 5576 N N . ASP B 1 120 ? -12.047 11.922 -27.734 1 21.92 120 ASP B N 1
ATOM 5577 C CA . ASP B 1 120 ? -11.594 11.117 -26.609 1 21.92 120 ASP B CA 1
ATOM 5578 C C . ASP B 1 120 ? -10.984 9.805 -27.078 1 21.92 120 ASP B C 1
ATOM 5580 O O . ASP B 1 120 ? -11.703 8.891 -27.5 1 21.92 120 ASP B O 1
ATOM 5584 N N . SER B 1 121 ? -9.922 9.922 -27.953 1 23.27 121 SER B N 1
ATOM 5585 C CA . SER B 1 121 ? -9.266 8.805 -28.625 1 23.27 121 SER B CA 1
ATOM 5586 C C . SER B 1 121 ? -9.102 7.617 -27.688 1 23.27 121 SER B C 1
ATOM 5588 O O . SER B 1 121 ? -8.547 7.754 -26.594 1 23.27 121 SER B O 1
ATOM 5590 N N . GLU B 1 122 ? -9.992 6.664 -27.844 1 21.05 122 GLU B N 1
ATOM 5591 C CA . GLU B 1 122 ? -10.016 5.277 -27.391 1 21.05 122 GLU B CA 1
ATOM 5592 C C . GLU B 1 122 ? -8.617 4.668 -27.422 1 21.05 122 GLU B C 1
ATOM 5594 O O . GLU B 1 122 ? -7.723 5.176 -28.094 1 21.05 122 GLU B O 1
ATOM 5599 N N . PHE B 1 123 ? -8.508 3.559 -26.828 1 21.16 123 PHE B N 1
ATOM 5600 C CA . PHE B 1 123 ? -7.375 2.658 -26.625 1 21.16 123 PHE B CA 1
ATOM 5601 C C . PHE B 1 123 ? -6.75 2.275 -27.969 1 21.16 123 PHE B C 1
ATOM 5603 O O . PHE B 1 123 ? -7.379 1.603 -28.781 1 21.16 123 PHE B O 1
ATOM 5610 N N . ILE B 1 124 ? -6.355 3.328 -28.766 1 23.25 124 ILE B N 1
ATOM 5611 C CA . ILE B 1 124 ? -5.73 2.773 -29.953 1 23.25 124 ILE B CA 1
ATOM 5612 C C . ILE B 1 124 ? -4.664 1.754 -29.562 1 23.25 124 ILE B C 1
ATOM 5614 O O . ILE B 1 124 ? -3.766 2.061 -28.781 1 23.25 124 ILE B O 1
ATOM 5618 N N . LEU B 1 125 ? -4.98 0.515 -29.859 1 21.53 125 LEU B N 1
ATOM 5619 C CA . LEU B 1 125 ? -4.145 -0.679 -29.891 1 21.53 125 LEU B CA 1
ATOM 5620 C C . LEU B 1 125 ? -2.828 -0.398 -30.609 1 21.53 125 LEU B C 1
ATOM 5622 O O . LEU B 1 125 ? -2.809 -0.18 -31.812 1 21.53 125 LEU B O 1
ATOM 5626 N N . SER B 1 126 ? -2.176 0.671 -30.266 1 23.02 126 SER B N 1
ATOM 5627 C CA . SER B 1 126 ? -0.936 0.751 -31.031 1 23.02 126 SER B CA 1
ATOM 5628 C C . SER B 1 126 ? -0.282 -0.62 -31.172 1 23.02 126 SER B C 1
ATOM 5630 O O . SER B 1 126 ? -0.25 -1.397 -30.203 1 23.02 126 SER B O 1
ATOM 5632 N N . SER B 1 127 ? -0.333 -1.15 -32.406 1 21.52 127 SER B N 1
ATOM 5633 C CA . SER B 1 127 ? 0.405 -2.297 -32.938 1 21.52 127 SER B CA 1
ATOM 5634 C C . SER B 1 127 ? 1.875 -2.236 -32.531 1 21.52 127 SER B C 1
ATOM 5636 O O . SER B 1 127 ? 2.66 -1.509 -33.125 1 21.52 127 SER B O 1
ATOM 5638 N N . SER B 1 128 ? 2.227 -1.796 -31.453 1 22.88 128 SER B N 1
ATOM 5639 C CA . SER B 1 128 ? 3.674 -1.941 -31.312 1 22.88 128 SER B CA 1
ATOM 5640 C C . SER B 1 128 ? 4.156 -3.248 -31.938 1 22.88 128 SER B C 1
ATOM 5642 O O . SER B 1 128 ? 3.475 -4.273 -31.844 1 22.88 128 SER B O 1
ATOM 5644 N N . PRO B 1 129 ? 4.969 -3.102 -33.062 1 23.55 129 PRO B N 1
ATOM 5645 C CA . PRO B 1 129 ? 5.613 -4.32 -33.562 1 23.55 129 PRO B CA 1
ATOM 5646 C C . PRO B 1 129 ? 6.008 -5.281 -32.438 1 23.55 129 PRO B C 1
ATOM 5648 O O . PRO B 1 129 ? 6.137 -4.863 -31.297 1 23.55 129 PRO B O 1
ATOM 5651 N N . GLY B 1 130 ? 5.809 -6.547 -32.75 1 21.19 130 GLY B N 1
ATOM 5652 C CA . GLY B 1 130 ? 6.168 -7.766 -32.031 1 21.19 130 GLY B CA 1
ATOM 5653 C C . GLY B 1 130 ? 7.555 -7.707 -31.406 1 21.19 130 GLY B C 1
ATOM 5654 O O . GLY B 1 130 ? 8.555 -7.684 -32.125 1 21.19 130 GLY B O 1
ATOM 5655 N N . LEU B 1 131 ? 7.812 -6.812 -30.531 1 21.69 131 LEU B N 1
ATOM 5656 C CA . LEU B 1 131 ? 9.086 -7.191 -29.938 1 21.69 131 LEU B CA 1
ATOM 5657 C C . LEU B 1 131 ? 9.25 -8.711 -29.922 1 21.69 131 LEU B C 1
ATOM 5659 O O . LEU B 1 131 ? 8.383 -9.422 -29.422 1 21.69 131 LEU B O 1
ATOM 5663 N N . SER B 1 132 ? 9.938 -9.148 -30.906 1 21.27 132 SER B N 1
ATOM 5664 C CA . SER B 1 132 ? 10.461 -10.516 -30.984 1 21.27 132 SER B CA 1
ATOM 5665 C C . SER B 1 132 ? 10.805 -11.047 -29.594 1 21.27 132 SER B C 1
ATOM 5667 O O . SER B 1 132 ? 11.172 -10.281 -28.703 1 21.27 132 SER B O 1
ATOM 5669 N N . GLN B 1 133 ? 10.039 -12 -29.203 1 23.16 133 GLN B N 1
ATOM 5670 C CA . GLN B 1 133 ? 10.531 -12.922 -28.188 1 23.16 133 GLN B CA 1
ATOM 5671 C C . GLN B 1 133 ? 12.055 -13.031 -28.234 1 23.16 133 GLN B C 1
ATOM 5673 O O . GLN B 1 133 ? 12.609 -13.602 -29.156 1 23.16 133 GLN B O 1
ATOM 5678 N N . SER B 1 134 ? 12.695 -11.883 -28.078 1 23.41 134 SER B N 1
ATOM 5679 C CA . SER B 1 134 ? 14.086 -12.305 -27.938 1 23.41 134 SER B CA 1
ATOM 5680 C C . SER B 1 134 ? 14.188 -13.648 -27.234 1 23.41 134 SER B C 1
ATOM 5682 O O . SER B 1 134 ? 13.562 -13.852 -26.188 1 23.41 134 SER B O 1
ATOM 5684 N N . THR B 1 135 ? 14.258 -14.617 -27.984 1 23.72 135 THR B N 1
ATOM 5685 C CA . THR B 1 135 ? 14.82 -15.891 -27.562 1 23.72 135 THR B CA 1
ATOM 5686 C C . THR B 1 135 ? 15.898 -15.688 -26.516 1 23.72 135 THR B C 1
ATOM 5688 O O . THR B 1 135 ? 16.828 -14.906 -26.719 1 23.72 135 THR B O 1
ATOM 5691 N N . PHE B 1 136 ? 15.445 -15.656 -25.266 1 24.86 136 PHE B N 1
ATOM 5692 C CA . PHE B 1 136 ? 16.516 -15.953 -24.328 1 24.86 136 PHE B CA 1
ATOM 5693 C C . PHE B 1 136 ? 17.594 -16.797 -24.984 1 24.86 136 PHE B C 1
ATOM 5695 O O . PHE B 1 136 ? 17.359 -17.922 -25.406 1 24.86 136 PHE B O 1
ATOM 5702 N N . GLU B 1 137 ? 18.266 -16.172 -25.891 1 25.14 137 GLU B N 1
ATOM 5703 C CA . GLU B 1 137 ? 19.5 -16.891 -26.219 1 25.14 137 GLU B CA 1
ATOM 5704 C C . GLU B 1 137 ? 20.047 -17.625 -25 1 25.14 137 GLU B C 1
ATOM 5706 O O . GLU B 1 137 ? 20.031 -17.094 -23.875 1 25.14 137 GLU B O 1
ATOM 5711 N N . SER B 1 138 ? 20.031 -18.938 -25.172 1 25.02 138 SER B N 1
ATOM 5712 C CA . SER B 1 138 ? 20.797 -19.906 -24.391 1 25.02 138 SER B CA 1
ATOM 5713 C C . SER B 1 138 ? 22.188 -19.359 -24.062 1 25.02 138 SER B C 1
ATOM 5715 O O . SER B 1 138 ? 23.078 -19.375 -24.922 1 25.02 138 SER B O 1
ATOM 5717 N N . GLN B 1 139 ? 22.391 -18.156 -23.734 1 26.16 139 GLN B N 1
ATOM 5718 C CA . GLN B 1 139 ? 23.812 -18.094 -23.391 1 26.16 139 GLN B CA 1
ATOM 5719 C C . GLN B 1 139 ? 24.281 -19.406 -22.766 1 26.16 139 GLN B C 1
ATOM 5721 O O . GLN B 1 139 ? 23.484 -20.188 -22.266 1 26.16 139 GLN B O 1
ATOM 5726 N N . THR B 1 140 ? 25.625 -19.594 -22.875 1 26.8 140 THR B N 1
ATOM 5727 C CA . THR B 1 140 ? 26.484 -20.688 -22.438 1 26.8 140 THR B CA 1
ATOM 5728 C C . THR B 1 140 ? 26.078 -21.188 -21.062 1 26.8 140 THR B C 1
ATOM 5730 O O . THR B 1 140 ? 25.547 -20.406 -20.25 1 26.8 140 THR B O 1
ATOM 5733 N N . SER B 1 141 ? 26.078 -22.5 -20.875 1 29.28 141 SER B N 1
ATOM 5734 C CA . SER B 1 141 ? 25.844 -23.625 -19.969 1 29.28 141 SER B CA 1
ATOM 5735 C C . SER B 1 141 ? 26.469 -23.359 -18.594 1 29.28 141 SER B C 1
ATOM 5737 O O . SER B 1 141 ? 27.438 -24.016 -18.219 1 29.28 141 SER B O 1
ATOM 5739 N N . SER B 1 142 ? 26.859 -22.172 -18.297 1 32.19 142 SER B N 1
ATOM 5740 C CA . SER B 1 142 ? 27.312 -22.5 -16.953 1 32.19 142 SER B CA 1
ATOM 5741 C C . SER B 1 142 ? 26.188 -23.141 -16.141 1 32.19 142 SER B C 1
ATOM 5743 O O . SER B 1 142 ? 25.016 -22.875 -16.375 1 32.19 142 SER B O 1
ATOM 5745 N N . THR B 1 143 ? 26.281 -24.25 -15.508 1 35.66 143 THR B N 1
ATOM 5746 C CA . THR B 1 143 ? 25.438 -25.094 -14.68 1 35.66 143 THR B CA 1
ATOM 5747 C C . THR B 1 143 ? 24.547 -24.25 -13.766 1 35.66 143 THR B C 1
ATOM 5749 O O . THR B 1 143 ? 24.828 -24.109 -12.578 1 35.66 143 THR B O 1
ATOM 5752 N N . THR B 1 144 ? 24.234 -22.984 -13.984 1 42.28 144 THR B N 1
ATOM 5753 C CA . THR B 1 144 ? 23.391 -22.25 -13.055 1 42.28 144 THR B CA 1
ATOM 5754 C C . THR B 1 144 ? 22 -22.875 -12.969 1 42.28 144 THR B C 1
ATOM 5756 O O . THR B 1 144 ? 21.281 -22.953 -13.969 1 42.28 144 THR B O 1
ATOM 5759 N N . SER B 1 145 ? 21.672 -23.812 -12.125 1 50.53 145 SER B N 1
ATOM 5760 C CA . SER B 1 145 ? 20.516 -24.641 -11.844 1 50.53 145 SER B CA 1
ATOM 5761 C C . SER B 1 145 ? 19.25 -23.797 -11.734 1 50.53 145 SER B C 1
ATOM 5763 O O . SER B 1 145 ? 19.016 -23.141 -10.719 1 50.53 145 SER B O 1
ATOM 5765 N N . ILE B 1 146 ? 18.766 -23.125 -12.75 1 61.81 146 ILE B N 1
ATOM 5766 C CA . ILE B 1 146 ? 17.422 -22.594 -12.789 1 61.81 146 ILE B CA 1
ATOM 5767 C C . ILE B 1 146 ? 16.406 -23.688 -12.445 1 61.81 146 ILE B C 1
ATOM 5769 O O . ILE B 1 146 ? 16.578 -24.844 -12.867 1 61.81 146 ILE B O 1
ATOM 5773 N N . PRO B 1 147 ? 15.453 -23.266 -11.508 1 71.75 147 PRO B N 1
ATOM 5774 C CA . PRO B 1 147 ? 14.438 -24.266 -11.211 1 71.75 147 PRO B CA 1
ATOM 5775 C C . PRO B 1 147 ? 13.789 -24.844 -12.477 1 71.75 147 PRO B C 1
ATOM 5777 O O . PRO B 1 147 ? 13.734 -24.172 -13.5 1 71.75 147 PRO B O 1
ATOM 5780 N N . SER B 1 148 ? 13.586 -26.062 -12.484 1 87.06 148 SER B N 1
ATOM 5781 C CA . SER B 1 148 ? 12.891 -26.734 -13.586 1 87.06 148 SER B CA 1
ATOM 5782 C C . SER B 1 148 ? 11.586 -26.031 -13.914 1 87.06 148 SER B C 1
ATOM 5784 O O . SER B 1 148 ? 10.992 -25.359 -13.062 1 87.06 148 SER B O 1
ATOM 5786 N N . ARG B 1 149 ? 11.203 -26.172 -15.219 1 93.06 149 ARG B N 1
ATOM 5787 C CA . ARG B 1 149 ? 9.938 -25.578 -15.641 1 93.06 149 ARG B CA 1
ATOM 5788 C C . ARG B 1 149 ? 8.758 -26.203 -14.906 1 93.06 149 ARG B C 1
ATOM 5790 O O . ARG B 1 149 ? 8.742 -27.422 -14.68 1 93.06 149 ARG B O 1
ATOM 5797 N N . THR B 1 150 ? 7.875 -25.344 -14.617 1 96.62 150 THR B N 1
ATOM 5798 C CA . THR B 1 150 ? 6.664 -25.797 -13.938 1 96.62 150 THR B CA 1
ATOM 5799 C C . THR B 1 150 ? 5.422 -25.422 -14.742 1 96.62 150 THR B C 1
ATOM 5801 O O . THR B 1 150 ? 5.41 -24.422 -15.445 1 96.62 150 THR B O 1
ATOM 5804 N N . PHE B 1 151 ? 4.375 -26.312 -14.617 1 96.94 151 PHE B N 1
ATOM 5805 C CA . PHE B 1 151 ? 3.166 -26.109 -15.414 1 96.94 151 PHE B CA 1
ATOM 5806 C C . PHE B 1 151 ? 1.924 -26.188 -14.531 1 96.94 151 PHE B C 1
ATOM 5808 O O . PHE B 1 151 ? 1.914 -26.906 -13.523 1 96.94 151 PHE B O 1
ATOM 5815 N N . LEU B 1 152 ? 0.974 -25.406 -14.93 1 96.38 152 LEU B N 1
ATOM 5816 C CA . LEU B 1 152 ? -0.372 -25.562 -14.391 1 96.38 152 LEU B CA 1
ATOM 5817 C C . LEU B 1 152 ? -1.143 -26.625 -15.148 1 96.38 152 LEU B C 1
ATOM 5819 O O . LEU B 1 152 ? -1.399 -26.484 -16.344 1 96.38 152 LEU B O 1
ATOM 5823 N N . VAL B 1 153 ? -1.505 -27.688 -14.461 1 97.44 153 VAL B N 1
ATOM 5824 C CA . VAL B 1 153 ? -2.209 -28.781 -15.117 1 97.44 153 VAL B CA 1
ATOM 5825 C C . VAL B 1 153 ? -3.547 -29.031 -14.422 1 97.44 153 VAL B C 1
ATOM 5827 O O . VAL B 1 153 ? -3.604 -29.156 -13.195 1 97.44 153 VAL B O 1
ATOM 5830 N N . PHE B 1 154 ? -4.566 -29.078 -15.227 1 96.62 154 PHE B N 1
ATOM 5831 C CA . PHE B 1 154 ? -5.898 -29.328 -14.688 1 96.62 154 PHE B CA 1
ATOM 5832 C C . PHE B 1 154 ? -6.109 -30.812 -14.43 1 96.62 154 PHE B C 1
ATOM 5834 O O . PHE B 1 154 ? -5.555 -31.656 -15.141 1 96.62 154 PHE B O 1
ATOM 5841 N N . GLU B 1 155 ? -6.898 -31.078 -13.477 1 95.62 155 GLU B N 1
ATOM 5842 C CA . GLU B 1 155 ? -7.098 -32.438 -13.016 1 95.62 155 GLU B CA 1
ATOM 5843 C C . GLU B 1 155 ? -7.586 -33.344 -14.148 1 95.62 155 GLU B C 1
ATOM 5845 O O . GLU B 1 155 ? -7.109 -34.469 -14.297 1 95.62 155 GLU B O 1
ATOM 5850 N N . GLU B 1 156 ? -8.531 -32.906 -14.961 1 93.38 156 GLU B N 1
ATOM 5851 C CA . GLU B 1 156 ? -9.062 -33.688 -16.062 1 93.38 156 GLU B CA 1
ATOM 5852 C C . GLU B 1 156 ? -7.984 -34.031 -17.094 1 93.38 156 GLU B C 1
ATOM 5854 O O . GLU B 1 156 ? -7.965 -35.125 -17.656 1 93.38 156 GLU B O 1
ATOM 5859 N N . GLN B 1 157 ? -7.168 -33.094 -17.344 1 95.19 157 GLN B N 1
ATOM 5860 C CA . GLN B 1 157 ? -6.074 -33.312 -18.297 1 95.19 157 GLN B CA 1
ATOM 5861 C C . GLN B 1 157 ? -5.02 -34.25 -17.719 1 95.19 157 GLN B C 1
ATOM 5863 O O . GLN B 1 157 ? -4.383 -35 -18.469 1 95.19 157 GLN B O 1
ATOM 5868 N N . LEU B 1 158 ? -4.789 -34.125 -16.469 1 95.5 158 LEU B N 1
ATOM 5869 C CA . LEU B 1 158 ? -3.834 -35 -15.82 1 95.5 158 LEU B CA 1
ATOM 5870 C C . LEU B 1 158 ? -4.328 -36.438 -15.859 1 95.5 158 LEU B C 1
ATOM 5872 O O . LEU B 1 158 ? -3.541 -37.375 -16.062 1 95.5 158 LEU B O 1
ATOM 5876 N N . LYS B 1 159 ? -5.574 -36.656 -15.672 1 93.88 159 LYS B N 1
ATOM 5877 C CA . LYS B 1 159 ? -6.176 -38 -15.695 1 93.88 159 LYS B CA 1
ATOM 5878 C C . LYS B 1 159 ? -5.98 -38.656 -17.062 1 93.88 159 LYS B C 1
ATOM 5880 O O . LYS B 1 159 ? -5.816 -39.875 -17.141 1 93.88 159 LYS B O 1
ATOM 5885 N N . GLU B 1 160 ? -5.969 -37.844 -18.062 1 93.62 160 GLU B N 1
ATOM 5886 C CA . GLU B 1 160 ? -5.734 -38.406 -19.391 1 93.62 160 GLU B CA 1
ATOM 5887 C C . GLU B 1 160 ? -4.367 -39.062 -19.484 1 93.62 160 GLU B C 1
ATOM 5889 O O . GLU B 1 160 ? -4.215 -40.094 -20.172 1 93.62 160 GLU B O 1
ATOM 5894 N N . LEU B 1 161 ? -3.459 -38.5 -18.797 1 94.31 161 LEU B N 1
ATOM 5895 C CA . LEU B 1 161 ? -2.1 -39.031 -18.844 1 94.31 161 LEU B CA 1
ATOM 5896 C C . LEU B 1 161 ? -1.93 -40.188 -17.891 1 94.31 161 LEU B C 1
ATOM 5898 O O . LEU B 1 161 ? -1.003 -41 -18.031 1 94.31 161 LEU B O 1
ATOM 5902 N N . LEU B 1 162 ? -2.803 -40.281 -16.953 1 94.56 162 LEU B N 1
ATOM 5903 C CA . LEU B 1 162 ? -2.684 -41.281 -15.906 1 94.56 162 LEU B CA 1
ATOM 5904 C C . LEU B 1 162 ? -3.496 -42.531 -16.25 1 94.56 162 LEU B C 1
ATOM 5906 O O . LEU B 1 162 ? -3.607 -43.469 -15.445 1 94.56 162 LEU B O 1
ATOM 5910 N N . ASN B 1 163 ? -3.969 -42.594 -17.438 1 93.5 163 ASN B N 1
ATOM 5911 C CA . ASN B 1 163 ? -4.801 -43.75 -17.844 1 93.5 163 ASN B CA 1
ATOM 5912 C C . ASN B 1 163 ? -3.953 -44.938 -18.234 1 93.5 163 ASN B C 1
ATOM 5914 O O . ASN B 1 163 ? -4.461 -46.062 -18.328 1 93.5 163 ASN B O 1
ATOM 5918 N N . ARG B 1 164 ? -2.711 -44.688 -18.438 1 94.44 164 ARG B N 1
ATOM 5919 C CA . ARG B 1 164 ? -1.795 -45.781 -18.812 1 94.44 164 ARG B CA 1
ATOM 5920 C C . ARG B 1 164 ? -0.617 -45.844 -17.859 1 94.44 164 ARG B C 1
ATOM 5922 O O . ARG B 1 164 ? -0.105 -44.812 -17.406 1 94.44 164 ARG B O 1
ATOM 5929 N N . CYS B 1 165 ? -0.243 -47.031 -17.594 1 94.69 165 CYS B N 1
ATOM 5930 C CA . CYS B 1 165 ? 0.879 -47.25 -16.688 1 94.69 165 CYS B CA 1
ATOM 5931 C C . CYS B 1 165 ? 2.18 -46.75 -17.297 1 94.69 165 CYS B C 1
ATOM 5933 O O . CYS B 1 165 ? 2.516 -47.062 -18.438 1 94.69 165 CYS B O 1
ATOM 5935 N N . ALA B 1 166 ? 2.936 -46.031 -16.547 1 92 166 ALA B N 1
ATOM 5936 C CA . ALA B 1 166 ? 4.191 -45.469 -17 1 92 166 ALA B CA 1
ATOM 5937 C C . ALA B 1 166 ? 5.266 -46.531 -17.156 1 92 166 ALA B C 1
ATOM 5939 O O . ALA B 1 166 ? 6.227 -46.344 -17.922 1 92 166 ALA B O 1
ATOM 5940 N N . LYS B 1 167 ? 5.102 -47.625 -16.547 1 92.19 167 LYS B N 1
ATOM 5941 C CA . LYS B 1 167 ? 6.105 -48.688 -16.562 1 92.19 167 LYS B CA 1
ATOM 5942 C C . LYS B 1 167 ? 5.844 -49.656 -17.688 1 92.19 167 LYS B C 1
ATOM 5944 O O . LYS B 1 167 ? 6.762 -50.031 -18.422 1 92.19 167 LYS B O 1
ATOM 5949 N N . CYS B 1 168 ? 4.57 -50.094 -17.828 1 93.69 168 CYS B N 1
ATOM 5950 C CA . CYS B 1 168 ? 4.332 -51.188 -18.75 1 93.69 168 CYS B CA 1
ATOM 5951 C C . CYS B 1 168 ? 3.332 -50.781 -19.828 1 93.69 168 CYS B C 1
ATOM 5953 O O . CYS B 1 168 ? 3.154 -51.5 -20.812 1 93.69 168 CYS B O 1
ATOM 5955 N N . GLY B 1 169 ? 2.598 -49.719 -19.641 1 93.5 169 GLY B N 1
ATOM 5956 C CA . GLY B 1 169 ? 1.67 -49.25 -20.656 1 93.5 169 GLY B CA 1
ATOM 5957 C C . GLY B 1 169 ? 0.266 -49.781 -20.484 1 93.5 169 GLY B C 1
ATOM 5958 O O . GLY B 1 169 ? -0.646 -49.438 -21.234 1 93.5 169 GLY B O 1
ATOM 5959 N N . ALA B 1 170 ? 0.108 -50.594 -19.484 1 95 170 ALA B N 1
ATOM 5960 C CA . ALA B 1 170 ? -1.207 -51.188 -19.234 1 95 170 ALA B CA 1
ATOM 5961 C C . ALA B 1 170 ? -2.197 -50.125 -18.766 1 95 170 ALA B C 1
ATOM 5963 O O . ALA B 1 170 ? -1.797 -49.031 -18.344 1 95 170 ALA B O 1
ATOM 5964 N N . VAL B 1 171 ? -3.447 -50.469 -18.828 1 95 171 VAL B N 1
ATOM 5965 C CA . VAL B 1 171 ? -4.508 -49.531 -18.438 1 95 171 VAL B CA 1
ATOM 5966 C C . VAL B 1 171 ? -4.555 -49.406 -16.922 1 95 171 VAL B C 1
ATOM 5968 O O . VAL B 1 171 ? -4.309 -50.375 -16.203 1 95 171 VAL B O 1
ATOM 5971 N N . ILE B 1 172 ? -4.797 -48.219 -16.516 1 95.06 172 ILE B N 1
ATOM 5972 C CA . ILE B 1 172 ? -5 -47.938 -15.102 1 95.06 172 ILE B CA 1
ATOM 5973 C C . ILE B 1 172 ? -6.453 -47.531 -14.859 1 95.06 172 ILE B C 1
ATOM 5975 O O . ILE B 1 172 ? -6.953 -46.594 -15.453 1 95.06 172 ILE B O 1
ATOM 5979 N N . VAL B 1 173 ? -7.133 -48.219 -13.984 1 92.62 173 VAL B N 1
ATOM 5980 C CA . VAL B 1 173 ? -8.516 -47.906 -13.648 1 92.62 173 VAL B CA 1
ATOM 5981 C C . VAL B 1 173 ? -8.539 -46.812 -12.578 1 92.62 173 VAL B C 1
ATOM 5983 O O . VAL B 1 173 ? -7.66 -46.75 -11.719 1 92.62 173 VAL B O 1
ATOM 5986 N N . PRO B 1 174 ? -9.508 -45.875 -12.711 1 89.88 174 PRO B N 1
ATOM 5987 C CA . PRO B 1 174 ? -9.578 -44.75 -11.805 1 89.88 174 PRO B CA 1
ATOM 5988 C C . PRO B 1 174 ? -9.562 -45.156 -10.336 1 89.88 174 PRO B C 1
ATOM 5990 O O . PRO B 1 174 ? -9.008 -44.438 -9.5 1 89.88 174 PRO B O 1
ATOM 5993 N N . GLU B 1 175 ? -10.078 -46.25 -10 1 88.94 175 GLU B N 1
ATOM 5994 C CA . GLU B 1 175 ? -10.141 -46.688 -8.617 1 88.94 175 GLU B CA 1
ATOM 5995 C C . GLU B 1 175 ? -8.758 -47.062 -8.086 1 88.94 175 GLU B C 1
ATOM 5997 O O . GLU B 1 175 ? -8.539 -47.062 -6.871 1 88.94 175 GLU B O 1
ATOM 6002 N N . ASP B 1 176 ? -7.91 -47.312 -9 1 89.06 176 ASP B N 1
ATOM 6003 C CA . ASP B 1 176 ? -6.57 -47.75 -8.602 1 89.06 176 ASP B CA 1
ATOM 6004 C C . ASP B 1 176 ? -5.621 -46.531 -8.531 1 89.06 176 ASP B C 1
ATOM 6006 O O . ASP B 1 176 ? -4.406 -46.719 -8.406 1 89.06 176 ASP B O 1
ATOM 6010 N N . LEU B 1 177 ? -6.16 -45.406 -8.695 1 92.19 177 LEU B N 1
ATOM 6011 C CA . LEU B 1 177 ? -5.434 -44.156 -8.477 1 92.19 177 LEU B CA 1
ATOM 6012 C C . LEU B 1 177 ? -5.766 -43.562 -7.109 1 92.19 177 LEU B C 1
ATOM 6014 O O . LEU B 1 177 ? -6.82 -42.969 -6.934 1 92.19 177 LEU B O 1
ATOM 6018 N N . LYS B 1 178 ? -4.84 -43.688 -6.156 1 92.69 178 LYS B N 1
ATOM 6019 C CA . LYS B 1 178 ? -5.086 -43.188 -4.805 1 92.69 178 LYS B CA 1
ATOM 6020 C C . LYS B 1 178 ? -4.199 -41.969 -4.492 1 92.69 178 LYS B C 1
ATOM 6022 O O . LYS B 1 178 ? -2.977 -42.031 -4.617 1 92.69 178 LYS B O 1
ATOM 6027 N N . GLU B 1 179 ? -4.844 -40.875 -4.133 1 93.31 179 GLU B N 1
ATOM 6028 C CA . GLU B 1 179 ? -4.113 -39.656 -3.773 1 93.31 179 GLU B CA 1
ATOM 6029 C C . GLU B 1 179 ? -3.691 -39.688 -2.307 1 93.31 179 GLU B C 1
ATOM 6031 O O . GLU B 1 179 ? -4.492 -40.031 -1.431 1 93.31 179 GLU B O 1
ATOM 6036 N N . ILE B 1 180 ? -2.451 -39.406 -2.088 1 86.12 180 ILE B N 1
ATOM 6037 C CA . ILE B 1 180 ? -1.965 -39.188 -0.727 1 86.12 180 ILE B CA 1
ATOM 6038 C C . ILE B 1 180 ? -2.182 -37.75 -0.305 1 86.12 180 ILE B C 1
ATOM 6040 O O . ILE B 1 180 ? -1.727 -36.812 -0.983 1 86.12 180 ILE B O 1
ATOM 6044 N N . GLN B 1 181 ? -2.764 -37.594 0.868 1 79.31 181 GLN B N 1
ATOM 6045 C CA . GLN B 1 181 ? -3.172 -36.25 1.289 1 79.31 181 GLN B CA 1
ATOM 6046 C C . GLN B 1 181 ? -2.086 -35.562 2.127 1 79.31 181 GLN B C 1
ATOM 6048 O O . GLN B 1 181 ? -1.128 -36.219 2.547 1 79.31 181 GLN B O 1
ATOM 6053 N N . LYS B 1 182 ? -2.107 -34.281 2.311 1 72.69 182 LYS B N 1
ATOM 6054 C CA . LYS B 1 182 ? -1.346 -33.438 3.23 1 72.69 182 LYS B CA 1
ATOM 6055 C C . LYS B 1 182 ? 0.069 -33.188 2.713 1 72.69 182 LYS B C 1
ATOM 6057 O O . LYS B 1 182 ? 1.039 -33.312 3.463 1 72.69 182 LYS B O 1
ATOM 6062 N N . ASP B 1 183 ? 0.147 -32.906 1.437 1 80.12 183 ASP B N 1
ATOM 6063 C CA . ASP B 1 183 ? 1.475 -32.656 0.89 1 80.12 183 ASP B CA 1
ATOM 6064 C C . ASP B 1 183 ? 1.559 -31.25 0.288 1 80.12 183 ASP B C 1
ATOM 6066 O O . ASP B 1 183 ? 2.275 -31.031 -0.69 1 80.12 183 ASP B O 1
ATOM 6070 N N . GLY B 1 184 ? 0.76 -30.375 0.912 1 91.12 184 GLY B N 1
ATOM 6071 C CA . GLY B 1 184 ? 0.835 -29 0.416 1 91.12 184 GLY B CA 1
ATOM 6072 C C . GLY B 1 184 ? 0.49 -28.891 -1.057 1 91.12 184 GLY B C 1
ATOM 6073 O O . GLY B 1 184 ? -0.561 -29.359 -1.494 1 91.12 184 GLY B O 1
ATOM 6074 N N . SER B 1 185 ? 1.479 -28.375 -1.823 1 94.81 185 SER B N 1
ATOM 6075 C CA . SER B 1 185 ? 1.239 -28.172 -3.246 1 94.81 185 SER B CA 1
ATOM 6076 C C . SER B 1 185 ? 1.542 -29.422 -4.051 1 94.81 185 SER B C 1
ATOM 6078 O O . SER B 1 185 ? 1.18 -29.531 -5.227 1 94.81 185 SER B O 1
ATOM 6080 N N . GLN B 1 186 ? 2.141 -30.406 -3.455 1 94.75 186 GLN B N 1
ATOM 6081 C CA . GLN B 1 186 ? 2.523 -31.641 -4.145 1 94.75 186 GLN B CA 1
ATOM 6082 C C . GLN B 1 186 ? 1.346 -32.594 -4.238 1 94.75 186 GLN B C 1
ATOM 6084 O O . GLN B 1 186 ? 0.687 -32.875 -3.234 1 94.75 186 GLN B O 1
ATOM 6089 N N . LEU B 1 187 ? 1.093 -33.031 -5.43 1 95.31 187 LEU B N 1
ATOM 6090 C CA . LEU B 1 187 ? 0.167 -34.125 -5.645 1 95.31 187 LEU B CA 1
ATOM 6091 C C . LEU B 1 187 ? 0.911 -35.469 -5.68 1 95.31 187 LEU B C 1
ATOM 6093 O O . LEU B 1 187 ? 1.83 -35.625 -6.48 1 95.31 187 LEU B O 1
ATOM 6097 N N . THR B 1 188 ? 0.574 -36.312 -4.805 1 94.56 188 THR B N 1
ATOM 6098 C CA . THR B 1 188 ? 1.153 -37.656 -4.758 1 94.56 188 THR B CA 1
ATOM 6099 C C . THR B 1 188 ? 0.084 -38.719 -5.012 1 94.56 188 THR B C 1
ATOM 6101 O O . THR B 1 188 ? -0.931 -38.75 -4.312 1 94.56 188 THR B O 1
ATOM 6104 N N . LEU B 1 189 ? 0.38 -39.562 -6 1 95.25 189 LEU B N 1
ATOM 6105 C CA . LEU B 1 189 ? -0.565 -40.594 -6.363 1 95.25 189 LEU B CA 1
ATOM 6106 C C . LEU B 1 189 ? 0.081 -42 -6.246 1 95.25 189 LEU B C 1
ATOM 6108 O O . LEU B 1 189 ? 1.221 -42.188 -6.676 1 95.25 189 LEU B O 1
ATOM 6112 N N . GLU B 1 190 ? -0.623 -42.875 -5.613 1 95.75 190 GLU B N 1
ATOM 6113 C CA . GLU B 1 190 ? -0.279 -44.281 -5.656 1 95.75 190 GLU B CA 1
ATOM 6114 C C . GLU B 1 190 ? -1.044 -45 -6.762 1 95.75 190 GLU B C 1
ATOM 6116 O O . GLU B 1 190 ? -2.277 -45.031 -6.77 1 95.75 190 GLU B O 1
ATOM 6121 N N . ILE B 1 191 ? -0.281 -45.656 -7.602 1 95.69 191 ILE B N 1
ATOM 6122 C CA . ILE B 1 191 ? -0.886 -46.156 -8.828 1 95.69 191 ILE B CA 1
ATOM 6123 C C . ILE B 1 191 ? -0.65 -47.656 -8.93 1 95.69 191 ILE B C 1
ATOM 6125 O O . ILE B 1 191 ? 0.463 -48.125 -8.695 1 95.69 191 ILE B O 1
ATOM 6129 N N . THR B 1 192 ? -1.697 -48.375 -9.203 1 96.38 192 THR B N 1
ATOM 6130 C CA . THR B 1 192 ? -1.635 -49.781 -9.555 1 96.38 192 THR B CA 1
ATOM 6131 C C . THR B 1 192 ? -2.307 -50.031 -10.906 1 96.38 192 THR B C 1
ATOM 6133 O O . THR B 1 192 ? -3.473 -49.688 -11.094 1 96.38 192 THR B O 1
ATOM 6136 N N . CYS B 1 193 ? -1.535 -50.594 -11.781 1 95.31 193 CYS B N 1
ATOM 6137 C CA . CYS B 1 193 ? -2.092 -50.812 -13.109 1 95.31 193 CYS B CA 1
ATOM 6138 C C . CYS B 1 193 ? -2.67 -52.219 -13.242 1 95.31 193 CYS B C 1
ATOM 6140 O O . CYS B 1 193 ? -2.65 -53 -12.281 1 95.31 193 CYS B O 1
ATOM 6142 N N . ALA B 1 194 ? -3.193 -52.562 -14.438 1 94.44 194 ALA B N 1
ATOM 6143 C CA . ALA B 1 194 ? -3.84 -53.844 -14.703 1 94.44 194 ALA B CA 1
ATOM 6144 C C . ALA B 1 194 ? -2.826 -55 -14.672 1 94.44 194 ALA B C 1
ATOM 6146 O O . ALA B 1 194 ? -3.188 -56.156 -14.422 1 94.44 194 ALA B O 1
ATOM 6147 N N . ASN B 1 195 ? -1.592 -54.719 -14.945 1 95.5 195 ASN B N 1
ATOM 6148 C CA . ASN B 1 195 ? -0.539 -55.719 -14.891 1 95.5 195 ASN B CA 1
ATOM 6149 C C . ASN B 1 195 ? 0.095 -55.812 -13.508 1 95.5 195 ASN B C 1
ATOM 6151 O O . ASN B 1 195 ? 1.188 -56.344 -13.352 1 95.5 195 ASN B O 1
ATOM 6155 N N . ASN B 1 196 ? -0.474 -55.094 -12.508 1 94.38 196 ASN B N 1
ATOM 6156 C CA . ASN B 1 196 ? -0.1 -55.125 -11.094 1 94.38 196 ASN B CA 1
ATOM 6157 C C . ASN B 1 196 ? 1.226 -54.406 -10.852 1 94.38 196 ASN B C 1
ATOM 6159 O O . ASN B 1 196 ? 1.98 -54.781 -9.953 1 94.38 196 ASN B O 1
ATOM 6163 N N . CYS B 1 197 ? 1.579 -53.5 -11.773 1 94.81 197 CYS B N 1
ATOM 6164 C CA . CYS B 1 197 ? 2.652 -52.562 -11.453 1 94.81 197 CYS B CA 1
ATOM 6165 C C . CYS B 1 197 ? 2.215 -51.594 -10.375 1 94.81 197 CYS B C 1
ATOM 6167 O O . CYS B 1 197 ? 1.143 -51 -10.477 1 94.81 197 CYS B O 1
ATOM 6169 N N . THR B 1 198 ? 2.971 -51.5 -9.312 1 95.44 198 THR B N 1
ATOM 6170 C CA . THR B 1 198 ? 2.65 -50.531 -8.258 1 95.44 198 THR B CA 1
ATOM 6171 C C . THR B 1 198 ? 3.779 -49.531 -8.094 1 95.44 198 THR B C 1
ATOM 6173 O O . THR B 1 198 ? 4.945 -49.906 -7.973 1 95.44 198 THR B O 1
ATOM 6176 N N . TYR B 1 199 ? 3.475 -48.25 -8.203 1 94.5 199 TYR B N 1
ATOM 6177 C CA . TYR B 1 199 ? 4.469 -47.188 -8 1 94.5 199 TYR B CA 1
ATOM 6178 C C . TYR B 1 199 ? 3.812 -45.906 -7.543 1 94.5 199 TYR B C 1
ATOM 6180 O O . TYR B 1 199 ? 2.586 -45.781 -7.562 1 94.5 199 TYR B O 1
ATOM 6188 N N . ARG B 1 200 ? 4.652 -45.062 -7.059 1 93.62 200 ARG B N 1
ATOM 6189 C CA . ARG B 1 200 ? 4.211 -43.75 -6.605 1 93.62 200 ARG B CA 1
ATOM 6190 C C . ARG B 1 200 ? 4.656 -42.656 -7.574 1 93.62 200 ARG B C 1
ATOM 6192 O O . ARG B 1 200 ? 5.801 -42.656 -8.031 1 93.62 200 ARG B O 1
ATOM 6199 N N . TRP B 1 201 ? 3.693 -41.844 -7.992 1 94.81 201 TRP B N 1
ATOM 6200 C CA . TRP B 1 201 ? 4.012 -40.656 -8.812 1 94.81 201 TRP B CA 1
ATOM 6201 C C . TRP B 1 201 ? 3.799 -39.375 -8.039 1 94.81 201 TRP B C 1
ATOM 6203 O O . TRP B 1 201 ? 2.803 -39.219 -7.324 1 94.81 201 TRP B O 1
ATOM 6213 N N . GLN B 1 202 ? 4.746 -38.5 -8.18 1 94.31 202 GLN B N 1
ATOM 6214 C CA . GLN B 1 202 ? 4.676 -37.188 -7.531 1 94.31 202 GLN B CA 1
ATOM 6215 C C . GLN B 1 202 ? 4.777 -36.062 -8.562 1 94.31 202 GLN B C 1
ATOM 6217 O O . GLN B 1 202 ? 5.551 -36.156 -9.516 1 94.31 202 GLN B O 1
ATOM 6222 N N . SER B 1 203 ? 3.973 -35 -8.359 1 95.5 203 SER B N 1
ATOM 6223 C CA . SER B 1 203 ? 3.924 -33.875 -9.312 1 95.5 203 SER B CA 1
ATOM 6224 C C . SER B 1 203 ? 5.176 -33.031 -9.219 1 95.5 203 SER B C 1
ATOM 6226 O O . SER B 1 203 ? 5.395 -32.156 -10.055 1 95.5 203 SER B O 1
ATOM 6228 N N . GLN B 1 204 ? 5.93 -33.281 -8.164 1 93.88 204 GLN B N 1
ATOM 6229 C CA . GLN B 1 204 ? 7.125 -32.469 -7.906 1 93.88 204 GLN B CA 1
ATOM 6230 C C . GLN B 1 204 ? 8.289 -33.344 -7.465 1 93.88 204 GLN B C 1
ATOM 6232 O O . GLN B 1 204 ? 8.078 -34.438 -6.926 1 93.88 204 GLN B O 1
ATOM 6237 N N . PRO B 1 205 ? 9.539 -32.781 -7.742 1 90.69 205 PRO B N 1
ATOM 6238 C CA . PRO B 1 205 ? 10.68 -33.531 -7.203 1 90.69 205 PRO B CA 1
ATOM 6239 C C . PRO B 1 205 ? 10.695 -33.562 -5.676 1 90.69 205 PRO B C 1
ATOM 6241 O O . PRO B 1 205 ? 10.203 -32.656 -5.027 1 90.69 205 PRO B O 1
ATOM 6244 N N . SER B 1 206 ? 11.188 -34.625 -5.199 1 84.44 206 SER B N 1
ATOM 6245 C CA . SER B 1 206 ? 11.266 -34.75 -3.748 1 84.44 206 SER B CA 1
ATOM 6246 C C . SER B 1 206 ? 12.422 -33.938 -3.178 1 84.44 206 SER B C 1
ATOM 6248 O O . SER B 1 206 ? 13.484 -33.844 -3.799 1 84.44 206 SER B O 1
ATOM 6250 N N . LEU B 1 207 ? 12.133 -33.25 -2.191 1 83.19 207 LEU B N 1
ATOM 6251 C CA . LEU B 1 207 ? 13.141 -32.5 -1.438 1 83.19 207 LEU B CA 1
ATOM 6252 C C . LEU B 1 207 ? 12.977 -32.75 0.06 1 83.19 207 LEU B C 1
ATOM 6254 O O . LEU B 1 207 ? 11.906 -32.5 0.62 1 83.19 207 LEU B O 1
ATOM 6258 N N . SER B 1 208 ? 13.961 -33.25 0.579 1 74.94 208 SER B N 1
ATOM 6259 C CA . SER B 1 208 ? 13.914 -33.656 1.979 1 74.94 208 SER B CA 1
ATOM 6260 C C . SER B 1 208 ? 13.445 -32.531 2.871 1 74.94 208 SER B C 1
ATOM 6262 O O . SER B 1 208 ? 13.906 -31.391 2.723 1 74.94 208 SER B O 1
ATOM 6264 N N . GLY B 1 209 ? 12.531 -32.781 3.678 1 72 209 GLY B N 1
ATOM 6265 C CA . GLY B 1 209 ? 12.125 -31.859 4.719 1 72 209 GLY B CA 1
ATOM 6266 C C . GLY B 1 209 ? 11.047 -30.891 4.262 1 72 209 GLY B C 1
ATOM 6267 O O . GLY B 1 209 ? 10.492 -30.156 5.074 1 72 209 GLY B O 1
ATOM 6268 N N . THR B 1 210 ? 10.812 -30.812 2.959 1 75.75 210 THR B N 1
ATOM 6269 C CA . THR B 1 210 ? 9.898 -29.766 2.508 1 75.75 210 THR B CA 1
ATOM 6270 C C . THR B 1 210 ? 8.617 -30.375 1.946 1 75.75 210 THR B C 1
ATOM 6272 O O . THR B 1 210 ? 7.68 -29.641 1.6 1 75.75 210 THR B O 1
ATOM 6275 N N . ARG B 1 211 ? 8.492 -31.688 1.983 1 77.88 211 ARG B N 1
ATOM 6276 C CA . ARG B 1 211 ? 7.34 -32.406 1.45 1 77.88 211 ARG B CA 1
ATOM 6277 C C . ARG B 1 211 ? 7.039 -31.969 0.019 1 77.88 211 ARG B C 1
ATOM 6279 O O . ARG B 1 211 ? 5.883 -31.734 -0.333 1 77.88 211 ARG B O 1
ATOM 6286 N N . GLY B 1 212 ? 8.164 -31.719 -0.729 1 86.5 212 GLY B N 1
ATOM 6287 C CA . GLY B 1 212 ? 8.047 -31.312 -2.119 1 86.5 212 GLY B CA 1
ATOM 6288 C C . GLY B 1 212 ? 8.773 -30.016 -2.422 1 86.5 212 GLY B C 1
ATOM 6289 O O . GLY B 1 212 ? 8.727 -29.062 -1.629 1 86.5 212 GLY B O 1
ATOM 6290 N N . THR B 1 213 ? 9.406 -30.016 -3.539 1 92 213 THR B N 1
ATOM 6291 C CA . THR B 1 213 ? 10.18 -28.859 -3.98 1 92 213 THR B CA 1
ATOM 6292 C C . THR B 1 213 ? 9.281 -27.656 -4.227 1 92 213 THR B C 1
ATOM 6294 O O . THR B 1 213 ? 9.68 -26.516 -3.984 1 92 213 THR B O 1
ATOM 6297 N N . GLY B 1 214 ? 8.133 -27.984 -4.688 1 94 214 GLY B N 1
ATOM 6298 C CA . GLY B 1 214 ? 7.191 -26.922 -5.008 1 94 214 GLY B CA 1
ATOM 6299 C C . GLY B 1 214 ? 6.758 -26.125 -3.791 1 94 214 GLY B C 1
ATOM 6300 O O . GLY B 1 214 ? 6.48 -24.938 -3.893 1 94 214 GLY B O 1
ATOM 6301 N N . ASN B 1 215 ? 6.68 -26.766 -2.654 1 95.19 215 ASN B N 1
ATOM 6302 C CA . ASN B 1 215 ? 6.297 -26.062 -1.431 1 95.19 215 ASN B CA 1
ATOM 6303 C C . ASN B 1 215 ? 7.309 -24.984 -1.064 1 95.19 215 ASN B C 1
ATOM 6305 O O . ASN B 1 215 ? 6.926 -23.859 -0.717 1 95.19 215 ASN B O 1
ATOM 6309 N N . LEU B 1 216 ? 8.508 -25.328 -1.174 1 95 216 LEU B N 1
ATOM 6310 C CA . LEU B 1 216 ? 9.578 -24.391 -0.838 1 95 216 LEU B CA 1
ATOM 6311 C C . LEU B 1 216 ? 9.656 -23.266 -1.865 1 95 216 LEU B C 1
ATOM 6313 O O . LEU B 1 216 ? 9.773 -22.094 -1.502 1 95 216 LEU B O 1
ATOM 6317 N N . LEU B 1 217 ? 9.594 -23.641 -3.082 1 95.81 217 LEU B N 1
ATOM 6318 C CA . LEU B 1 217 ? 9.703 -22.656 -4.152 1 95.81 217 LEU B CA 1
ATOM 6319 C C . LEU B 1 217 ? 8.516 -21.703 -4.137 1 95.81 217 LEU B C 1
ATOM 6321 O O . LEU B 1 217 ? 8.664 -20.516 -4.426 1 95.81 217 LEU B O 1
ATOM 6325 N N . LEU B 1 218 ? 7.387 -22.234 -3.846 1 96.62 218 LEU B N 1
ATOM 6326 C CA . LEU B 1 218 ? 6.211 -21.391 -3.707 1 96.62 218 LEU B CA 1
ATOM 6327 C C . LEU B 1 218 ? 6.402 -20.375 -2.582 1 96.62 218 LEU B C 1
ATOM 6329 O O . LEU B 1 218 ? 6.113 -19.188 -2.752 1 96.62 218 LEU B O 1
ATOM 6333 N N . CYS B 1 219 ? 6.859 -20.844 -1.501 1 96.75 219 CYS B N 1
ATOM 6334 C CA . CYS B 1 219 ? 7.098 -19.984 -0.346 1 96.75 219 CYS B CA 1
ATOM 6335 C C . CYS B 1 219 ? 8.055 -18.859 -0.698 1 96.75 219 CYS B C 1
ATOM 6337 O O . CYS B 1 219 ? 7.75 -17.688 -0.463 1 96.75 219 CYS B O 1
ATOM 6339 N N . ALA B 1 220 ? 9.156 -19.203 -1.271 1 97.62 220 ALA B N 1
ATOM 6340 C CA . ALA B 1 220 ? 10.164 -18.219 -1.638 1 97.62 220 ALA B CA 1
ATOM 6341 C C . ALA B 1 220 ? 9.625 -17.25 -2.689 1 97.62 220 ALA B C 1
ATOM 6343 O O . ALA B 1 220 ? 9.844 -16.031 -2.596 1 97.62 220 ALA B O 1
ATOM 6344 N N . SER B 1 221 ? 8.938 -17.797 -3.664 1 97.88 221 SER B N 1
ATOM 6345 C CA . SER B 1 221 ? 8.43 -16.969 -4.754 1 97.88 221 SER B CA 1
ATOM 6346 C C . SER B 1 221 ? 7.422 -15.945 -4.242 1 97.88 221 SER B C 1
ATOM 6348 O O . SER B 1 221 ? 7.383 -14.805 -4.727 1 97.88 221 SER B O 1
ATOM 6350 N N . VAL B 1 222 ? 6.613 -16.344 -3.322 1 98 222 VAL B N 1
ATOM 6351 C CA . VAL B 1 222 ? 5.637 -15.43 -2.734 1 98 222 VAL B CA 1
ATOM 6352 C C . VAL B 1 222 ? 6.355 -14.281 -2.027 1 98 222 VAL B C 1
ATOM 6354 O O . VAL B 1 222 ? 6.082 -13.109 -2.297 1 98 222 VAL B O 1
ATOM 6357 N N . LEU B 1 223 ? 7.316 -14.586 -1.238 1 97.81 223 LEU B N 1
ATOM 6358 C CA . LEU B 1 223 ? 8.023 -13.57 -0.466 1 97.81 223 LEU B CA 1
ATOM 6359 C C . LEU B 1 223 ? 8.883 -12.695 -1.376 1 97.81 223 LEU B C 1
ATOM 6361 O O . LEU B 1 223 ? 8.883 -11.469 -1.24 1 97.81 223 LEU B O 1
ATOM 6365 N N . PHE B 1 224 ? 9.586 -13.297 -2.35 1 97.88 224 PHE B N 1
ATOM 6366 C CA . PHE B 1 224 ? 10.531 -12.586 -3.207 1 97.88 224 PHE B CA 1
ATOM 6367 C C . PHE B 1 224 ? 9.797 -11.633 -4.145 1 97.88 224 PHE B C 1
ATOM 6369 O O . PHE B 1 224 ? 10.375 -10.656 -4.629 1 97.88 224 PHE B O 1
ATOM 6376 N N . SER B 1 225 ? 8.578 -11.938 -4.422 1 96.88 225 SER B N 1
ATOM 6377 C CA . SER B 1 225 ? 7.82 -11.094 -5.332 1 96.88 225 SER B CA 1
ATOM 6378 C C . SER B 1 225 ? 7.117 -9.961 -4.586 1 96.88 225 SER B C 1
ATOM 6380 O O . SER B 1 225 ? 6.594 -9.031 -5.203 1 96.88 225 SER B O 1
ATOM 6382 N N . GLY B 1 226 ? 7.043 -10.031 -3.312 1 95.25 226 GLY B N 1
ATOM 6383 C CA . GLY B 1 226 ? 6.375 -9.016 -2.514 1 95.25 226 GLY B CA 1
ATOM 6384 C C . GLY B 1 226 ? 4.883 -9.258 -2.371 1 95.25 226 GLY B C 1
ATOM 6385 O O . GLY B 1 226 ? 4.141 -8.367 -1.956 1 95.25 226 GLY B O 1
ATOM 6386 N N . ILE B 1 227 ? 4.414 -10.438 -2.734 1 96.38 227 ILE B N 1
ATOM 6387 C CA . ILE B 1 227 ? 3.004 -10.789 -2.592 1 96.38 227 ILE B CA 1
ATOM 6388 C C . ILE B 1 227 ? 2.723 -11.219 -1.152 1 96.38 227 ILE B C 1
ATOM 6390 O O . ILE B 1 227 ? 3.467 -12.016 -0.578 1 96.38 227 ILE B O 1
ATOM 6394 N N . HIS B 1 228 ? 1.703 -10.609 -0.612 1 94 228 HIS B N 1
ATOM 6395 C CA . HIS B 1 228 ? 1.283 -11.062 0.71 1 94 228 HIS B CA 1
ATOM 6396 C C . HIS B 1 228 ? 0.638 -12.438 0.642 1 94 228 HIS B C 1
ATOM 6398 O O . HIS B 1 228 ? -0.129 -12.727 -0.28 1 94 228 HIS B O 1
ATOM 6404 N N . PHE B 1 229 ? 0.893 -13.203 1.633 1 95.75 229 PHE B N 1
ATOM 6405 C CA . PHE B 1 229 ? 0.456 -14.594 1.576 1 95.75 229 PHE B CA 1
ATOM 6406 C C . PHE B 1 229 ? -1.064 -14.68 1.517 1 95.75 229 PHE B C 1
ATOM 6408 O O . PHE B 1 229 ? -1.615 -15.555 0.851 1 95.75 229 PHE B O 1
ATOM 6415 N N . SER B 1 230 ? -1.74 -13.797 2.197 1 93 230 SER B N 1
ATOM 6416 C CA . SER B 1 230 ? -3.199 -13.852 2.188 1 93 230 SER B CA 1
ATOM 6417 C C . SER B 1 230 ? -3.748 -13.656 0.78 1 93 230 SER B C 1
ATOM 6419 O O . SER B 1 230 ? -4.742 -14.281 0.403 1 93 230 SER B O 1
ATOM 6421 N N . LYS B 1 231 ? -3.182 -12.773 0.012 1 94.56 231 LYS B N 1
ATOM 6422 C CA . LYS B 1 231 ? -3.592 -12.578 -1.375 1 94.56 231 LYS B CA 1
ATOM 6423 C C . LYS B 1 231 ? -3.277 -13.805 -2.227 1 94.56 231 LYS B C 1
ATOM 6425 O O . LYS B 1 231 ? -4.059 -14.172 -3.104 1 94.56 231 LYS B O 1
ATOM 6430 N N . PHE B 1 232 ? -2.115 -14.344 -1.885 1 97.44 232 PHE B N 1
ATOM 6431 C CA . PHE B 1 232 ? -1.727 -15.562 -2.588 1 97.44 232 PHE B CA 1
ATOM 6432 C C . PHE B 1 232 ? -2.713 -16.688 -2.307 1 97.44 232 PHE B C 1
ATOM 6434 O O . PHE B 1 232 ? -3.1 -17.422 -3.217 1 97.44 232 PHE B O 1
ATOM 6441 N N . GLN B 1 233 ? -3.098 -16.797 -1.093 1 96.5 233 GLN B N 1
ATOM 6442 C CA . GLN B 1 233 ? -4.066 -17.828 -0.718 1 96.5 233 GLN B CA 1
ATOM 6443 C C . GLN B 1 233 ? -5.383 -17.625 -1.464 1 96.5 233 GLN B C 1
ATOM 6445 O O . GLN B 1 233 ? -5.984 -18.594 -1.932 1 96.5 233 GLN B O 1
ATOM 6450 N N . ARG B 1 234 ? -5.828 -16.453 -1.544 1 95.88 234 ARG B N 1
ATOM 6451 C CA . ARG B 1 234 ? -7.047 -16.156 -2.289 1 95.88 234 ARG B CA 1
ATOM 6452 C C . ARG B 1 234 ? -6.879 -16.484 -3.77 1 95.88 234 ARG B C 1
ATOM 6454 O O . ARG B 1 234 ? -7.793 -17.016 -4.398 1 95.88 234 ARG B O 1
ATOM 6461 N N . PHE B 1 235 ? -5.762 -16.125 -4.27 1 97.56 235 PHE B N 1
ATOM 6462 C CA . PHE B 1 235 ? -5.426 -16.438 -5.656 1 97.56 235 PHE B CA 1
ATOM 6463 C C . PHE B 1 235 ? -5.551 -17.922 -5.922 1 97.56 235 PHE B C 1
ATOM 6465 O O . PHE B 1 235 ? -6.18 -18.344 -6.898 1 97.56 235 PHE B O 1
ATOM 6472 N N . CYS B 1 236 ? -4.957 -18.734 -5.031 1 97.56 236 CYS B N 1
ATOM 6473 C CA . CYS B 1 236 ? -4.984 -20.188 -5.172 1 97.56 236 CYS B CA 1
ATOM 6474 C C . CYS B 1 236 ? -6.406 -20.719 -5.043 1 97.56 236 CYS B C 1
ATOM 6476 O O . CYS B 1 236 ? -6.801 -21.625 -5.781 1 97.56 236 CYS B O 1
ATOM 6478 N N . SER B 1 237 ? -7.152 -20.125 -4.145 1 96 237 SER B N 1
ATOM 6479 C CA . SER B 1 237 ? -8.531 -20.562 -3.947 1 96 237 SER B CA 1
ATOM 6480 C C . SER B 1 237 ? -9.383 -20.266 -5.18 1 96 237 SER B C 1
ATOM 6482 O O . SER B 1 237 ? -10.195 -21.109 -5.59 1 96 237 SER B O 1
ATOM 6484 N N . ASN B 1 238 ? -9.172 -19.156 -5.77 1 95.44 238 ASN B N 1
ATOM 6485 C CA . ASN B 1 238 ? -9.914 -18.812 -6.977 1 95.44 238 ASN B CA 1
ATOM 6486 C C . ASN B 1 238 ? -9.594 -19.75 -8.133 1 95.44 238 ASN B C 1
ATOM 6488 O O . ASN B 1 238 ? -10.477 -20.109 -8.914 1 95.44 238 ASN B O 1
ATOM 6492 N N . LEU B 1 239 ? -8.328 -20.125 -8.164 1 95.38 239 LEU B N 1
ATOM 6493 C CA . LEU B 1 239 ? -7.867 -21 -9.242 1 95.38 239 LEU B CA 1
ATOM 6494 C C . LEU B 1 239 ? -8.102 -22.469 -8.891 1 95.38 239 LEU B C 1
ATOM 6496 O O . LEU B 1 239 ? -7.883 -23.344 -9.719 1 95.38 239 LEU B O 1
ATOM 6500 N N . ASN B 1 240 ? -8.531 -22.703 -7.652 1 95.56 240 ASN B N 1
ATOM 6501 C CA . ASN B 1 240 ? -8.602 -24.047 -7.113 1 95.56 240 ASN B CA 1
ATOM 6502 C C . ASN B 1 240 ? -7.273 -24.797 -7.281 1 95.56 240 ASN B C 1
ATOM 6504 O O . ASN B 1 240 ? -7.25 -25.922 -7.77 1 95.56 240 ASN B O 1
ATOM 6508 N N . LEU B 1 241 ? -6.223 -24.109 -7.027 1 96.88 241 LEU B N 1
ATOM 6509 C CA . LEU B 1 241 ? -4.863 -24.625 -7.098 1 96.88 241 LEU B CA 1
ATOM 6510 C C . LEU B 1 241 ? -4.449 -25.25 -5.766 1 96.88 241 LEU B C 1
ATOM 6512 O O . LEU B 1 241 ? -4.523 -24.594 -4.723 1 96.88 241 LEU B O 1
ATOM 6516 N N . LYS B 1 242 ? -4.051 -26.5 -5.812 1 96.06 242 LYS B N 1
ATOM 6517 C CA . LYS B 1 242 ? -3.477 -27.125 -4.621 1 96.06 242 LYS B CA 1
ATOM 6518 C C . LYS B 1 242 ? -2.213 -26.391 -4.176 1 96.06 242 LYS B C 1
ATOM 6520 O O . LYS B 1 242 ? -1.289 -26.203 -4.969 1 96.06 242 LYS B O 1
ATOM 6525 N N . SER B 1 243 ? -2.232 -25.922 -2.916 1 95.06 243 SER B N 1
ATOM 6526 C CA . SER B 1 243 ? -1.111 -25.109 -2.469 1 95.06 243 SER B CA 1
ATOM 6527 C C . SER B 1 243 ? -0.829 -25.312 -0.985 1 95.06 243 SER B C 1
ATOM 6529 O O . SER B 1 243 ? -1.371 -26.234 -0.37 1 95.06 243 SER B O 1
ATOM 6531 N N . ILE B 1 244 ? 0.069 -24.578 -0.474 1 95.19 244 ILE B N 1
ATOM 6532 C CA . ILE B 1 244 ? 0.516 -24.734 0.906 1 95.19 244 ILE B CA 1
ATOM 6533 C C . ILE B 1 244 ? -0.372 -23.906 1.833 1 95.19 244 ILE B C 1
ATOM 6535 O O . ILE B 1 244 ? -0.927 -22.875 1.422 1 95.19 244 ILE B O 1
ATOM 6539 N N . SER B 1 245 ? -0.445 -24.359 3.064 1 94.31 245 SER B N 1
ATOM 6540 C CA . SER B 1 245 ? -1.158 -23.609 4.094 1 94.31 245 SER B CA 1
ATOM 6541 C C . SER B 1 245 ? -0.305 -22.469 4.637 1 94.31 245 SER B C 1
ATOM 6543 O O . SER B 1 245 ? 0.893 -22.391 4.359 1 94.31 245 SER B O 1
ATOM 6545 N N . GLU B 1 246 ? -0.923 -21.578 5.348 1 94.06 246 GLU B N 1
ATOM 6546 C CA . GLU B 1 246 ? -0.201 -20.469 5.949 1 94.06 246 GLU B CA 1
ATOM 6547 C C . GLU B 1 246 ? 0.835 -20.953 6.957 1 94.06 246 GLU B C 1
ATOM 6549 O O . GLU B 1 246 ? 1.938 -20.406 7.035 1 94.06 246 GLU B O 1
ATOM 6554 N N . ASP B 1 247 ? 0.473 -21.953 7.691 1 92.75 247 ASP B N 1
ATOM 6555 C CA . ASP B 1 247 ? 1.397 -22.5 8.68 1 92.75 247 ASP B CA 1
ATOM 6556 C C . ASP B 1 247 ? 2.646 -23.062 8.016 1 92.75 247 ASP B C 1
ATOM 6558 O O . ASP B 1 247 ? 3.764 -22.859 8.484 1 92.75 247 ASP B O 1
ATOM 6562 N N . THR B 1 248 ? 2.377 -23.812 6.98 1 93.56 248 THR B N 1
ATOM 6563 C CA . THR B 1 248 ? 3.506 -24.359 6.227 1 93.56 248 THR B CA 1
ATOM 6564 C C . THR B 1 248 ? 4.355 -23.219 5.648 1 93.56 248 THR B C 1
ATOM 6566 O O . THR B 1 248 ? 5.586 -23.297 5.672 1 93.56 248 THR B O 1
ATOM 6569 N N . TYR B 1 249 ? 3.736 -22.234 5.207 1 96.12 249 TYR B N 1
ATOM 6570 C CA . TYR B 1 249 ? 4.422 -21.062 4.668 1 96.12 249 TYR B CA 1
ATOM 6571 C C . TYR B 1 249 ? 5.324 -20.422 5.719 1 96.12 249 TYR B C 1
ATOM 6573 O O . TYR B 1 249 ? 6.496 -20.141 5.449 1 96.12 249 TYR B O 1
ATOM 6581 N N . LEU B 1 250 ? 4.797 -20.219 6.848 1 96.06 250 LEU B N 1
ATOM 6582 C CA . LEU B 1 250 ? 5.539 -19.562 7.922 1 96.06 250 LEU B CA 1
ATOM 6583 C C . LEU B 1 250 ? 6.73 -20.422 8.352 1 96.06 250 LEU B C 1
ATOM 6585 O O . LEU B 1 250 ? 7.816 -19.891 8.602 1 96.06 250 LEU B O 1
ATOM 6589 N N . LEU B 1 251 ? 6.508 -21.625 8.375 1 94.75 251 LEU B N 1
ATOM 6590 C CA . LEU B 1 251 ? 7.562 -22.547 8.781 1 94.75 251 LEU B CA 1
ATOM 6591 C C . LEU B 1 251 ? 8.695 -22.562 7.758 1 94.75 251 LEU B C 1
ATOM 6593 O O . LEU B 1 251 ? 9.867 -22.438 8.117 1 94.75 251 LEU B O 1
ATOM 6597 N N . LEU B 1 252 ? 8.352 -22.75 6.523 1 95.06 252 LEU B N 1
ATOM 6598 C CA . LEU B 1 252 ? 9.359 -22.828 5.469 1 95.06 252 LEU B CA 1
ATOM 6599 C C . LEU B 1 252 ? 10.102 -21.516 5.336 1 95.06 252 LEU B C 1
ATOM 6601 O O . LEU B 1 252 ? 11.312 -21.5 5.086 1 95.06 252 LEU B O 1
ATOM 6605 N N . ARG B 1 253 ? 9.438 -20.484 5.445 1 96.44 253 ARG B N 1
ATOM 6606 C CA . ARG B 1 253 ? 10.023 -19.156 5.367 1 96.44 253 ARG B CA 1
ATOM 6607 C C . ARG B 1 253 ? 11.117 -18.969 6.422 1 96.44 253 ARG B C 1
ATOM 6609 O O . ARG B 1 253 ? 12.227 -18.547 6.102 1 96.44 253 ARG B O 1
ATOM 6616 N N . LYS B 1 254 ? 10.789 -19.281 7.641 1 96.19 254 LYS B N 1
ATOM 6617 C CA . LYS B 1 254 ? 11.719 -19.094 8.758 1 96.19 254 LYS B CA 1
ATOM 6618 C C . LYS B 1 254 ? 12.891 -20.062 8.656 1 96.19 254 LYS B C 1
ATOM 6620 O O . LYS B 1 254 ? 14.039 -19.672 8.891 1 96.19 254 LYS B O 1
ATOM 6625 N N . LYS B 1 255 ? 12.586 -21.219 8.258 1 94.75 255 LYS B N 1
ATOM 6626 C CA . LYS B 1 255 ? 13.586 -22.281 8.297 1 94.75 255 LYS B CA 1
ATOM 6627 C C . LYS B 1 255 ? 14.547 -22.156 7.117 1 94.75 255 LYS B C 1
ATOM 6629 O O . LYS B 1 255 ? 15.75 -22.406 7.266 1 94.75 255 LYS B O 1
ATOM 6634 N N . TYR B 1 256 ? 14.023 -21.812 5.957 1 95.06 256 TYR B N 1
ATOM 6635 C CA . TYR B 1 256 ? 14.867 -21.953 4.773 1 95.06 256 TYR B CA 1
ATOM 6636 C C . TYR B 1 256 ? 15.031 -20.609 4.07 1 95.06 256 TYR B C 1
ATOM 6638 O O . TYR B 1 256 ? 16.141 -20.266 3.645 1 95.06 256 TYR B O 1
ATOM 6646 N N . VAL B 1 257 ? 14.023 -19.828 3.928 1 97.19 257 VAL B N 1
ATOM 6647 C CA . VAL B 1 257 ? 14.031 -18.656 3.064 1 97.19 257 VAL B CA 1
ATOM 6648 C C . VAL B 1 257 ? 14.789 -17.516 3.75 1 97.19 257 VAL B C 1
ATOM 6650 O O . VAL B 1 257 ? 15.664 -16.891 3.145 1 97.19 257 VAL B O 1
ATOM 6653 N N . PHE B 1 258 ? 14.531 -17.234 5.016 1 97.94 258 PHE B N 1
ATOM 6654 C CA . PHE B 1 258 ? 15.156 -16.141 5.754 1 97.94 258 PHE B CA 1
ATOM 6655 C C . PHE B 1 258 ? 16.672 -16.312 5.793 1 97.94 258 PHE B C 1
ATOM 6657 O O . PHE B 1 258 ? 17.406 -15.367 5.512 1 97.94 258 PHE B O 1
ATOM 6664 N N . PRO B 1 259 ? 17.141 -17.453 6.055 1 97.38 259 PRO B N 1
ATOM 6665 C CA . PRO B 1 259 ? 18.594 -17.625 6.094 1 97.38 259 PRO B CA 1
ATOM 6666 C C . PRO B 1 259 ? 19.25 -17.344 4.75 1 97.38 259 PRO B C 1
ATOM 6668 O O . PRO B 1 259 ? 20.344 -16.781 4.707 1 97.38 259 PRO B O 1
ATOM 6671 N N . VAL B 1 260 ? 18.609 -17.703 3.711 1 97.38 260 VAL B N 1
ATOM 6672 C CA . VAL B 1 260 ? 19.172 -17.484 2.385 1 97.38 260 VAL B CA 1
ATOM 6673 C C . VAL B 1 260 ? 19.219 -15.984 2.084 1 97.38 260 VAL B C 1
ATOM 6675 O O . VAL B 1 260 ? 20.188 -15.492 1.51 1 97.38 260 VAL B O 1
ATOM 6678 N N . ILE B 1 261 ? 18.172 -15.281 2.416 1 98.12 261 ILE B N 1
ATOM 6679 C CA . ILE B 1 261 ? 18.141 -13.828 2.238 1 98.12 261 ILE B CA 1
ATOM 6680 C C . ILE B 1 261 ? 19.281 -13.195 3.031 1 98.12 261 ILE B C 1
ATOM 6682 O O . ILE B 1 261 ? 20 -12.344 2.512 1 98.12 261 ILE B O 1
ATOM 6686 N N . LYS B 1 262 ? 19.406 -13.617 4.25 1 98.12 262 LYS B N 1
ATOM 6687 C CA . LYS B 1 262 ? 20.438 -13.07 5.129 1 98.12 262 LYS B CA 1
ATOM 6688 C C . LYS B 1 262 ? 21.828 -13.336 4.566 1 98.12 262 LYS B C 1
ATOM 6690 O O . LYS B 1 262 ? 22.688 -12.445 4.578 1 98.12 262 LYS B O 1
ATOM 6695 N N . LYS B 1 263 ? 22 -14.492 4.113 1 97.56 263 LYS B N 1
ATOM 6696 C CA . LYS B 1 263 ? 23.297 -14.852 3.535 1 97.56 263 LYS B CA 1
ATOM 6697 C C . LYS B 1 263 ? 23.641 -13.961 2.342 1 97.56 263 LYS B C 1
ATOM 6699 O O . LYS B 1 263 ? 24.75 -13.461 2.234 1 97.56 263 LYS B O 1
ATOM 6704 N N . MET B 1 264 ? 22.719 -13.828 1.481 1 97.81 264 MET B N 1
ATOM 6705 C CA . MET B 1 264 ? 22.922 -12.992 0.303 1 97.81 264 MET B CA 1
ATOM 6706 C C . MET B 1 264 ? 23.219 -11.555 0.704 1 97.81 264 MET B C 1
ATOM 6708 O O . MET B 1 264 ? 24.109 -10.914 0.132 1 97.81 264 MET B O 1
ATOM 6712 N N . TRP B 1 265 ? 22.5 -11.047 1.643 1 98.19 265 TRP B N 1
ATOM 6713 C CA . TRP B 1 265 ? 22.688 -9.68 2.115 1 98.19 265 TRP B CA 1
ATOM 6714 C C . TRP B 1 265 ? 24.062 -9.516 2.758 1 98.19 265 TRP B C 1
ATOM 6716 O O . TRP B 1 265 ? 24.781 -8.547 2.48 1 98.19 265 TRP B O 1
ATOM 6726 N N . ASP B 1 266 ? 24.422 -10.445 3.596 1 97.69 266 ASP B N 1
ATOM 6727 C CA . ASP B 1 266 ? 25.719 -10.391 4.27 1 97.69 266 ASP B CA 1
ATOM 6728 C C . ASP B 1 266 ? 26.859 -10.352 3.26 1 97.69 266 ASP B C 1
ATOM 6730 O O . ASP B 1 266 ? 27.812 -9.586 3.426 1 97.69 266 ASP B O 1
ATOM 6734 N N . ASN B 1 267 ? 26.703 -11.148 2.266 1 97.06 267 ASN B N 1
ATOM 6735 C CA . ASN B 1 267 ? 27.734 -11.164 1.226 1 97.06 267 ASN B CA 1
ATOM 6736 C C . ASN B 1 267 ? 27.812 -9.828 0.494 1 97.06 267 ASN B C 1
ATOM 6738 O O . ASN B 1 267 ? 28.906 -9.305 0.264 1 97.06 267 ASN B O 1
ATOM 6742 N N . GLU B 1 268 ? 26.688 -9.352 0.123 1 96.69 268 GLU B N 1
ATOM 6743 C CA . GLU B 1 268 ? 26.625 -8.07 -0.575 1 96.69 268 GLU B CA 1
ATOM 6744 C C . GLU B 1 268 ? 27.172 -6.941 0.295 1 96.69 268 GLU B C 1
ATOM 6746 O O . GLU B 1 268 ? 27.938 -6.102 -0.179 1 96.69 268 GLU B O 1
ATOM 6751 N N . GLN B 1 269 ? 26.75 -6.906 1.502 1 97 269 GLN B N 1
ATOM 6752 C CA . GLN B 1 269 ? 27.188 -5.867 2.428 1 97 269 GLN B CA 1
ATOM 6753 C C . GLN B 1 269 ? 28.703 -5.922 2.648 1 97 269 GLN B C 1
ATOM 6755 O O . GLN B 1 269 ? 29.359 -4.887 2.688 1 97 269 GLN B O 1
ATOM 6760 N N . ASN B 1 270 ? 29.203 -7.133 2.789 1 96.25 270 ASN B N 1
ATOM 6761 C CA . ASN B 1 270 ? 30.641 -7.309 2.99 1 96.25 270 ASN B CA 1
ATOM 6762 C C . ASN B 1 270 ? 31.438 -6.785 1.798 1 96.25 270 ASN B C 1
ATOM 6764 O O . ASN B 1 270 ? 32.469 -6.148 1.974 1 96.25 270 ASN B O 1
ATOM 6768 N N . MET B 1 271 ? 30.953 -7.07 0.666 1 96 271 MET B N 1
ATOM 6769 C CA . MET B 1 271 ? 31.609 -6.578 -0.535 1 96 271 MET B CA 1
ATOM 6770 C C . MET B 1 271 ? 31.594 -5.055 -0.585 1 96 271 MET B C 1
ATOM 6772 O O . MET B 1 271 ? 32.594 -4.422 -0.916 1 96 271 MET B O 1
ATOM 6776 N N . LEU B 1 272 ? 30.5 -4.523 -0.253 1 96 272 LEU B N 1
ATOM 6777 C CA . LEU B 1 272 ? 30.344 -3.072 -0.266 1 96 272 LEU B CA 1
ATOM 6778 C C . LEU B 1 272 ? 31.219 -2.424 0.803 1 96 272 LEU B C 1
ATOM 6780 O O . LEU B 1 272 ? 31.844 -1.395 0.555 1 96 272 LEU B O 1
ATOM 6784 N N . MET B 1 273 ? 31.266 -3.047 1.957 1 95.69 273 MET B N 1
ATOM 6785 C CA . MET B 1 273 ? 32.094 -2.529 3.053 1 95.69 273 MET B CA 1
ATOM 6786 C C . MET B 1 273 ? 33.562 -2.535 2.684 1 95.69 273 MET B C 1
ATOM 6788 O O . MET B 1 273 ? 34.281 -1.598 3.008 1 95.69 273 MET B O 1
ATOM 6792 N N . THR B 1 274 ? 33.938 -3.5 1.998 1 95.06 274 THR B N 1
ATOM 6793 C CA . THR B 1 274 ? 35.312 -3.596 1.551 1 95.06 274 THR B CA 1
ATOM 6794 C C . THR B 1 274 ? 35.625 -2.479 0.562 1 95.06 274 THR B C 1
ATOM 6796 O O . THR B 1 274 ? 36.719 -1.874 0.633 1 95.06 274 THR B O 1
ATOM 6799 N N . THR B 1 275 ? 34.719 -2.225 -0.25 1 94.69 275 THR B N 1
ATOM 6800 C CA . THR B 1 275 ? 34.906 -1.149 -1.22 1 94.69 275 THR B CA 1
ATOM 6801 C C . THR B 1 275 ? 34.969 0.206 -0.521 1 94.69 275 THR B C 1
ATOM 6803 O O . THR B 1 275 ? 35.781 1.054 -0.867 1 94.69 275 THR B O 1
ATOM 6806 N N . LEU B 1 276 ? 34.188 0.406 0.413 1 95.75 276 LEU B N 1
ATOM 6807 C CA . LEU B 1 276 ? 34.094 1.678 1.123 1 95.75 276 LEU B CA 1
ATOM 6808 C C . LEU B 1 276 ? 35.344 1.894 1.986 1 95.75 276 LEU B C 1
ATOM 6810 O O . LEU B 1 276 ? 35.781 3.029 2.166 1 95.75 276 LEU B O 1
ATOM 6814 N N . LYS B 1 277 ? 35.844 0.789 2.484 1 93.88 277 LYS B N 1
ATOM 6815 C CA . LYS B 1 277 ? 37.062 0.864 3.32 1 93.88 277 LYS B CA 1
ATOM 6816 C C . LYS B 1 277 ? 38.25 1.416 2.535 1 93.88 277 LYS B C 1
ATOM 6818 O O . LYS B 1 277 ? 39.125 2.059 3.107 1 93.88 277 LYS B O 1
ATOM 6823 N N . SER B 1 278 ? 38.188 1.195 1.313 1 91.94 278 SER B N 1
ATOM 6824 C CA . SER B 1 278 ? 39.312 1.621 0.466 1 91.94 278 SER B CA 1
ATOM 6825 C C . SER B 1 278 ? 39.156 3.092 0.083 1 91.94 278 SER B C 1
ATOM 6827 O O . SER B 1 278 ? 40.125 3.701 -0.388 1 91.94 278 SER B O 1
ATOM 6829 N N . GLN B 1 279 ? 38.094 3.619 0.413 1 90.69 279 GLN B N 1
ATOM 6830 C CA . GLN B 1 279 ? 37.844 5.023 0.084 1 90.69 279 GLN B CA 1
ATOM 6831 C C . GLN B 1 279 ? 38.188 5.926 1.265 1 90.69 279 GLN B C 1
ATOM 6833 O O . GLN B 1 279 ? 37.969 5.562 2.42 1 90.69 279 GLN B O 1
ATOM 6838 N N . SER B 1 280 ? 38.781 7.047 0.989 1 85.25 280 SER B N 1
ATOM 6839 C CA . SER B 1 280 ? 39.219 7.941 2.057 1 85.25 280 SER B CA 1
ATOM 6840 C C . SER B 1 280 ? 38.094 8.875 2.494 1 85.25 280 SER B C 1
ATOM 6842 O O . SER B 1 280 ? 38.094 9.359 3.625 1 85.25 280 SER B O 1
ATOM 6844 N N . ASP B 1 281 ? 37.156 9.125 1.663 1 90.5 281 ASP B N 1
ATOM 6845 C CA . ASP B 1 281 ? 36.094 10.086 1.995 1 90.5 281 ASP B CA 1
ATOM 6846 C C . ASP B 1 281 ? 34.719 9.57 1.557 1 90.5 281 ASP B C 1
ATOM 6848 O O . ASP B 1 281 ? 34.219 9.984 0.516 1 90.5 281 ASP B O 1
ATOM 6852 N N . VAL B 1 282 ? 34.125 8.898 2.549 1 95.62 282 VAL B N 1
ATOM 6853 C CA . VAL B 1 282 ? 32.844 8.312 2.217 1 95.62 282 VAL B CA 1
ATOM 6854 C C . VAL B 1 282 ? 31.719 9.273 2.604 1 95.62 282 VAL B C 1
ATOM 6856 O O . VAL B 1 282 ? 31.734 9.852 3.693 1 95.62 282 VAL B O 1
ATOM 6859 N N . VAL B 1 283 ? 30.828 9.531 1.686 1 95.94 283 VAL B N 1
ATOM 6860 C CA . VAL B 1 283 ? 29.656 10.367 1.916 1 95.94 283 VAL B CA 1
ATOM 6861 C C . VAL B 1 283 ? 28.406 9.492 1.996 1 95.94 283 VAL B C 1
ATOM 6863 O O . VAL B 1 283 ? 28.109 8.734 1.067 1 95.94 283 VAL B O 1
ATOM 6866 N N . LEU B 1 284 ? 27.703 9.609 3.119 1 96.5 284 LEU B N 1
ATOM 6867 C CA . LEU B 1 284 ? 26.516 8.805 3.338 1 96.5 284 LEU B CA 1
ATOM 6868 C C . LEU B 1 284 ? 25.266 9.68 3.391 1 96.5 284 LEU B C 1
ATOM 6870 O O . LEU B 1 284 ? 25.312 10.812 3.867 1 96.5 284 LEU B O 1
ATOM 6874 N N . CYS B 1 285 ? 24.203 9.164 2.85 1 96.12 285 CYS B N 1
ATOM 6875 C CA . CYS B 1 285 ? 22.859 9.719 3.027 1 96.12 285 CYS B CA 1
ATOM 6876 C C . CYS B 1 285 ? 22 8.805 3.891 1 96.12 285 CYS B C 1
ATOM 6878 O O . CYS B 1 285 ? 21.984 7.59 3.697 1 96.12 285 CYS B O 1
ATOM 6880 N N . GLY B 1 286 ? 21.312 9.367 4.871 1 95.88 286 GLY B N 1
ATOM 6881 C CA . GLY B 1 286 ? 20.516 8.555 5.781 1 95.88 286 GLY B CA 1
ATOM 6882 C C . GLY B 1 286 ? 19.094 9.07 5.965 1 95.88 286 GLY B C 1
ATOM 6883 O O . GLY B 1 286 ? 18.875 10.281 5.941 1 95.88 286 GLY B O 1
ATOM 6884 N N . ASP B 1 287 ? 18.141 8.141 6.105 1 94.56 287 ASP B N 1
ATOM 6885 C CA . ASP B 1 287 ? 16.75 8.477 6.387 1 94.56 287 ASP B CA 1
ATOM 6886 C C . ASP B 1 287 ? 16.031 7.309 7.047 1 94.56 287 ASP B C 1
ATOM 6888 O O . ASP B 1 287 ? 16.391 6.148 6.832 1 94.56 287 ASP B O 1
ATOM 6892 N N . GLY B 1 288 ? 15.086 7.688 7.918 1 93.12 288 GLY B N 1
ATOM 6893 C CA . GLY B 1 288 ? 14.266 6.684 8.578 1 93.12 288 GLY B CA 1
ATOM 6894 C C . GLY B 1 288 ? 12.875 6.562 7.977 1 93.12 288 GLY B C 1
ATOM 6895 O O . GLY B 1 288 ? 12.289 7.555 7.535 1 93.12 288 GLY B O 1
ATOM 6896 N N . ARG B 1 289 ? 12.414 5.316 8 1 92.06 289 ARG B N 1
ATOM 6897 C CA . ARG B 1 289 ? 11.055 5.047 7.547 1 92.06 289 ARG B CA 1
ATOM 6898 C C . ARG B 1 289 ? 10.289 4.223 8.57 1 92.06 289 ARG B C 1
ATOM 6900 O O . ARG B 1 289 ? 10.742 3.148 8.977 1 92.06 289 ARG B O 1
ATOM 6907 N N . CYS B 1 290 ? 9.148 4.746 8.898 1 90 290 CYS B N 1
ATOM 6908 C CA . CYS B 1 290 ? 8.289 4.031 9.836 1 90 290 CYS B CA 1
ATOM 6909 C C . CYS B 1 290 ? 7.344 3.09 9.102 1 90 290 CYS B C 1
ATOM 6911 O O . CYS B 1 290 ? 7.055 3.289 7.922 1 90 290 CYS B O 1
ATOM 6913 N N . ASP B 1 291 ? 6.887 2.068 9.781 1 85.88 291 ASP B N 1
ATOM 6914 C CA . ASP B 1 291 ? 6.062 1.027 9.172 1 85.88 291 ASP B CA 1
ATOM 6915 C C . ASP B 1 291 ? 4.621 1.5 9.008 1 85.88 291 ASP B C 1
ATOM 6917 O O . ASP B 1 291 ? 3.863 0.93 8.219 1 85.88 291 ASP B O 1
ATOM 6921 N N . SER B 1 292 ? 4.238 2.428 9.773 1 79.44 292 SER B N 1
ATOM 6922 C CA . SER B 1 292 ? 2.875 2.936 9.672 1 79.44 292 SER B CA 1
ATOM 6923 C C . SER B 1 292 ? 2.852 4.461 9.695 1 79.44 292 SER B C 1
ATOM 6925 O O . SER B 1 292 ? 3.797 5.094 10.172 1 79.44 292 SER B O 1
ATOM 6927 N N . PRO B 1 293 ? 1.793 4.855 8.984 1 67.44 293 PRO B N 1
ATOM 6928 C CA . PRO B 1 293 ? 1.689 6.316 9.039 1 67.44 293 PRO B CA 1
ATOM 6929 C C . PRO B 1 293 ? 1.314 6.828 10.43 1 67.44 293 PRO B C 1
ATOM 6931 O O . PRO B 1 293 ? 0.677 6.113 11.203 1 67.44 293 PRO B O 1
ATOM 6934 N N . GLY B 1 294 ? 1.697 7.93 10.805 1 58.84 294 GLY B N 1
ATOM 6935 C CA . GLY B 1 294 ? 1.274 8.586 12.031 1 58.84 294 GLY B CA 1
ATOM 6936 C C . GLY B 1 294 ? 2.133 8.219 13.227 1 58.84 294 GLY B C 1
ATOM 6937 O O . GLY B 1 294 ? 3.307 7.875 13.07 1 58.84 294 GLY B O 1
ATOM 6938 N N . HIS B 1 295 ? 1.696 8.445 14.336 1 57.28 295 HIS B N 1
ATOM 6939 C CA . HIS B 1 295 ? 2.455 8.312 15.57 1 57.28 295 HIS B CA 1
ATOM 6940 C C . HIS B 1 295 ? 2.312 6.914 16.156 1 57.28 295 HIS B C 1
ATOM 6942 O O . HIS B 1 295 ? 2.713 6.668 17.297 1 57.28 295 HIS B O 1
ATOM 6948 N N . CYS B 1 296 ? 1.931 6 15.305 1 64.62 296 CYS B N 1
ATOM 6949 C CA . CYS B 1 296 ? 1.663 4.676 15.859 1 64.62 296 CYS B CA 1
ATOM 6950 C C . CYS B 1 296 ? 2.576 3.629 15.227 1 64.62 296 CYS B C 1
ATOM 6952 O O . CYS B 1 296 ? 2.285 2.432 15.289 1 64.62 296 CYS B O 1
ATOM 6954 N N . ALA B 1 297 ? 3.68 4.062 14.914 1 78.44 297 ALA B N 1
ATOM 6955 C CA . ALA B 1 297 ? 4.562 3.125 14.227 1 78.44 297 ALA B CA 1
ATOM 6956 C C . ALA B 1 297 ? 5.211 2.156 15.211 1 78.44 297 ALA B C 1
ATOM 6958 O O . ALA B 1 297 ? 5.59 2.547 16.312 1 78.44 297 ALA B O 1
ATOM 6959 N N . LYS B 1 298 ? 5.297 0.877 14.891 1 84.75 298 LYS B N 1
ATOM 6960 C CA . LYS B 1 298 ? 5.934 -0.158 15.703 1 84.75 298 LYS B CA 1
ATOM 6961 C C . LYS B 1 298 ? 7.414 -0.291 15.359 1 84.75 298 LYS B C 1
ATOM 6963 O O . LYS B 1 298 ? 8.234 -0.621 16.219 1 84.75 298 LYS B O 1
ATOM 6968 N N . TYR B 1 299 ? 7.688 -0.079 14.148 1 92.31 299 TYR B N 1
ATOM 6969 C CA . TYR B 1 299 ? 9.062 -0.236 13.695 1 92.31 299 TYR B CA 1
ATOM 6970 C C . TYR B 1 299 ? 9.516 0.971 12.883 1 92.31 299 TYR B C 1
ATOM 6972 O O . TYR B 1 299 ? 8.695 1.628 12.234 1 92.31 299 TYR B O 1
ATOM 6980 N N . CYS B 1 300 ? 10.734 1.268 13 1 95.19 300 CYS B N 1
ATOM 6981 C CA . CYS B 1 300 ? 11.398 2.244 12.141 1 95.19 300 CYS B CA 1
ATOM 6982 C C . CYS B 1 300 ? 12.672 1.661 11.531 1 95.19 300 CYS B C 1
ATOM 6984 O O . CYS B 1 300 ? 13.492 1.082 12.242 1 95.19 300 CYS B O 1
ATOM 6986 N N . THR B 1 301 ? 12.719 1.715 10.242 1 96.56 301 THR B N 1
ATOM 6987 C CA . THR B 1 301 ? 13.93 1.272 9.547 1 96.56 301 THR B CA 1
ATOM 6988 C C . THR B 1 301 ? 14.781 2.469 9.125 1 96.56 301 THR B C 1
ATOM 6990 O O . THR B 1 301 ? 14.328 3.305 8.336 1 96.56 301 THR B O 1
ATOM 6993 N N . TYR B 1 302 ? 15.93 2.557 9.695 1 97.31 302 TYR B N 1
ATOM 6994 C CA . TYR B 1 302 ? 16.859 3.605 9.281 1 97.31 302 TYR B CA 1
ATOM 6995 C C . TYR B 1 302 ? 17.875 3.072 8.281 1 97.31 302 TYR B C 1
ATOM 6997 O O . TYR B 1 302 ? 18.531 2.061 8.531 1 97.31 302 TYR B O 1
ATOM 7005 N N . THR B 1 303 ? 18.047 3.746 7.168 1 97.81 303 THR B N 1
ATOM 7006 C CA . THR B 1 303 ? 18.875 3.244 6.078 1 97.81 303 THR B CA 1
ATOM 7007 C C . THR B 1 303 ? 19.953 4.266 5.703 1 97.81 303 THR B C 1
ATOM 7009 O O . THR B 1 303 ? 19.672 5.465 5.633 1 97.81 303 THR B O 1
ATOM 7012 N N . PHE B 1 304 ? 21.172 3.807 5.516 1 97.75 304 PHE B N 1
ATOM 7013 C CA . PHE B 1 304 ? 22.25 4.609 4.965 1 97.75 304 PHE B CA 1
ATOM 7014 C C . PHE B 1 304 ? 22.562 4.188 3.535 1 97.75 304 PHE B C 1
ATOM 7016 O O . PHE B 1 304 ? 22.703 2.996 3.25 1 97.75 304 PHE B O 1
ATOM 7023 N N . LEU B 1 305 ? 22.688 5.121 2.684 1 97 305 LEU B N 1
ATOM 7024 C CA . LEU B 1 305 ? 23.062 4.934 1.288 1 97 305 LEU B CA 1
ATOM 7025 C C . LEU B 1 305 ? 24.391 5.645 0.99 1 97 305 LEU B C 1
ATOM 7027 O O . LEU B 1 305 ? 24.609 6.758 1.464 1 97 305 LEU B O 1
ATOM 7031 N N . ASP B 1 306 ? 25.203 4.953 0.25 1 96 306 ASP B N 1
ATOM 7032 C CA . ASP B 1 306 ? 26.422 5.582 -0.251 1 96 306 ASP B CA 1
ATOM 7033 C C . ASP B 1 306 ? 26.125 6.461 -1.467 1 96 306 ASP B C 1
ATOM 7035 O O . ASP B 1 306 ? 25.531 5.996 -2.441 1 96 306 ASP B O 1
ATOM 7039 N N . THR B 1 307 ? 26.609 7.664 -1.424 1 93 307 THR B N 1
ATOM 7040 C CA . THR B 1 307 ? 26.25 8.617 -2.471 1 93 307 THR B CA 1
ATOM 7041 C C . THR B 1 307 ? 26.984 8.281 -3.771 1 93 307 THR B C 1
ATOM 7043 O O . THR B 1 307 ? 26.453 8.531 -4.859 1 93 307 THR B O 1
ATOM 7046 N N . ARG B 1 308 ? 28.109 7.738 -3.684 1 91.06 308 ARG B N 1
ATOM 7047 C CA . ARG B 1 308 ? 28.906 7.434 -4.871 1 91.06 308 ARG B CA 1
ATOM 7048 C C . ARG B 1 308 ? 28.344 6.227 -5.613 1 91.06 308 ARG B C 1
ATOM 7050 O O . ARG B 1 308 ? 28.031 6.309 -6.801 1 91.06 308 ARG B O 1
ATOM 7057 N N . SER B 1 309 ? 28.172 5.191 -4.875 1 93.06 309 SER B N 1
ATOM 7058 C CA . SER B 1 309 ? 27.688 3.971 -5.504 1 93.06 309 SER B CA 1
ATOM 7059 C C . SER B 1 309 ? 26.156 3.98 -5.605 1 93.06 309 SER B C 1
ATOM 7061 O O . SER B 1 309 ? 25.578 3.195 -6.355 1 93.06 309 SER B O 1
ATOM 7063 N N . GLN B 1 310 ? 25.5 4.801 -4.77 1 94.5 310 GLN B N 1
ATOM 7064 C CA . GLN B 1 310 ? 24.047 4.902 -4.668 1 94.5 310 GLN B CA 1
ATOM 7065 C C . GLN B 1 310 ? 23.438 3.613 -4.117 1 94.5 310 GLN B C 1
ATOM 7067 O O . GLN B 1 310 ? 22.25 3.352 -4.301 1 94.5 310 GLN B O 1
ATOM 7072 N N . LYS B 1 311 ? 24.281 2.82 -3.537 1 96.81 311 LYS B N 1
ATOM 7073 C CA . LYS B 1 311 ? 23.828 1.554 -2.975 1 96.81 311 LYS B CA 1
ATOM 7074 C C . LYS B 1 311 ? 23.547 1.683 -1.479 1 96.81 311 LYS B C 1
ATOM 7076 O O . LYS B 1 311 ? 24.172 2.502 -0.797 1 96.81 311 LYS B O 1
ATOM 7081 N N . VAL B 1 312 ? 22.594 0.894 -1.007 1 98.06 312 VAL B N 1
ATOM 7082 C CA . VAL B 1 312 ? 22.344 0.795 0.427 1 98.06 312 VAL B CA 1
ATOM 7083 C C . VAL B 1 312 ? 23.516 0.098 1.113 1 98.06 312 VAL B C 1
ATOM 7085 O O . VAL B 1 312 ? 23.859 -1.03 0.761 1 98.06 312 VAL B O 1
ATOM 7088 N N . VAL B 1 313 ? 24.062 0.768 2.059 1 97.69 313 VAL B N 1
ATOM 7089 C CA . VAL B 1 313 ? 25.234 0.248 2.766 1 97.69 313 VAL B CA 1
ATOM 7090 C C . VAL B 1 313 ? 24.781 -0.587 3.963 1 97.69 313 VAL B C 1
ATOM 7092 O O . VAL B 1 313 ? 25.297 -1.681 4.195 1 97.69 313 VAL B O 1
ATOM 7095 N N . ASP B 1 314 ? 23.891 -0.031 4.688 1 97.81 314 ASP B N 1
ATOM 7096 C CA . ASP B 1 314 ? 23.359 -0.705 5.875 1 97.81 314 ASP B CA 1
ATOM 7097 C C . ASP B 1 314 ? 22 -0.135 6.273 1 97.81 314 ASP B C 1
ATOM 7099 O O . ASP B 1 314 ? 21.609 0.934 5.801 1 97.81 314 ASP B O 1
ATOM 7103 N N . PHE B 1 315 ? 21.344 -0.907 7.023 1 98.38 315 PHE B N 1
ATOM 7104 C CA . PHE B 1 315 ? 20.094 -0.454 7.621 1 98.38 315 PHE B CA 1
ATOM 7105 C C . PHE B 1 315 ? 19.875 -1.101 8.984 1 98.38 315 PHE B C 1
ATOM 7107 O O . PHE B 1 315 ? 20.484 -2.135 9.289 1 98.38 315 PHE B O 1
ATOM 7114 N N . LYS B 1 316 ? 19.062 -0.453 9.812 1 98.19 316 LYS B N 1
ATOM 7115 C CA . LYS B 1 316 ? 18.688 -0.989 11.117 1 98.19 316 LYS B CA 1
ATOM 7116 C C . LYS B 1 316 ? 17.172 -0.877 11.336 1 98.19 316 LYS B C 1
ATOM 7118 O O . LYS B 1 316 ? 16.578 0.149 11.023 1 98.19 316 LYS B O 1
ATOM 7123 N N . VAL B 1 317 ? 16.656 -1.992 11.742 1 97.44 317 VAL B N 1
ATOM 7124 C CA . VAL B 1 317 ? 15.25 -2.014 12.133 1 97.44 317 VAL B CA 1
ATOM 7125 C C . VAL B 1 317 ? 15.125 -1.846 13.641 1 97.44 317 VAL B C 1
ATOM 7127 O O . VAL B 1 317 ? 15.633 -2.668 14.406 1 97.44 317 VAL B O 1
ATOM 7130 N N . VAL B 1 318 ? 14.398 -0.767 14.016 1 96.62 318 VAL B N 1
ATOM 7131 C CA . VAL B 1 318 ? 14.25 -0.463 15.438 1 96.62 318 VAL B CA 1
ATOM 7132 C C . VAL B 1 318 ? 12.781 -0.617 15.844 1 96.62 318 VAL B C 1
ATOM 7134 O O . VAL B 1 318 ? 11.891 -0.119 15.156 1 96.62 318 VAL B O 1
ATOM 7137 N N . SER B 1 319 ? 12.57 -1.324 16.906 1 93.06 319 SER B N 1
ATOM 7138 C CA . SER B 1 319 ? 11.227 -1.472 17.453 1 93.06 319 SER B CA 1
ATOM 7139 C C . SER B 1 319 ? 10.93 -0.383 18.484 1 93.06 319 SER B C 1
ATOM 7141 O O . SER B 1 319 ? 11.828 0.08 19.188 1 93.06 319 SER B O 1
ATOM 7143 N N . VAL B 1 320 ? 9.734 -0.06 18.578 1 88.75 320 VAL B N 1
ATOM 7144 C CA . VAL B 1 320 ? 9.305 0.977 19.516 1 88.75 320 VAL B CA 1
ATOM 7145 C C . VAL B 1 320 ? 9.602 0.533 20.953 1 88.75 320 VAL B C 1
ATOM 7147 O O . VAL B 1 320 ? 9.836 1.366 21.828 1 88.75 320 VAL B O 1
ATOM 7150 N N . THR B 1 321 ? 9.68 -0.754 21.156 1 86.5 321 THR B N 1
ATOM 7151 C CA . THR B 1 321 ? 9.93 -1.298 22.484 1 86.5 321 THR B CA 1
ATOM 7152 C C . THR B 1 321 ? 11.375 -1.065 22.891 1 86.5 321 THR B C 1
ATOM 7154 O O . THR B 1 321 ? 11.711 -1.163 24.078 1 86.5 321 THR B O 1
ATOM 7157 N N . GLN B 1 322 ? 12.195 -0.711 22 1 88.81 322 GLN B N 1
ATOM 7158 C CA . GLN B 1 322 ? 13.617 -0.521 22.281 1 88.81 322 GLN B CA 1
ATOM 7159 C C . GLN B 1 322 ? 13.914 0.926 22.656 1 88.81 322 GLN B C 1
ATOM 7161 O O . GLN B 1 322 ? 15.039 1.256 23.031 1 88.81 322 GLN B O 1
ATOM 7166 N N . VAL B 1 323 ? 12.898 1.725 22.516 1 90.69 323 VAL B N 1
ATOM 7167 C CA . VAL B 1 323 ? 13.109 3.148 22.766 1 90.69 323 VAL B CA 1
ATOM 7168 C C . VAL B 1 323 ? 12.008 3.678 23.688 1 90.69 323 VAL B C 1
ATOM 7170 O O . VAL B 1 323 ? 11.062 2.959 24 1 90.69 323 VAL B O 1
ATOM 7173 N N . ALA B 1 324 ? 12.195 4.922 24.094 1 79.25 324 ALA B N 1
ATOM 7174 C CA . ALA B 1 324 ? 11.258 5.531 25.031 1 79.25 324 ALA B CA 1
ATOM 7175 C C . ALA B 1 324 ? 9.938 5.863 24.328 1 79.25 324 ALA B C 1
ATOM 7177 O O . ALA B 1 324 ? 8.859 5.691 24.906 1 79.25 324 ALA B O 1
ATOM 7178 N N . ASN B 1 325 ? 10.062 6.344 23.188 1 77.88 325 ASN B N 1
ATOM 7179 C CA . ASN B 1 325 ? 8.875 6.668 22.391 1 77.88 325 ASN B CA 1
ATOM 7180 C C . ASN B 1 325 ? 9.141 6.523 20.906 1 77.88 325 ASN B C 1
ATOM 7182 O O . ASN B 1 325 ? 10.289 6.348 20.484 1 77.88 325 ASN B O 1
ATOM 7186 N N . SER B 1 326 ? 8.109 6.527 20.172 1 80.06 326 SER B N 1
ATOM 7187 C CA . SER B 1 326 ? 8.188 6.27 18.75 1 80.06 326 SER B CA 1
ATOM 7188 C C . SER B 1 326 ? 9.031 7.324 18.047 1 80.06 326 SER B C 1
ATOM 7190 O O . SER B 1 326 ? 9.617 7.055 16.984 1 80.06 326 SER B O 1
ATOM 7192 N N . ASN B 1 327 ? 9.156 8.445 18.625 1 80.62 327 ASN B N 1
ATOM 7193 C CA . ASN B 1 327 ? 9.93 9.516 18 1 80.62 327 ASN B CA 1
ATOM 7194 C C . ASN B 1 327 ? 11.43 9.281 18.141 1 80.62 327 ASN B C 1
ATOM 7196 O O . ASN B 1 327 ? 12.234 9.883 17.422 1 80.62 327 ASN B O 1
ATOM 7200 N N . ALA B 1 328 ? 11.766 8.422 19 1 90.5 328 ALA B N 1
ATOM 7201 C CA . ALA B 1 328 ? 13.172 8.172 19.297 1 90.5 328 ALA B CA 1
ATOM 7202 C C . ALA B 1 328 ? 13.719 7.035 18.422 1 90.5 328 ALA B C 1
ATOM 7204 O O . ALA B 1 328 ? 14.922 6.781 18.406 1 90.5 328 ALA B O 1
ATOM 7205 N N . MET B 1 329 ? 12.859 6.422 17.719 1 92.75 329 MET B N 1
ATOM 7206 C CA . MET B 1 329 ? 13.266 5.258 16.938 1 92.75 329 MET B CA 1
ATOM 7207 C C . MET B 1 329 ? 14.242 5.656 15.836 1 92.75 329 MET B C 1
ATOM 7209 O O . MET B 1 329 ? 15.227 4.965 15.594 1 92.75 329 MET B O 1
ATOM 7213 N N . GLU B 1 330 ? 13.93 6.754 15.227 1 94 330 GLU B N 1
ATOM 7214 C CA . GLU B 1 330 ? 14.773 7.199 14.117 1 94 330 GLU B CA 1
ATOM 7215 C C . GLU B 1 330 ? 16.188 7.496 14.602 1 94 330 GLU B C 1
ATOM 7217 O O . GLU B 1 330 ? 17.172 7.113 13.953 1 94 330 GLU B O 1
ATOM 7222 N N . LEU B 1 331 ? 16.328 8.156 15.727 1 95.75 331 LEU B N 1
ATOM 7223 C CA . LEU B 1 331 ? 17.641 8.469 16.281 1 95.75 331 LEU B CA 1
ATOM 7224 C C . LEU B 1 331 ? 18.406 7.199 16.641 1 95.75 331 LEU B C 1
ATOM 7226 O O . LEU B 1 331 ? 19.594 7.074 16.328 1 95.75 331 LEU B O 1
ATOM 7230 N N . LYS B 1 332 ? 17.719 6.34 17.312 1 96.94 332 LYS B N 1
ATOM 7231 C CA . LYS B 1 332 ? 18.359 5.078 17.656 1 96.94 332 LYS B CA 1
ATOM 7232 C C . LYS B 1 332 ? 18.844 4.34 16.422 1 96.94 332 LYS B C 1
ATOM 7234 O O . LYS B 1 332 ? 19.969 3.822 16.391 1 96.94 332 LYS B O 1
ATOM 7239 N N . GLY B 1 333 ? 17.969 4.293 15.43 1 97.25 333 GLY B N 1
ATOM 7240 C CA . GLY B 1 333 ? 18.359 3.666 14.172 1 97.25 333 GLY B CA 1
ATOM 7241 C C . GLY B 1 333 ? 19.562 4.328 13.531 1 97.25 333 GLY B C 1
ATOM 7242 O O . GLY B 1 333 ? 20.453 3.643 13.023 1 97.25 333 GLY B O 1
ATOM 7243 N N . PHE B 1 334 ? 19.609 5.637 13.57 1 97.56 334 PHE B N 1
ATOM 7244 C CA . PHE B 1 334 ? 20.734 6.406 13.055 1 97.56 334 PHE B CA 1
ATOM 7245 C C . PHE B 1 334 ? 22.016 6.035 13.773 1 97.56 334 PHE B C 1
ATOM 7247 O O . PHE B 1 334 ? 23.031 5.723 13.133 1 97.56 334 PHE B O 1
ATOM 7254 N N . LYS B 1 335 ? 21.953 6 15.039 1 97.5 335 LYS B N 1
ATOM 7255 C CA . LYS B 1 335 ? 23.125 5.723 15.859 1 97.5 335 LYS B CA 1
ATOM 7256 C C . LYS B 1 335 ? 23.641 4.301 15.625 1 97.5 335 LYS B C 1
ATOM 7258 O O . LYS B 1 335 ? 24.828 4.086 15.445 1 97.5 335 LYS B O 1
ATOM 7263 N N . ASP B 1 336 ? 22.719 3.385 15.625 1 97.56 336 ASP B N 1
ATOM 7264 C CA . ASP B 1 336 ? 23.078 1.979 15.484 1 97.56 336 ASP B CA 1
ATOM 7265 C C . ASP B 1 336 ? 23.703 1.705 14.109 1 97.56 336 ASP B C 1
ATOM 7267 O O . ASP B 1 336 ? 24.688 0.983 14 1 97.56 336 ASP B O 1
ATOM 7271 N N . ALA B 1 337 ? 23.062 2.262 13.125 1 97.75 337 ALA B N 1
ATOM 7272 C CA . ALA B 1 337 ? 23.547 2.047 11.766 1 97.75 337 ALA B CA 1
ATOM 7273 C C . ALA B 1 337 ? 24.922 2.697 11.562 1 97.75 337 ALA B C 1
ATOM 7275 O O . ALA B 1 337 ? 25.812 2.104 10.953 1 97.75 337 ALA B O 1
ATOM 7276 N N . LEU B 1 338 ? 25.062 3.904 12.023 1 97.44 338 LEU B N 1
ATOM 7277 C CA . LEU B 1 338 ? 26.328 4.609 11.906 1 97.44 338 LEU B CA 1
ATOM 7278 C C . LEU B 1 338 ? 27.438 3.863 12.641 1 97.44 338 LEU B C 1
ATOM 7280 O O . LEU B 1 338 ? 28.547 3.701 12.109 1 97.44 338 LEU B O 1
ATOM 7284 N N . LYS B 1 339 ? 27.125 3.42 13.828 1 96.81 339 LYS B N 1
ATOM 7285 C CA . LYS B 1 339 ? 28.094 2.668 14.625 1 96.81 339 LYS B CA 1
ATOM 7286 C C . LYS B 1 339 ? 28.547 1.405 13.891 1 96.81 339 LYS B C 1
ATOM 7288 O O . LYS B 1 339 ? 29.734 1.085 13.867 1 96.81 339 LYS B O 1
ATOM 7293 N N . ALA B 1 340 ? 27.609 0.753 13.344 1 96.5 340 ALA B N 1
ATOM 7294 C CA . ALA B 1 340 ? 27.922 -0.486 12.633 1 96.5 340 ALA B CA 1
ATOM 7295 C C . ALA B 1 340 ? 28.859 -0.229 11.461 1 96.5 340 ALA B C 1
ATOM 7297 O O . ALA B 1 340 ? 29.766 -1.022 11.195 1 96.5 340 ALA B O 1
ATOM 7298 N N . ILE B 1 341 ? 28.641 0.843 10.75 1 96.69 341 ILE B N 1
ATOM 7299 C CA . ILE B 1 341 ? 29.469 1.181 9.594 1 96.69 341 ILE B CA 1
ATOM 7300 C C . ILE B 1 341 ? 30.859 1.601 10.062 1 96.69 341 ILE B C 1
ATOM 7302 O O . ILE B 1 341 ? 31.859 1.194 9.469 1 96.69 341 ILE B O 1
ATOM 7306 N N . GLU B 1 342 ? 30.906 2.324 11.102 1 95 342 GLU B N 1
ATOM 7307 C CA . GLU B 1 342 ? 32.188 2.789 11.633 1 95 342 GLU B CA 1
ATOM 7308 C C . GLU B 1 342 ? 33 1.633 12.203 1 95 342 GLU B C 1
ATOM 7310 O O . GLU B 1 342 ? 34.219 1.623 12.109 1 95 342 GLU B O 1
ATOM 7315 N N . GLU B 1 343 ? 32.312 0.736 12.797 1 94.62 343 GLU B N 1
ATOM 7316 C CA . GLU B 1 343 ? 32.969 -0.435 13.352 1 94.62 343 GLU B CA 1
ATOM 7317 C C . GLU B 1 343 ? 33.625 -1.276 12.258 1 94.62 343 GLU B C 1
ATOM 7319 O O . GLU B 1 343 ? 34.531 -2.057 12.523 1 94.62 343 GLU B O 1
ATOM 7324 N N . ASN B 1 344 ? 33.188 -1.137 11.109 1 94.06 344 ASN B N 1
ATOM 7325 C CA . ASN B 1 344 ? 33.781 -1.826 9.977 1 94.06 344 ASN B CA 1
ATOM 7326 C C . ASN B 1 344 ? 34.906 -1.013 9.367 1 94.06 344 ASN B C 1
ATOM 7328 O O . ASN B 1 344 ? 35.344 -1.271 8.234 1 94.06 344 ASN B O 1
ATOM 7332 N N . ASP B 1 345 ? 35.344 0.028 10.008 1 92.06 345 ASP B N 1
ATOM 7333 C CA . ASP B 1 345 ? 36.531 0.831 9.68 1 92.06 345 ASP B CA 1
ATOM 7334 C C . ASP B 1 345 ? 36.281 1.666 8.422 1 92.06 345 ASP B C 1
ATOM 7336 O O . ASP B 1 345 ? 37.188 1.805 7.586 1 92.06 345 ASP B O 1
ATOM 7340 N N . VAL B 1 346 ? 35.125 2.064 8.172 1 95.38 346 VAL B N 1
ATOM 7341 C CA . VAL B 1 346 ? 34.781 2.963 7.07 1 95.38 346 VAL B CA 1
ATOM 7342 C C . VAL B 1 346 ? 34.969 4.414 7.516 1 95.38 346 VAL B C 1
ATOM 7344 O O . VAL B 1 346 ? 34.469 4.812 8.57 1 95.38 346 VAL B O 1
ATOM 7347 N N . SER B 1 347 ? 35.719 5.152 6.711 1 94.5 347 SER B N 1
ATOM 7348 C CA . SER B 1 347 ? 35.938 6.559 7.023 1 94.5 347 SER B CA 1
ATOM 7349 C C . SER B 1 347 ? 34.844 7.441 6.441 1 94.5 347 SER B C 1
ATOM 7351 O O . SER B 1 347 ? 34.844 7.727 5.242 1 94.5 347 SER B O 1
ATOM 7353 N N . ILE B 1 348 ? 34.031 7.922 7.289 1 96.06 348 ILE B N 1
ATOM 7354 C CA . ILE B 1 348 ? 32.906 8.742 6.867 1 96.06 348 ILE B CA 1
ATOM 7355 C C . ILE B 1 348 ? 33.25 10.227 7.008 1 96.06 348 ILE B C 1
ATOM 7357 O O . ILE B 1 348 ? 33.625 10.68 8.094 1 96.06 348 ILE B O 1
ATOM 7361 N N . SER B 1 349 ? 33.156 10.93 5.918 1 94.94 349 SER B N 1
ATOM 7362 C CA . SER B 1 349 ? 33.5 12.352 5.934 1 94.94 349 SER B CA 1
ATOM 7363 C C . SER B 1 349 ? 32.25 13.219 6.07 1 94.94 349 SER B C 1
ATOM 7365 O O . SER B 1 349 ? 32.281 14.242 6.75 1 94.94 349 SER B O 1
ATOM 7367 N N . THR B 1 350 ? 31.234 12.75 5.387 1 95.69 350 THR B N 1
ATOM 7368 C CA . THR B 1 350 ? 30.047 13.57 5.312 1 95.69 350 THR B CA 1
ATOM 7369 C C . THR B 1 350 ? 28.781 12.711 5.441 1 95.69 350 THR B C 1
ATOM 7371 O O . THR B 1 350 ? 28.719 11.609 4.898 1 95.69 350 THR B O 1
ATOM 7374 N N . ILE B 1 351 ? 27.781 13.234 6.176 1 96.5 351 ILE B N 1
ATOM 7375 C CA . ILE B 1 351 ? 26.484 12.594 6.305 1 96.5 351 ILE B CA 1
ATOM 7376 C C . ILE B 1 351 ? 25.391 13.586 5.941 1 96.5 351 ILE B C 1
ATOM 7378 O O . ILE B 1 351 ? 25.359 14.711 6.449 1 96.5 351 ILE B O 1
ATOM 7382 N N . SER B 1 352 ? 24.547 13.195 5.02 1 95.75 352 SER B N 1
ATOM 7383 C CA . SER B 1 352 ? 23.406 14.016 4.648 1 95.75 352 SER B CA 1
ATOM 7384 C C . SER B 1 352 ? 22.109 13.43 5.207 1 95.75 352 SER B C 1
ATOM 7386 O O . SER B 1 352 ? 21.875 12.219 5.125 1 95.75 352 SER B O 1
ATOM 7388 N N . THR B 1 353 ? 21.234 14.242 5.84 1 93.88 353 THR B N 1
ATOM 7389 C CA . THR B 1 353 ? 19.969 13.797 6.43 1 93.88 353 THR B CA 1
ATOM 7390 C C . THR B 1 353 ? 18.859 14.789 6.117 1 93.88 353 THR B C 1
ATOM 7392 O O . THR B 1 353 ? 19.062 15.773 5.414 1 93.88 353 THR B O 1
ATOM 7395 N N . ASP B 1 354 ? 17.516 14.555 6.566 1 87.94 354 ASP B N 1
ATOM 7396 C CA . ASP B 1 354 ? 16.344 15.398 6.305 1 87.94 354 ASP B CA 1
ATOM 7397 C C . ASP B 1 354 ? 16.188 16.453 7.395 1 87.94 354 ASP B C 1
ATOM 7399 O O . ASP B 1 354 ? 15.062 16.891 7.676 1 87.94 354 ASP B O 1
ATOM 7403 N N . ARG B 1 355 ? 17.109 16.828 8.164 1 87.06 355 ARG B N 1
ATOM 7404 C CA . ARG B 1 355 ? 17.109 17.891 9.156 1 87.06 355 ARG B CA 1
ATOM 7405 C C . ARG B 1 355 ? 16.328 17.484 10.398 1 87.06 355 ARG B C 1
ATOM 7407 O O . ARG B 1 355 ? 15.625 18.297 10.992 1 87.06 355 ARG B O 1
ATOM 7414 N N . HIS B 1 356 ? 16.312 16.281 10.664 1 89.44 356 HIS B N 1
ATOM 7415 C CA . HIS B 1 356 ? 15.68 15.844 11.906 1 89.44 356 HIS B CA 1
ATOM 7416 C C . HIS B 1 356 ? 16.391 16.438 13.117 1 89.44 356 HIS B C 1
ATOM 7418 O O . HIS B 1 356 ? 17.594 16.281 13.281 1 89.44 356 HIS B O 1
ATOM 7424 N N . PRO B 1 357 ? 15.664 17.094 13.992 1 90.31 357 PRO B N 1
ATOM 7425 C CA . PRO B 1 357 ? 16.297 17.859 15.078 1 90.31 357 PRO B CA 1
ATOM 7426 C C . PRO B 1 357 ? 17.156 16.984 15.984 1 90.31 357 PRO B C 1
ATOM 7428 O O . PRO B 1 357 ? 18.234 17.391 16.406 1 90.31 357 PRO B O 1
ATOM 7431 N N . GLN B 1 358 ? 16.703 15.805 16.266 1 92.5 358 GLN B N 1
ATOM 7432 C CA . GLN B 1 358 ? 17.453 14.922 17.141 1 92.5 358 GLN B CA 1
ATOM 7433 C C . GLN B 1 358 ? 18.766 14.477 16.5 1 92.5 358 GLN B C 1
ATOM 7435 O O . GLN B 1 358 ? 19.781 14.32 17.172 1 92.5 358 GLN B O 1
ATOM 7440 N N . ILE B 1 359 ? 18.688 14.258 15.234 1 95.19 359 ILE B N 1
ATOM 7441 C CA . ILE B 1 359 ? 19.875 13.828 14.523 1 95.19 359 ILE B CA 1
ATOM 7442 C C . ILE B 1 359 ? 20.844 15 14.383 1 95.19 359 ILE B C 1
ATOM 7444 O O . ILE B 1 359 ? 22.062 14.82 14.492 1 95.19 359 ILE B O 1
ATOM 7448 N N . VAL B 1 360 ? 20.297 16.219 14.141 1 94.44 360 VAL B N 1
ATOM 7449 C CA . VAL B 1 360 ? 21.125 17.406 14.07 1 94.44 360 VAL B CA 1
ATOM 7450 C C . VAL B 1 360 ? 21.906 17.578 15.375 1 94.44 360 VAL B C 1
ATOM 7452 O O . VAL B 1 360 ? 23.109 17.844 15.359 1 94.44 360 VAL B O 1
ATOM 7455 N N . LYS B 1 361 ? 21.172 17.438 16.453 1 94.56 361 LYS B N 1
ATOM 7456 C CA . LYS B 1 361 ? 21.812 17.547 17.766 1 94.56 361 LYS B CA 1
ATOM 7457 C C . LYS B 1 361 ? 22.875 16.469 17.938 1 94.56 361 LYS B C 1
ATOM 7459 O O . LYS B 1 361 ? 23.969 16.734 18.422 1 94.56 361 LYS B O 1
ATOM 7464 N N . GLU B 1 362 ? 22.5 15.25 17.547 1 96.06 362 GLU B N 1
ATOM 7465 C CA . GLU B 1 362 ? 23.422 14.125 17.672 1 96.06 362 GLU B CA 1
ATOM 7466 C C . GLU B 1 362 ? 24.703 14.375 16.875 1 96.06 362 GLU B C 1
ATOM 7468 O O . GLU B 1 362 ? 25.797 14.109 17.359 1 96.06 362 GLU B O 1
ATOM 7473 N N . MET B 1 363 ? 24.609 14.875 15.719 1 96.44 363 MET B N 1
ATOM 7474 C CA . MET B 1 363 ? 25.75 15.148 14.852 1 96.44 363 MET B CA 1
ATOM 7475 C C . MET B 1 363 ? 26.625 16.25 15.438 1 96.44 363 MET B C 1
ATOM 7477 O O . MET B 1 363 ? 27.859 16.156 15.43 1 96.44 363 MET B O 1
ATOM 7481 N N . ARG B 1 364 ? 26.047 17.219 15.945 1 94.56 364 ARG B N 1
ATOM 7482 C CA . ARG B 1 364 ? 26.766 18.375 16.484 1 94.56 364 ARG B CA 1
ATOM 7483 C C . ARG B 1 364 ? 27.547 17.984 17.75 1 94.56 364 ARG B C 1
ATOM 7485 O O . ARG B 1 364 ? 28.688 18.406 17.922 1 94.56 364 ARG B O 1
ATOM 7492 N N . VAL B 1 365 ? 26.969 17.125 18.578 1 96.25 365 VAL B N 1
ATOM 7493 C CA . VAL B 1 365 ? 27.5 16.844 19.891 1 96.25 365 VAL B CA 1
ATOM 7494 C C . VAL B 1 365 ? 28.469 15.672 19.828 1 96.25 365 VAL B C 1
ATOM 7496 O O . VAL B 1 365 ? 29.578 15.734 20.375 1 96.25 365 VAL B O 1
ATOM 7499 N N . ASN B 1 366 ? 28.031 14.664 19.141 1 95.62 366 ASN B N 1
ATOM 7500 C CA . ASN B 1 366 ? 28.781 13.414 19.25 1 95.62 366 ASN B CA 1
ATOM 7501 C C . ASN B 1 366 ? 29.641 13.172 18.016 1 95.62 366 ASN B C 1
ATOM 7503 O O . ASN B 1 366 ? 30.562 12.344 18.047 1 95.62 366 ASN B O 1
ATOM 7507 N N . HIS B 1 367 ? 29.359 13.906 16.953 1 96.19 367 HIS B N 1
ATOM 7508 C CA . HIS B 1 367 ? 30.141 13.688 15.742 1 96.19 367 HIS B CA 1
ATOM 7509 C C . HIS B 1 367 ? 30.547 15.016 15.109 1 96.19 367 HIS B C 1
ATOM 7511 O O . HIS B 1 367 ? 30.312 15.234 13.914 1 96.19 367 HIS B O 1
ATOM 7517 N N . PRO B 1 368 ? 31.234 15.844 15.789 1 93.94 368 PRO B N 1
ATOM 7518 C CA . PRO B 1 368 ? 31.609 17.156 15.25 1 93.94 368 PRO B CA 1
ATOM 7519 C C . PRO B 1 368 ? 32.656 17.062 14.141 1 93.94 368 PRO B C 1
ATOM 7521 O O . PRO B 1 368 ? 32.781 18 13.336 1 93.94 368 PRO B O 1
ATOM 7524 N N . GLU B 1 369 ? 33.344 15.992 14.078 1 93.12 369 GLU B N 1
ATOM 7525 C CA . GLU B 1 369 ? 34.375 15.812 13.086 1 93.12 369 GLU B CA 1
ATOM 7526 C C . GLU B 1 369 ? 33.812 15.516 11.703 1 93.12 369 GLU B C 1
ATOM 7528 O O . GLU B 1 369 ? 34.5 15.648 10.695 1 93.12 369 GLU B O 1
ATOM 7533 N N . LYS B 1 370 ? 32.656 15.133 11.648 1 95.06 370 LYS B N 1
ATOM 7534 C CA . LYS B 1 370 ? 31.984 14.82 10.383 1 95.06 370 LYS B CA 1
ATOM 7535 C C . LYS B 1 370 ? 31.156 16 9.883 1 95.06 370 LYS B C 1
ATOM 7537 O O . LYS B 1 370 ? 30.484 16.672 10.68 1 95.06 370 LYS B O 1
ATOM 7542 N N . SER B 1 371 ? 31.203 16.188 8.641 1 94.81 371 SER B N 1
ATOM 7543 C CA . SER B 1 371 ? 30.359 17.234 8.055 1 94.81 371 SER B CA 1
ATOM 7544 C C . SER B 1 371 ? 28.922 16.781 7.941 1 94.81 371 SER B C 1
ATOM 7546 O O . SER B 1 371 ? 28.641 15.688 7.434 1 94.81 371 SER B O 1
ATOM 7548 N N . HIS B 1 372 ? 28.047 17.578 8.461 1 96.19 372 HIS B N 1
ATOM 7549 C CA . HIS B 1 372 ? 26.625 17.25 8.398 1 96.19 372 HIS B CA 1
ATOM 7550 C C . HIS B 1 372 ? 25.922 18.094 7.336 1 96.19 372 HIS B C 1
ATOM 7552 O O . HIS B 1 372 ? 25.859 19.312 7.449 1 96.19 372 HIS B O 1
ATOM 7558 N N . GLU B 1 373 ? 25.391 17.469 6.332 1 95.62 373 GLU B N 1
ATOM 7559 C CA . GLU B 1 373 ? 24.672 18.125 5.25 1 95.62 373 GLU B CA 1
ATOM 7560 C C . GLU B 1 373 ? 23.172 17.844 5.344 1 95.62 373 GLU B C 1
ATOM 7562 O O . GLU B 1 373 ? 22.766 16.828 5.902 1 95.62 373 GLU B O 1
ATOM 7567 N N . PHE B 1 374 ? 22.422 18.797 4.828 1 94.62 374 PHE B N 1
ATOM 7568 C CA . PHE B 1 374 ? 20.969 18.625 4.719 1 94.62 374 PHE B CA 1
ATOM 7569 C C . PHE B 1 374 ? 20.562 18.359 3.271 1 94.62 374 PHE B C 1
ATOM 7571 O O . PHE B 1 374 ? 21.25 18.828 2.344 1 94.62 374 PHE B O 1
ATOM 7578 N N . ASP B 1 375 ? 19.484 17.594 3.166 1 90.44 375 ASP B N 1
ATOM 7579 C CA . ASP B 1 375 ? 18.906 17.438 1.834 1 90.44 375 ASP B CA 1
ATOM 7580 C C . ASP B 1 375 ? 18.359 18.766 1.312 1 90.44 375 ASP B C 1
ATOM 7582 O O . ASP B 1 375 ? 17.391 19.312 1.863 1 90.44 375 ASP B O 1
ATOM 7586 N N . PRO B 1 376 ? 18.938 19.281 0.264 1 89.69 376 PRO B N 1
ATOM 7587 C CA . PRO B 1 376 ? 18.5 20.578 -0.258 1 89.69 376 PRO B CA 1
ATOM 7588 C C . PRO B 1 376 ? 17.016 20.562 -0.664 1 89.69 376 PRO B C 1
ATOM 7590 O O . PRO B 1 376 ? 16.344 21.594 -0.577 1 89.69 376 PRO B O 1
ATOM 7593 N N . TRP B 1 377 ? 16.594 19.469 -1.025 1 87.94 377 TRP B N 1
ATOM 7594 C CA . TRP B 1 377 ? 15.195 19.375 -1.443 1 87.94 377 TRP B CA 1
ATOM 7595 C C . TRP B 1 377 ? 14.25 19.672 -0.279 1 87.94 377 TRP B C 1
ATOM 7597 O O . TRP B 1 377 ? 13.234 20.344 -0.45 1 87.94 377 TRP B O 1
ATOM 7607 N N . HIS B 1 378 ? 14.562 19.109 0.779 1 87.94 378 HIS B N 1
ATOM 7608 C CA . HIS B 1 378 ? 13.719 19.344 1.948 1 87.94 378 HIS B CA 1
ATOM 7609 C C . HIS B 1 378 ? 13.734 20.812 2.359 1 87.94 378 HIS B C 1
ATOM 7611 O O . HIS B 1 378 ? 12.711 21.344 2.791 1 87.94 378 HIS B O 1
ATOM 7617 N N . VAL B 1 379 ? 14.836 21.391 2.221 1 91.25 379 VAL B N 1
ATOM 7618 C CA . VAL B 1 379 ? 14.945 22.812 2.539 1 91.25 379 VAL B CA 1
ATOM 7619 C C . VAL B 1 379 ? 14.156 23.641 1.521 1 91.25 379 VAL B C 1
ATOM 7621 O O . VAL B 1 379 ? 13.375 24.516 1.893 1 91.25 379 VAL B O 1
ATOM 7624 N N . ALA B 1 380 ? 14.344 23.312 0.302 1 91.25 380 ALA B N 1
ATOM 7625 C CA . ALA B 1 380 ? 13.633 24 -0.776 1 91.25 380 ALA B CA 1
ATOM 7626 C C . ALA B 1 380 ? 12.117 23.859 -0.613 1 91.25 380 ALA B C 1
ATOM 7628 O O . ALA B 1 380 ? 11.375 24.812 -0.833 1 91.25 380 ALA B O 1
ATOM 7629 N N . LYS B 1 381 ? 11.766 22.688 -0.267 1 87.44 381 LYS B N 1
ATOM 7630 C CA . LYS B 1 381 ? 10.344 22.438 -0.046 1 87.44 381 LYS B CA 1
ATOM 7631 C C . LYS B 1 381 ? 9.797 23.312 1.081 1 87.44 381 LYS B C 1
ATOM 7633 O O . LYS B 1 381 ? 8.688 23.844 0.988 1 87.44 381 LYS B O 1
ATOM 7638 N N . GLY B 1 382 ? 10.547 23.438 2.137 1 90.25 382 GLY B N 1
ATOM 7639 C CA . GLY B 1 382 ? 10.164 24.297 3.24 1 90.25 382 GLY B CA 1
ATOM 7640 C C . GLY B 1 382 ? 10.008 25.75 2.832 1 90.25 382 GLY B C 1
ATOM 7641 O O . GLY B 1 382 ? 9.039 26.422 3.219 1 90.25 382 GLY B O 1
ATOM 7642 N N . VAL B 1 383 ? 10.891 26.172 2.014 1 93.94 383 VAL B N 1
ATOM 7643 C CA . VAL B 1 383 ? 10.859 27.547 1.534 1 93.94 383 VAL B 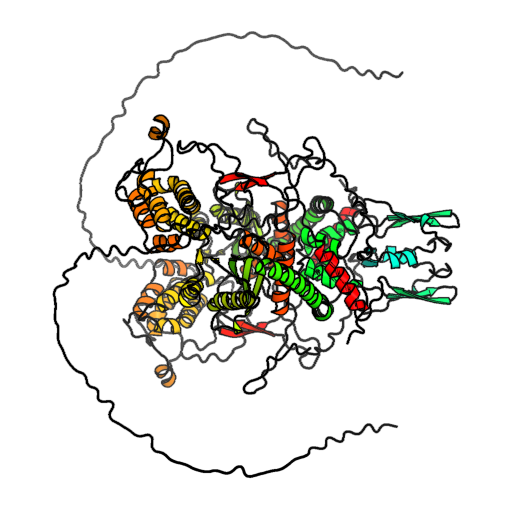CA 1
ATOM 7644 C C . VAL B 1 383 ? 9.664 27.75 0.603 1 93.94 383 VAL B C 1
ATOM 7646 O O . VAL B 1 383 ? 8.953 28.75 0.702 1 93.94 383 VAL B O 1
ATOM 7649 N N . SER B 1 384 ? 9.492 26.797 -0.222 1 91.94 384 SER B N 1
ATOM 7650 C CA . SER B 1 384 ? 8.383 26.859 -1.168 1 91.94 384 SER B CA 1
ATOM 7651 C C . SER B 1 384 ? 7.047 26.938 -0.444 1 91.94 384 SER B C 1
ATOM 7653 O O . SER B 1 384 ? 6.16 27.703 -0.844 1 91.94 384 SER B O 1
ATOM 7655 N N . LYS B 1 385 ? 6.938 26.188 0.552 1 89.56 385 LYS B N 1
ATOM 7656 C CA . LYS B 1 385 ? 5.699 26.188 1.328 1 89.56 385 LYS B CA 1
ATOM 7657 C C . LYS B 1 385 ? 5.441 27.562 1.956 1 89.56 385 LYS B C 1
ATOM 7659 O O . LYS B 1 385 ? 4.312 28.047 1.938 1 89.56 385 LYS B O 1
ATOM 7664 N N . LYS B 1 386 ? 6.438 28.141 2.506 1 93.06 386 LYS B N 1
ATOM 7665 C CA . LYS B 1 386 ? 6.316 29.453 3.117 1 93.06 386 LYS B CA 1
ATOM 7666 C C . LYS B 1 386 ? 5.969 30.516 2.076 1 93.06 386 LYS B C 1
ATOM 7668 O O . LYS B 1 386 ? 5.125 31.375 2.318 1 93.06 386 LYS B O 1
ATOM 7673 N N . LEU B 1 387 ? 6.613 30.422 0.936 1 94 387 LEU B N 1
ATOM 7674 C CA . LEU B 1 387 ? 6.363 31.359 -0.142 1 94 387 LEU B CA 1
ATOM 7675 C C . LEU B 1 387 ? 4.934 31.234 -0.661 1 94 387 LEU B C 1
ATOM 7677 O O . LEU B 1 387 ? 4.273 32.25 -0.926 1 94 387 LEU B O 1
ATOM 7681 N N . ASN B 1 388 ? 4.527 30.016 -0.791 1 90.5 388 ASN B N 1
ATOM 7682 C CA . ASN B 1 388 ? 3.16 29.781 -1.246 1 90.5 388 ASN B CA 1
ATOM 7683 C C . ASN B 1 388 ? 2.137 30.328 -0.259 1 90.5 388 ASN B C 1
ATOM 7685 O O . ASN B 1 388 ? 1.128 30.906 -0.664 1 90.5 388 ASN B O 1
ATOM 7689 N N . ALA B 1 389 ? 2.387 30.078 0.996 1 90.94 389 ALA B N 1
ATOM 7690 C CA . ALA B 1 389 ? 1.494 30.594 2.033 1 90.94 389 ALA B CA 1
ATOM 7691 C C . ALA B 1 389 ? 1.415 32.125 1.991 1 90.94 389 ALA B C 1
ATOM 7693 O O . ALA B 1 389 ? 0.329 32.688 2.1 1 90.94 389 ALA B O 1
ATOM 7694 N N . GLU B 1 390 ? 2.523 32.719 1.806 1 92.25 390 GLU B N 1
ATOM 7695 C CA . GLU B 1 390 ? 2.572 34.156 1.734 1 92.25 390 GLU B CA 1
ATOM 7696 C C . GLU B 1 390 ? 1.965 34.688 0.43 1 92.25 390 GLU B C 1
ATOM 7698 O O . GLU B 1 390 ? 1.336 35.75 0.404 1 92.25 390 GLU B O 1
ATOM 7703 N N . GLY B 1 391 ? 2.203 34 -0.571 1 90.25 391 GLY B N 1
ATOM 7704 C CA . GLY B 1 391 ? 1.698 34.375 -1.877 1 90.25 391 GLY B CA 1
ATOM 7705 C C . GLY B 1 391 ? 0.183 34.375 -1.955 1 90.25 391 GLY B C 1
ATOM 7706 O O . GLY B 1 391 ? -0.399 35.031 -2.822 1 90.25 391 GLY B O 1
ATOM 7707 N N . LYS B 1 392 ? -0.426 33.656 -1.082 1 87.38 392 LYS B N 1
ATOM 7708 C CA . LYS B 1 392 ? -1.884 33.594 -1.074 1 87.38 392 LYS B CA 1
ATOM 7709 C C . LYS B 1 392 ? -2.488 34.75 -0.283 1 87.38 392 LYS B C 1
ATOM 7711 O O . LYS B 1 392 ? -3.684 35.031 -0.399 1 87.38 392 LYS B O 1
ATOM 7716 N N . LYS B 1 393 ? -1.687 35.469 0.423 1 89.25 393 LYS B N 1
ATOM 7717 C CA . LYS B 1 393 ? -2.182 36.594 1.21 1 89.25 393 LYS B CA 1
ATOM 7718 C C . LYS B 1 393 ? -2.484 37.781 0.32 1 89.25 393 LYS B C 1
ATOM 7720 O O . LYS B 1 393 ? -1.87 37.938 -0.735 1 89.25 393 LYS B O 1
ATOM 7725 N N . LYS B 1 394 ? -3.506 38.5 0.74 1 86.19 394 LYS B N 1
ATOM 7726 C CA . LYS B 1 394 ? -3.893 39.688 -0.005 1 86.19 394 LYS B CA 1
ATOM 7727 C C . LYS B 1 394 ? -2.721 40.656 -0.133 1 86.19 394 LYS B C 1
ATOM 7729 O O . LYS B 1 394 ? -2.061 41 0.857 1 86.19 394 LYS B O 1
ATOM 7734 N N . GLY B 1 395 ? -2.33 41.125 -1.349 1 85.94 395 GLY B N 1
ATOM 7735 C CA . GLY B 1 395 ? -1.258 42.094 -1.604 1 85.94 395 GLY B CA 1
ATOM 7736 C C . GLY B 1 395 ? 0.059 41.406 -1.956 1 85.94 395 GLY B C 1
ATOM 7737 O O . GLY B 1 395 ? 1.021 42.094 -2.33 1 85.94 395 GLY B O 1
ATOM 7738 N N . CYS B 1 396 ? 0.101 40.094 -1.82 1 91.75 396 CYS B N 1
ATOM 7739 C CA . CYS B 1 396 ? 1.345 39.375 -2.068 1 91.75 396 CYS B CA 1
ATOM 7740 C C . CYS B 1 396 ? 1.2 38.406 -3.254 1 91.75 396 CYS B C 1
ATOM 7742 O O . CYS B 1 396 ? 1.957 37.469 -3.383 1 91.75 396 CYS B O 1
ATOM 7744 N N . GLU B 1 397 ? 0.271 38.688 -4.066 1 87.94 397 GLU B N 1
ATOM 7745 C CA . GLU B 1 397 ? -0.045 37.781 -5.18 1 87.94 397 GLU B CA 1
ATOM 7746 C C . GLU B 1 397 ? 1.096 37.75 -6.191 1 87.94 397 GLU B C 1
ATOM 7748 O O . GLU B 1 397 ? 1.324 36.719 -6.832 1 87.94 397 GLU B O 1
ATOM 7753 N N . GLU B 1 398 ? 1.798 38.812 -6.227 1 89 398 GLU B N 1
ATOM 7754 C CA . GLU B 1 398 ? 2.9 38.906 -7.18 1 89 398 GLU B CA 1
ATOM 7755 C C . GLU B 1 398 ? 4.031 37.938 -6.801 1 89 398 GLU B C 1
ATOM 7757 O O . GLU B 1 398 ? 4.805 37.5 -7.66 1 89 398 GLU B O 1
ATOM 7762 N N . LEU B 1 399 ? 4.07 37.625 -5.59 1 92.12 399 LEU B N 1
ATOM 7763 C CA . LEU B 1 399 ? 5.113 36.719 -5.102 1 92.12 399 LEU B CA 1
ATOM 7764 C C . LEU B 1 399 ? 4.941 35.312 -5.68 1 92.12 399 LEU B C 1
ATOM 7766 O O . LEU B 1 399 ? 5.922 34.594 -5.875 1 92.12 399 LEU B O 1
ATOM 7770 N N . GLY B 1 400 ? 3.758 34.938 -5.93 1 88.06 400 GLY B N 1
ATOM 7771 C CA . GLY B 1 400 ? 3.449 33.625 -6.465 1 88.06 400 GLY B CA 1
ATOM 7772 C C . GLY B 1 400 ? 4.164 33.344 -7.77 1 88.06 400 GLY B C 1
ATOM 7773 O O . GLY B 1 400 ? 4.645 32.219 -7.98 1 88.06 400 GLY B O 1
ATOM 7774 N N . SER B 1 401 ? 4.324 34.312 -8.609 1 85.75 401 SER B N 1
ATOM 7775 C CA . SER B 1 401 ? 4.934 34.125 -9.922 1 85.75 401 SER B CA 1
ATOM 7776 C C . SER B 1 401 ? 6.445 33.969 -9.812 1 85.75 401 SER B C 1
ATOM 7778 O O . SER B 1 401 ? 7.094 33.5 -10.742 1 85.75 401 SER B O 1
ATOM 7780 N N . TRP B 1 402 ? 6.957 34.312 -8.664 1 92.38 402 TRP B N 1
ATOM 7781 C CA . TRP B 1 402 ? 8.406 34.312 -8.5 1 92.38 402 TRP B CA 1
ATOM 7782 C C . TRP B 1 402 ? 8.852 33.062 -7.742 1 92.38 402 TRP B C 1
ATOM 7784 O O . TRP B 1 402 ? 10.047 32.781 -7.613 1 92.38 402 TRP B O 1
ATOM 7794 N N . ILE B 1 403 ? 7.988 32.219 -7.27 1 91.38 403 ILE B N 1
ATOM 7795 C CA . ILE B 1 403 ? 8.32 31.109 -6.375 1 91.38 403 ILE B CA 1
ATOM 7796 C C . ILE B 1 403 ? 9.289 30.156 -7.07 1 91.38 403 ILE B C 1
ATOM 7798 O O . ILE B 1 403 ? 10.32 29.797 -6.508 1 91.38 403 ILE B O 1
ATOM 7802 N N . THR B 1 404 ? 9.016 29.797 -8.266 1 88.12 404 THR B N 1
ATOM 7803 C CA . THR B 1 404 ? 9.875 28.875 -9 1 88.12 404 THR B CA 1
ATOM 7804 C C . THR B 1 404 ? 11.281 29.453 -9.164 1 88.12 404 THR B C 1
ATOM 7806 O O . THR B 1 404 ? 12.273 28.75 -8.984 1 88.12 404 THR B O 1
ATOM 7809 N N . SER B 1 405 ? 11.297 30.703 -9.445 1 90.56 405 SER B N 1
ATOM 7810 C CA . SER B 1 405 ? 12.578 31.359 -9.648 1 90.56 405 SER B CA 1
ATOM 7811 C C . SER B 1 405 ? 13.375 31.438 -8.352 1 90.56 405 SER B C 1
ATOM 7813 O O . SER B 1 405 ? 14.594 31.266 -8.352 1 90.56 405 SER B O 1
ATOM 7815 N N . VAL B 1 406 ? 12.711 31.688 -7.328 1 94.44 406 VAL B N 1
ATOM 7816 C CA . VAL B 1 406 ? 13.367 31.781 -6.027 1 94.44 406 VAL B CA 1
ATOM 7817 C C . VAL B 1 406 ? 13.938 30.422 -5.633 1 94.44 406 VAL B C 1
ATOM 7819 O O . VAL B 1 406 ? 15.07 30.344 -5.145 1 94.44 406 VAL B O 1
ATOM 7822 N N . ILE B 1 407 ? 13.188 29.391 -5.867 1 93.44 407 ILE B N 1
ATOM 7823 C CA . ILE B 1 407 ? 13.625 28.047 -5.512 1 93.44 407 ILE B CA 1
ATOM 7824 C C . ILE B 1 407 ? 14.805 27.641 -6.387 1 93.44 407 ILE B C 1
ATOM 7826 O O . ILE B 1 407 ? 15.773 27.047 -5.902 1 93.44 407 ILE B O 1
ATOM 7830 N N . ASN B 1 408 ? 14.742 27.969 -7.617 1 92 408 ASN B N 1
ATOM 7831 C CA . ASN B 1 408 ? 15.875 27.703 -8.508 1 92 408 ASN B CA 1
ATOM 7832 C C . ASN B 1 408 ? 17.125 28.453 -8.055 1 92 408 ASN B C 1
ATOM 7834 O O . ASN B 1 408 ? 18.234 27.938 -8.172 1 92 408 ASN B O 1
ATOM 7838 N N . HIS B 1 409 ? 16.875 29.594 -7.617 1 95 409 HIS B N 1
ATOM 7839 C CA . HIS B 1 409 ? 17.984 30.391 -7.105 1 95 409 HIS B CA 1
ATOM 7840 C C . HIS B 1 409 ? 18.641 29.734 -5.902 1 95 409 HIS B C 1
ATOM 7842 O O . HIS B 1 409 ? 19.859 29.781 -5.742 1 95 409 HIS B O 1
ATOM 7848 N N . LEU B 1 410 ? 17.844 29.172 -5.105 1 95.38 410 LEU B N 1
ATOM 7849 C CA . LEU B 1 410 ? 18.359 28.453 -3.951 1 95.38 410 LEU B CA 1
ATOM 7850 C C . LEU B 1 410 ? 19.266 27.297 -4.391 1 95.38 410 LEU B C 1
ATOM 7852 O O . LEU B 1 410 ? 20.359 27.125 -3.865 1 95.38 410 LEU B O 1
ATOM 7856 N N . TRP B 1 411 ? 18.781 26.578 -5.293 1 92.88 411 TRP B N 1
ATOM 7857 C CA . TRP B 1 411 ? 19.547 25.453 -5.816 1 92.88 411 TRP B CA 1
ATOM 7858 C C . TRP B 1 411 ? 20.859 25.922 -6.449 1 92.88 411 TRP B C 1
ATOM 7860 O O . TRP B 1 411 ? 21.922 25.344 -6.195 1 92.88 411 TRP B O 1
ATOM 7870 N N . TRP B 1 412 ? 20.734 26.891 -7.211 1 93.56 412 TRP B N 1
ATOM 7871 C CA . TRP B 1 412 ? 21.906 27.469 -7.855 1 93.56 412 TRP B CA 1
ATOM 7872 C C . TRP B 1 412 ? 22.922 27.922 -6.816 1 93.56 412 TRP B C 1
ATOM 7874 O O . TRP B 1 412 ? 24.125 27.703 -6.969 1 93.56 412 TRP B O 1
ATOM 7884 N N . SER B 1 413 ? 22.422 28.562 -5.84 1 95.25 413 SER B N 1
ATOM 7885 C CA . SER B 1 413 ? 23.297 29.062 -4.781 1 95.25 413 SER B CA 1
ATOM 7886 C C . SER B 1 413 ? 24.031 27.906 -4.105 1 95.25 413 SER B C 1
ATOM 7888 O O . SER B 1 413 ? 25.25 28.016 -3.861 1 95.25 413 SER B O 1
ATOM 7890 N N . ALA B 1 414 ? 23.344 26.875 -3.846 1 94 414 ALA B N 1
ATOM 7891 C CA . ALA B 1 414 ? 23.938 25.734 -3.17 1 94 414 ALA B CA 1
ATOM 7892 C C . ALA B 1 414 ? 24.938 25.016 -4.074 1 94 414 ALA B C 1
ATOM 7894 O O . ALA B 1 414 ? 26 24.578 -3.617 1 94 414 ALA B O 1
ATOM 7895 N N . GLN B 1 415 ? 24.688 24.938 -5.301 1 92.62 415 GLN B N 1
ATOM 7896 C CA . GLN B 1 415 ? 25.5 24.188 -6.25 1 92.62 415 GLN B CA 1
ATOM 7897 C C . GLN B 1 415 ? 26.781 24.953 -6.605 1 92.62 415 GLN B C 1
ATOM 7899 O O . GLN B 1 415 ? 27.797 24.344 -6.949 1 92.62 415 GLN B O 1
ATOM 7904 N N . THR B 1 416 ? 26.703 26.234 -6.496 1 93 416 THR B N 1
ATOM 7905 C CA . THR B 1 416 ? 27.812 27.031 -7.023 1 93 416 THR B CA 1
ATOM 7906 C C . THR B 1 416 ? 28.594 27.688 -5.887 1 93 416 THR B C 1
ATOM 7908 O O . THR B 1 416 ? 29.422 28.578 -6.125 1 93 416 THR B O 1
ATOM 7911 N N . CYS B 1 417 ? 28.375 27.312 -4.711 1 93.44 417 CYS B N 1
ATOM 7912 C CA . CYS B 1 417 ? 29.031 27.953 -3.576 1 93.44 417 CYS B CA 1
ATOM 7913 C C . CYS B 1 417 ? 30.391 27.328 -3.324 1 93.44 417 CYS B C 1
ATOM 7915 O O . CYS B 1 417 ? 31.141 27.797 -2.459 1 93.44 417 CYS B O 1
ATOM 7917 N N . GLU B 1 418 ? 30.719 26.297 -3.98 1 90.38 418 GLU B N 1
ATOM 7918 C CA . GLU B 1 418 ? 32.031 25.641 -3.891 1 90.38 418 GLU B CA 1
ATOM 7919 C C . GLU B 1 418 ? 32.375 25.312 -2.443 1 90.38 418 GLU B C 1
ATOM 7921 O O . GLU B 1 418 ? 33.5 25.562 -2.004 1 90.38 418 GLU B O 1
ATOM 7926 N N . GLY B 1 419 ? 31.469 25.016 -1.656 1 91.06 419 GLY B N 1
ATOM 7927 C CA . GLY B 1 419 ? 31.688 24.562 -0.296 1 91.06 419 GLY B CA 1
ATOM 7928 C C . GLY B 1 419 ? 31.797 25.688 0.711 1 91.06 419 GLY B C 1
ATOM 7929 O O . GLY B 1 419 ? 32.031 25.453 1.897 1 91.06 419 GLY B O 1
ATOM 7930 N N . ASP B 1 420 ? 31.578 26.906 0.291 1 93.75 420 ASP B N 1
ATOM 7931 C CA . ASP B 1 420 ? 31.703 28.078 1.158 1 93.75 420 ASP B CA 1
ATOM 7932 C C . ASP B 1 420 ? 30.328 28.531 1.651 1 93.75 420 ASP B C 1
ATOM 7934 O O . ASP B 1 420 ? 29.5 29.016 0.868 1 93.75 420 ASP B O 1
ATOM 7938 N N . ALA B 1 421 ? 30.219 28.5 2.967 1 94.69 421 ALA B N 1
ATOM 7939 C CA . ALA B 1 421 ? 28.938 28.812 3.576 1 94.69 421 ALA B CA 1
ATOM 7940 C C . ALA B 1 421 ? 28.609 30.297 3.438 1 94.69 421 ALA B C 1
ATOM 7942 O O . ALA B 1 421 ? 27.453 30.672 3.248 1 94.69 421 ALA B O 1
ATOM 7943 N N . VAL B 1 422 ? 29.594 31.125 3.521 1 95.19 422 VAL B N 1
ATOM 7944 C CA . VAL B 1 422 ? 29.391 32.562 3.422 1 95.19 422 VAL B CA 1
ATOM 7945 C C . VAL B 1 422 ? 28.969 32.938 1.999 1 95.19 422 VAL B C 1
ATOM 7947 O O . VAL B 1 422 ? 28.031 33.688 1.799 1 95.19 422 VAL B O 1
ATOM 7950 N N . LEU B 1 423 ? 29.719 32.375 1.097 1 95.62 423 LEU B N 1
ATOM 7951 C CA . LEU B 1 423 ? 29.375 32.594 -0.301 1 95.62 423 LEU B CA 1
ATOM 7952 C C . LEU B 1 423 ? 27.953 32.125 -0.594 1 95.62 423 LEU B C 1
ATOM 7954 O O . LEU B 1 423 ? 27.203 32.812 -1.297 1 95.62 423 LEU B O 1
ATOM 7958 N N . LEU B 1 424 ? 27.562 31 -0.093 1 96.81 424 LEU B N 1
ATOM 7959 C CA . LEU B 1 424 ? 26.234 30.469 -0.295 1 96.81 424 LEU B CA 1
ATOM 7960 C C . LEU B 1 424 ? 25.172 31.422 0.242 1 96.81 424 LEU B C 1
ATOM 7962 O O . LEU B 1 424 ? 24.172 31.703 -0.435 1 96.81 424 LEU B O 1
ATOM 7966 N N . LYS B 1 425 ? 25.359 31.969 1.406 1 96.62 425 LYS B N 1
ATOM 7967 C CA . LYS B 1 425 ? 24.406 32.875 2.027 1 96.62 425 LYS B CA 1
ATOM 7968 C C . LYS B 1 425 ? 24.266 34.188 1.212 1 96.62 425 LYS B C 1
ATOM 7970 O O . LYS B 1 425 ? 23.156 34.656 0.988 1 96.62 425 LYS B O 1
ATOM 7975 N N . GLU B 1 426 ? 25.391 34.625 0.796 1 96.12 426 GLU B N 1
ATOM 7976 C CA . GLU B 1 426 ? 25.375 35.875 0.025 1 96.12 426 GLU B CA 1
ATOM 7977 C C . GLU B 1 426 ? 24.656 35.688 -1.304 1 96.12 426 GLU B C 1
ATOM 7979 O O . GLU B 1 426 ? 23.891 36.562 -1.729 1 96.12 426 GLU B O 1
ATOM 7984 N N . LYS B 1 427 ? 24.922 34.594 -1.888 1 96.12 427 LYS B N 1
ATOM 7985 C CA . LYS B 1 427 ? 24.219 34.281 -3.135 1 96.12 427 LYS B CA 1
ATOM 7986 C C . LYS B 1 427 ? 22.719 34.156 -2.908 1 96.12 427 LYS B C 1
ATOM 7988 O O . LYS B 1 427 ? 21.922 34.719 -3.662 1 96.12 427 LYS B O 1
ATOM 7993 N N . TRP B 1 428 ? 22.375 33.438 -1.859 1 97 428 TRP B N 1
ATOM 7994 C CA . TRP B 1 428 ? 20.969 33.25 -1.533 1 97 428 TRP B CA 1
ATOM 7995 C C . TRP B 1 428 ? 20.281 34.562 -1.254 1 97 428 TRP B C 1
ATOM 7997 O O . TRP B 1 428 ? 19.219 34.875 -1.822 1 97 428 TRP B O 1
ATOM 8007 N N . ILE B 1 429 ? 20.906 35.438 -0.53 1 96.19 429 ILE B N 1
ATOM 8008 C CA . ILE B 1 429 ? 20.312 36.719 -0.104 1 96.19 429 ILE B CA 1
ATOM 8009 C C . ILE B 1 429 ? 20.203 37.656 -1.298 1 96.19 429 ILE B C 1
ATOM 8011 O O . ILE B 1 429 ? 19.328 38.531 -1.342 1 96.19 429 ILE B O 1
ATOM 8015 N N . SER B 1 430 ? 20.984 37.438 -2.293 1 95.25 430 SER B N 1
ATOM 8016 C CA . SER B 1 430 ? 21.031 38.344 -3.449 1 95.25 430 SER B CA 1
ATOM 8017 C C . SER B 1 430 ? 19.734 38.281 -4.238 1 95.25 430 SER B C 1
ATOM 8019 O O . SER B 1 430 ? 19.453 39.156 -5.062 1 95.25 430 SER B O 1
ATOM 8021 N N . VAL B 1 431 ? 18.969 37.25 -3.949 1 95.94 431 VAL B N 1
ATOM 8022 C CA . VAL B 1 431 ? 17.703 37.094 -4.664 1 95.94 431 VAL B CA 1
ATOM 8023 C C . VAL B 1 431 ? 16.812 38.312 -4.375 1 95.94 431 VAL B C 1
ATOM 8025 O O . VAL B 1 431 ? 15.992 38.688 -5.215 1 95.94 431 VAL B O 1
ATOM 8028 N N . ILE B 1 432 ? 17 38.906 -3.182 1 94.94 432 ILE B N 1
ATOM 8029 C CA . ILE B 1 432 ? 16.203 40.062 -2.768 1 94.94 432 ILE B CA 1
ATOM 8030 C C . ILE B 1 432 ? 16.422 41.219 -3.738 1 94.94 432 ILE B C 1
ATOM 8032 O O . ILE B 1 432 ? 15.484 41.938 -4.102 1 94.94 432 ILE B O 1
ATOM 8036 N N . HIS B 1 433 ? 17.641 41.344 -4.18 1 93.25 433 HIS B N 1
ATOM 8037 C CA . HIS B 1 433 ? 18 42.406 -5.125 1 93.25 433 HIS B CA 1
ATOM 8038 C C . HIS B 1 433 ? 17.594 42.031 -6.547 1 93.25 433 HIS B C 1
ATOM 8040 O O . HIS B 1 433 ? 17.016 42.844 -7.27 1 93.25 433 HIS B O 1
ATOM 8046 N N . HIS B 1 434 ? 17.828 40.812 -6.848 1 93.06 434 HIS B N 1
ATOM 8047 C CA . HIS B 1 434 ? 17.609 40.312 -8.203 1 93.06 434 HIS B CA 1
ATOM 8048 C C . HIS B 1 434 ? 16.141 40.469 -8.609 1 93.06 434 HIS B C 1
ATOM 8050 O O . HIS B 1 434 ? 15.836 40.938 -9.719 1 93.06 434 HIS B O 1
ATOM 8056 N N . ILE B 1 435 ? 15.266 40.156 -7.754 1 93.25 435 ILE B N 1
ATOM 8057 C CA . ILE B 1 435 ? 13.844 40.094 -8.062 1 93.25 435 ILE B CA 1
ATOM 8058 C C . ILE B 1 435 ? 13.297 41.531 -8.227 1 93.25 435 ILE B C 1
ATOM 8060 O O . ILE B 1 435 ? 12.227 41.719 -8.812 1 93.25 435 ILE B O 1
ATOM 8064 N N . THR B 1 436 ? 13.984 42.531 -7.734 1 92.81 436 THR B N 1
ATOM 8065 C CA . THR B 1 436 ? 13.594 43.938 -7.879 1 92.81 436 THR B CA 1
ATOM 8066 C C . THR B 1 436 ? 14.367 44.594 -9.016 1 92.81 436 THR B C 1
ATOM 8068 O O . THR B 1 436 ? 14.414 45.812 -9.109 1 92.81 436 THR B O 1
ATOM 8071 N N . ASN B 1 437 ? 15.008 43.875 -9.812 1 91.75 437 ASN B N 1
ATOM 8072 C CA . ASN B 1 437 ? 15.75 44.312 -11 1 91.75 437 ASN B CA 1
ATOM 8073 C C . ASN B 1 437 ? 17.016 45.062 -10.625 1 91.75 437 ASN B C 1
ATOM 8075 O O . ASN B 1 437 ? 17.406 46 -11.32 1 91.75 437 ASN B O 1
ATOM 8079 N N . ARG B 1 438 ? 17.547 44.781 -9.531 1 91.5 438 ARG B N 1
ATOM 8080 C CA . ARG B 1 438 ? 18.875 45.25 -9.133 1 91.5 438 ARG B CA 1
ATOM 8081 C C . ARG B 1 438 ? 19.906 44.125 -9.242 1 91.5 438 ARG B C 1
ATOM 8083 O O . ARG B 1 438 ? 19.781 43.094 -8.578 1 91.5 438 ARG B O 1
ATOM 8090 N N . HIS B 1 439 ? 20.938 44.344 -10.016 1 92.5 439 HIS B N 1
ATOM 8091 C CA . HIS B 1 439 ? 21.828 43.25 -10.352 1 92.5 439 HIS B CA 1
ATOM 8092 C C . HIS B 1 439 ? 23.234 43.5 -9.844 1 92.5 439 HIS B C 1
ATOM 8094 O O . HIS B 1 439 ? 24.172 42.75 -10.156 1 92.5 439 HIS B O 1
ATOM 8100 N N . ASP B 1 440 ? 23.406 44.562 -9.148 1 91.25 440 ASP B N 1
ATOM 8101 C CA . ASP B 1 440 ? 24.656 44.875 -8.477 1 91.25 440 ASP B CA 1
ATOM 8102 C C . ASP B 1 440 ? 24.422 45.531 -7.117 1 91.25 440 ASP B C 1
ATOM 8104 O O . ASP B 1 440 ? 23.469 46.281 -6.949 1 91.25 440 ASP B O 1
ATOM 8108 N N . TRP B 1 441 ? 25.203 45.062 -6.109 1 89.38 441 TRP B N 1
ATOM 8109 C CA . TRP B 1 441 ? 25.047 45.562 -4.754 1 89.38 441 TRP B CA 1
ATOM 8110 C C . TRP B 1 441 ? 26.375 45.531 -3.998 1 89.38 441 TRP B C 1
ATOM 8112 O O . TRP B 1 441 ? 27.188 44.656 -4.199 1 89.38 441 TRP B O 1
ATOM 8122 N N . PRO B 1 442 ? 26.578 46.562 -3.195 1 84.88 442 PRO B N 1
ATOM 8123 C CA . PRO B 1 442 ? 27.797 46.594 -2.369 1 84.88 442 PRO B CA 1
ATOM 8124 C C . PRO B 1 442 ? 27.594 45.906 -1.021 1 84.88 442 PRO B C 1
ATOM 8126 O O . PRO B 1 442 ? 26.484 45.469 -0.7 1 84.88 442 PRO B O 1
ATOM 8129 N N . GLY B 1 443 ? 28.781 45.531 -0.278 1 80.19 443 GLY B N 1
ATOM 8130 C CA . GLY B 1 443 ? 28.672 45.188 1.131 1 80.19 443 GLY B CA 1
ATOM 8131 C C . GLY B 1 443 ? 28.969 43.719 1.414 1 80.19 443 GLY B C 1
ATOM 8132 O O . GLY B 1 443 ? 29.359 43.375 2.531 1 80.19 443 GLY B O 1
ATOM 8133 N N . ASN B 1 444 ? 28.797 42.875 0.388 1 86.81 444 ASN B N 1
ATOM 8134 C CA . ASN B 1 444 ? 29.078 41.469 0.621 1 86.81 444 ASN B CA 1
ATOM 8135 C C . ASN B 1 444 ? 30.578 41.188 0.552 1 86.81 444 ASN B C 1
ATOM 8137 O O . ASN B 1 444 ? 31.359 42.031 0.158 1 86.81 444 ASN B O 1
ATOM 8141 N N . ARG B 1 445 ? 30.969 40.125 1.073 1 88.81 445 ARG B N 1
ATOM 8142 C CA . ARG B 1 445 ? 32.375 39.75 1.058 1 88.81 445 ARG B CA 1
ATOM 8143 C C . ARG B 1 445 ? 32.781 39.156 -0.295 1 88.81 445 ARG B C 1
ATOM 8145 O O . ARG B 1 445 ? 33.812 39.469 -0.841 1 88.81 445 ARG B O 1
ATOM 8152 N N . HIS B 1 446 ? 31.906 38.344 -0.846 1 91.44 446 HIS B N 1
ATOM 8153 C CA . HIS B 1 446 ? 32.312 37.562 -2.01 1 91.44 446 HIS B CA 1
ATOM 8154 C C . HIS B 1 446 ? 31.422 37.844 -3.209 1 91.44 446 HIS B C 1
ATOM 8156 O O . HIS B 1 446 ? 31.906 37.938 -4.344 1 91.44 446 HIS B O 1
ATOM 8162 N N . TYR B 1 447 ? 30.141 37.969 -3.035 1 93.31 447 TYR B N 1
ATOM 8163 C CA . TYR B 1 447 ? 29.188 38 -4.141 1 93.31 447 TYR B CA 1
ATOM 8164 C C . TYR B 1 447 ? 28.547 39.375 -4.262 1 93.31 447 TYR B C 1
ATOM 8166 O O . TYR B 1 447 ? 27.734 39.781 -3.424 1 93.31 447 TYR B O 1
ATOM 8174 N N . HIS B 1 448 ? 28.797 40.125 -5.402 1 92.94 448 HIS B N 1
ATOM 8175 C CA . HIS B 1 448 ? 28.422 41.531 -5.48 1 92.94 448 HIS B CA 1
ATOM 8176 C C . HIS B 1 448 ? 27.578 41.812 -6.727 1 92.94 448 HIS B C 1
ATOM 8178 O O . HIS B 1 448 ? 27.062 42.906 -6.906 1 92.94 448 HIS B O 1
ATOM 8184 N N . GLN B 1 449 ? 27.5 40.844 -7.547 1 92.31 449 GLN B N 1
ATOM 8185 C CA . GLN B 1 449 ? 26.734 41.031 -8.773 1 92.31 449 GLN B CA 1
ATOM 8186 C C . GLN B 1 449 ? 26.156 39.719 -9.258 1 92.31 449 GLN B C 1
ATOM 8188 O O . GLN B 1 449 ? 26.703 38.625 -8.984 1 92.31 449 GLN B O 1
ATOM 8193 N N . CYS B 1 450 ? 24.984 39.781 -9.867 1 90.56 450 CYS B N 1
ATOM 8194 C CA . CYS B 1 450 ? 24.344 38.594 -10.414 1 90.56 450 CYS B CA 1
ATOM 8195 C C . CYS B 1 450 ? 25.234 37.938 -11.453 1 90.56 450 CYS B C 1
ATOM 8197 O O . CYS B 1 450 ? 25.984 38.594 -12.164 1 90.56 450 CYS B O 1
ATOM 8199 N N . ALA B 1 451 ? 25.219 36.625 -11.531 1 87.94 451 ALA B N 1
ATOM 8200 C CA . ALA B 1 451 ? 26.078 35.812 -12.398 1 87.94 451 ALA B CA 1
ATOM 8201 C C . ALA B 1 451 ? 25.453 35.688 -13.789 1 87.94 451 ALA B C 1
ATOM 8203 O O . ALA B 1 451 ? 25.266 34.562 -14.273 1 87.94 451 ALA B O 1
ATOM 8204 N N . HIS B 1 452 ? 25.016 36.625 -14.391 1 85.88 452 HIS B N 1
ATOM 8205 C CA . HIS B 1 452 ? 24.5 36.625 -15.75 1 85.88 452 HIS B CA 1
ATOM 8206 C C . HIS B 1 452 ? 24.875 37.906 -16.484 1 85.88 452 HIS B C 1
ATOM 8208 O O . HIS B 1 452 ? 25.234 38.906 -15.859 1 85.88 452 HIS B O 1
ATOM 8214 N N . GLN B 1 453 ? 24.812 37.969 -17.734 1 83.25 453 GLN B N 1
ATOM 8215 C CA . GLN B 1 453 ? 25.047 39.156 -18.562 1 83.25 453 GLN B CA 1
ATOM 8216 C C . GLN B 1 453 ? 23.906 40.156 -18.422 1 83.25 453 GLN B C 1
ATOM 8218 O O . GLN B 1 453 ? 22.797 39.812 -18.016 1 83.25 453 GLN B O 1
ATOM 8223 N N . PRO B 1 454 ? 24.312 41.406 -18.703 1 83.94 454 PRO B N 1
ATOM 8224 C CA . PRO B 1 454 ? 23.234 42.406 -18.625 1 83.94 454 PRO B CA 1
ATOM 8225 C C . PRO B 1 454 ? 22.016 42.031 -19.453 1 83.94 454 PRO B C 1
ATOM 8227 O O . PRO B 1 454 ? 22.156 41.5 -20.562 1 83.94 454 PRO B O 1
ATOM 8230 N N . LEU B 1 455 ? 20.891 42.219 -18.859 1 84.56 455 LEU B N 1
ATOM 8231 C CA . LEU B 1 455 ? 19.625 41.844 -19.5 1 84.56 455 LEU B CA 1
ATOM 8232 C C . LEU B 1 455 ? 19.312 42.781 -20.672 1 84.56 455 LEU B C 1
ATOM 8234 O O . LEU B 1 455 ? 19.625 43.969 -20.641 1 84.56 455 LEU B O 1
ATOM 8238 N N . ASP B 1 456 ? 18.797 42.156 -21.672 1 82.5 456 ASP B N 1
ATOM 8239 C CA . ASP B 1 456 ? 18.359 42.969 -22.797 1 82.5 456 ASP B CA 1
ATOM 8240 C C . ASP B 1 456 ? 17.172 43.844 -22.406 1 82.5 456 ASP B C 1
ATOM 8242 O O . ASP B 1 456 ? 16.453 43.531 -21.453 1 82.5 456 ASP B O 1
ATOM 8246 N N . GLU B 1 457 ? 17 44.969 -23.109 1 80.44 457 GLU B N 1
ATOM 8247 C CA . GLU B 1 457 ? 15.969 45.969 -22.797 1 80.44 457 GLU B CA 1
ATOM 8248 C C . GLU B 1 457 ? 14.57 45.344 -22.875 1 80.44 457 GLU B C 1
ATOM 8250 O O . GLU B 1 457 ? 13.711 45.656 -22.047 1 80.44 457 GLU B O 1
ATOM 8255 N N . GLU B 1 458 ? 14.359 44.5 -23.734 1 76.12 458 GLU B N 1
ATOM 8256 C CA . GLU B 1 458 ? 13.047 43.906 -23.922 1 76.12 458 GLU B CA 1
ATOM 8257 C C . GLU B 1 458 ? 12.695 43 -22.734 1 76.12 458 GLU B C 1
ATOM 8259 O O . GLU B 1 458 ? 11.562 43.031 -22.234 1 76.12 458 GLU B O 1
ATOM 8264 N N . THR B 1 459 ? 13.656 42.25 -22.328 1 77.44 459 THR B N 1
ATOM 8265 C CA . THR B 1 459 ? 13.438 41.344 -21.203 1 77.44 459 THR B CA 1
ATOM 8266 C C . THR B 1 459 ? 13.203 42.125 -19.922 1 77.44 459 THR B C 1
ATOM 8268 O O . THR B 1 459 ? 12.375 41.75 -19.094 1 77.44 459 THR B O 1
ATOM 8271 N N . GLN B 1 460 ? 13.898 43.219 -19.797 1 78.19 460 GLN B N 1
ATOM 8272 C CA . GLN B 1 460 ? 13.758 44.031 -18.594 1 78.19 460 GLN B CA 1
ATOM 8273 C C . GLN B 1 460 ? 12.359 44.656 -18.516 1 78.19 460 GLN B C 1
ATOM 8275 O O . GLN B 1 460 ? 11.797 44.781 -17.422 1 78.19 460 GLN B O 1
ATOM 8280 N N . ARG B 1 461 ? 11.867 44.906 -19.688 1 76.31 461 ARG B N 1
ATOM 8281 C CA . ARG B 1 461 ? 10.57 45.594 -19.734 1 76.31 461 ARG B CA 1
ATOM 8282 C C . ARG B 1 461 ? 9.43 44.594 -19.594 1 76.31 461 ARG B C 1
ATOM 8284 O O . ARG B 1 461 ? 8.398 44.906 -19 1 76.31 461 ARG B O 1
ATOM 8291 N N . SER B 1 462 ? 9.664 43.406 -19.938 1 78.31 462 SER B N 1
ATOM 8292 C CA . SER B 1 462 ? 8.578 42.406 -20.016 1 78.31 462 SER B CA 1
ATOM 8293 C C . SER B 1 462 ? 8.414 41.656 -18.703 1 78.31 462 SER B C 1
ATOM 8295 O O . SER B 1 462 ? 7.324 41.188 -18.391 1 78.31 462 SER B O 1
ATOM 8297 N N . LYS B 1 463 ? 9.469 41.688 -17.938 1 82.69 463 LYS B N 1
ATOM 8298 C CA . LYS B 1 463 ? 9.406 40.938 -16.688 1 82.69 463 LYS B CA 1
ATOM 8299 C C . LYS B 1 463 ? 8.711 41.75 -15.586 1 82.69 463 LYS B C 1
ATOM 8301 O O . LYS B 1 463 ? 8.906 42.938 -15.484 1 82.69 463 LYS B O 1
ATOM 8306 N N . LEU B 1 464 ? 7.82 41.094 -14.875 1 84.06 464 LEU B N 1
ATOM 8307 C CA . LEU B 1 464 ? 7.094 41.75 -13.789 1 84.06 464 LEU B CA 1
ATOM 8308 C C . LEU B 1 464 ? 7.918 41.75 -12.508 1 84.06 464 LEU B C 1
ATOM 8310 O O . LEU B 1 464 ? 7.766 40.875 -11.664 1 84.06 464 LEU B O 1
ATOM 8314 N N . TRP B 1 465 ? 8.719 42.844 -12.391 1 91.12 465 TRP B N 1
ATOM 8315 C CA . TRP B 1 465 ? 9.594 42.969 -11.227 1 91.12 465 TRP B CA 1
ATOM 8316 C C . TRP B 1 465 ? 8.789 43.312 -9.984 1 91.12 465 TRP B C 1
ATOM 8318 O O . TRP B 1 465 ? 7.766 44 -10.07 1 91.12 465 TRP B O 1
ATOM 8328 N N . LEU B 1 466 ? 9.281 42.844 -8.836 1 92.62 466 LEU B N 1
ATOM 8329 C CA . LEU B 1 466 ? 8.656 43.219 -7.574 1 92.62 466 LEU B CA 1
ATOM 8330 C C . LEU B 1 466 ? 9.086 44.625 -7.172 1 92.62 466 LEU B C 1
ATOM 8332 O O . LEU B 1 466 ? 10.242 45 -7.352 1 92.62 466 LEU B O 1
ATOM 8336 N N . LYS B 1 467 ? 8.109 45.344 -6.637 1 91.56 467 LYS B N 1
ATOM 8337 C CA . LYS B 1 467 ? 8.438 46.688 -6.141 1 91.56 467 LYS B CA 1
ATOM 8338 C C . LYS B 1 467 ? 9.094 46.625 -4.766 1 91.56 467 LYS B C 1
ATOM 8340 O O . LYS B 1 467 ? 8.555 46 -3.844 1 91.56 467 LYS B O 1
ATOM 8345 N N . PRO B 1 468 ? 10.266 47.281 -4.684 1 93 468 PRO B N 1
ATOM 8346 C CA . PRO B 1 468 ? 10.914 47.281 -3.371 1 93 468 PRO B CA 1
ATOM 8347 C C . PRO B 1 468 ? 10.039 47.906 -2.281 1 93 468 PRO B C 1
ATOM 8349 O O . PRO B 1 468 ? 9.43 48.938 -2.492 1 93 468 PRO B O 1
ATOM 8352 N N . GLY B 1 469 ? 9.867 47.25 -1.195 1 91.75 469 GLY B N 1
ATOM 8353 C CA . GLY B 1 469 ? 9.094 47.75 -0.08 1 91.75 469 GLY B CA 1
ATOM 8354 C C . GLY B 1 469 ? 7.641 47.344 -0.113 1 91.75 469 GLY B C 1
ATOM 8355 O O . GLY B 1 469 ? 6.887 47.594 0.828 1 91.75 469 GLY B O 1
ATOM 8356 N N . SER B 1 470 ? 7.219 46.812 -1.201 1 93.19 470 SER B N 1
ATOM 8357 C CA . SER B 1 470 ? 5.852 46.312 -1.277 1 93.19 470 SER B CA 1
ATOM 8358 C C . SER B 1 470 ? 5.617 45.188 -0.274 1 93.19 470 SER B C 1
ATOM 8360 O O . SER B 1 470 ? 6.566 44.688 0.321 1 93.19 470 SER B O 1
ATOM 8362 N N . GLU B 1 471 ? 4.449 44.875 -0.036 1 93.56 471 GLU B N 1
ATOM 8363 C CA . GLU B 1 471 ? 4.109 43.812 0.885 1 93.56 471 GLU B CA 1
ATOM 8364 C C . GLU B 1 471 ? 4.707 42.469 0.422 1 93.56 471 GLU B C 1
ATOM 8366 O O . GLU B 1 471 ? 5.203 41.688 1.236 1 93.56 471 GLU B O 1
ATOM 8371 N N . ALA B 1 472 ? 4.621 42.281 -0.838 1 94.12 472 ALA B N 1
ATOM 8372 C CA . ALA B 1 472 ? 5.191 41.062 -1.416 1 94.12 472 ALA B CA 1
ATOM 8373 C C . ALA B 1 472 ? 6.703 41 -1.22 1 94.12 472 ALA B C 1
ATOM 8375 O O . ALA B 1 472 ? 7.258 39.969 -0.859 1 94.12 472 ALA B O 1
ATOM 8376 N N . HIS B 1 473 ? 7.328 42.094 -1.45 1 95.19 473 HIS B N 1
ATOM 8377 C CA . HIS B 1 473 ? 8.773 42.188 -1.278 1 95.19 473 HIS B CA 1
ATOM 8378 C C . HIS B 1 473 ? 9.164 42 0.182 1 95.19 473 HIS B C 1
ATOM 8380 O O . HIS B 1 473 ? 10.133 41.281 0.478 1 95.19 473 HIS B O 1
ATOM 8386 N N . ASN B 1 474 ? 8.477 42.562 1.074 1 94.88 474 ASN B N 1
ATOM 8387 C CA . ASN B 1 474 ? 8.758 42.438 2.5 1 94.88 474 ASN B CA 1
ATOM 8388 C C . ASN B 1 474 ? 8.586 41 2.973 1 94.88 474 ASN B C 1
ATOM 8390 O O . ASN B 1 474 ? 9.352 40.531 3.812 1 94.88 474 ASN B O 1
ATOM 8394 N N . ALA B 1 475 ? 7.586 40.406 2.426 1 95.5 475 ALA B N 1
ATOM 8395 C CA . ALA B 1 475 ? 7.363 39 2.756 1 95.5 475 ALA B CA 1
ATOM 8396 C C . ALA B 1 475 ? 8.539 38.125 2.295 1 95.5 475 ALA B C 1
ATOM 8398 O O . ALA B 1 475 ? 8.977 37.25 3.016 1 95.5 475 ALA B O 1
ATOM 8399 N N . LEU B 1 476 ? 8.969 38.438 1.163 1 96.25 476 LEU B N 1
ATOM 8400 C CA . LEU B 1 476 ? 10.125 37.688 0.639 1 96.25 476 LEU B CA 1
ATOM 8401 C C . LEU B 1 476 ? 11.352 37.938 1.514 1 96.25 476 LEU B C 1
ATOM 8403 O O . LEU B 1 476 ? 12.07 36.969 1.843 1 96.25 476 LEU B O 1
ATOM 8407 N N . VAL B 1 477 ? 11.609 39.156 1.842 1 95.88 477 VAL B N 1
ATOM 8408 C CA . VAL B 1 477 ? 12.766 39.5 2.658 1 95.88 477 VAL B CA 1
ATOM 8409 C C . VAL B 1 477 ? 12.711 38.75 3.986 1 95.88 477 VAL B C 1
ATOM 8411 O O . VAL B 1 477 ? 13.727 38.25 4.453 1 95.88 477 VAL B O 1
ATOM 8414 N N . LYS B 1 478 ? 11.578 38.688 4.535 1 95.62 478 LYS B N 1
ATOM 8415 C CA . LYS B 1 478 ? 11.398 38 5.805 1 95.62 478 LYS B CA 1
ATOM 8416 C C . LYS B 1 478 ? 11.75 36.5 5.68 1 95.62 478 LYS B C 1
ATOM 8418 O O . LYS B 1 478 ? 12.406 35.938 6.559 1 95.62 478 LYS B O 1
ATOM 8423 N N . ILE B 1 479 ? 11.375 35.875 4.605 1 96.5 479 ILE B N 1
ATOM 8424 C CA . ILE B 1 479 ? 11.602 34.438 4.395 1 96.5 479 ILE B CA 1
ATOM 8425 C C . ILE B 1 479 ? 13.078 34.188 4.09 1 96.5 479 ILE B C 1
ATOM 8427 O O . ILE B 1 479 ? 13.688 33.281 4.637 1 96.5 479 ILE B O 1
ATOM 8431 N N . VAL B 1 480 ? 13.633 35.062 3.252 1 96.75 480 VAL B N 1
ATOM 8432 C CA . VAL B 1 480 ? 15.008 34.906 2.795 1 96.75 480 VAL B CA 1
ATOM 8433 C C . VAL B 1 480 ? 15.969 35.156 3.945 1 96.75 480 VAL B C 1
ATOM 8435 O O . VAL B 1 480 ? 17 34.5 4.082 1 96.75 480 VAL B O 1
ATOM 8438 N N . MET B 1 481 ? 15.586 36.062 4.777 1 95.94 481 MET B N 1
ATOM 8439 C CA . MET B 1 481 ? 16.484 36.5 5.848 1 95.94 481 MET B CA 1
ATOM 8440 C C . MET B 1 481 ? 16.188 35.75 7.145 1 95.94 481 MET B C 1
ATOM 8442 O O . MET B 1 481 ? 16.703 36.094 8.203 1 95.94 481 MET B O 1
ATOM 8446 N N . ASP B 1 482 ? 15.367 34.75 7.062 1 95.38 482 ASP B N 1
ATOM 8447 C CA . ASP B 1 482 ? 15.047 33.969 8.25 1 95.38 482 ASP B CA 1
ATOM 8448 C C . ASP B 1 482 ? 16.312 33.406 8.883 1 95.38 482 ASP B C 1
ATOM 8450 O O . ASP B 1 482 ? 17.094 32.719 8.219 1 95.38 482 ASP B O 1
ATOM 8454 N N . LYS B 1 483 ? 16.484 33.625 10.172 1 93.12 483 LYS B N 1
ATOM 8455 C CA . LYS B 1 483 ? 17.719 33.25 10.867 1 93.12 483 LYS B CA 1
ATOM 8456 C C . LYS B 1 483 ? 17.938 31.75 10.844 1 93.12 483 LYS B C 1
ATOM 8458 O O . LYS B 1 483 ? 19.062 31.281 10.672 1 93.12 483 LYS B O 1
ATOM 8463 N N . ARG B 1 484 ? 16.875 31.047 11.07 1 92.06 484 ARG B N 1
ATOM 8464 C CA . ARG B 1 484 ? 16.984 29.594 11.086 1 92.06 484 ARG B CA 1
ATOM 8465 C C . ARG B 1 484 ? 17.344 29.062 9.703 1 92.06 484 ARG B C 1
ATOM 8467 O O . ARG B 1 484 ? 18.156 28.141 9.586 1 92.06 484 ARG B O 1
ATOM 8474 N N . LEU B 1 485 ? 16.719 29.609 8.719 1 95.06 485 LEU B N 1
ATOM 8475 C CA . LEU B 1 485 ? 17.016 29.203 7.348 1 95.06 485 LEU B CA 1
ATOM 8476 C C . LEU B 1 485 ? 18.469 29.5 7 1 95.06 485 LEU B C 1
ATOM 8478 O O . LEU B 1 485 ? 19.156 28.656 6.414 1 95.06 485 LEU B O 1
ATOM 8482 N N . LEU B 1 486 ? 18.922 30.656 7.344 1 95.44 486 LEU B N 1
ATOM 8483 C CA . LEU B 1 486 ? 20.297 31.047 7.043 1 95.44 486 LEU B CA 1
ATOM 8484 C C . LEU B 1 486 ? 21.281 30.125 7.742 1 95.44 486 LEU B C 1
ATOM 8486 O O . LEU B 1 486 ? 22.344 29.812 7.191 1 95.44 486 LEU B O 1
ATOM 8490 N N . LYS B 1 487 ? 20.922 29.672 8.914 1 93.38 487 LYS B N 1
ATOM 8491 C CA . LYS B 1 487 ? 21.766 28.703 9.609 1 93.38 487 LYS B CA 1
ATOM 8492 C C . LYS B 1 487 ? 21.75 27.359 8.898 1 93.38 487 LYS B C 1
ATOM 8494 O O . LYS B 1 487 ? 22.781 26.672 8.812 1 93.38 487 LYS B O 1
ATOM 8499 N N . ASP B 1 488 ? 20.641 26.969 8.414 1 93.38 488 ASP B N 1
ATOM 8500 C CA . ASP B 1 488 ? 20.484 25.703 7.703 1 93.38 488 ASP B CA 1
ATOM 8501 C C . ASP B 1 488 ? 21.312 25.703 6.418 1 93.38 488 ASP B C 1
ATOM 8503 O O . ASP B 1 488 ? 21.781 24.641 5.992 1 93.38 488 ASP B O 1
ATOM 8507 N N . LEU B 1 489 ? 21.469 26.875 5.852 1 95.06 489 LEU B N 1
ATOM 8508 C CA . LEU B 1 489 ? 22.188 26.969 4.586 1 95.06 489 LEU B CA 1
ATOM 8509 C C . LEU B 1 489 ? 23.641 26.562 4.758 1 95.06 489 LEU B C 1
ATOM 8511 O O . LEU B 1 489 ? 24.281 26.141 3.793 1 95.06 489 LEU B O 1
ATOM 8515 N N . GLU B 1 490 ? 24.109 26.656 5.949 1 94.19 490 GLU B N 1
ATOM 8516 C CA . GLU B 1 490 ? 25.484 26.25 6.219 1 94.19 490 GLU B CA 1
ATOM 8517 C C . GLU B 1 490 ? 25.672 24.75 5.992 1 94.19 490 GLU B C 1
ATOM 8519 O O . GLU B 1 490 ? 26.781 24.281 5.777 1 94.19 490 GLU B O 1
ATOM 8524 N N . HIS B 1 491 ? 24.562 24.047 6.012 1 95.19 491 HIS B N 1
ATOM 8525 C CA . HIS B 1 491 ? 24.594 22.609 5.848 1 95.19 491 HIS B CA 1
ATOM 8526 C C . HIS B 1 491 ? 24.234 22.203 4.422 1 95.19 491 HIS B C 1
ATOM 8528 O O . HIS B 1 491 ? 23.875 21.047 4.164 1 95.19 491 HIS B O 1
ATOM 8534 N N . LEU B 1 492 ? 24.281 23.141 3.469 1 95.44 492 LEU B N 1
ATOM 8535 C CA . LEU B 1 492 ? 23.953 22.844 2.078 1 95.44 492 LEU B CA 1
ATOM 8536 C C . LEU B 1 492 ? 25.156 23.078 1.172 1 95.44 492 LEU B C 1
ATOM 8538 O O . LEU B 1 492 ? 25.016 23.141 -0.052 1 95.44 492 LEU B O 1
ATOM 8542 N N . THR B 1 493 ? 26.312 23.188 1.709 1 93.75 493 THR B N 1
ATOM 8543 C CA . THR B 1 493 ? 27.484 23.641 0.986 1 93.75 493 THR B CA 1
ATOM 8544 C C . THR B 1 493 ? 27.984 22.578 0.007 1 93.75 493 THR B C 1
ATOM 8546 O O . THR B 1 493 ? 28.547 22.906 -1.033 1 93.75 493 THR B O 1
ATOM 8549 N N . LYS B 1 494 ? 27.688 21.344 0.322 1 91.62 494 LYS B N 1
ATOM 8550 C CA . LYS B 1 494 ? 28.141 20.281 -0.556 1 91.62 494 LYS B CA 1
ATOM 8551 C C . LYS B 1 494 ? 27.016 19.797 -1.467 1 91.62 494 LYS B C 1
ATOM 8553 O O . LYS B 1 494 ? 27.25 19 -2.379 1 91.62 494 LYS B O 1
ATOM 8558 N N . CYS B 1 495 ? 25.797 20.203 -1.314 1 89.81 495 CYS B N 1
ATOM 8559 C CA . CYS B 1 495 ? 24.625 19.938 -2.129 1 89.81 495 CYS B CA 1
ATOM 8560 C C . CYS B 1 495 ? 24.406 18.438 -2.305 1 89.81 495 CYS B C 1
ATOM 8562 O O . CYS B 1 495 ? 24.266 17.953 -3.43 1 89.81 495 CYS B O 1
ATOM 8564 N N . VAL B 1 496 ? 24.516 17.719 -1.224 1 87.19 496 VAL B N 1
ATOM 8565 C CA . VAL B 1 496 ? 24.297 16.281 -1.255 1 87.19 496 VAL B CA 1
ATOM 8566 C C . VAL B 1 496 ? 22.797 15.992 -1.176 1 87.19 496 VAL B C 1
ATOM 8568 O O . VAL B 1 496 ? 22.156 16.266 -0.156 1 87.19 496 VAL B O 1
ATOM 8571 N N . HIS B 1 497 ? 22.297 15.469 -2.271 1 82.38 497 HIS B N 1
ATOM 8572 C CA . HIS B 1 497 ? 20.859 15.227 -2.33 1 82.38 497 HIS B CA 1
ATOM 8573 C C . HIS B 1 497 ? 20.531 13.766 -2.057 1 82.38 497 HIS B C 1
ATOM 8575 O O . HIS B 1 497 ? 21.312 12.875 -2.402 1 82.38 497 HIS B O 1
ATOM 8581 N N . THR B 1 498 ? 19.375 13.531 -1.413 1 77.88 498 THR B N 1
ATOM 8582 C CA . THR B 1 498 ? 18.969 12.203 -0.975 1 77.88 498 THR B CA 1
ATOM 8583 C C . THR B 1 498 ? 17.906 11.633 -1.916 1 77.88 498 THR B C 1
ATOM 8585 O O . THR B 1 498 ? 17.062 10.836 -1.5 1 77.88 498 THR B O 1
ATOM 8588 N N . THR B 1 499 ? 17.891 11.969 -3.182 1 80.38 499 THR B N 1
ATOM 8589 C CA . THR B 1 499 ? 16.891 11.508 -4.133 1 80.38 499 THR B CA 1
ATOM 8590 C C . THR B 1 499 ? 16.922 9.984 -4.25 1 80.38 499 THR B C 1
ATOM 8592 O O . THR B 1 499 ? 15.875 9.344 -4.32 1 80.38 499 THR B O 1
ATOM 8595 N N . THR B 1 500 ? 18.109 9.438 -4.262 1 87 500 THR B N 1
ATOM 8596 C CA . THR B 1 500 ? 18.234 7.992 -4.391 1 87 500 THR B CA 1
ATOM 8597 C C . THR B 1 500 ? 17.609 7.281 -3.199 1 87 500 THR B C 1
ATOM 8599 O O . THR B 1 500 ? 17.062 6.188 -3.342 1 87 500 THR B O 1
ATOM 8602 N N . LEU B 1 501 ? 17.672 7.918 -2.119 1 91.44 501 LEU B N 1
ATOM 8603 C CA . LEU B 1 501 ? 17.062 7.34 -0.923 1 91.44 501 LEU B CA 1
ATOM 8604 C C . LEU B 1 501 ? 15.547 7.297 -1.046 1 91.44 501 LEU B C 1
ATOM 8606 O O . LEU B 1 501 ? 14.906 6.352 -0.577 1 91.44 501 LEU B O 1
ATOM 8610 N N . GLU B 1 502 ? 15 8.258 -1.652 1 86.38 502 GLU B N 1
ATOM 8611 C CA . GLU B 1 502 ? 13.562 8.266 -1.895 1 86.38 502 GLU B CA 1
ATOM 8612 C C . GLU B 1 502 ? 13.156 7.148 -2.859 1 86.38 502 GLU B C 1
ATOM 8614 O O . GLU B 1 502 ? 12.109 6.527 -2.693 1 86.38 502 GLU B O 1
ATOM 8619 N N . VAL B 1 503 ? 13.969 6.977 -3.848 1 88.19 503 VAL B N 1
ATOM 8620 C CA . VAL B 1 503 ? 13.734 5.887 -4.793 1 88.19 503 VAL B CA 1
ATOM 8621 C C . VAL B 1 503 ? 13.773 4.551 -4.059 1 88.19 503 VAL B C 1
ATOM 8623 O O . VAL B 1 503 ? 12.898 3.701 -4.246 1 88.19 503 VAL B O 1
ATOM 8626 N N . TYR B 1 504 ? 14.75 4.438 -3.211 1 94.88 504 TYR B N 1
ATOM 8627 C CA . TYR B 1 504 ? 14.859 3.223 -2.414 1 94.88 504 TYR B CA 1
ATOM 8628 C C . TYR B 1 504 ? 13.625 3.021 -1.543 1 94.88 504 TYR B C 1
ATOM 8630 O O . TYR B 1 504 ? 13.094 1.914 -1.46 1 94.88 504 TYR B O 1
ATOM 8638 N N . HIS B 1 505 ? 13.195 4.016 -0.933 1 91.38 505 HIS B N 1
ATOM 8639 C CA . HIS B 1 505 ? 12.07 3.895 -0.018 1 91.38 505 HIS B CA 1
ATOM 8640 C C . HIS B 1 505 ? 10.789 3.539 -0.765 1 91.38 505 HIS B C 1
ATOM 8642 O O . HIS B 1 505 ? 9.922 2.846 -0.227 1 91.38 505 HIS B O 1
ATOM 8648 N N . SER B 1 506 ? 10.703 4.023 -1.974 1 87.75 506 SER B N 1
ATOM 8649 C CA . SER B 1 506 ? 9.57 3.604 -2.799 1 87.75 506 SER B CA 1
ATOM 8650 C C . SER B 1 506 ? 9.641 2.111 -3.105 1 87.75 506 SER B C 1
ATOM 8652 O O . SER B 1 506 ? 8.633 1.407 -3.01 1 87.75 506 SER B O 1
ATOM 8654 N N . MET B 1 507 ? 10.805 1.678 -3.457 1 90.31 507 MET B N 1
ATOM 8655 C CA . MET B 1 507 ? 11.023 0.262 -3.74 1 90.31 507 MET B CA 1
ATOM 8656 C C . MET B 1 507 ? 10.82 -0.581 -2.486 1 90.31 507 MET B C 1
ATOM 8658 O O . MET B 1 507 ? 10.312 -1.701 -2.564 1 90.31 507 MET B O 1
ATOM 8662 N N . TYR B 1 508 ? 11.195 0.043 -1.378 1 95 508 TYR B N 1
ATOM 8663 C CA . TYR B 1 508 ? 11.031 -0.58 -0.069 1 95 508 TYR B CA 1
ATOM 8664 C C . TYR B 1 508 ? 9.594 -1.021 0.15 1 95 508 TYR B C 1
ATOM 8666 O O . TYR B 1 508 ? 9.344 -2.092 0.708 1 95 508 TYR B O 1
ATOM 8674 N N . LEU B 1 509 ? 8.695 -0.399 -0.398 1 91.88 509 LEU B N 1
ATOM 8675 C CA . LEU B 1 509 ? 7.273 -0.629 -0.168 1 91.88 509 LEU B CA 1
ATOM 8676 C C . LEU B 1 509 ? 6.781 -1.836 -0.96 1 91.88 509 LEU B C 1
ATOM 8678 O O . LEU B 1 509 ? 5.703 -2.365 -0.687 1 91.88 509 LEU B O 1
ATOM 8682 N N . LYS B 1 510 ? 7.531 -2.234 -1.926 1 91.69 510 LYS B N 1
ATOM 8683 C CA . LYS B 1 510 ? 7.207 -3.457 -2.652 1 91.69 510 LYS B CA 1
ATOM 8684 C C . LYS B 1 510 ? 7.176 -4.66 -1.715 1 91.69 510 LYS B C 1
ATOM 8686 O O . LYS B 1 510 ? 6.309 -5.531 -1.843 1 91.69 510 LYS B O 1
ATOM 8691 N N . TYR B 1 511 ? 8.062 -4.605 -0.811 1 95 511 TYR B N 1
ATOM 8692 C CA . TYR B 1 511 ? 8.219 -5.75 0.08 1 95 511 TYR B CA 1
ATOM 8693 C C . TYR B 1 511 ? 7.547 -5.492 1.424 1 95 511 TYR B C 1
ATOM 8695 O O . TYR B 1 511 ? 7.07 -6.426 2.074 1 95 511 TYR B O 1
ATOM 8703 N N . LEU B 1 512 ? 7.559 -4.227 1.82 1 94.31 512 LEU B N 1
ATOM 8704 C CA . LEU B 1 512 ? 7.027 -3.842 3.123 1 94.31 512 LEU B CA 1
ATOM 8705 C C . LEU B 1 512 ? 6.082 -2.652 2.996 1 94.31 512 LEU B C 1
ATOM 8707 O O . LEU B 1 512 ? 6.414 -1.542 3.42 1 94.31 512 LEU B O 1
ATOM 8711 N N . PRO B 1 513 ? 4.938 -2.912 2.582 1 87.44 513 PRO B N 1
ATOM 8712 C CA . PRO B 1 513 ? 3.973 -1.818 2.457 1 87.44 513 PRO B CA 1
ATOM 8713 C C . PRO B 1 513 ? 3.551 -1.245 3.807 1 87.44 513 PRO B C 1
ATOM 8715 O O . PRO B 1 513 ? 3.467 -1.979 4.793 1 87.44 513 PRO B O 1
ATOM 8718 N N . LYS B 1 514 ? 3.258 0.084 4.035 1 75.69 514 LYS B N 1
ATOM 8719 C CA . LYS B 1 514 ? 2.984 0.798 5.281 1 75.69 514 LYS B CA 1
ATOM 8720 C C . LYS B 1 514 ? 1.665 0.341 5.898 1 75.69 514 LYS B C 1
ATOM 8722 O O . LYS B 1 514 ? 1.489 0.405 7.117 1 75.69 514 LYS B O 1
ATOM 8727 N N . ARG B 1 515 ? 0.684 -0.152 5.234 1 71.31 515 ARG B N 1
ATOM 8728 C CA . ARG B 1 515 ? -0.633 -0.44 5.793 1 71.31 515 ARG B CA 1
ATOM 8729 C C . ARG B 1 515 ? -0.779 -1.924 6.113 1 71.31 515 ARG B C 1
ATOM 8731 O O . ARG B 1 515 ? -1.872 -2.389 6.445 1 71.31 515 ARG B O 1
ATOM 8738 N N . THR B 1 516 ? 0.36 -2.572 6.051 1 78.75 516 THR B N 1
ATOM 8739 C CA . THR B 1 516 ? 0.393 -3.98 6.43 1 78.75 516 THR B CA 1
ATOM 8740 C C . THR B 1 516 ? 1.298 -4.191 7.641 1 78.75 516 THR B C 1
ATOM 8742 O O . THR B 1 516 ? 2.406 -3.656 7.695 1 78.75 516 THR B O 1
ATOM 8745 N N . HIS B 1 517 ? 0.788 -4.871 8.586 1 81.19 517 HIS B N 1
ATOM 8746 C CA . HIS B 1 517 ? 1.574 -5.121 9.789 1 81.19 517 HIS B CA 1
ATOM 8747 C C . HIS B 1 517 ? 2.451 -6.359 9.625 1 81.19 517 HIS B C 1
ATOM 8749 O O . HIS B 1 517 ? 1.955 -7.434 9.289 1 81.19 517 HIS B O 1
ATOM 8755 N N . PHE B 1 518 ? 3.676 -6.156 9.844 1 90.31 518 PHE B N 1
ATOM 8756 C CA . PHE B 1 518 ? 4.633 -7.25 9.766 1 90.31 518 PHE B CA 1
ATOM 8757 C C . PHE B 1 518 ? 5.336 -7.457 11.102 1 90.31 518 PHE B C 1
ATOM 8759 O O . PHE B 1 518 ? 5.488 -6.516 11.883 1 90.31 518 PHE B O 1
ATOM 8766 N N . GLY B 1 519 ? 5.727 -8.703 11.367 1 90.19 519 GLY B N 1
ATOM 8767 C CA . GLY B 1 519 ? 6.59 -8.969 12.508 1 90.19 519 GLY B CA 1
ATOM 8768 C C . GLY B 1 519 ? 8.031 -8.555 12.273 1 90.19 519 GLY B C 1
ATOM 8769 O O . GLY B 1 519 ? 8.406 -8.195 11.156 1 90.19 519 GLY B O 1
ATOM 8770 N N . TYR B 1 520 ? 8.797 -8.586 13.328 1 94.19 520 TYR B N 1
ATOM 8771 C CA . TYR B 1 520 ? 10.172 -8.102 13.281 1 94.19 520 TYR B CA 1
ATOM 8772 C C . TYR B 1 520 ? 10.984 -8.852 12.234 1 94.19 520 TYR B C 1
ATOM 8774 O O . TYR B 1 520 ? 11.711 -8.242 11.453 1 94.19 520 TYR B O 1
ATOM 8782 N N . ASP B 1 521 ? 10.859 -10.148 12.203 1 95.31 521 ASP B N 1
ATOM 8783 C CA . ASP B 1 521 ? 11.641 -10.961 11.273 1 95.31 521 ASP B CA 1
ATOM 8784 C C . ASP B 1 521 ? 11.328 -10.594 9.82 1 95.31 521 ASP B C 1
ATOM 8786 O O . ASP B 1 521 ? 12.234 -10.523 8.984 1 95.31 521 ASP B O 1
ATOM 8790 N N . VAL B 1 522 ? 10.102 -10.406 9.609 1 95.94 522 VAL B N 1
ATOM 8791 C CA . VAL B 1 522 ? 9.703 -10.047 8.25 1 95.94 522 VAL B CA 1
ATOM 8792 C C . VAL B 1 522 ? 10.203 -8.648 7.922 1 95.94 522 VAL B C 1
ATOM 8794 O O . VAL B 1 522 ? 10.648 -8.383 6.801 1 95.94 522 VAL B O 1
ATOM 8797 N N . MET B 1 523 ? 10.133 -7.734 8.906 1 96.56 523 MET B N 1
ATOM 8798 C CA . MET B 1 523 ? 10.648 -6.387 8.711 1 96.56 523 MET B CA 1
ATOM 8799 C C . MET B 1 523 ? 12.133 -6.426 8.344 1 96.56 523 MET B C 1
ATOM 8801 O O . MET B 1 523 ? 12.57 -5.711 7.441 1 96.56 523 MET B O 1
ATOM 8805 N N . LEU B 1 524 ? 12.805 -7.23 9.055 1 97.69 524 LEU B N 1
ATOM 8806 C CA . LEU B 1 524 ? 14.25 -7.344 8.852 1 97.69 524 LEU B CA 1
ATOM 8807 C C . LEU B 1 524 ? 14.562 -7.93 7.477 1 97.69 524 LEU B C 1
ATOM 8809 O O . LEU B 1 524 ? 15.297 -7.328 6.695 1 97.69 524 LEU B O 1
ATOM 8813 N N . HIS B 1 525 ? 14.016 -9.047 7.172 1 98.31 525 HIS B N 1
ATOM 8814 C CA . HIS B 1 525 ? 14.344 -9.75 5.938 1 98.31 525 HIS B CA 1
ATOM 8815 C C . HIS B 1 525 ? 13.727 -9.055 4.727 1 98.31 525 HIS B C 1
ATOM 8817 O O . HIS B 1 525 ? 14.297 -9.078 3.633 1 98.31 525 HIS B O 1
ATOM 8823 N N . GLY B 1 526 ? 12.531 -8.469 4.953 1 97.56 526 GLY B N 1
ATOM 8824 C CA . GLY B 1 526 ? 11.977 -7.625 3.902 1 97.56 526 GLY B CA 1
ATOM 8825 C C . GLY B 1 526 ? 12.852 -6.438 3.561 1 97.56 526 GLY B C 1
ATOM 8826 O O . GLY B 1 526 ? 12.961 -6.059 2.393 1 97.56 526 GLY B O 1
ATOM 8827 N N . SER B 1 527 ? 13.461 -5.867 4.574 1 98 527 SER B N 1
ATOM 8828 C CA . SER B 1 527 ? 14.398 -4.77 4.355 1 98 527 SER B CA 1
ATOM 8829 C C . SER B 1 527 ? 15.633 -5.234 3.59 1 98 527 SER B C 1
ATOM 8831 O O . SER B 1 527 ? 16.141 -4.52 2.725 1 98 527 SER B O 1
ATOM 8833 N N . MET B 1 528 ? 16.062 -6.418 3.918 1 98.5 528 MET B N 1
ATOM 8834 C CA . MET B 1 528 ? 17.188 -6.992 3.188 1 98.5 528 MET B CA 1
ATOM 8835 C C . MET B 1 528 ? 16.844 -7.18 1.714 1 98.5 528 MET B C 1
ATOM 8837 O O . MET B 1 528 ? 17.656 -6.848 0.839 1 98.5 528 MET B O 1
ATOM 8841 N N . LEU B 1 529 ? 15.688 -7.688 1.492 1 98 529 LEU B N 1
ATOM 8842 C CA . LEU B 1 529 ? 15.242 -7.902 0.119 1 98 529 LEU B CA 1
ATOM 8843 C C . LEU B 1 529 ? 15.164 -6.582 -0.638 1 98 529 LEU B C 1
ATOM 8845 O O . LEU B 1 529 ? 15.562 -6.5 -1.802 1 98 529 LEU B O 1
ATOM 8849 N N . ALA B 1 530 ? 14.617 -5.602 0.011 1 97.81 530 ALA B N 1
ATOM 8850 C CA . ALA B 1 530 ? 14.516 -4.281 -0.6 1 97.81 530 ALA B CA 1
ATOM 8851 C C . ALA B 1 530 ? 15.898 -3.725 -0.935 1 97.81 530 ALA B C 1
ATOM 8853 O O . ALA B 1 530 ? 16.109 -3.186 -2.023 1 97.81 530 ALA B O 1
ATOM 8854 N N . ALA B 1 531 ? 16.781 -3.842 0.002 1 98.12 531 ALA B N 1
ATOM 8855 C CA . ALA B 1 531 ? 18.141 -3.352 -0.206 1 98.12 531 ALA B CA 1
ATOM 8856 C C . ALA B 1 531 ? 18.812 -4.082 -1.365 1 98.12 531 ALA B C 1
ATOM 8858 O O . ALA B 1 531 ? 19.453 -3.453 -2.217 1 98.12 531 ALA B O 1
ATOM 8859 N N . LEU B 1 532 ? 18.641 -5.395 -1.395 1 97.94 532 LEU B N 1
ATOM 8860 C CA . LEU B 1 532 ? 19.219 -6.191 -2.477 1 97.94 532 LEU B CA 1
ATOM 8861 C C . LEU B 1 532 ? 18.625 -5.781 -3.822 1 97.94 532 LEU B C 1
ATOM 8863 O O . LEU B 1 532 ? 19.359 -5.621 -4.801 1 97.94 532 LEU B O 1
ATOM 8867 N N . ASP B 1 533 ? 17.344 -5.66 -3.881 1 97 533 ASP B N 1
ATOM 8868 C CA . ASP B 1 533 ? 16.672 -5.254 -5.109 1 97 533 ASP B CA 1
ATOM 8869 C C . ASP B 1 533 ? 17.156 -3.895 -5.59 1 97 533 ASP B C 1
ATOM 8871 O O . ASP B 1 533 ? 17.453 -3.719 -6.777 1 97 533 ASP B O 1
ATOM 8875 N N . HIS B 1 534 ? 17.312 -3.018 -4.68 1 97.19 534 HIS B N 1
ATOM 8876 C CA . HIS B 1 534 ? 17.812 -1.689 -5.023 1 97.19 534 HIS B CA 1
ATOM 8877 C C . HIS B 1 534 ? 19.266 -1.747 -5.492 1 97.19 534 HIS B C 1
ATOM 8879 O O . HIS B 1 534 ? 19.594 -1.202 -6.547 1 97.19 534 HIS B O 1
ATOM 8885 N N . ASN B 1 535 ? 20.109 -2.373 -4.742 1 96.94 535 ASN B N 1
ATOM 8886 C CA . ASN B 1 535 ? 21.547 -2.404 -5.004 1 96.94 535 ASN B CA 1
ATOM 8887 C C . ASN B 1 535 ? 21.859 -3.041 -6.355 1 96.94 535 ASN B C 1
ATOM 8889 O O . ASN B 1 535 ? 22.812 -2.658 -7.023 1 96.94 535 ASN B O 1
ATOM 8893 N N . HIS B 1 536 ? 21.078 -3.943 -6.773 1 96.06 536 HIS B N 1
ATOM 8894 C CA . HIS B 1 536 ? 21.344 -4.629 -8.031 1 96.06 536 HIS B CA 1
ATOM 8895 C C . HIS B 1 536 ? 20.719 -3.875 -9.203 1 96.06 536 HIS B C 1
ATOM 8897 O O . HIS B 1 536 ? 20.969 -4.207 -10.367 1 96.06 536 HIS B O 1
ATOM 8903 N N . ASN B 1 537 ? 19.938 -2.883 -8.891 1 94.06 537 ASN B N 1
ATOM 8904 C CA . ASN B 1 537 ? 19.203 -2.217 -9.969 1 94.06 537 ASN B CA 1
ATOM 8905 C C . ASN B 1 537 ? 19.422 -0.706 -9.93 1 94.06 537 ASN B C 1
ATOM 8907 O O . ASN B 1 537 ? 18.609 0.051 -10.477 1 94.06 537 ASN B O 1
ATOM 8911 N N . VAL B 1 538 ? 20.406 -0.399 -9.195 1 91.25 538 VAL B N 1
ATOM 8912 C CA . VAL B 1 538 ? 20.766 1.014 -9.195 1 91.25 538 VAL B CA 1
ATOM 8913 C C . VAL B 1 538 ? 21.609 1.326 -10.43 1 91.25 538 VAL B C 1
ATOM 8915 O O . VAL B 1 538 ? 22.297 0.445 -10.961 1 91.25 538 VAL B O 1
ATOM 8918 N N . ASN B 1 539 ? 21.562 2.514 -11.023 1 85.62 539 ASN B N 1
ATOM 8919 C CA . ASN B 1 539 ? 22.359 3 -12.148 1 85.62 539 ASN B CA 1
ATOM 8920 C C . ASN B 1 539 ? 22.109 2.176 -13.406 1 85.62 539 ASN B C 1
ATOM 8922 O O . ASN B 1 539 ? 23.047 1.776 -14.094 1 85.62 539 ASN B O 1
ATOM 8926 N N . ARG B 1 540 ? 20.859 1.883 -13.594 1 88.12 540 ARG B N 1
ATOM 8927 C CA . ARG B 1 540 ? 20.5 1.172 -14.812 1 88.12 540 ARG B CA 1
ATOM 8928 C C . ARG B 1 540 ? 20.641 2.072 -16.031 1 88.12 540 ARG B C 1
ATOM 8930 O O . ARG B 1 540 ? 20.359 3.271 -15.969 1 88.12 540 ARG B O 1
ATOM 8937 N N . GLU B 1 541 ? 21.031 1.462 -17.047 1 88.56 541 GLU B N 1
ATOM 8938 C CA . GLU B 1 541 ? 21.188 2.207 -18.297 1 88.56 541 GLU B CA 1
ATOM 8939 C C . GLU B 1 541 ? 19.828 2.535 -18.906 1 88.56 541 GLU B C 1
ATOM 8941 O O . GLU B 1 541 ? 18.812 1.907 -18.562 1 88.56 541 GLU B O 1
ATOM 8946 N N . GLN B 1 542 ? 19.891 3.508 -19.688 1 89.38 542 GLN B N 1
ATOM 8947 C CA . GLN B 1 542 ? 18.672 3.881 -20.391 1 89.38 542 GLN B CA 1
ATOM 8948 C C . GLN B 1 542 ? 18.344 2.873 -21.5 1 89.38 542 GLN B C 1
ATOM 8950 O O . GLN B 1 542 ? 19.234 2.402 -22.203 1 89.38 542 GLN B O 1
ATOM 8955 N N . ALA B 1 543 ? 17.062 2.555 -21.594 1 88.75 543 ALA B N 1
ATOM 8956 C CA . ALA B 1 543 ? 16.609 1.604 -22.609 1 88.75 543 ALA B CA 1
ATOM 8957 C C . ALA B 1 543 ? 16.609 2.234 -24 1 88.75 543 ALA B C 1
ATOM 8959 O O . ALA B 1 543 ? 16.453 3.449 -24.125 1 88.75 543 ALA B O 1
ATOM 8960 N N . ALA B 1 544 ? 16.891 1.477 -24.922 1 88.94 544 ALA B N 1
ATOM 8961 C CA . ALA B 1 544 ? 16.844 1.884 -26.328 1 88.94 544 ALA B CA 1
ATOM 8962 C C . ALA B 1 544 ? 15.836 1.039 -27.109 1 88.94 544 ALA B C 1
ATOM 8964 O O . ALA B 1 544 ? 15.477 -0.06 -26.688 1 88.94 544 ALA B O 1
ATOM 8965 N N . TYR B 1 545 ? 15.281 1.624 -28.094 1 85.69 545 TYR B N 1
ATOM 8966 C CA . TYR B 1 545 ? 14.398 0.854 -28.953 1 85.69 545 TYR B CA 1
ATOM 8967 C C . TYR B 1 545 ? 15.148 -0.29 -29.625 1 85.69 545 TYR B C 1
ATOM 8969 O O . TYR B 1 545 ? 16.266 -0.107 -30.109 1 85.69 545 TYR B O 1
ATOM 8977 N N . LEU B 1 546 ? 14.602 -1.478 -29.516 1 81.94 546 LEU B N 1
ATOM 8978 C CA . LEU B 1 546 ? 15.273 -2.666 -30.016 1 81.94 546 LEU B CA 1
ATOM 8979 C C . LEU B 1 546 ? 14.867 -2.955 -31.453 1 81.94 546 LEU B C 1
ATOM 8981 O O . LEU B 1 546 ? 15.555 -3.682 -32.156 1 81.94 546 LEU B O 1
ATOM 8985 N N . ASP B 1 547 ? 13.711 -2.521 -31.734 1 76 547 ASP B N 1
ATOM 8986 C CA . ASP B 1 547 ? 13.219 -2.791 -33.062 1 76 547 ASP B CA 1
ATOM 8987 C C . ASP B 1 547 ? 12.555 -1.555 -33.688 1 76 547 ASP B C 1
ATOM 8989 O O . ASP B 1 547 ? 12.25 -0.6 -32.969 1 76 547 ASP B O 1
ATOM 8993 N N . GLY B 1 548 ? 12.484 -1.54 -35.031 1 74.81 548 GLY B N 1
ATOM 8994 C CA . GLY B 1 548 ? 11.781 -0.475 -35.75 1 74.81 548 GLY B CA 1
ATOM 8995 C C . GLY B 1 548 ? 12.711 0.612 -36.25 1 74.81 548 GLY B C 1
ATOM 8996 O O . GLY B 1 548 ? 13.93 0.436 -36.281 1 74.81 548 GLY B O 1
ATOM 8997 N N . GLU B 1 549 ? 12.125 1.705 -36.625 1 76.44 549 GLU B N 1
ATOM 8998 C CA . GLU B 1 549 ? 12.867 2.803 -37.25 1 76.44 549 GLU B CA 1
ATOM 8999 C C . GLU B 1 549 ? 13.703 3.559 -36.219 1 76.44 549 GLU B C 1
ATOM 9001 O O . GLU B 1 549 ? 14.711 4.176 -36.562 1 76.44 549 GLU B O 1
ATOM 9006 N N . ALA B 1 550 ? 13.305 3.451 -35.031 1 80.12 550 ALA B N 1
ATOM 9007 C CA . ALA B 1 550 ? 13.984 4.223 -33.969 1 80.12 550 ALA B CA 1
ATOM 9008 C C . ALA B 1 550 ? 14.977 3.35 -33.219 1 80.12 550 ALA B C 1
ATOM 9010 O O . ALA B 1 550 ? 15.312 3.646 -32.062 1 80.12 550 ALA B O 1
ATOM 9011 N N . VAL B 1 551 ? 15.422 2.299 -33.906 1 84.06 551 VAL B N 1
ATOM 9012 C CA . VAL B 1 551 ? 16.328 1.358 -33.25 1 84.06 551 VAL B CA 1
ATOM 9013 C C . VAL B 1 551 ? 17.578 2.088 -32.781 1 84.06 551 VAL B C 1
ATOM 9015 O O . VAL B 1 551 ? 18.172 2.875 -33.531 1 84.06 551 VAL B O 1
ATOM 9018 N N . GLY B 1 552 ? 17.906 1.931 -31.5 1 83.38 552 GLY B N 1
ATOM 9019 C CA . GLY B 1 552 ? 19.109 2.535 -30.938 1 83.38 552 GLY B CA 1
ATOM 9020 C C . GLY B 1 552 ? 18.844 3.842 -30.219 1 83.38 552 GLY B C 1
ATOM 9021 O O . GLY B 1 552 ? 19.672 4.312 -29.438 1 83.38 552 GLY B O 1
ATOM 9022 N N . GLN B 1 553 ? 17.781 4.418 -30.547 1 87.5 553 GLN B N 1
ATOM 9023 C CA . GLN B 1 553 ? 17.438 5.676 -29.906 1 87.5 553 GLN B CA 1
ATOM 9024 C C . GLN B 1 553 ? 16.953 5.438 -28.469 1 87.5 553 GLN B C 1
ATOM 9026 O O . GLN B 1 553 ? 16.297 4.43 -28.188 1 87.5 553 GLN B O 1
ATOM 9031 N N . PRO B 1 554 ? 17.422 6.359 -27.656 1 89.62 554 PRO B N 1
ATOM 9032 C CA . PRO B 1 554 ? 16.984 6.223 -26.25 1 89.62 554 PRO B CA 1
ATOM 9033 C C . PRO B 1 554 ? 15.477 6.379 -26.094 1 89.62 554 PRO B C 1
ATOM 9035 O O . PRO B 1 554 ? 14.852 7.184 -26.797 1 89.62 554 PRO B O 1
ATOM 9038 N N . ARG B 1 555 ? 14.938 5.566 -25.266 1 88.31 555 ARG B N 1
ATOM 9039 C CA . ARG B 1 555 ? 13.5 5.594 -24.984 1 88.31 555 ARG B CA 1
ATOM 9040 C C . ARG B 1 555 ? 13.172 6.605 -23.891 1 88.31 555 ARG B C 1
ATOM 9042 O O . ARG B 1 555 ? 13.906 6.715 -22.906 1 88.31 555 ARG B O 1
ATOM 9049 N N . TYR B 1 556 ? 12.102 7.41 -24.078 1 84.81 556 TYR B N 1
ATOM 9050 C CA . TYR B 1 556 ? 11.625 8.375 -23.094 1 84.81 556 TYR B CA 1
ATOM 9051 C C . TYR B 1 556 ? 10.148 8.156 -22.781 1 84.81 556 TYR B C 1
ATOM 9053 O O . TYR B 1 556 ? 9.391 7.684 -23.641 1 84.81 556 TYR B O 1
ATOM 9061 N N . LYS B 1 557 ? 9.828 8.32 -21.531 1 79.25 557 LYS B N 1
ATOM 9062 C CA . LYS B 1 557 ? 8.43 8.352 -21.109 1 79.25 557 LYS B CA 1
ATOM 9063 C C . LYS B 1 557 ? 7.973 9.773 -20.797 1 79.25 557 LYS B C 1
ATOM 9065 O O . LYS B 1 557 ? 8.664 10.516 -20.094 1 79.25 557 LYS B O 1
ATOM 9070 N N . ILE B 1 558 ? 6.883 10.164 -21.406 1 74.62 558 ILE B N 1
ATOM 9071 C CA . ILE B 1 558 ? 6.371 11.516 -21.203 1 74.62 558 ILE B CA 1
ATOM 9072 C C . ILE B 1 558 ? 5.363 11.516 -20.047 1 74.62 558 ILE B C 1
ATOM 9074 O O . ILE B 1 558 ? 4.438 10.703 -20.031 1 74.62 558 ILE B O 1
ATOM 9078 N N . SER B 1 559 ? 5.723 12.242 -19.047 1 70.56 559 SER B N 1
ATOM 9079 C CA . SER B 1 559 ? 4.801 12.328 -17.922 1 70.56 559 SER B CA 1
ATOM 9080 C C . SER B 1 559 ? 4.578 13.781 -17.5 1 70.56 559 SER B C 1
ATOM 9082 O O . SER B 1 559 ? 5.414 14.641 -17.766 1 70.56 559 SER B O 1
ATOM 9084 N N . TRP B 1 560 ? 3.41 14.008 -17.016 1 62.59 560 TRP B N 1
ATOM 9085 C CA . TRP B 1 560 ? 3.059 15.336 -16.516 1 62.59 560 TRP B CA 1
ATOM 9086 C C . TRP B 1 560 ? 3.678 15.586 -15.148 1 62.59 560 TRP B C 1
ATOM 9088 O O . TRP B 1 560 ? 3.578 14.75 -14.25 1 62.59 560 TRP B O 1
ATOM 9098 N N . SER B 1 561 ? 4.477 16.656 -15.133 1 61.44 561 SER B N 1
ATOM 9099 C CA . SER B 1 561 ? 5.027 17.094 -13.859 1 61.44 561 SER B CA 1
ATOM 9100 C C . SER B 1 561 ? 4.125 18.125 -13.188 1 61.44 561 SER B C 1
ATOM 9102 O O . SER B 1 561 ? 3.945 19.234 -13.711 1 61.44 561 SER B O 1
ATOM 9104 N N . LYS B 1 562 ? 3.615 17.688 -12.062 1 56.22 562 LYS B N 1
ATOM 9105 C CA . LYS B 1 562 ? 2.729 18.609 -11.344 1 56.22 562 LYS B CA 1
ATOM 9106 C C . LYS B 1 562 ? 3.486 19.828 -10.852 1 56.22 562 LYS B C 1
ATOM 9108 O O . LYS B 1 562 ? 2.947 20.938 -10.844 1 56.22 562 LYS B O 1
ATOM 9113 N N . VAL B 1 563 ? 4.664 19.5 -10.469 1 54.19 563 VAL B N 1
ATOM 9114 C CA . VAL B 1 563 ? 5.496 20.562 -9.938 1 54.19 563 VAL B CA 1
ATOM 9115 C C . VAL B 1 563 ? 5.758 21.609 -11.023 1 54.19 563 VAL B C 1
ATOM 9117 O O . VAL B 1 563 ? 5.648 22.812 -10.781 1 54.19 563 VAL B O 1
ATOM 9120 N N . HIS B 1 564 ? 5.938 21.078 -12.258 1 56 564 HIS B N 1
ATOM 9121 C CA . HIS B 1 564 ? 6.332 21.969 -13.344 1 56 564 HIS B CA 1
ATOM 9122 C C . HIS B 1 564 ? 5.152 22.297 -14.25 1 56 564 HIS B C 1
ATOM 9124 O O . HIS B 1 564 ? 5.254 23.156 -15.125 1 56 564 HIS B O 1
ATOM 9130 N N . LYS B 1 565 ? 4.031 21.641 -13.898 1 57.56 565 LYS B N 1
ATOM 9131 C CA . LYS B 1 565 ? 2.832 21.828 -14.711 1 57.56 565 LYS B CA 1
ATOM 9132 C C . LYS B 1 565 ? 3.148 21.672 -16.188 1 57.56 565 LYS B C 1
ATOM 9134 O O . LYS B 1 565 ? 2.715 22.484 -17.016 1 57.56 565 LYS B O 1
ATOM 9139 N N . SER B 1 566 ? 4.109 20.859 -16.422 1 62.31 566 SER B N 1
ATOM 9140 C CA . SER B 1 566 ? 4.5 20.594 -17.797 1 62.31 566 SER B CA 1
ATOM 9141 C C . SER B 1 566 ? 4.797 19.109 -18.016 1 62.31 566 SER B C 1
ATOM 9143 O O . SER B 1 566 ? 5.008 18.375 -17.047 1 62.31 566 SER B O 1
ATOM 9145 N N . PHE B 1 567 ? 4.688 18.766 -19.312 1 68.12 567 PHE B N 1
ATOM 9146 C CA . PHE B 1 567 ? 5.07 17.406 -19.672 1 68.12 567 PHE B CA 1
ATOM 9147 C C . PHE B 1 567 ? 6.59 17.266 -19.719 1 68.12 567 PHE B C 1
ATOM 9149 O O . PHE B 1 567 ? 7.281 18.172 -20.203 1 68.12 567 PHE B O 1
ATOM 9156 N N . ARG B 1 568 ? 7.051 16.328 -19.094 1 72.44 568 ARG B N 1
ATOM 9157 C CA . ARG B 1 568 ? 8.484 16.078 -19.109 1 72.44 568 ARG B CA 1
ATOM 9158 C C . ARG B 1 568 ? 8.789 14.672 -19.609 1 72.44 568 ARG B C 1
ATOM 9160 O O . ARG B 1 568 ? 8.008 13.742 -19.375 1 72.44 568 ARG B O 1
ATOM 9167 N N . ALA B 1 569 ? 9.859 14.609 -20.375 1 77.19 569 ALA B N 1
ATOM 9168 C CA . ALA B 1 569 ? 10.344 13.312 -20.844 1 77.19 569 ALA B CA 1
ATOM 9169 C C . ALA B 1 569 ? 11.352 12.727 -19.859 1 77.19 569 ALA B C 1
ATOM 9171 O O . ALA B 1 569 ? 12.352 13.367 -19.531 1 77.19 569 ALA B O 1
ATOM 9172 N N . ARG B 1 570 ? 11.055 11.602 -19.391 1 78.38 570 ARG B N 1
ATOM 9173 C CA . ARG B 1 570 ? 11.969 10.914 -18.469 1 78.38 570 ARG B CA 1
ATOM 9174 C C . ARG B 1 570 ? 12.586 9.695 -19.156 1 78.38 570 ARG B C 1
ATOM 9176 O O . ARG B 1 570 ? 11.914 8.977 -19.891 1 78.38 570 ARG B O 1
ATOM 9183 N N . PRO B 1 571 ? 13.875 9.586 -18.922 1 81.56 571 PRO B N 1
ATOM 9184 C CA . PRO B 1 571 ? 14.508 8.398 -19.5 1 81.56 571 PRO B CA 1
ATOM 9185 C C . PRO B 1 571 ? 13.945 7.094 -18.938 1 81.56 571 PRO B C 1
ATOM 9187 O O . PRO B 1 571 ? 13.641 7.012 -17.75 1 81.56 571 PRO B O 1
ATOM 9190 N N . VAL B 1 572 ? 13.719 6.199 -19.875 1 86.5 572 VAL B N 1
ATOM 9191 C CA . VAL B 1 572 ? 13.266 4.871 -19.469 1 86.5 572 VAL B CA 1
ATOM 9192 C C . VAL B 1 572 ? 14.469 3.955 -19.266 1 86.5 572 VAL B C 1
ATOM 9194 O O . VAL B 1 572 ? 15.32 3.832 -20.141 1 86.5 572 VAL B O 1
ATOM 9197 N N . ALA B 1 573 ? 14.523 3.391 -18.109 1 86.06 573 ALA B N 1
ATOM 9198 C CA . ALA B 1 573 ? 15.641 2.502 -17.781 1 86.06 573 ALA B CA 1
ATOM 9199 C C . ALA B 1 573 ? 15.414 1.108 -18.359 1 86.06 573 ALA B C 1
ATOM 9201 O O . ALA B 1 573 ? 14.273 0.717 -18.625 1 86.06 573 ALA B O 1
ATOM 9202 N N . VAL B 1 574 ? 16.484 0.413 -18.609 1 87.31 574 VAL B N 1
ATOM 9203 C CA . VAL B 1 574 ? 16.406 -0.986 -19.031 1 87.31 574 VAL B CA 1
ATOM 9204 C C . VAL B 1 574 ? 15.711 -1.802 -17.938 1 87.31 574 VAL B C 1
ATOM 9206 O O . VAL B 1 574 ? 15.562 -1.339 -16.797 1 87.31 574 VAL B O 1
ATOM 9209 N N . GLU B 1 575 ? 15.289 -2.992 -18.328 1 87 575 GLU B N 1
ATOM 9210 C CA . GLU B 1 575 ? 14.586 -3.857 -17.375 1 87 575 GLU B CA 1
ATOM 9211 C C . GLU B 1 575 ? 15.477 -4.199 -16.188 1 87 575 GLU B C 1
ATOM 9213 O O . GLU B 1 575 ? 16.703 -4.258 -16.312 1 87 575 GLU B O 1
ATOM 9218 N N . LYS B 1 576 ? 14.867 -4.406 -15.086 1 91.5 576 LYS B N 1
ATOM 9219 C CA . LYS B 1 576 ? 15.586 -4.738 -13.859 1 91.5 576 LYS B CA 1
ATOM 9220 C C . LYS B 1 576 ? 16.281 -6.09 -13.984 1 91.5 576 LYS B C 1
ATOM 9222 O O . LYS B 1 576 ? 15.805 -6.977 -14.695 1 91.5 576 LYS B O 1
ATOM 9227 N N . ASP B 1 577 ? 17.344 -6.152 -13.281 1 91.31 577 ASP B N 1
ATOM 9228 C CA . ASP B 1 577 ? 18.109 -7.391 -13.195 1 91.31 577 ASP B CA 1
ATOM 9229 C C . ASP B 1 577 ? 17.75 -8.172 -11.938 1 91.31 577 ASP B C 1
ATOM 9231 O O . ASP B 1 577 ? 17.938 -7.691 -10.82 1 91.31 577 ASP B O 1
ATOM 9235 N N . TYR B 1 578 ? 17.281 -9.422 -12.148 1 93.12 578 TYR B N 1
ATOM 9236 C CA . TYR B 1 578 ? 16.891 -10.242 -11.008 1 93.12 578 TYR B CA 1
ATOM 9237 C C . TYR B 1 578 ? 17.734 -11.508 -10.93 1 93.12 578 TYR B C 1
ATOM 9239 O O . TYR B 1 578 ? 17.312 -12.516 -10.367 1 93.12 578 TYR B O 1
ATOM 9247 N N . SER B 1 579 ? 18.906 -11.414 -11.438 1 92.94 579 SER B N 1
ATOM 9248 C CA . SER B 1 579 ? 19.797 -12.562 -11.398 1 92.94 579 SER B CA 1
ATOM 9249 C C . SER B 1 579 ? 20.125 -12.969 -9.969 1 92.94 579 SER B C 1
ATOM 9251 O O . SER B 1 579 ? 20.328 -14.156 -9.68 1 92.94 579 SER B O 1
ATOM 9253 N N . TYR B 1 580 ? 20.203 -12.031 -9.117 1 94.12 580 TYR B N 1
ATOM 9254 C CA . TYR B 1 580 ? 20.5 -12.32 -7.719 1 94.12 580 TYR B CA 1
ATOM 9255 C C . TYR B 1 580 ? 19.406 -13.18 -7.098 1 94.12 580 TYR B C 1
ATOM 9257 O O . TYR B 1 580 ? 19.656 -13.984 -6.207 1 94.12 580 TYR B O 1
ATOM 9265 N N . MET B 1 581 ? 18.203 -12.969 -7.52 1 94.56 581 MET B N 1
ATOM 9266 C CA . MET B 1 581 ? 17.094 -13.766 -7.008 1 94.56 581 MET B CA 1
ATOM 9267 C C . MET B 1 581 ? 17.203 -15.219 -7.477 1 94.56 581 MET B C 1
ATOM 9269 O O . MET B 1 581 ? 16.891 -16.141 -6.727 1 94.56 581 MET B O 1
ATOM 9273 N N . ALA B 1 582 ? 17.625 -15.344 -8.688 1 93.5 582 ALA B N 1
ATOM 9274 C CA . ALA B 1 582 ? 17.844 -16.688 -9.211 1 93.5 582 ALA B CA 1
ATOM 9275 C C . ALA B 1 582 ? 18.906 -17.422 -8.406 1 93.5 582 ALA B C 1
ATOM 9277 O O . ALA B 1 582 ? 18.781 -18.625 -8.141 1 93.5 582 ALA B O 1
ATOM 9278 N N . LEU B 1 583 ? 19.891 -16.672 -8.031 1 94.5 583 LEU B N 1
ATOM 9279 C CA . LEU B 1 583 ? 20.938 -17.25 -7.191 1 94.5 583 LEU B CA 1
ATOM 9280 C C . LEU B 1 583 ? 20.391 -17.656 -5.832 1 94.5 583 LEU B C 1
ATOM 9282 O O . LEU B 1 583 ? 20.734 -18.719 -5.305 1 94.5 583 LEU B O 1
ATOM 9286 N N . MET B 1 584 ? 19.547 -16.906 -5.297 1 95.94 584 MET B N 1
ATOM 9287 C CA . MET B 1 584 ? 18.938 -17.234 -4.008 1 95.94 584 MET B CA 1
ATOM 9288 C C . MET B 1 584 ? 18.062 -18.469 -4.125 1 95.94 584 MET B C 1
ATOM 9290 O O . MET B 1 584 ? 18.031 -19.312 -3.219 1 95.94 584 MET B O 1
ATOM 9294 N N . MET B 1 585 ? 17.344 -18.578 -5.203 1 94.62 585 MET B N 1
ATOM 9295 C CA . MET B 1 585 ? 16.516 -19.75 -5.426 1 94.62 585 MET B CA 1
ATOM 9296 C C . MET B 1 585 ? 17.359 -21.016 -5.504 1 94.62 585 MET B C 1
ATOM 9298 O O . MET B 1 585 ? 16.984 -22.062 -4.977 1 94.62 585 MET B O 1
ATOM 9302 N N . ARG B 1 586 ? 18.5 -20.875 -6.086 1 91.94 586 ARG B N 1
ATOM 9303 C CA . ARG B 1 586 ? 19.438 -22 -6.168 1 91.94 586 ARG B CA 1
ATOM 9304 C C . ARG B 1 586 ? 19.969 -22.359 -4.789 1 91.94 586 ARG B C 1
ATOM 9306 O O . ARG B 1 586 ? 20.047 -23.547 -4.449 1 91.94 586 ARG B O 1
ATOM 9313 N N . ASP B 1 587 ? 20.297 -21.344 -4.098 1 93.25 587 ASP B N 1
ATOM 9314 C CA . ASP B 1 587 ? 20.797 -21.562 -2.746 1 93.25 587 ASP B CA 1
ATOM 9315 C C . ASP B 1 587 ? 19.75 -22.25 -1.878 1 93.25 587 ASP B C 1
ATOM 9317 O O . ASP B 1 587 ? 20.078 -23.047 -1.001 1 93.25 587 ASP B O 1
ATOM 9321 N N . LEU B 1 588 ? 18.578 -21.906 -2.117 1 93.12 588 LEU B N 1
ATOM 9322 C CA . LEU B 1 588 ? 17.469 -22.5 -1.373 1 93.12 588 LEU B CA 1
ATOM 9323 C C . LEU B 1 588 ? 17.391 -24 -1.617 1 93.12 588 LEU B C 1
ATOM 9325 O O . LEU B 1 588 ? 17.25 -24.781 -0.671 1 93.12 588 LEU B O 1
ATOM 9329 N N . LEU B 1 589 ? 17.422 -24.375 -2.832 1 90 589 LEU B N 1
ATOM 9330 C CA . LEU B 1 589 ? 17.328 -25.781 -3.199 1 90 589 LEU B CA 1
ATOM 9331 C C . LEU B 1 589 ? 18.531 -26.562 -2.676 1 90 589 LEU B C 1
ATOM 9333 O O . LEU B 1 589 ? 18.391 -27.703 -2.209 1 90 589 LEU B O 1
ATOM 9337 N N . SER B 1 590 ? 19.641 -25.922 -2.732 1 86.69 590 SER B N 1
ATOM 9338 C CA . SER B 1 590 ? 20.859 -26.562 -2.234 1 86.69 590 SER B CA 1
ATOM 9339 C C . SER B 1 590 ? 20.797 -26.75 -0.721 1 86.69 590 SER B C 1
ATOM 9341 O O . SER B 1 590 ? 21.234 -27.781 -0.196 1 86.69 590 SER B O 1
ATOM 9343 N N . SER B 1 591 ? 20.328 -25.75 -0.097 1 83.81 591 SER B N 1
ATOM 9344 C CA . SER B 1 591 ? 20.25 -25.797 1.359 1 83.81 591 SER B CA 1
ATOM 9345 C C . SER B 1 591 ? 19.25 -26.844 1.826 1 83.81 591 SER B C 1
ATOM 9347 O O . SER B 1 591 ? 19.453 -27.5 2.852 1 83.81 591 SER B O 1
ATOM 9349 N N . ALA B 1 592 ? 18.219 -26.922 1.161 1 81.25 592 ALA B N 1
ATOM 9350 C CA . ALA B 1 592 ? 17.188 -27.891 1.537 1 81.25 592 ALA B CA 1
ATOM 9351 C C . ALA B 1 592 ? 17.578 -29.312 1.132 1 81.25 592 ALA B C 1
ATOM 9353 O O . ALA B 1 592 ? 17.172 -30.281 1.771 1 81.25 592 ALA B O 1
ATOM 9354 N N . GLY B 1 593 ? 18.234 -29.438 0.027 1 70.31 593 GLY B N 1
ATOM 9355 C CA . GLY B 1 593 ? 18.734 -30.734 -0.387 1 70.31 593 GLY B CA 1
ATOM 9356 C C . GLY B 1 593 ? 19.812 -31.281 0.519 1 70.31 593 GLY B C 1
ATOM 9357 O O . GLY B 1 593 ? 19.906 -32.5 0.73 1 70.31 593 GLY B O 1
ATOM 9358 N N . CYS B 1 594 ? 20.828 -30.328 0.946 1 51.69 594 CYS B N 1
ATOM 9359 C CA . CYS B 1 594 ? 21.922 -30.734 1.808 1 51.69 594 CYS B CA 1
ATOM 9360 C C . CYS B 1 594 ? 21.453 -30.922 3.244 1 51.69 594 CYS B C 1
ATOM 9362 O O . CYS B 1 594 ? 22.188 -31.453 4.082 1 51.69 594 CYS B O 1
ATOM 9364 N N . GLY B 1 595 ? 20.625 -30.375 3.834 1 42.53 595 GLY B N 1
ATOM 9365 C CA . GLY B 1 595 ? 20.344 -30.422 5.262 1 42.53 595 GLY B CA 1
ATOM 9366 C C . GLY B 1 595 ? 20.359 -31.828 5.828 1 42.53 595 GLY B C 1
ATOM 9367 O O . GLY B 1 595 ? 19.766 -32.094 6.879 1 42.53 595 GLY B O 1
ATOM 9368 N N . ASN B 1 596 ? 20.891 -32.938 5.43 1 32.72 596 ASN B N 1
ATOM 9369 C CA . ASN B 1 596 ? 21.531 -33.562 6.574 1 32.72 596 ASN B CA 1
ATOM 9370 C C . ASN B 1 596 ? 22.516 -32.656 7.262 1 32.72 596 ASN B C 1
ATOM 9372 O O . ASN B 1 596 ? 23.406 -33.094 7.988 1 32.72 596 ASN B O 1
ATOM 9376 N N . ILE B 1 597 ? 23.047 -31.609 6.863 1 27.67 597 ILE B N 1
ATOM 9377 C CA . ILE B 1 597 ? 24.344 -31.266 7.453 1 27.67 597 ILE B CA 1
ATOM 9378 C C . ILE B 1 597 ? 24.188 -31.109 8.969 1 27.67 597 ILE B C 1
ATOM 9380 O O . ILE B 1 597 ? 24.938 -31.719 9.734 1 27.67 597 ILE B O 1
ATOM 9384 N N . GLN B 1 598 ? 24.766 -29.969 9.742 1 22.67 598 GLN B N 1
ATOM 9385 C CA . GLN B 1 598 ? 25 -30.062 11.18 1 22.67 598 GLN B CA 1
ATOM 9386 C C . GLN B 1 598 ? 23.672 -30.188 11.938 1 22.67 598 GLN B C 1
ATOM 9388 O O . GLN B 1 598 ? 22.703 -29.469 11.641 1 22.67 598 GLN B O 1
#

Solvent-accessible surface area (backbone atoms only — not comparable to full-atom values): 69708 Å² total; per-residue (Å²): 144,83,84,80,80,78,88,73,83,69,88,77,83,82,86,86,74,86,80,84,81,83,88,88,78,84,75,79,80,76,79,77,76,67,80,71,76,84,79,84,75,81,77,77,81,76,76,73,76,78,75,75,84,71,80,77,77,81,74,80,67,86,66,86,68,83,68,76,66,78,73,69,79,65,78,76,67,73,76,62,43,44,95,79,61,71,77,69,75,64,75,61,68,53,63,55,79,63,29,46,62,75,66,53,78,90,77,85,79,82,82,80,88,83,96,80,96,72,77,88,78,65,87,71,75,72,74,66,74,73,74,65,74,67,63,75,66,76,66,84,77,65,86,70,70,64,72,62,48,26,36,55,30,28,49,75,43,49,49,52,43,55,34,25,27,65,85,79,20,36,53,30,54,73,86,36,55,41,74,53,80,91,30,48,28,33,51,34,34,41,39,39,27,75,80,67,50,71,51,76,48,47,27,38,59,84,31,66,93,48,60,17,43,54,39,52,43,48,42,46,19,36,59,74,34,33,49,53,64,58,38,49,52,44,24,28,60,65,43,34,37,51,48,64,52,71,66,55,39,56,48,47,36,62,70,48,45,47,55,47,53,50,50,55,43,52,53,51,40,50,53,50,47,56,56,44,42,72,36,81,68,36,43,35,32,43,53,62,45,57,41,30,80,74,90,70,31,56,37,22,40,14,37,34,28,31,66,85,80,61,28,65,61,46,63,28,79,26,46,33,86,80,38,94,40,59,83,44,22,46,50,52,12,47,52,53,37,50,49,56,46,43,73,64,59,38,43,67,42,32,40,23,31,83,70,49,67,69,51,53,50,45,38,59,72,78,36,64,88,37,45,64,34,29,26,51,63,61,52,45,49,52,50,48,51,52,48,50,59,48,18,68,38,92,76,10,54,72,42,52,79,42,48,67,56,53,50,50,44,44,51,49,21,29,67,68,24,81,57,32,44,66,48,23,49,43,48,45,52,42,50,68,39,46,51,46,74,37,59,66,52,85,89,56,92,77,56,43,55,60,95,48,58,85,61,50,71,66,57,61,67,69,49,86,59,48,53,84,79,35,64,30,41,47,51,47,50,53,61,64,63,26,67,68,56,56,56,53,48,54,22,24,24,79,53,51,67,54,63,67,56,52,54,44,54,57,51,32,36,54,52,54,43,49,69,50,78,70,54,70,68,51,52,50,52,32,47,45,50,32,40,52,56,42,50,60,47,52,88,59,52,70,24,48,34,85,64,73,93,53,47,70,39,73,38,64,41,79,41,76,27,78,81,69,71,36,77,39,76,39,77,32,56,46,82,79,63,59,64,67,54,52,51,45,54,39,49,43,53,50,50,42,64,48,60,79,59,137,129,92,66,90,70,93,72,91,83,85,92,77,89,91,83,92,83,90,86,90,93,86,89,82,83,75,92,78,86,89,77,90,74,85,82,79,82,76,84,82,84,79,78,78,78,76,74,75,76,77,77,75,84,70,80,75,77,80,74,80,65,88,65,86,68,83,70,79,71,79,75,72,83,70,79,77,61,85,36,80,21,60,54,72,8,72,57,68,74,67,71,65,64,61,62,58,78,64,40,45,68,74,67,57,75,90,81,85,79,80,80,79,84,68,79,66,95,65,72,87,76,65,86,68,75,70,76,65,74,76,72,65,73,67,64,75,66,76,65,82,77,66,88,71,67,65,73,64,48,27,36,56,31,26,50,73,43,50,49,52,42,55,34,25,26,63,85,79,18,36,52,30,54,73,86,36,54,41,74,53,79,89,29,49,26,33,49,35,35,41,39,39,28,74,80,67,51,73,51,76,49,48,26,36,59,83,30,66,93,48,61,17,44,55,39,50,43,49,41,44,19,36,58,76,32,34,50,54,64,57,38,49,51,44,25,29,60,67,43,34,37,53,48,63,52,70,67,57,40,54,50,47,36,63,70,47,44,47,56,48,53,50,50,54,42,52,53,52,39,51,54,50,48,56,57,45,42,73,37,80,67,37,44,35,32,42,54,64,44,58,41,28,80,75,89,69,31,56,38,22,39,14,36,35,29,30,65,85,79,61,27,64,62,47,63,27,77,25,44,32,87,80,38,92,40,60,83,44,22,48,50,52,13,47,51,54,38,50,49,55,46,44,72,64,58,37,42,66,41,33,40,24,32,82,71,48,66,68,50,53,50,45,38,61,72,78,35,64,87,37,45,64,32,30,24,51,63,61,52,45,49,54,51,48,51,52,48,51,59,47,18,69,37,92,75,11,53,72,42,51,78,42,48,66,56,53,50,50,44,46,51,50,20,28,68,68,24,80,56,33,44,66,48,23,50,43,45,45,51,43,49,68,39,46,52,47,74,37,59,66,52,84,89,57,93,79,55,43,54,59,86,35,57,85,63,51,70,65,59,62,68,68,49,87,60,48,54,85,79,35,64,31,42,48,52,47,48,52,61,64,63,27,66,68,57,56,56,52,48,55,23,23,25,78,55,50,67,54,62,67,55,52,53,44,53,58,52,33,36,53,54,53,44,48,63,48,77,70,55,70,69,52,51,50,52,32,49,44,50,32,42,50,56,43,50,60,46,50,88,58,54,69,24,48,36,84,63,73,92,54,47,68,39,74,38,66,42,78,40,77,29,77,83,70,72,36,78,41,74,38,78,32,55,45,82,80,62,60,64,69,56,53,52,45,55,38,50,43,53,49,52,43,62,48,64,78,62,137

Sequence (1196 aa):
MLELAVAAHLDTPTPKSVDPQSSVLTMQGADIHMGITKSSSVSVQCSPKMVDASTQTDTQTSDVAVQSDVALQWRGVGIDHSYCSKSVETVETDFEANSQDLFCSNNNSSEMSPQCSQSDSEFILSSSPGLSQSTFESQTSSTTSIPSRTFLVFEEQLKELLNRCAKCGAVIVPEDLKEIQKDGSQLTLEITCANNCTYRWQSQPSLSGTRGTGNLLLCASVLFSGIHFSKFQRFCSNLNLKSISEDTYLLLRKKYVFPVIKKMWDNEQNMLMTTLKSQSDVVLCGDGRCDSPGHCAKYCTYTFLDTRSQKVVDFKVVSVTQVANSNAMELKGFKDALKAIEENDVSISTISTDRHPQIVKEMRVNHPEKSHEFDPWHVAKGVSKKLNAEGKKKGCEELGSWITSVINHLWWSAQTCEGDAVLLKEKWISVIHHITNRHDWPGNRHYHQCAHQPLDEETQRSKLWLKPGSEAHNALVKIVMDKRLLKDLEHLTKCVHTTTLEVYHSMYLKYLPKRTHFGYDVMLHGSMLAALDHNHNVNREQAAYLDGEAVGQPRYKISWSKVHKSFRARPVAVEKDYSYMALMMRDLLSSAGCGNIQMLELAVAAHLDTPTPKSVDPQSSVLTMQGADIHMGITKSSSVSVQCSPKMVDASTQTDTQTSDVAVQSDVALQWRGVGIDHSYCSKSVETVETDFEANSQDLFCSNNNSSEMSPQCSQSDSEFILSSSPGLSQSTFESQTSSTTSIPSRTFLVFEEQLKELLNRCAKCGAVIVPEDLKEIQKDGSQLTLEITCANNCTYRWQSQPSLSGTRGTGNLLLCASVLFSGIHFSKFQRFCSNLNLKSISEDTYLLLRKKYVFPVIKKMWDNEQNMLMTTLKSQSDVVLCGDGRCDSPGHCAKYCTYTFLDTRSQKVVDFKVVSVTQVANSNAMELKGFKDALKAIEENDVSISTISTDRHPQIVKEMRVNHPEKSHEFDPWHVAKGVSKKLNAEGKKKGCEELGSWITSVINHLWWSAQTCEGDAVLLKEKWISVIHHITNRHDWPGNRHYHQCAHQPLDEETQRSKLWLKPGSEAHNALVKIVMDKRLLKDLEHLTKCVHTTTLEVYHSMYLKYLPKRTHFGYDVMLHGSMLAALDHNHNVNREQAAYLDGEAVGQPRYKISWSKVHKSFRARPVAVEKDYSYMALMMRDLLSSAGCGNIQ

Organism: NCBI:txid88201

Nearest PDB structures (foldseek):
  3k9k-assembly3_B  TM=3.977E-01  e=3.911E-02  Homo sapiens
  3f2k-assembly1_A  TM=3.436E-01  e=8.282E-02  Homo sapiens
  8s4s-assembly1_A  TM=3.681E-01  e=2.745E+00  Enterococcus faecalis
  3k9k-assembly3_B  TM=4.231E-01  e=4.752E-02  Homo sapiens
  3f2k-assembly1_A  TM=3.435E-01  e=7.860E-02  Homo sapiens